Protein AF-A0A2H6KC06-F1 (afdb_monomer)

pLDDT: mean 76.35, std 14.93, range [29.2, 94.88]

Structure (mmCIF, N/CA/C/O backbone):
data_AF-A0A2H6KC06-F1
#
_entry.id   AF-A0A2H6KC06-F1
#
loop_
_atom_site.group_PDB
_atom_site.id
_atom_site.type_symbol
_atom_site.label_atom_id
_atom_site.label_alt_id
_atom_site.label_comp_id
_atom_site.label_asym_id
_atom_site.label_entity_id
_atom_site.label_seq_id
_atom_site.pdbx_PDB_ins_code
_atom_site.Cartn_x
_atom_site.Cartn_y
_atom_site.Cartn_z
_atom_site.occupancy
_atom_site.B_iso_or_equiv
_atom_site.auth_seq_id
_atom_site.auth_comp_id
_atom_site.auth_asym_id
_atom_site.auth_atom_id
_atom_site.pdbx_PDB_model_num
ATOM 1 N N . MET A 1 1 ? -14.913 -27.431 43.024 1.00 75.12 1 MET A N 1
ATOM 2 C CA . MET A 1 1 ? -16.178 -27.843 42.378 1.00 75.12 1 MET A CA 1
ATOM 3 C C . MET A 1 1 ? -17.092 -28.565 43.357 1.00 75.12 1 MET A C 1
ATOM 5 O O . MET A 1 1 ? -18.041 -27.938 43.783 1.00 75.12 1 MET A O 1
ATOM 9 N N . TYR A 1 2 ? -16.782 -29.778 43.840 1.00 74.00 2 TYR A N 1
ATOM 10 C CA . TYR A 1 2 ? -17.667 -30.489 44.788 1.00 74.00 2 TYR A CA 1
ATOM 11 C C . TYR A 1 2 ? -18.093 -29.662 46.017 1.00 74.00 2 TYR A C 1
ATOM 13 O O . TYR A 1 2 ? -19.274 -29.397 46.196 1.00 74.00 2 TYR A O 1
ATOM 21 N N . ARG A 1 3 ? -17.129 -29.152 46.803 1.00 74.44 3 ARG A N 1
ATOM 22 C CA . ARG A 1 3 ? -17.427 -28.312 47.984 1.00 74.44 3 ARG A CA 1
ATOM 23 C C . ARG A 1 3 ? -18.247 -27.057 47.660 1.00 74.44 3 ARG A C 1
ATOM 25 O O . ARG A 1 3 ? -18.895 -26.520 48.547 1.00 74.44 3 ARG A O 1
ATOM 32 N N . LEU A 1 4 ? -18.128 -26.561 46.428 1.00 79.81 4 LEU A N 1
ATOM 33 C CA . LEU A 1 4 ? -18.816 -25.365 45.949 1.00 79.81 4 LEU A CA 1
ATOM 34 C C . LEU A 1 4 ? -20.280 -25.689 45.636 1.00 79.81 4 LEU A C 1
ATOM 36 O O . LEU A 1 4 ? -21.164 -24.961 46.068 1.00 79.81 4 LEU A O 1
ATOM 40 N N . HIS A 1 5 ? -20.513 -26.821 44.968 1.00 78.81 5 HIS A N 1
ATOM 41 C CA . HIS A 1 5 ? -21.845 -27.325 44.655 1.00 78.81 5 HIS A CA 1
ATOM 42 C C . HIS A 1 5 ? -22.623 -27.716 45.922 1.00 78.81 5 HIS A C 1
ATOM 44 O O . HIS A 1 5 ? -23.791 -27.378 46.060 1.00 78.81 5 HIS A O 1
ATOM 50 N N . THR A 1 6 ? -21.966 -28.358 46.893 1.00 75.00 6 THR A N 1
ATOM 51 C CA . THR A 1 6 ? -22.595 -28.796 48.153 1.00 75.00 6 THR A CA 1
ATOM 52 C C . THR A 1 6 ? -22.464 -27.778 49.290 1.00 75.00 6 THR A C 1
ATOM 54 O O . THR A 1 6 ? -22.496 -28.158 50.465 1.00 75.00 6 THR A O 1
ATOM 57 N N . ALA A 1 7 ? -22.212 -26.503 48.987 1.00 74.25 7 ALA A N 1
ATOM 58 C CA . ALA A 1 7 ? -22.036 -25.488 50.020 1.00 74.25 7 ALA A CA 1
ATOM 59 C C . ALA A 1 7 ? -23.357 -25.289 50.799 1.00 74.25 7 ALA A C 1
ATOM 61 O O . ALA A 1 7 ? -24.390 -25.041 50.185 1.00 74.25 7 ALA A O 1
ATOM 62 N N . PRO A 1 8 ? -23.354 -25.360 52.146 1.00 70.31 8 PRO A N 1
ATOM 63 C CA . PRO A 1 8 ? -24.577 -25.305 52.947 1.00 70.31 8 PRO A CA 1
ATOM 64 C C . PRO A 1 8 ? -25.132 -23.883 53.110 1.00 70.31 8 PRO A C 1
ATOM 66 O O . PRO A 1 8 ? -26.238 -23.715 53.611 1.00 70.31 8 PRO A O 1
ATOM 69 N N . ASN A 1 9 ? -24.354 -22.855 52.757 1.00 75.00 9 ASN A N 1
ATOM 70 C CA . ASN A 1 9 ? -24.777 -21.459 52.785 1.00 75.00 9 ASN A CA 1
ATOM 71 C C . ASN A 1 9 ? -24.016 -20.619 51.747 1.00 75.00 9 ASN A C 1
ATOM 73 O O . ASN A 1 9 ? -22.922 -20.987 51.302 1.00 75.00 9 ASN A O 1
ATOM 77 N N . GLN A 1 10 ? -24.584 -19.459 51.407 1.00 74.62 10 GLN A N 1
ATOM 78 C CA . GLN A 1 10 ? -24.042 -18.559 50.384 1.00 74.62 10 GLN A CA 1
ATOM 79 C C . GLN A 1 10 ? -22.682 -17.958 50.771 1.00 74.62 10 GLN A C 1
ATOM 81 O O . GLN A 1 10 ? -21.837 -17.728 49.910 1.00 74.62 10 GLN A O 1
ATOM 86 N N . LYS A 1 11 ? -22.410 -17.787 52.071 1.00 74.00 11 LYS A N 1
ATOM 87 C CA . LYS A 1 11 ? -21.123 -17.280 52.575 1.00 74.00 11 LYS A CA 1
ATOM 88 C C . LYS A 1 11 ? -19.969 -18.238 52.281 1.00 74.00 11 LYS A C 1
ATOM 90 O O . LYS A 1 11 ? -18.919 -17.817 51.798 1.00 74.00 11 LYS A O 1
ATOM 95 N N . LEU A 1 12 ? -20.154 -19.534 52.541 1.00 76.44 12 LEU A N 1
ATOM 96 C CA . LEU A 1 12 ? -19.158 -20.548 52.203 1.00 76.44 12 LEU A CA 1
ATOM 97 C C . LEU A 1 12 ? -19.018 -20.675 50.684 1.00 76.44 12 LEU A C 1
ATOM 99 O O . LEU A 1 12 ? -17.897 -20.808 50.198 1.00 76.44 12 LEU A O 1
ATOM 103 N N . LYS A 1 13 ? -20.129 -20.584 49.942 1.00 80.56 13 LYS A N 1
ATOM 104 C CA . LYS A 1 13 ? -20.124 -20.607 48.474 1.00 80.56 13 LYS A CA 1
ATOM 105 C C . LYS A 1 13 ? -19.312 -19.441 47.893 1.00 80.56 13 LYS A C 1
ATOM 107 O O . LYS A 1 13 ? -18.469 -19.678 47.034 1.00 80.56 13 LYS A O 1
ATOM 112 N N . PHE A 1 14 ? -19.449 -18.231 48.442 1.00 79.19 14 PHE A N 1
ATOM 113 C CA . PHE A 1 14 ? -18.634 -17.062 48.088 1.00 79.19 14 PHE A CA 1
ATOM 114 C C . PHE A 1 14 ? -17.148 -17.255 48.409 1.00 79.19 14 PHE A C 1
ATOM 116 O O . PHE A 1 14 ? -16.291 -17.049 47.556 1.00 79.19 14 PHE A O 1
ATOM 123 N N . ILE A 1 15 ? -16.804 -17.708 49.619 1.00 78.81 15 ILE A N 1
ATOM 124 C CA . ILE A 1 15 ? -15.395 -17.955 49.968 1.00 78.81 15 ILE A CA 1
ATOM 125 C C . ILE A 1 15 ? -14.786 -18.973 48.996 1.00 78.81 15 ILE A C 1
ATOM 127 O O . ILE A 1 15 ? -13.709 -18.748 48.448 1.00 78.81 15 ILE A O 1
ATOM 131 N N . LEU A 1 16 ? -15.489 -20.074 48.726 1.00 82.12 16 LEU A N 1
ATOM 132 C CA . LEU A 1 16 ? -15.030 -21.109 47.802 1.00 82.12 16 LEU A CA 1
ATOM 133 C C . LEU A 1 16 ? -14.952 -20.623 46.346 1.00 82.12 16 LEU A C 1
ATOM 135 O O . LEU A 1 16 ? -14.053 -21.064 45.625 1.00 82.12 16 LEU A O 1
ATOM 139 N N . SER A 1 17 ? -15.832 -19.715 45.912 1.00 83.19 17 SER A N 1
ATOM 140 C CA . SER A 1 17 ? -15.787 -19.149 44.560 1.00 83.19 17 SER A CA 1
ATOM 141 C C . SER A 1 17 ? -14.540 -18.285 44.350 1.00 83.19 17 SER A C 1
ATOM 143 O O . SER A 1 17 ? -13.900 -18.400 43.306 1.00 83.19 17 SER A O 1
ATOM 145 N N . THR A 1 18 ? -14.085 -17.534 45.362 1.00 78.81 18 THR A N 1
ATOM 146 C CA . THR A 1 18 ? -12.834 -16.749 45.256 1.00 78.81 18 THR A CA 1
ATOM 147 C C . THR A 1 18 ? -11.589 -17.621 45.045 1.00 78.81 18 THR A C 1
ATOM 149 O O . THR A 1 18 ? -10.685 -17.243 44.300 1.00 78.81 18 THR A O 1
ATOM 152 N N . TYR A 1 19 ? -11.554 -18.836 45.610 1.00 81.62 19 TYR A N 1
ATOM 153 C CA . TYR A 1 19 ? -10.463 -19.787 45.366 1.00 81.62 19 TYR A CA 1
ATOM 154 C C . TYR A 1 19 ? -10.456 -20.335 43.937 1.00 81.62 19 TYR A C 1
ATOM 156 O O . TYR A 1 19 ? -9.407 -20.779 43.471 1.00 81.62 19 TYR A O 1
ATOM 164 N N . CYS A 1 20 ? -11.584 -20.292 43.219 1.00 81.12 20 CYS A N 1
ATOM 165 C CA . CYS A 1 20 ? -11.657 -20.781 41.842 1.00 81.12 20 CYS A CA 1
ATOM 166 C C . CYS A 1 20 ? -10.737 -19.978 40.911 1.00 81.12 20 CYS A C 1
ATOM 168 O O . CYS A 1 20 ? -10.117 -20.565 40.031 1.00 81.12 20 CYS A O 1
ATOM 170 N N . LEU A 1 21 ? -10.525 -18.683 41.163 1.00 75.69 21 LEU A N 1
ATOM 171 C CA . LEU A 1 21 ? -9.581 -17.860 40.393 1.00 75.69 21 LEU A CA 1
ATOM 172 C C . LEU A 1 21 ? -8.139 -18.405 40.441 1.00 75.69 21 LEU A C 1
ATOM 174 O O . LEU A 1 21 ? -7.399 -18.306 39.470 1.00 75.69 21 LEU A O 1
ATOM 178 N N . SER A 1 22 ? -7.742 -19.076 41.529 1.00 79.38 22 SER A N 1
ATOM 179 C CA . SER A 1 22 ? -6.403 -19.686 41.639 1.00 79.38 22 SER A CA 1
ATOM 180 C C . SER A 1 22 ? -6.204 -20.902 40.721 1.00 79.38 22 SER A C 1
ATOM 182 O O . SER A 1 22 ? -5.070 -21.334 40.511 1.00 79.38 22 SER A O 1
ATOM 184 N N . PHE A 1 23 ? -7.287 -21.457 40.167 1.00 79.31 23 PHE A N 1
ATOM 185 C CA . PHE A 1 23 ? -7.280 -22.644 39.307 1.00 79.31 23 PHE A CA 1
ATOM 186 C C . PHE A 1 23 ? -7.646 -22.338 37.848 1.00 79.31 23 PHE A C 1
ATOM 188 O O . PHE A 1 23 ? -7.881 -23.270 37.081 1.00 79.31 23 PHE A O 1
ATOM 195 N N . GLU A 1 24 ? -7.646 -21.064 37.446 1.00 81.50 24 GLU A N 1
ATOM 196 C CA . GLU A 1 24 ? -8.042 -20.600 36.106 1.00 81.50 24 GLU A CA 1
ATOM 197 C C . GLU A 1 24 ? -7.384 -21.372 34.961 1.00 81.50 24 GLU A C 1
ATOM 199 O O . GLU A 1 24 ? -8.057 -21.844 34.049 1.00 81.50 24 GLU A O 1
ATOM 204 N N . LYS A 1 25 ? -6.075 -21.622 35.050 1.00 79.81 25 LYS A N 1
ATOM 205 C CA . LYS A 1 25 ? -5.345 -22.393 34.029 1.00 79.81 25 LYS A CA 1
ATOM 206 C C . LYS A 1 25 ? -5.872 -23.822 33.850 1.00 79.81 25 LYS A C 1
ATOM 208 O O . LYS A 1 25 ? -5.750 -24.386 32.763 1.00 79.81 25 LYS A O 1
ATOM 213 N N . SER A 1 26 ? -6.425 -24.414 34.909 1.00 76.81 26 SER A N 1
ATOM 214 C CA . SER A 1 26 ? -6.907 -25.795 34.908 1.00 76.81 26 SER A CA 1
ATOM 215 C C . SER A 1 26 ? -8.234 -25.923 34.167 1.00 76.81 26 SER A C 1
ATOM 217 O O . SER A 1 26 ? -8.339 -26.757 33.277 1.00 76.81 26 SER A O 1
ATOM 219 N N . TYR A 1 27 ? -9.230 -25.089 34.484 1.00 80.81 27 TYR A N 1
ATOM 220 C CA . TYR A 1 27 ? -10.529 -25.156 33.801 1.00 80.81 27 TYR A CA 1
ATOM 221 C C . TYR A 1 27 ? -10.560 -24.357 32.495 1.00 80.81 27 TYR A C 1
ATOM 223 O O . TYR A 1 27 ? -11.302 -24.712 31.590 1.00 80.81 27 TYR A O 1
ATOM 231 N N . GLY A 1 28 ? -9.712 -23.340 32.320 1.00 74.44 28 GLY A N 1
ATOM 232 C CA . GLY A 1 28 ? -9.613 -22.604 31.055 1.00 74.44 28 GLY A CA 1
ATOM 233 C C . GLY A 1 28 ? -9.135 -23.468 29.879 1.00 74.44 28 GLY A C 1
ATOM 234 O O . GLY A 1 28 ? -9.450 -23.177 28.729 1.00 74.44 28 GLY A O 1
ATOM 235 N N . THR A 1 29 ? -8.408 -24.559 30.151 1.00 77.75 29 THR A N 1
ATOM 236 C CA . THR A 1 29 ? -7.947 -25.516 29.126 1.00 77.75 29 THR A CA 1
ATOM 237 C C . THR A 1 29 ? -8.913 -26.683 28.897 1.00 77.75 29 THR A C 1
ATOM 239 O O . THR A 1 29 ? -8.828 -27.352 27.866 1.00 77.75 29 THR A O 1
ATOM 242 N N . SER A 1 30 ? -9.855 -26.912 29.816 1.00 81.88 30 SER A N 1
ATOM 243 C CA . SER A 1 30 ? -10.763 -28.059 29.823 1.00 81.88 30 SER A CA 1
ATOM 244 C C . SER A 1 30 ? -12.215 -27.591 29.743 1.00 81.88 30 SER A C 1
ATOM 246 O O . SER A 1 30 ? -12.776 -27.073 30.706 1.00 81.88 30 SER A O 1
ATOM 248 N N . LYS A 1 31 ? -12.847 -27.796 28.579 1.00 79.31 31 LYS A N 1
ATOM 249 C CA . LYS A 1 31 ? -14.247 -27.391 28.345 1.00 79.31 31 LYS A CA 1
ATOM 250 C C . LYS A 1 31 ? -15.205 -27.990 29.377 1.00 79.31 31 LYS A C 1
ATOM 252 O O . LYS A 1 31 ? -16.055 -27.281 29.899 1.00 79.31 31 LYS A O 1
ATOM 257 N N . VAL A 1 32 ? -15.001 -29.267 29.691 1.00 80.69 32 VAL A N 1
ATOM 258 C CA . VAL A 1 32 ? -15.816 -30.037 30.637 1.00 80.69 32 VAL A CA 1
ATOM 259 C C . VAL A 1 32 ? -15.690 -29.469 32.052 1.00 80.69 32 VAL A C 1
ATOM 261 O O . VAL A 1 32 ? -16.688 -29.272 32.735 1.00 80.69 32 VAL A O 1
ATOM 264 N N . ASP A 1 33 ? -14.476 -29.126 32.485 1.00 82.62 33 ASP A N 1
ATOM 265 C CA . ASP A 1 33 ? -14.263 -28.556 33.819 1.00 82.62 33 ASP A CA 1
ATOM 266 C C . ASP A 1 33 ? -14.858 -27.150 33.949 1.00 82.62 33 ASP A C 1
ATOM 268 O O . ASP A 1 33 ? -15.370 -26.796 35.012 1.00 82.62 33 ASP A O 1
ATOM 272 N N . ALA A 1 34 ? -14.827 -26.352 32.878 1.00 83.44 34 ALA A N 1
ATOM 273 C CA . ALA A 1 34 ? -15.472 -25.042 32.858 1.00 83.44 34 ALA A CA 1
ATOM 274 C C . ALA A 1 34 ? -17.003 -25.160 32.967 1.00 83.44 34 ALA A C 1
ATOM 276 O O . ALA A 1 34 ? -17.608 -24.460 33.775 1.00 83.44 34 ALA A O 1
ATOM 277 N N . GLU A 1 35 ? -17.623 -26.080 32.221 1.00 81.81 35 GLU A N 1
ATOM 278 C CA . GLU A 1 35 ? -19.067 -26.363 32.291 1.00 81.81 35 GLU A CA 1
ATOM 279 C C . GLU A 1 35 ? -19.478 -26.848 33.690 1.00 81.81 35 GLU A C 1
ATOM 281 O O . GLU A 1 35 ? -20.378 -26.280 34.311 1.00 81.81 35 GLU A O 1
ATOM 286 N N . ARG A 1 36 ? -18.746 -27.820 34.250 1.00 84.00 36 ARG A N 1
ATOM 287 C CA . ARG A 1 36 ? -18.960 -28.320 35.619 1.00 84.00 36 ARG A CA 1
ATOM 288 C C . ARG A 1 36 ? -18.825 -27.220 36.664 1.00 84.00 36 ARG A C 1
ATOM 290 O O . ARG A 1 36 ? -19.567 -27.207 37.645 1.00 84.00 36 ARG A O 1
ATOM 297 N N . LEU A 1 37 ? -17.873 -26.304 36.486 1.00 86.19 37 LEU A N 1
ATOM 298 C CA . LEU A 1 37 ? -17.661 -25.195 37.410 1.00 86.19 37 LEU A CA 1
ATOM 299 C C . LEU A 1 37 ? -18.794 -24.167 37.345 1.00 86.19 37 LEU A C 1
ATOM 301 O O . LEU A 1 37 ? -19.230 -23.717 38.403 1.00 86.19 37 LEU A O 1
ATOM 305 N N . VAL A 1 38 ? -19.297 -23.840 36.149 1.00 85.19 38 VAL A N 1
ATOM 306 C CA . VAL A 1 38 ? -20.477 -22.973 35.977 1.00 85.19 38 VAL A CA 1
ATOM 307 C C . VAL A 1 38 ? -21.688 -23.579 36.690 1.00 85.19 38 VAL A C 1
ATOM 309 O O . VAL A 1 38 ? -22.324 -22.897 37.490 1.00 85.19 38 VAL A O 1
ATOM 312 N N . MET A 1 39 ? -21.948 -24.877 36.504 1.00 84.00 39 MET A N 1
ATOM 313 C CA . MET A 1 39 ? -23.061 -25.559 37.178 1.00 84.00 39 MET A CA 1
ATOM 314 C C . MET A 1 39 ? -22.866 -25.673 38.696 1.00 84.00 39 MET A C 1
ATOM 316 O O . MET A 1 39 ? -23.816 -25.527 39.460 1.00 84.00 39 MET A O 1
ATOM 320 N N . ALA A 1 40 ? -21.635 -25.892 39.166 1.00 82.94 40 ALA A N 1
ATOM 321 C CA . ALA A 1 40 ? -21.335 -25.913 40.597 1.00 82.94 40 ALA A CA 1
ATOM 322 C C . ALA A 1 40 ? -21.493 -24.531 41.255 1.00 82.94 40 ALA A C 1
ATOM 324 O O . ALA A 1 40 ? -21.846 -24.450 42.435 1.00 82.94 40 ALA A O 1
ATOM 325 N N . LEU A 1 41 ? -21.196 -23.457 40.516 1.00 83.12 41 LEU A N 1
ATOM 326 C CA . LEU A 1 41 ? -21.408 -22.083 40.962 1.00 83.12 41 LEU A CA 1
ATOM 327 C C . LEU A 1 41 ? -22.879 -21.721 41.001 1.00 83.12 41 LEU A C 1
ATOM 329 O O . LEU A 1 41 ? -23.242 -21.036 41.948 1.00 83.12 41 LEU A O 1
ATOM 333 N N . ASP A 1 42 ? -23.686 -22.249 40.078 1.00 80.75 42 ASP A N 1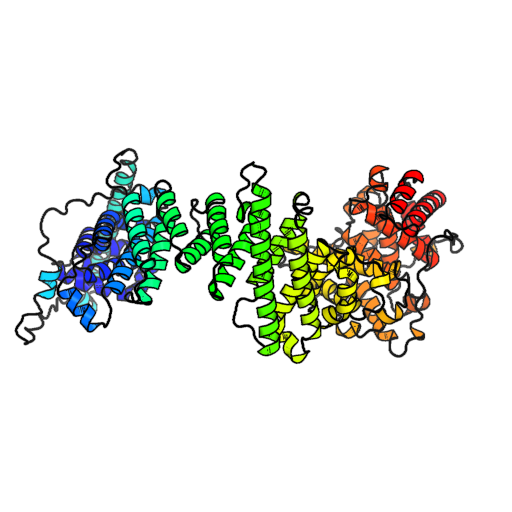
ATOM 334 C CA . ASP A 1 42 ? -25.100 -21.919 39.883 1.00 80.75 42 ASP A CA 1
ATOM 335 C C . ASP A 1 42 ? -25.300 -20.475 39.363 1.00 80.75 42 ASP A C 1
ATOM 337 O O . ASP A 1 42 ? -24.885 -19.518 40.031 1.00 80.75 42 ASP A O 1
ATOM 341 N N . PRO A 1 43 ? -25.918 -20.277 38.180 1.00 79.69 43 PRO A N 1
ATOM 342 C CA . PRO A 1 43 ? -26.233 -18.948 37.661 1.00 79.69 43 PRO A CA 1
ATOM 343 C C . PRO A 1 43 ? -27.015 -18.069 38.649 1.00 79.69 43 PRO A C 1
ATOM 345 O O . PRO A 1 43 ? -26.728 -16.877 38.746 1.00 79.69 43 PRO A O 1
ATOM 348 N N . GLU A 1 44 ? -27.923 -18.627 39.453 1.00 80.75 44 GLU A N 1
ATOM 349 C CA . GLU A 1 44 ? -28.689 -17.839 40.432 1.00 80.75 44 GLU A CA 1
ATOM 350 C C . GLU A 1 44 ? -27.781 -17.226 41.506 1.00 80.75 44 GLU A C 1
ATOM 352 O O . GLU A 1 44 ? -27.922 -16.061 41.882 1.00 80.75 44 GLU A O 1
ATOM 357 N N . PHE A 1 45 ? -26.774 -17.975 41.959 1.00 84.56 45 PHE A N 1
ATOM 358 C CA . PHE A 1 45 ? -25.783 -17.460 42.900 1.00 84.56 45 PHE A CA 1
ATOM 359 C C . PHE A 1 45 ? -24.911 -16.362 42.278 1.00 84.56 45 PHE A C 1
ATOM 361 O O . PHE A 1 45 ? -24.613 -15.362 42.935 1.00 84.56 45 PHE A O 1
ATOM 368 N N . LEU A 1 46 ? -24.522 -16.509 41.010 1.00 86.06 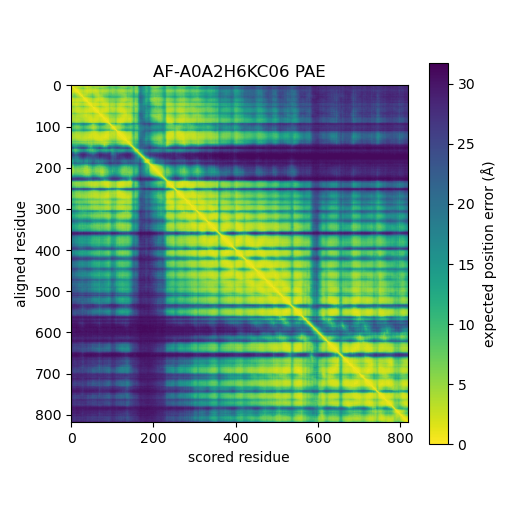46 LEU A N 1
ATOM 369 C CA . LEU A 1 46 ? -23.776 -15.468 40.297 1.00 86.06 46 LEU A CA 1
ATOM 370 C C . LEU A 1 46 ? -24.623 -14.196 40.120 1.00 86.06 46 LEU A C 1
ATOM 372 O O . LEU A 1 46 ? -24.112 -13.095 40.332 1.00 86.06 46 LEU A O 1
ATOM 376 N N . ALA A 1 47 ? -25.919 -14.335 39.827 1.00 83.31 47 ALA A N 1
ATOM 377 C CA . ALA A 1 47 ? -26.866 -13.223 39.782 1.00 83.31 47 ALA A CA 1
ATOM 378 C C . ALA A 1 47 ? -26.996 -12.515 41.144 1.00 83.31 47 ALA A C 1
ATOM 380 O O . ALA A 1 47 ? -26.971 -11.284 41.206 1.00 83.31 47 ALA A O 1
ATOM 381 N N . LEU A 1 48 ? -27.055 -13.272 42.246 1.00 82.00 48 LEU A N 1
ATOM 382 C CA . LEU A 1 48 ? -27.051 -12.724 43.608 1.00 82.00 48 LEU A CA 1
ATOM 383 C C . LEU A 1 48 ? -25.777 -11.924 43.906 1.00 82.00 48 LEU A C 1
ATOM 385 O O . LEU A 1 48 ? -25.849 -10.832 44.471 1.00 82.00 48 LEU A O 1
ATOM 389 N N . MET A 1 49 ? -24.607 -12.428 43.496 1.00 83.69 49 MET A N 1
ATOM 390 C CA . MET A 1 49 ? -23.349 -11.697 43.662 1.00 83.69 49 MET A CA 1
ATOM 391 C C . MET A 1 49 ? -23.355 -10.372 42.885 1.00 83.69 49 MET A C 1
ATOM 393 O O . MET A 1 49 ? -22.950 -9.350 43.440 1.00 83.69 49 MET A O 1
ATOM 397 N N . LEU A 1 50 ? -23.863 -10.362 41.647 1.00 84.31 50 LEU A N 1
ATOM 398 C CA . LEU A 1 50 ? -23.973 -9.154 40.817 1.00 84.31 50 LEU A CA 1
ATOM 399 C C . LEU A 1 50 ? -24.912 -8.090 41.414 1.00 84.31 50 LEU A C 1
ATOM 401 O O . LEU A 1 50 ? -24.666 -6.901 41.230 1.00 84.31 50 LEU A O 1
ATOM 405 N N . ARG A 1 51 ? -25.953 -8.499 42.155 1.00 78.31 51 ARG A N 1
ATOM 406 C CA . ARG A 1 51 ? -26.946 -7.604 42.788 1.00 78.31 51 ARG A CA 1
ATOM 407 C C . ARG A 1 51 ? -26.556 -7.087 44.179 1.00 78.31 51 ARG A C 1
ATOM 409 O O . ARG A 1 51 ? -27.307 -6.305 44.747 1.00 78.31 51 ARG A O 1
ATOM 416 N N . SER A 1 52 ? -25.438 -7.547 44.742 1.00 76.56 52 SER A N 1
ATOM 417 C CA . SER A 1 52 ? -25.070 -7.280 46.141 1.00 76.56 52 SER A CA 1
ATOM 418 C C . SER A 1 52 ? -24.367 -5.923 46.342 1.00 76.56 52 SER A C 1
ATOM 420 O O . SER A 1 52 ? -25.030 -4.898 46.444 1.00 76.56 52 SER A O 1
ATOM 422 N N . SER A 1 53 ? -23.031 -5.881 46.410 1.00 77.38 53 SER A N 1
ATOM 423 C CA . SER A 1 53 ? -22.243 -4.639 46.463 1.00 77.38 53 SER A CA 1
ATOM 424 C C . SER A 1 53 ? -21.333 -4.495 45.237 1.00 77.38 53 SER A C 1
ATOM 426 O O . SER A 1 53 ? -20.935 -5.512 44.665 1.00 77.38 53 SER A O 1
ATOM 428 N N . PRO A 1 54 ? -20.918 -3.274 44.841 1.00 79.88 54 PRO A N 1
ATOM 429 C CA . PRO A 1 54 ? -20.050 -3.060 43.679 1.00 79.88 54 PRO A CA 1
ATOM 430 C C . PRO A 1 54 ? -18.738 -3.863 43.711 1.00 79.88 54 PRO A C 1
ATOM 432 O O . PRO A 1 54 ? -18.273 -4.332 42.675 1.00 79.88 54 PRO A O 1
ATOM 435 N N . VAL A 1 55 ? -18.138 -4.082 44.887 1.00 76.69 55 VAL A N 1
ATOM 436 C CA . VAL A 1 55 ? -16.910 -4.897 45.011 1.00 76.69 55 VAL A CA 1
ATOM 437 C C . VAL A 1 55 ? -17.187 -6.389 44.826 1.00 76.69 55 VAL A C 1
ATOM 439 O O . VAL A 1 55 ? -16.397 -7.098 44.192 1.00 76.69 55 VAL A O 1
ATOM 442 N N . ILE A 1 56 ? -18.308 -6.880 45.360 1.00 80.56 56 ILE A N 1
ATOM 443 C CA . ILE A 1 56 ? -18.718 -8.275 45.169 1.00 80.56 56 ILE A CA 1
ATOM 444 C C . ILE A 1 56 ? -19.098 -8.498 43.701 1.00 80.56 56 ILE A C 1
ATOM 446 O O . ILE A 1 56 ? -18.668 -9.490 43.116 1.00 80.56 56 ILE A O 1
ATOM 450 N N . ALA A 1 57 ? -19.792 -7.544 43.080 1.00 83.19 57 ALA A N 1
ATOM 451 C CA . ALA A 1 57 ? -20.110 -7.560 41.658 1.00 83.19 57 ALA A CA 1
ATOM 452 C C . ALA A 1 57 ? -18.845 -7.564 40.782 1.00 83.19 57 ALA A C 1
ATOM 454 O O . ALA A 1 57 ? -18.760 -8.361 39.854 1.00 83.19 57 ALA A O 1
ATOM 455 N N . SER A 1 58 ? -17.815 -6.772 41.111 1.00 84.44 58 SER A N 1
ATOM 456 C CA . SER A 1 58 ? -16.514 -6.822 40.415 1.00 84.44 58 SER A CA 1
ATOM 457 C C . SER A 1 58 ? -15.864 -8.210 40.506 1.00 84.44 58 SER A C 1
ATOM 459 O O . SER A 1 58 ? -15.370 -8.749 39.511 1.00 84.44 58 SER A O 1
ATOM 461 N N . SER A 1 59 ? -15.915 -8.832 41.688 1.00 82.31 59 SER A N 1
ATOM 462 C CA . SER A 1 59 ? -15.398 -10.192 41.894 1.00 82.31 59 SER A CA 1
ATOM 463 C C . SER A 1 59 ? -16.206 -11.229 41.105 1.00 82.31 59 SER A C 1
ATOM 465 O O . SER A 1 59 ? -15.630 -12.152 40.528 1.00 82.31 59 SER A O 1
ATOM 467 N N . ALA A 1 60 ? -17.530 -11.056 41.044 1.00 87.25 60 ALA A N 1
ATOM 468 C CA . ALA A 1 60 ? -18.430 -11.890 40.257 1.00 87.25 60 ALA A CA 1
ATOM 469 C C . ALA A 1 60 ? -18.116 -11.785 38.763 1.00 87.25 60 ALA A C 1
ATOM 471 O O . ALA A 1 60 ? -17.915 -12.808 38.121 1.00 87.25 60 ALA A O 1
ATOM 472 N N . LEU A 1 61 ? -17.997 -10.567 38.225 1.00 89.75 61 LEU A N 1
ATOM 473 C CA . LEU A 1 61 ? -17.655 -10.322 36.823 1.00 89.75 61 LEU A CA 1
ATOM 474 C C . LEU A 1 61 ? -16.296 -10.924 36.467 1.00 89.75 61 LEU A C 1
ATOM 476 O O . LEU A 1 61 ? -16.185 -11.598 35.450 1.00 89.75 61 LEU A O 1
ATOM 480 N N . THR A 1 62 ? -15.289 -10.778 37.332 1.00 87.50 62 THR A N 1
ATOM 481 C CA . THR A 1 62 ? -13.968 -11.401 37.127 1.00 87.50 62 THR A CA 1
ATOM 482 C C . THR A 1 62 ? -14.083 -12.924 37.008 1.00 87.50 62 THR A C 1
ATOM 484 O O . THR A 1 62 ? -13.518 -13.531 36.097 1.00 87.50 62 THR A O 1
ATOM 487 N N . LEU A 1 63 ? -14.855 -13.550 37.902 1.00 86.62 63 LEU A N 1
ATOM 488 C CA . LEU A 1 63 ? -15.096 -14.990 37.871 1.00 86.62 63 LEU A CA 1
ATOM 489 C C . LEU A 1 63 ? -15.880 -15.405 36.618 1.00 86.62 63 LEU A C 1
ATOM 491 O O . LEU A 1 63 ? -15.471 -16.335 35.930 1.00 86.62 63 LEU A O 1
ATOM 495 N N . ILE A 1 64 ? -16.961 -14.701 36.282 1.00 89.62 64 ILE A N 1
ATOM 496 C CA . ILE A 1 64 ? -17.782 -14.965 35.093 1.00 89.62 64 ILE A CA 1
ATOM 497 C C . ILE A 1 64 ? -16.928 -14.869 33.823 1.00 89.62 64 ILE A C 1
ATOM 499 O O . ILE A 1 64 ? -16.960 -15.778 32.995 1.00 89.62 64 ILE A O 1
ATOM 503 N N . MET A 1 65 ? -16.108 -13.823 33.695 1.00 88.31 65 MET A N 1
ATOM 504 C CA . MET A 1 65 ? -15.215 -13.635 32.550 1.00 88.31 65 MET A CA 1
ATOM 505 C C . MET A 1 65 ? -14.212 -14.782 32.399 1.00 88.31 65 MET A C 1
ATOM 507 O O . MET A 1 65 ? -13.990 -15.244 31.283 1.00 88.31 65 MET A O 1
ATOM 511 N N . SER A 1 66 ? -13.668 -15.308 33.502 1.00 86.00 66 SER A N 1
ATOM 512 C CA . SER A 1 66 ? -12.763 -16.470 33.461 1.00 86.00 66 SER A CA 1
ATOM 513 C C . SER A 1 66 ? -13.444 -17.767 32.986 1.00 86.00 66 SER A C 1
ATOM 515 O O . SER A 1 66 ? -12.784 -18.673 32.474 1.00 86.00 66 SER A O 1
ATOM 517 N N . LEU A 1 67 ? -14.773 -17.865 33.121 1.00 85.81 67 LEU A N 1
ATOM 518 C CA . LEU A 1 67 ? -15.570 -19.035 32.731 1.00 85.81 67 LEU A CA 1
ATOM 519 C C . LEU A 1 67 ? -16.065 -18.971 31.276 1.00 85.81 67 LEU A C 1
ATOM 521 O O . LEU A 1 67 ? -16.419 -20.004 30.696 1.00 85.81 67 LEU A O 1
ATOM 525 N N . LEU A 1 68 ? -16.044 -17.789 30.652 1.00 85.06 68 LEU A N 1
ATOM 526 C CA . LEU A 1 68 ? -16.420 -17.558 29.251 1.00 85.06 68 LEU A CA 1
ATOM 527 C C . LEU A 1 68 ? -15.330 -18.020 28.267 1.00 85.06 68 LEU A C 1
ATOM 529 O O . LEU A 1 68 ? -14.805 -17.253 27.467 1.00 85.06 68 LEU A O 1
ATOM 533 N N . SER A 1 69 ? -14.986 -19.307 28.317 1.00 80.75 69 SER A N 1
ATOM 534 C CA . SER A 1 69 ? -13.932 -19.907 27.489 1.00 80.75 69 SER A CA 1
ATOM 535 C C . SER A 1 69 ? -14.430 -20.501 26.167 1.00 80.75 69 SER A C 1
ATOM 537 O O . SER A 1 69 ? -13.634 -20.728 25.253 1.00 80.75 69 SER A O 1
ATOM 539 N N . ASN A 1 70 ? -15.725 -20.811 26.043 1.00 81.56 70 ASN A N 1
ATOM 540 C CA . ASN A 1 70 ? -16.263 -21.513 24.883 1.00 81.56 70 ASN A CA 1
ATOM 541 C C . ASN A 1 70 ? -17.760 -21.217 24.645 1.00 81.56 70 ASN A C 1
ATOM 543 O O . ASN A 1 70 ? -18.426 -20.545 25.428 1.00 81.56 70 ASN A O 1
ATOM 547 N N . LYS A 1 71 ? -18.301 -21.730 23.531 1.00 83.88 71 LYS A N 1
ATOM 548 C CA . LYS A 1 71 ? -19.691 -21.479 23.120 1.00 83.88 71 LYS A CA 1
ATOM 549 C C . LYS A 1 71 ? -20.736 -22.096 24.063 1.00 83.88 71 LYS A C 1
ATOM 551 O O . LYS A 1 71 ? -21.819 -21.535 24.185 1.00 83.88 71 LYS A O 1
ATOM 556 N N . SER A 1 72 ? -20.453 -23.229 24.709 1.00 81.50 72 SER A N 1
ATOM 557 C CA . SER A 1 72 ? -21.384 -23.863 25.655 1.00 81.50 72 SER A CA 1
ATOM 558 C C . SER A 1 72 ? -21.448 -23.093 26.971 1.00 81.50 72 SER A C 1
ATOM 560 O O . SER A 1 72 ? -22.544 -22.756 27.412 1.00 81.50 72 SER A O 1
ATOM 562 N N . THR A 1 73 ? -20.310 -22.705 27.552 1.00 85.19 73 THR A N 1
ATOM 563 C CA . THR A 1 73 ? -20.292 -21.868 28.761 1.00 85.19 73 THR A CA 1
ATOM 564 C C . THR A 1 73 ? -20.880 -20.483 28.506 1.00 85.19 73 THR A C 1
ATOM 566 O O . THR A 1 73 ? -21.615 -19.979 29.350 1.00 85.19 73 THR A O 1
ATOM 569 N N . ALA A 1 74 ? -20.664 -19.903 27.320 1.00 86.44 74 ALA A N 1
ATOM 570 C CA . ALA A 1 74 ? -21.327 -18.663 26.916 1.00 86.44 74 ALA A CA 1
ATOM 571 C C . ALA A 1 74 ? -22.856 -18.796 26.852 1.00 86.44 74 ALA A C 1
ATOM 573 O O . ALA A 1 74 ? -23.557 -17.879 27.269 1.00 86.44 74 ALA A O 1
ATOM 574 N N . ARG A 1 75 ? -23.395 -19.937 26.395 1.00 83.69 75 ARG A N 1
ATOM 575 C CA . ARG A 1 75 ? -24.846 -20.193 26.445 1.00 83.69 75 ARG A CA 1
ATOM 576 C C . ARG A 1 75 ? -25.352 -20.279 27.879 1.00 83.69 75 ARG A C 1
ATOM 578 O O . ARG A 1 75 ? -26.338 -19.624 28.191 1.00 83.69 75 ARG A O 1
ATOM 585 N N . HIS A 1 76 ? -24.667 -21.015 28.753 1.00 82.06 76 HIS A N 1
ATOM 586 C CA . HIS A 1 76 ? -25.051 -21.092 30.166 1.00 82.06 76 HIS A CA 1
ATOM 587 C C . HIS A 1 76 ? -25.065 -19.724 30.845 1.00 82.06 76 HIS A C 1
ATOM 589 O O . HIS A 1 76 ? -26.008 -19.405 31.555 1.00 82.06 76 HIS A O 1
ATOM 595 N N . LEU A 1 77 ? -24.032 -18.914 30.613 1.00 88.06 77 LEU A N 1
ATOM 596 C CA . LEU A 1 77 ? -23.873 -17.610 31.254 1.00 88.06 77 LEU A CA 1
ATOM 597 C C . LEU A 1 77 ? -24.701 -16.503 30.587 1.00 88.06 77 LEU A C 1
ATOM 599 O O . LEU A 1 77 ? -24.852 -15.435 31.173 1.00 88.06 77 LEU A O 1
ATOM 603 N N . SER A 1 78 ? -25.275 -16.743 29.403 1.00 85.81 78 SER A N 1
ATOM 604 C CA . SER A 1 78 ? -26.153 -15.773 28.732 1.00 85.81 78 SER A CA 1
ATOM 605 C C . SER A 1 78 ? -27.409 -15.439 29.546 1.00 85.81 78 SER A C 1
ATOM 607 O O . SER A 1 78 ? -27.912 -14.323 29.439 1.00 85.81 78 SER A O 1
ATOM 609 N N . THR A 1 79 ? -27.847 -16.329 30.444 1.00 84.44 79 THR A N 1
ATOM 610 C CA . THR A 1 79 ? -28.944 -16.077 31.396 1.00 84.44 79 THR A CA 1
ATOM 611 C C . THR A 1 79 ? -28.625 -14.974 32.410 1.00 84.44 79 THR A C 1
ATOM 613 O O . THR A 1 79 ? -29.536 -14.400 32.995 1.00 84.44 79 THR A O 1
ATOM 616 N N . LEU A 1 80 ? -27.345 -14.622 32.599 1.00 87.69 80 LEU A N 1
ATOM 617 C CA . LEU A 1 80 ? -26.917 -13.523 33.472 1.00 87.69 80 LEU A CA 1
ATOM 618 C C . LEU A 1 80 ? -26.972 -12.150 32.792 1.00 87.69 80 LEU A C 1
ATOM 620 O O . LEU A 1 80 ? -26.838 -11.134 33.474 1.00 87.69 80 LEU A O 1
ATOM 624 N N . THR A 1 81 ? -27.175 -12.097 31.472 1.00 88.38 81 THR A N 1
ATOM 625 C CA . THR A 1 81 ? -27.216 -10.844 30.695 1.00 88.38 81 THR A CA 1
ATOM 626 C C . THR A 1 81 ? -28.201 -9.811 31.261 1.00 88.38 81 THR A C 1
ATOM 628 O O . THR A 1 81 ? -27.778 -8.664 31.425 1.00 88.38 81 THR A O 1
ATOM 631 N N . PRO A 1 82 ? -29.438 -10.171 31.670 1.00 86.12 82 PRO A N 1
ATOM 632 C CA . PRO A 1 82 ? -30.372 -9.233 32.302 1.00 86.12 82 PRO A CA 1
ATOM 633 C C . PRO A 1 82 ? -29.814 -8.636 33.597 1.00 86.12 82 PRO A C 1
ATOM 635 O O . PRO A 1 82 ? -29.874 -7.429 33.818 1.00 86.12 82 PRO A O 1
ATOM 638 N N . HIS A 1 83 ? -29.193 -9.464 34.443 1.00 86.50 83 HIS A N 1
ATOM 639 C CA . HIS A 1 83 ? -28.628 -9.026 35.721 1.00 86.50 83 HIS A CA 1
ATOM 640 C C . HIS A 1 83 ? -27.411 -8.112 35.541 1.00 86.50 83 HIS A C 1
ATOM 642 O O . HIS A 1 83 ? -27.282 -7.113 36.251 1.00 86.50 83 HIS A O 1
ATOM 648 N N . VAL A 1 84 ? -26.544 -8.411 34.567 1.00 89.00 84 VAL A N 1
ATOM 649 C CA . VAL A 1 84 ? -25.437 -7.519 34.187 1.00 89.00 84 VAL A CA 1
ATOM 650 C C . VAL A 1 84 ? -25.979 -6.213 33.598 1.00 89.00 84 VAL A C 1
ATOM 652 O O . VAL A 1 84 ? -25.447 -5.146 33.892 1.00 89.00 84 VAL A O 1
ATOM 655 N N . GLY A 1 85 ? -27.074 -6.270 32.837 1.00 87.06 85 GLY A N 1
ATOM 656 C CA . GLY A 1 85 ? -27.773 -5.096 32.317 1.00 87.06 85 GLY A CA 1
ATOM 657 C C . GLY A 1 85 ? -28.308 -4.172 33.408 1.00 87.06 85 GLY A C 1
ATOM 658 O O . GLY A 1 85 ? -28.064 -2.967 33.367 1.00 87.06 85 GLY A O 1
ATOM 659 N N . VAL A 1 86 ? -28.968 -4.732 34.424 1.00 85.69 86 VAL A N 1
ATOM 660 C CA . VAL A 1 86 ? -29.463 -3.979 35.589 1.00 85.69 86 VAL A CA 1
ATOM 661 C C . VAL A 1 86 ? -28.309 -3.328 36.355 1.00 85.69 86 VAL A C 1
ATOM 663 O O . VAL A 1 86 ? -28.383 -2.141 36.677 1.00 85.69 86 VAL A O 1
ATOM 666 N N . LEU A 1 87 ? -27.220 -4.066 36.603 1.00 86.62 87 LEU A N 1
ATOM 667 C CA . LEU A 1 87 ? -26.018 -3.515 37.237 1.00 86.62 87 LEU A CA 1
ATOM 668 C C . LEU A 1 87 ? -25.442 -2.354 36.415 1.00 86.62 87 LEU A C 1
ATOM 670 O O . LEU A 1 87 ? -25.119 -1.303 36.964 1.00 86.62 87 LEU A O 1
ATOM 674 N N . LEU A 1 88 ? -25.340 -2.522 35.098 1.00 88.12 88 LEU A N 1
ATOM 675 C CA . LEU A 1 88 ? -24.824 -1.498 34.199 1.00 88.12 88 LEU A CA 1
ATOM 676 C C . LEU A 1 88 ? -25.714 -0.244 34.182 1.00 88.12 88 LEU A C 1
ATOM 678 O O . LEU A 1 88 ? -25.193 0.870 34.221 1.00 88.12 88 LEU A O 1
ATOM 682 N N . SER A 1 89 ? -27.039 -0.415 34.193 1.00 86.19 89 SER A N 1
ATOM 683 C CA . SER A 1 89 ? -27.995 0.692 34.314 1.00 86.19 89 SER A CA 1
ATOM 684 C C . SER A 1 89 ? -27.800 1.457 35.625 1.00 86.19 89 SER A C 1
ATOM 686 O O . SER A 1 89 ? -27.710 2.683 35.615 1.00 86.19 89 SER A O 1
ATOM 688 N N . PHE A 1 90 ? -27.654 0.740 36.745 1.00 84.38 90 PHE A N 1
ATOM 689 C CA . PHE A 1 90 ? -27.396 1.337 38.058 1.00 84.38 90 PHE A CA 1
ATOM 690 C C . PHE A 1 90 ? -26.079 2.127 38.099 1.00 84.38 90 PHE A C 1
ATOM 692 O O . PHE A 1 90 ? -26.014 3.205 38.687 1.00 84.38 90 PHE A O 1
ATOM 699 N N . LEU A 1 91 ? -25.026 1.624 37.448 1.00 85.19 91 LEU A N 1
ATOM 700 C CA . LEU A 1 91 ? -23.735 2.313 37.380 1.00 85.19 91 LEU A CA 1
ATOM 701 C C . LEU A 1 91 ? -23.819 3.620 36.585 1.00 85.19 91 LEU A C 1
ATOM 703 O O . LEU A 1 91 ? -23.106 4.569 36.893 1.00 85.19 91 LEU A O 1
ATOM 707 N N . VAL A 1 92 ? -24.658 3.688 35.556 1.00 83.69 92 VAL A N 1
ATOM 708 C CA . VAL A 1 92 ? -24.779 4.872 34.693 1.00 83.69 92 VAL A CA 1
ATOM 709 C C . VAL A 1 92 ? -25.677 5.957 35.299 1.00 83.69 92 VAL A C 1
ATOM 711 O O . VAL A 1 92 ? -25.563 7.131 34.935 1.00 83.69 92 VAL A O 1
ATOM 714 N N . ASP A 1 93 ? -26.515 5.605 36.271 1.00 79.00 93 ASP A N 1
ATOM 715 C CA . ASP A 1 93 ? -27.431 6.542 36.905 1.00 79.00 93 ASP A CA 1
ATOM 716 C C . ASP A 1 93 ? -26.721 7.674 37.666 1.00 79.00 93 ASP A C 1
ATOM 718 O O . ASP A 1 93 ? -25.684 7.513 38.316 1.00 79.00 93 ASP A O 1
ATOM 722 N N . LYS A 1 94 ? -27.319 8.872 37.625 1.00 61.00 94 LYS A N 1
ATOM 723 C CA . LYS A 1 94 ? -26.743 10.103 38.209 1.00 61.00 94 LYS A CA 1
ATOM 724 C C . LYS A 1 94 ? -26.635 10.090 39.743 1.00 61.00 94 LYS A C 1
ATOM 726 O O . LYS A 1 94 ? -26.070 11.025 40.305 1.00 61.00 94 LYS A O 1
ATOM 731 N N . GLY A 1 95 ? -27.178 9.068 40.402 1.00 58.69 95 GLY A N 1
ATOM 732 C CA . GLY A 1 95 ? -27.222 8.903 41.856 1.00 58.69 95 GLY A CA 1
ATOM 733 C C . GLY A 1 95 ? -26.401 7.726 42.380 1.00 58.69 95 GLY A C 1
ATOM 734 O O . GLY A 1 95 ? -26.773 7.178 43.409 1.00 58.69 95 GLY A O 1
ATOM 735 N N . PHE A 1 96 ? -25.339 7.302 41.682 1.00 69.44 96 PHE A N 1
ATOM 736 C CA . PHE A 1 96 ? -24.477 6.205 42.136 1.00 69.44 96 PHE A CA 1
ATOM 737 C C . PHE A 1 96 ? -23.904 6.481 43.539 1.00 69.44 96 PHE A C 1
ATOM 739 O O . PHE A 1 96 ? -22.968 7.266 43.709 1.00 69.44 96 PHE A O 1
ATOM 746 N N . GLU A 1 97 ? -24.478 5.817 44.541 1.00 69.94 97 GLU A N 1
ATOM 747 C CA . GLU A 1 97 ? -24.010 5.814 45.922 1.00 69.94 97 GLU A CA 1
ATOM 748 C C . GLU A 1 97 ? -23.303 4.494 46.223 1.00 69.94 97 GLU A C 1
ATOM 750 O O . GLU A 1 97 ? -23.739 3.411 45.831 1.00 69.94 97 GLU A O 1
ATOM 755 N N . ILE A 1 98 ? -22.179 4.596 46.924 1.00 73.75 98 ILE A N 1
ATOM 756 C CA . ILE A 1 98 ? -21.361 3.450 47.299 1.00 73.75 98 ILE A CA 1
ATOM 757 C C . ILE A 1 98 ? -21.711 3.031 48.725 1.00 73.75 98 ILE A C 1
ATOM 759 O O . ILE A 1 98 ? -21.774 3.869 49.625 1.00 73.75 98 ILE A O 1
ATOM 763 N N . ASP A 1 99 ? -21.860 1.727 48.947 1.00 74.44 99 ASP A N 1
ATOM 764 C CA . ASP A 1 99 ? -22.070 1.159 50.275 1.00 74.44 99 ASP A CA 1
ATOM 765 C C . ASP A 1 99 ? -20.845 1.335 51.202 1.00 74.44 99 ASP A C 1
ATOM 767 O O . ASP A 1 99 ? -19.705 1.556 50.776 1.00 74.44 99 ASP A O 1
ATOM 771 N N . SER A 1 100 ? -21.062 1.222 52.513 1.00 70.25 100 SER A N 1
ATOM 772 C CA . SER A 1 100 ? -20.017 1.432 53.526 1.00 70.25 100 SER A CA 1
ATOM 773 C C . SER A 1 100 ? -18.809 0.503 53.351 1.00 70.25 100 SER A C 1
ATOM 775 O O . SER A 1 100 ? -17.670 0.931 53.569 1.00 70.25 100 SER A O 1
ATOM 777 N N . THR A 1 101 ? -19.033 -0.736 52.909 1.00 67.88 101 THR A N 1
ATOM 778 C CA . THR A 1 101 ? -17.990 -1.743 52.699 1.00 67.88 101 THR A CA 1
ATOM 779 C C . THR A 1 101 ? -17.110 -1.378 51.510 1.00 67.88 101 THR A C 1
ATOM 781 O O . THR A 1 101 ? -15.882 -1.341 51.631 1.00 67.88 101 THR A O 1
ATOM 784 N N . THR A 1 102 ? -17.711 -1.047 50.368 1.00 73.88 102 THR A N 1
ATOM 785 C CA . THR A 1 102 ? -16.961 -0.603 49.188 1.00 73.88 102 THR A CA 1
ATOM 786 C C . THR A 1 102 ? -16.193 0.692 49.482 1.00 73.88 102 THR A C 1
ATOM 788 O O . THR A 1 102 ? -15.023 0.813 49.115 1.00 73.88 102 THR A O 1
ATOM 791 N N . SER A 1 103 ? -16.780 1.626 50.241 1.00 75.88 103 SER A N 1
ATOM 792 C CA . SER A 1 103 ? -16.091 2.848 50.685 1.00 75.88 103 SER A CA 1
ATOM 793 C C . SER A 1 103 ? -14.846 2.552 51.537 1.00 75.88 103 SER A C 1
ATOM 795 O O . SER A 1 103 ? -13.796 3.177 51.351 1.00 75.88 103 SER A O 1
ATOM 797 N N . ALA A 1 104 ? -14.924 1.582 52.454 1.00 71.81 104 ALA A N 1
ATOM 798 C CA . ALA A 1 104 ? -13.797 1.181 53.296 1.00 71.81 104 ALA A CA 1
ATOM 799 C C . ALA A 1 104 ? -12.651 0.549 52.482 1.00 71.81 104 ALA A C 1
ATOM 801 O O . ALA A 1 104 ? -11.482 0.869 52.710 1.00 71.81 104 ALA A O 1
ATOM 802 N N . LEU A 1 105 ? -12.976 -0.293 51.497 1.00 71.06 105 LEU A N 1
ATOM 803 C CA . LEU A 1 105 ? -11.988 -0.963 50.642 1.00 71.06 105 LEU A CA 1
ATOM 804 C C . LEU A 1 105 ? -11.306 -0.008 49.654 1.00 71.06 105 LEU A C 1
ATOM 806 O O . LEU A 1 105 ? -10.095 -0.106 49.436 1.00 71.06 105 LEU A O 1
ATOM 810 N N . ILE A 1 106 ? -12.035 0.967 49.102 1.00 76.00 106 ILE A N 1
ATOM 811 C CA . ILE A 1 106 ? -11.450 2.023 48.258 1.00 76.00 106 ILE A CA 1
ATOM 812 C C . ILE A 1 106 ? -10.425 2.840 49.060 1.00 76.00 106 ILE A C 1
ATOM 814 O O . ILE A 1 106 ? -9.309 3.069 48.590 1.00 76.00 106 ILE A O 1
ATOM 818 N N . LYS A 1 107 ? -10.752 3.204 50.311 1.00 73.94 107 LYS A N 1
ATOM 819 C CA . LYS A 1 107 ? -9.827 3.923 51.207 1.00 73.94 107 LYS A CA 1
ATOM 820 C C . LYS A 1 107 ? -8.552 3.129 51.505 1.00 73.94 107 LYS A C 1
ATOM 822 O O . LYS A 1 107 ? -7.487 3.729 51.610 1.00 73.94 107 LYS A O 1
ATOM 827 N N . GLN A 1 108 ? -8.643 1.804 51.633 1.00 74.94 108 GLN A N 1
ATOM 828 C CA . GLN A 1 108 ? -7.479 0.942 51.876 1.00 74.94 108 GLN A CA 1
ATOM 829 C C . GLN A 1 108 ? -6.626 0.699 50.623 1.00 74.94 108 GLN A C 1
ATOM 831 O O . GLN A 1 108 ? -5.412 0.554 50.735 1.00 74.94 108 GLN A O 1
ATOM 836 N N . SER A 1 109 ? -7.240 0.666 49.440 1.00 68.44 109 SER A N 1
ATOM 837 C CA . SER A 1 109 ? -6.559 0.407 48.162 1.00 68.44 109 SER A CA 1
ATOM 838 C C . SER A 1 109 ? -5.982 1.659 47.488 1.00 68.44 109 SER A C 1
ATOM 840 O O . SER A 1 109 ? -5.350 1.539 46.442 1.00 68.44 109 SER A O 1
ATOM 842 N N . ALA A 1 110 ? -6.184 2.849 48.073 1.00 65.19 110 ALA A N 1
ATOM 843 C CA . ALA A 1 110 ? -5.816 4.147 47.494 1.00 65.19 110 ALA A CA 1
ATOM 844 C C . ALA A 1 110 ? -6.369 4.371 46.068 1.00 65.19 110 ALA A C 1
ATOM 846 O O . ALA A 1 110 ? -5.795 5.130 45.286 1.00 65.19 110 ALA A O 1
ATOM 847 N N . SER A 1 111 ? -7.481 3.710 45.730 1.00 72.38 111 SER A N 1
ATOM 848 C CA . SER A 1 111 ? -8.185 3.885 44.460 1.00 72.38 111 SER A CA 1
ATOM 849 C C . SER A 1 111 ? -9.229 5.003 44.563 1.00 72.38 111 SER A C 1
ATOM 851 O O . SER A 1 111 ? -9.493 5.529 45.645 1.00 72.38 111 SER A O 1
ATOM 853 N N . SER A 1 112 ? -9.829 5.378 43.436 1.00 81.62 112 SER A N 1
ATOM 854 C CA . SER A 1 112 ? -10.906 6.372 43.379 1.00 81.62 112 SER A CA 1
ATOM 855 C C . SER A 1 112 ? -12.231 5.716 43.004 1.00 81.62 112 SER A C 1
ATOM 857 O O . SER A 1 112 ? -12.267 4.659 42.368 1.00 81.62 112 SER A O 1
ATOM 859 N N . VAL A 1 113 ? -13.323 6.363 43.396 1.00 82.44 113 VAL A N 1
ATOM 860 C CA . VAL A 1 113 ? -14.688 5.932 43.077 1.00 82.44 113 VAL A CA 1
ATOM 861 C C . VAL A 1 113 ? -14.908 5.917 41.565 1.00 82.44 113 VAL A C 1
ATOM 863 O O . VAL A 1 113 ? -15.490 4.981 41.025 1.00 82.44 113 VAL A O 1
ATOM 866 N N . GLU A 1 114 ? -14.369 6.919 40.880 1.00 83.50 114 GLU A N 1
ATOM 867 C CA . GLU A 1 114 ? -14.450 7.099 39.437 1.00 83.50 114 GLU A CA 1
ATOM 868 C C . GLU A 1 114 ? -13.732 5.969 38.687 1.00 83.50 114 GLU A C 1
ATOM 870 O O . GLU A 1 114 ? -14.261 5.452 37.706 1.00 83.50 114 GLU A O 1
ATOM 875 N N . VAL A 1 115 ? -12.561 5.528 39.168 1.00 84.19 115 VAL A N 1
ATOM 876 C CA . VAL A 1 115 ? -11.829 4.392 38.575 1.00 84.19 115 VAL A CA 1
ATOM 877 C C . VAL A 1 115 ? -12.577 3.076 38.786 1.00 84.19 115 VAL A C 1
ATOM 879 O O . VAL A 1 115 ? -12.664 2.282 37.850 1.00 84.19 115 VAL A O 1
ATOM 882 N N . LEU A 1 116 ? -13.149 2.839 39.974 1.00 84.75 116 LEU A N 1
ATOM 883 C CA . LEU A 1 116 ? -13.951 1.635 40.224 1.00 84.75 116 LEU A CA 1
ATOM 884 C C . LEU A 1 116 ? -15.189 1.599 39.323 1.00 84.75 116 LEU A C 1
ATOM 886 O O . LEU A 1 116 ? -15.467 0.570 38.711 1.00 84.75 116 LEU A O 1
ATOM 890 N N . LYS A 1 117 ? -15.904 2.723 39.218 1.00 87.44 117 LYS A N 1
ATOM 891 C CA . LYS A 1 117 ? -17.075 2.865 38.350 1.00 87.44 117 LYS A CA 1
ATOM 892 C C . LYS A 1 117 ? -16.714 2.589 36.888 1.00 87.44 117 LYS A C 1
ATOM 894 O O . LYS A 1 117 ? -17.357 1.754 36.257 1.00 87.44 117 LYS A O 1
ATOM 899 N N . ALA A 1 118 ? -15.663 3.231 36.370 1.00 87.56 118 ALA A N 1
ATOM 900 C CA . ALA A 1 118 ? -15.195 3.020 35.001 1.00 87.56 118 ALA A CA 1
ATOM 901 C C . ALA A 1 118 ? -14.814 1.550 34.749 1.00 87.56 118 ALA A C 1
ATOM 903 O O . ALA A 1 118 ? -15.188 0.983 33.722 1.00 87.56 118 ALA A O 1
ATOM 904 N N . ARG A 1 119 ? -14.123 0.907 35.704 1.00 88.44 119 ARG A N 1
ATOM 905 C CA . ARG A 1 119 ? -13.748 -0.513 35.617 1.00 88.44 119 ARG A CA 1
ATOM 906 C C . ARG A 1 119 ? -14.970 -1.427 35.595 1.00 88.44 119 ARG A C 1
ATOM 908 O O . ARG A 1 119 ? -15.053 -2.270 34.717 1.00 88.44 119 ARG A O 1
ATOM 915 N N . LEU A 1 120 ? -15.939 -1.226 36.486 1.00 89.56 120 LEU A N 1
ATOM 916 C CA . LEU A 1 120 ? -17.168 -2.024 36.512 1.00 89.56 120 LEU A CA 1
ATOM 917 C C . LEU A 1 120 ? -17.974 -1.896 35.214 1.00 89.56 120 LEU A C 1
ATOM 919 O O . LEU A 1 120 ? -18.447 -2.905 34.695 1.00 89.56 120 LEU A O 1
ATOM 923 N N . ILE A 1 121 ? -18.090 -0.682 34.663 1.00 91.50 121 ILE A N 1
ATOM 924 C CA . ILE A 1 121 ? -18.715 -0.459 33.350 1.00 91.50 121 ILE A CA 1
ATOM 925 C C . ILE A 1 121 ? -17.955 -1.238 32.268 1.00 91.50 121 ILE A C 1
ATOM 927 O O . ILE A 1 121 ? -18.566 -1.971 31.492 1.00 91.50 121 ILE A O 1
ATOM 931 N N . SER A 1 122 ? -16.625 -1.122 32.241 1.00 92.69 122 SER A N 1
ATOM 932 C CA . SER A 1 122 ? -15.769 -1.844 31.294 1.00 92.69 122 SER A CA 1
ATOM 933 C C . SER A 1 122 ? -15.903 -3.364 31.425 1.00 92.69 122 SER A C 1
ATOM 935 O O . SER A 1 122 ? -15.962 -4.056 30.411 1.00 92.69 122 SER A O 1
ATOM 937 N N . ASP A 1 123 ? -15.978 -3.900 32.644 1.00 90.81 123 ASP A N 1
ATOM 938 C CA . ASP A 1 123 ? -16.114 -5.335 32.911 1.00 90.81 123 ASP A CA 1
ATOM 939 C C . ASP A 1 123 ? -17.487 -5.856 32.452 1.00 90.81 123 ASP A C 1
ATOM 941 O O . ASP A 1 123 ? -17.566 -6.904 31.808 1.00 90.81 123 ASP A O 1
ATOM 945 N N . CYS A 1 124 ? -18.565 -5.095 32.689 1.00 93.06 124 CYS A N 1
ATOM 946 C CA . CYS A 1 124 ? -19.905 -5.417 32.180 1.00 93.06 124 CYS A CA 1
ATOM 947 C C . CYS A 1 124 ? -19.938 -5.437 30.642 1.00 93.06 124 CYS A C 1
ATOM 949 O O . CYS A 1 124 ? -20.481 -6.357 30.032 1.00 93.06 124 CYS A O 1
ATOM 951 N N . LEU A 1 125 ? -19.319 -4.444 29.997 1.00 93.50 125 LEU A N 1
ATOM 952 C CA . LEU A 1 125 ? -19.227 -4.387 28.536 1.00 93.50 125 LEU A CA 1
ATOM 953 C C . LEU A 1 125 ? -18.333 -5.495 27.970 1.00 93.50 125 LEU A C 1
ATOM 955 O O . LEU A 1 125 ? -18.630 -6.038 26.909 1.00 93.50 125 LEU A O 1
ATOM 959 N N . SER A 1 126 ? -17.268 -5.866 28.682 1.00 92.25 126 SER A N 1
ATOM 960 C CA . SER A 1 126 ? -16.396 -6.987 28.310 1.00 92.25 126 SER A CA 1
ATOM 961 C C . SER A 1 126 ? -17.148 -8.316 28.368 1.00 92.25 126 SER A C 1
ATOM 963 O O . SER A 1 126 ? -16.979 -9.147 27.477 1.00 92.25 126 SER A O 1
ATOM 965 N N . PHE A 1 127 ? -18.029 -8.489 29.359 1.00 92.25 127 PHE A N 1
ATOM 966 C CA . PHE A 1 127 ? -18.950 -9.622 29.428 1.00 92.25 127 PHE A CA 1
ATOM 967 C C . PHE A 1 127 ? -19.871 -9.674 28.204 1.00 92.25 127 PHE A C 1
ATOM 969 O O . PHE A 1 127 ? -19.908 -10.693 27.513 1.00 92.25 127 PHE A O 1
ATOM 976 N N . PHE A 1 128 ? -20.538 -8.569 27.863 1.00 92.19 128 PHE A N 1
ATOM 977 C CA . PHE A 1 128 ? -21.375 -8.501 26.659 1.00 92.19 128 PHE A CA 1
ATOM 978 C C . PHE A 1 128 ? -20.586 -8.784 25.375 1.00 92.19 128 PHE A C 1
ATOM 980 O O . PHE A 1 128 ? -21.050 -9.533 24.515 1.00 92.19 128 PHE A O 1
ATOM 987 N N . HIS A 1 129 ? -19.364 -8.262 25.261 1.00 90.19 129 HIS A N 1
ATOM 988 C CA . HIS A 1 129 ? -18.487 -8.513 24.119 1.00 90.19 129 HIS A CA 1
ATOM 989 C C . HIS A 1 129 ? -18.084 -9.988 24.000 1.00 90.19 129 HIS A C 1
ATOM 991 O O . HIS A 1 129 ? -18.123 -10.551 22.903 1.00 90.19 129 HIS A O 1
ATOM 997 N N . ALA A 1 130 ? -17.765 -10.648 25.115 1.00 89.69 130 ALA A N 1
ATOM 998 C CA . ALA A 1 130 ? -17.439 -12.071 25.140 1.00 89.69 130 ALA A CA 1
ATOM 999 C C . ALA A 1 130 ? -18.642 -12.952 24.752 1.00 89.69 130 ALA A C 1
ATOM 1001 O O . ALA A 1 130 ? -18.491 -13.872 23.944 1.00 89.69 130 ALA A O 1
ATOM 1002 N N . ILE A 1 131 ? -19.844 -12.636 25.251 1.00 90.50 131 ILE A N 1
ATOM 1003 C CA . ILE A 1 131 ? -21.088 -13.323 24.865 1.00 90.50 131 ILE A CA 1
ATOM 1004 C C . ILE A 1 131 ? -21.373 -13.131 23.370 1.00 90.50 131 ILE A C 1
ATOM 1006 O O . ILE A 1 131 ? -21.581 -14.111 22.652 1.00 90.50 131 ILE A O 1
ATOM 1010 N N . SER A 1 132 ? -21.312 -11.890 22.882 1.00 88.75 132 SER A N 1
ATOM 1011 C CA . SER A 1 132 ? -21.526 -11.553 21.471 1.00 88.75 132 SER A CA 1
ATOM 1012 C C . SER A 1 132 ? -20.519 -12.250 20.548 1.00 88.75 132 SER A C 1
ATOM 1014 O O . SER A 1 132 ? -20.896 -12.799 19.514 1.00 88.75 132 SER A O 1
ATOM 1016 N N . THR A 1 133 ? -19.249 -12.341 20.950 1.00 88.12 133 THR A N 1
ATOM 1017 C CA . THR A 1 133 ? -18.208 -13.049 20.186 1.00 88.12 133 THR A CA 1
ATOM 1018 C C . THR A 1 133 ? -18.458 -14.560 20.129 1.00 88.12 133 THR A C 1
ATOM 1020 O O . THR A 1 133 ? -18.253 -15.189 19.091 1.00 88.12 133 THR A O 1
ATOM 1023 N N . ALA A 1 134 ? -18.913 -15.166 21.230 1.00 87.06 134 ALA A N 1
ATOM 1024 C CA . ALA A 1 134 ? -19.131 -16.610 21.317 1.00 87.06 134 ALA A CA 1
ATOM 1025 C C . ALA A 1 134 ? -20.442 -17.076 20.652 1.00 87.06 134 ALA A C 1
ATOM 1027 O O . ALA A 1 134 ? -20.493 -18.167 20.067 1.00 87.06 134 ALA A O 1
ATOM 1028 N N . LEU A 1 135 ? -21.508 -16.276 20.755 1.00 84.44 135 LEU A N 1
ATOM 1029 C CA . LEU A 1 135 ? -22.852 -16.619 20.271 1.00 84.44 135 LEU A CA 1
ATOM 1030 C C . LEU A 1 135 ? -23.195 -15.974 18.920 1.00 84.44 135 LEU A C 1
ATOM 1032 O O . LEU A 1 135 ? -23.954 -16.565 18.152 1.00 84.44 135 LEU A O 1
ATOM 1036 N N . GLY A 1 136 ? -22.580 -14.834 18.604 1.00 82.56 136 GLY A N 1
ATOM 1037 C CA . GLY A 1 136 ? -22.875 -13.976 17.458 1.00 82.56 136 GLY A CA 1
ATOM 1038 C C . GLY A 1 136 ? -23.755 -12.783 17.846 1.00 82.56 136 GLY A C 1
ATOM 1039 O O . GLY A 1 136 ? -24.678 -12.931 18.647 1.00 82.56 136 GLY A O 1
ATOM 1040 N N . LEU A 1 137 ? -23.507 -11.619 17.226 1.00 81.25 137 LEU A N 1
ATOM 1041 C CA . LEU A 1 137 ? -24.269 -10.383 17.469 1.00 81.25 137 LEU A CA 1
ATOM 1042 C C . LEU A 1 137 ? -25.795 -10.595 17.384 1.00 81.25 137 LEU A C 1
ATOM 1044 O O . LEU A 1 137 ? -26.477 -10.266 18.341 1.00 81.25 137 LEU A O 1
ATOM 1048 N N . PRO A 1 138 ? -26.372 -11.207 16.329 1.00 79.00 138 PRO A N 1
ATOM 1049 C CA . PRO A 1 138 ? -27.830 -11.343 16.236 1.00 79.00 138 PRO A CA 1
ATOM 1050 C C . PRO A 1 138 ? -28.457 -12.083 17.426 1.00 79.00 138 PRO A C 1
ATOM 1052 O O . PRO A 1 138 ? -29.496 -11.672 17.927 1.00 79.00 138 PRO A O 1
ATOM 1055 N N . ALA A 1 139 ? -27.791 -13.132 17.920 1.00 75.88 139 ALA A N 1
ATOM 1056 C CA . ALA A 1 139 ? -28.261 -13.900 19.069 1.00 75.88 139 ALA A CA 1
ATOM 1057 C C . ALA A 1 139 ? -28.140 -13.115 20.383 1.00 75.88 139 ALA A C 1
ATOM 1059 O O . ALA A 1 139 ? -28.990 -13.253 21.250 1.00 75.88 139 ALA A O 1
ATOM 1060 N N . PHE A 1 140 ? -27.107 -12.278 20.525 1.00 82.94 140 PHE A N 1
ATOM 1061 C CA . PHE A 1 140 ? -26.941 -11.404 21.687 1.00 82.94 140 PHE A CA 1
ATOM 1062 C C . PHE A 1 140 ? -28.048 -10.342 21.777 1.00 82.94 140 PHE A C 1
ATOM 1064 O O . PHE A 1 140 ? -28.565 -10.088 22.859 1.00 82.94 140 PHE A O 1
ATOM 1071 N N . HIS A 1 141 ? -28.454 -9.764 20.645 1.00 80.31 141 HIS A N 1
ATOM 1072 C CA . HIS A 1 141 ? -29.504 -8.739 20.611 1.00 80.31 141 HIS A CA 1
ATOM 1073 C C . HIS A 1 141 ? -30.909 -9.305 20.854 1.00 80.31 141 HIS A C 1
ATOM 1075 O O . HIS A 1 141 ? -31.804 -8.549 21.210 1.00 80.31 141 HIS A O 1
ATOM 1081 N N . ALA A 1 142 ? -31.095 -10.616 20.676 1.00 75.06 142 ALA A N 1
ATOM 1082 C CA . ALA A 1 142 ? -32.358 -11.308 20.921 1.00 75.06 142 ALA A CA 1
ATOM 1083 C C . ALA A 1 142 ? -32.560 -11.722 22.394 1.00 75.06 142 ALA A C 1
ATOM 1085 O O . ALA A 1 142 ? -33.593 -12.296 22.732 1.00 75.06 142 ALA A O 1
ATOM 1086 N N . ILE A 1 143 ? -31.583 -11.481 23.278 1.00 76.69 143 ILE A N 1
ATOM 1087 C CA . ILE A 1 143 ? -31.698 -11.842 24.697 1.00 76.69 143 ILE A CA 1
ATOM 1088 C C . ILE A 1 143 ? -32.694 -10.895 25.381 1.00 76.69 143 ILE A C 1
ATOM 1090 O O . ILE A 1 143 ? -32.496 -9.680 25.370 1.00 76.69 143 ILE A O 1
ATOM 1094 N N . ASN A 1 144 ? -33.732 -11.453 26.014 1.00 73.06 144 ASN A N 1
ATOM 1095 C CA . ASN A 1 144 ? -34.667 -10.673 26.826 1.00 73.06 144 ASN A CA 1
ATOM 1096 C C . ASN A 1 144 ? -33.927 -10.059 28.028 1.00 73.06 144 ASN A C 1
ATOM 1098 O O . ASN A 1 144 ? -33.215 -10.774 28.729 1.00 73.06 144 ASN A O 1
ATOM 1102 N N . MET A 1 145 ? -34.095 -8.755 28.261 1.00 76.50 145 MET A N 1
ATOM 1103 C CA . MET A 1 145 ? -33.486 -8.021 29.376 1.00 76.50 145 MET A CA 1
ATOM 1104 C C . MET A 1 145 ? -34.356 -7.986 30.637 1.00 76.50 145 MET A C 1
ATOM 1106 O O . MET A 1 145 ? -33.920 -7.426 31.646 1.00 76.50 145 MET A O 1
ATOM 1110 N N . ASP A 1 146 ? -35.544 -8.596 30.617 1.00 68.12 146 ASP A N 1
ATOM 1111 C CA . ASP A 1 146 ? -36.356 -8.787 31.815 1.00 68.12 146 ASP A CA 1
ATOM 1112 C C . ASP A 1 146 ? -35.611 -9.690 32.800 1.00 68.12 146 ASP A C 1
ATOM 1114 O O . ASP A 1 146 ? -35.444 -10.894 32.591 1.00 68.12 146 ASP A O 1
ATOM 1118 N N . ALA A 1 147 ? -35.133 -9.100 33.895 1.00 63.66 147 ALA A N 1
ATOM 1119 C CA . ALA A 1 147 ? -34.547 -9.875 34.973 1.00 63.66 147 ALA A CA 1
ATOM 1120 C C . ALA A 1 147 ? -35.672 -10.660 35.671 1.00 63.66 147 ALA A C 1
ATOM 1122 O O . ALA A 1 147 ? -36.592 -10.028 36.196 1.00 63.66 147 ALA A O 1
ATOM 1123 N N . PRO A 1 148 ? -35.619 -12.005 35.719 1.00 61.91 148 PRO A N 1
ATOM 1124 C CA . PRO A 1 148 ? -36.608 -12.770 36.462 1.00 61.91 148 PRO A CA 1
ATOM 1125 C C . PRO A 1 148 ? -36.594 -12.339 37.933 1.00 61.91 148 PRO A C 1
ATOM 1127 O O . PRO A 1 148 ? -35.528 -12.159 38.539 1.00 61.91 148 PRO A O 1
ATOM 1130 N N . ASP A 1 149 ? -37.787 -12.163 38.504 1.00 53.97 149 ASP A N 1
ATOM 1131 C CA . ASP A 1 149 ? -37.950 -11.905 39.930 1.00 53.97 149 ASP A CA 1
ATOM 1132 C C . ASP A 1 149 ? -37.416 -13.118 40.700 1.00 53.97 149 ASP A C 1
ATOM 1134 O O . ASP A 1 149 ? -38.056 -14.166 40.781 1.00 53.97 149 ASP A O 1
ATOM 1138 N N . LEU A 1 150 ? -36.220 -12.972 41.273 1.00 54.56 150 LEU A N 1
ATOM 1139 C CA . LEU A 1 150 ? -35.722 -13.856 42.323 1.00 54.56 150 LEU A CA 1
ATOM 1140 C C . LEU A 1 150 ? -36.617 -13.628 43.549 1.00 54.56 150 LEU A C 1
ATOM 1142 O O . LEU A 1 150 ? -36.334 -12.775 44.392 1.00 54.56 150 LEU A O 1
ATOM 1146 N N . SER A 1 151 ? -37.765 -14.309 43.575 1.00 41.41 151 SER A N 1
ATOM 1147 C CA . SER A 1 151 ? -38.734 -14.223 44.658 1.00 41.41 151 SER A CA 1
ATOM 1148 C C . SER A 1 151 ? -38.122 -14.799 45.929 1.00 41.41 151 SER A C 1
ATOM 1150 O O . SER A 1 151 ? -37.799 -15.984 45.982 1.00 41.41 151 SER A O 1
ATOM 1152 N N . ASP A 1 152 ? -38.047 -13.939 46.939 1.00 42.00 152 ASP A N 1
ATOM 1153 C CA . ASP A 1 152 ? -37.693 -14.214 48.326 1.00 42.00 152 ASP A CA 1
ATOM 1154 C C . ASP A 1 152 ? -36.210 -14.530 48.615 1.00 42.00 152 ASP A C 1
ATOM 1156 O O . ASP A 1 152 ? -35.592 -15.441 48.077 1.00 42.00 152 ASP A O 1
ATOM 1160 N N . VAL A 1 153 ? -35.692 -13.800 49.613 1.00 42.84 153 VAL A N 1
ATOM 1161 C CA . VAL A 1 153 ? -34.398 -13.963 50.305 1.00 42.84 153 VAL A CA 1
ATOM 1162 C C . VAL A 1 153 ? -33.193 -13.264 49.660 1.00 42.84 153 VAL A C 1
ATOM 1164 O O . VAL A 1 153 ? -32.259 -13.898 49.181 1.00 42.84 153 VAL A O 1
ATOM 1167 N N . VAL A 1 154 ? -33.141 -11.934 49.780 1.00 45.38 154 VAL A N 1
ATOM 1168 C CA . VAL A 1 154 ? -31.859 -11.209 49.839 1.00 45.38 154 VAL A CA 1
ATOM 1169 C C . VAL A 1 154 ? -31.943 -10.148 50.933 1.00 45.38 154 VAL A C 1
ATOM 1171 O O . VAL A 1 154 ? -32.110 -8.960 50.667 1.00 45.38 154 VAL A O 1
ATOM 1174 N N . ASP A 1 155 ? -31.822 -10.581 52.187 1.00 45.69 155 ASP A N 1
ATOM 1175 C CA . ASP A 1 155 ? -31.096 -9.741 53.135 1.00 45.69 155 ASP A CA 1
ATOM 1176 C C . ASP A 1 155 ? -29.672 -9.630 52.568 1.00 45.69 155 ASP A C 1
ATOM 1178 O O . ASP A 1 155 ? -29.042 -10.642 52.265 1.00 45.69 155 ASP A O 1
ATOM 1182 N N . ASP A 1 156 ? -29.241 -8.400 52.278 1.00 52.53 156 ASP A N 1
ATOM 1183 C CA . ASP A 1 156 ? -27.954 -8.037 51.678 1.00 52.53 156 ASP A CA 1
ATOM 1184 C C . ASP A 1 156 ? -26.839 -9.058 51.981 1.00 52.53 156 ASP A C 1
ATOM 1186 O O . ASP A 1 156 ? -26.324 -9.107 53.100 1.00 52.53 156 ASP A O 1
ATOM 1190 N N . LEU A 1 157 ? -26.382 -9.815 50.972 1.00 56.94 157 LEU A N 1
ATOM 1191 C CA . LEU A 1 157 ? -25.206 -10.691 51.105 1.00 56.94 157 LEU A CA 1
ATOM 1192 C C . LEU A 1 157 ? -24.002 -9.902 51.661 1.00 56.94 157 LEU A C 1
ATOM 1194 O O . LEU A 1 157 ? -23.165 -10.445 52.375 1.00 56.94 157 LEU A O 1
ATOM 1198 N N . SER A 1 158 ? -23.938 -8.596 51.377 1.00 54.66 158 SER A N 1
ATOM 1199 C CA . SER A 1 158 ? -22.966 -7.666 51.948 1.00 54.66 158 SER A CA 1
ATOM 1200 C C . SER A 1 158 ? -23.152 -7.437 53.461 1.00 54.66 158 SER A C 1
ATOM 1202 O O . SER A 1 158 ? -22.154 -7.393 54.172 1.00 54.66 158 SER A O 1
ATOM 1204 N N . LYS A 1 159 ? -24.373 -7.363 54.004 1.00 54.88 159 LYS A N 1
ATOM 1205 C CA . LYS A 1 159 ? -24.598 -7.289 55.462 1.00 54.88 159 LYS A CA 1
ATOM 1206 C C . LYS A 1 159 ? -24.202 -8.603 56.148 1.00 54.88 159 LYS A C 1
ATOM 1208 O O . LYS A 1 159 ? -23.374 -8.589 57.056 1.00 54.88 159 LYS A O 1
ATOM 1213 N N . ASP A 1 160 ? -24.639 -9.743 55.613 1.00 52.62 160 ASP A N 1
ATOM 1214 C CA . ASP A 1 160 ? -24.323 -11.080 56.153 1.00 52.62 160 ASP A CA 1
ATOM 1215 C C . ASP A 1 160 ? -22.827 -11.458 56.057 1.00 52.62 160 ASP A C 1
ATOM 1217 O O . ASP A 1 160 ? -22.271 -12.235 56.858 1.00 52.62 160 ASP A O 1
ATOM 1221 N N . MET A 1 161 ? -22.129 -10.929 55.049 1.00 54.34 161 MET A N 1
ATOM 1222 C CA . MET A 1 161 ? -20.695 -11.145 54.884 1.00 54.34 161 MET A CA 1
ATOM 1223 C C . MET A 1 161 ? -19.843 -10.250 55.788 1.00 54.34 161 MET A C 1
ATOM 1225 O O . MET A 1 161 ? -18.784 -10.716 56.225 1.00 54.34 161 MET A O 1
ATOM 1229 N N . PHE A 1 162 ? -20.292 -9.023 56.087 1.00 51.88 162 PHE A N 1
ATOM 1230 C CA . PHE A 1 162 ? -19.498 -7.992 56.771 1.00 51.88 162 PHE A CA 1
ATOM 1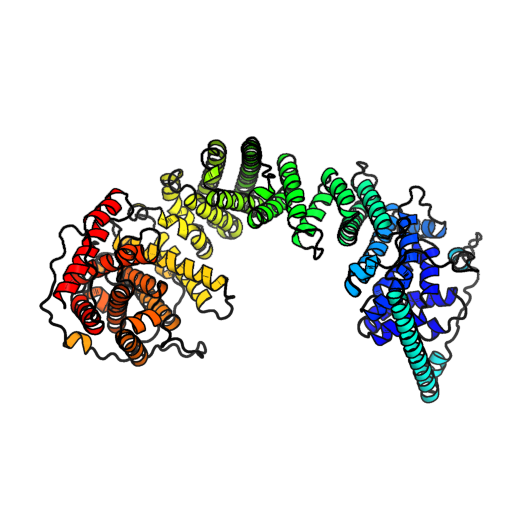231 C C . PHE A 1 162 ? -19.930 -7.652 58.210 1.00 51.88 162 PHE A C 1
ATOM 1233 O O . PHE A 1 162 ? -19.236 -6.865 58.853 1.00 51.88 162 PHE A O 1
ATOM 1240 N N . ASP A 1 163 ? -20.909 -8.354 58.794 1.00 45.81 163 ASP A N 1
ATOM 1241 C CA . ASP A 1 163 ? -21.208 -8.376 60.250 1.00 45.81 163 ASP A CA 1
ATOM 1242 C C . ASP A 1 163 ? -20.020 -8.802 61.162 1.00 45.81 163 ASP A C 1
ATOM 1244 O O . ASP A 1 163 ? -20.145 -8.944 62.378 1.00 45.81 163 ASP A O 1
ATOM 1248 N N . LEU A 1 164 ? -18.826 -8.996 60.595 1.00 39.81 164 LEU A N 1
ATOM 1249 C CA . LEU A 1 164 ? -17.559 -9.202 61.302 1.00 39.81 164 LEU A CA 1
ATOM 1250 C C . LEU A 1 164 ? -16.835 -7.897 61.675 1.00 39.81 164 LEU A C 1
ATOM 1252 O O . LEU A 1 164 ? -15.884 -7.951 62.453 1.00 39.81 164 LEU A O 1
ATOM 1256 N N . VAL A 1 165 ? -17.258 -6.736 61.164 1.00 39.22 165 VAL A N 1
ATOM 1257 C CA . VAL A 1 165 ? -16.720 -5.434 61.596 1.00 39.22 165 VAL A CA 1
ATOM 1258 C C . VAL A 1 165 ? -17.677 -4.815 62.611 1.00 39.22 165 VAL A C 1
ATOM 1260 O O . VAL A 1 165 ? -18.345 -3.821 62.348 1.00 39.22 165 VAL A O 1
ATOM 1263 N N . GLY A 1 166 ? -17.780 -5.448 63.780 1.00 34.62 166 GLY A N 1
ATOM 1264 C CA . GLY A 1 166 ? -18.416 -4.817 64.933 1.00 34.62 166 GLY A CA 1
ATOM 1265 C C . GLY A 1 166 ? -17.647 -3.556 65.339 1.00 34.62 166 GLY A C 1
ATOM 1266 O O . GLY A 1 166 ? -16.418 -3.541 65.314 1.00 34.62 166 GLY A O 1
ATOM 1267 N N . ASP A 1 167 ? -18.384 -2.521 65.741 1.00 36.78 167 ASP A N 1
ATOM 1268 C CA . ASP A 1 167 ? -17.895 -1.196 66.170 1.00 36.78 167 ASP A CA 1
ATOM 1269 C C . ASP A 1 167 ? -16.989 -1.220 67.424 1.00 36.78 167 ASP A C 1
ATOM 1271 O O . ASP A 1 167 ? -16.452 -0.196 67.844 1.00 36.78 167 ASP A O 1
ATOM 1275 N N . ASP A 1 168 ? -16.763 -2.394 68.012 1.00 37.88 168 ASP A N 1
ATOM 1276 C CA . ASP A 1 168 ? -15.812 -2.591 69.095 1.00 37.88 168 ASP A CA 1
ATOM 1277 C C . ASP A 1 168 ? -14.549 -3.241 68.529 1.00 37.88 168 ASP A C 1
ATOM 1279 O O . ASP A 1 168 ? -14.572 -4.396 68.112 1.00 37.88 168 ASP A O 1
ATOM 1283 N N . GLY A 1 169 ? -13.438 -2.493 68.529 1.00 37.81 169 GLY A N 1
ATOM 1284 C CA . GLY A 1 169 ? -12.110 -2.864 68.016 1.00 37.81 169 GLY A CA 1
ATOM 1285 C C . GLY A 1 169 ? -11.419 -4.042 68.719 1.00 37.81 169 GLY A C 1
ATOM 1286 O O . GLY A 1 169 ? -10.249 -3.955 69.091 1.00 37.81 169 GLY A O 1
ATOM 1287 N N . MET A 1 170 ? -12.125 -5.154 68.887 1.00 33.41 170 MET A N 1
ATOM 1288 C CA . MET A 1 170 ? -11.624 -6.448 69.309 1.00 33.41 170 MET A CA 1
ATOM 1289 C C . MET A 1 170 ? -11.971 -7.466 68.220 1.00 33.41 170 MET A C 1
ATOM 1291 O O . MET A 1 170 ? -13.133 -7.550 67.826 1.00 33.41 170 MET A O 1
ATOM 1295 N N . PRO A 1 171 ? -11.005 -8.270 67.740 1.00 34.53 171 PRO A N 1
ATOM 1296 C CA . PRO A 1 171 ? -11.298 -9.345 66.808 1.00 34.53 171 PRO A CA 1
ATOM 1297 C C . PRO A 1 171 ? -12.157 -10.375 67.547 1.00 34.53 171 PRO A C 1
ATOM 1299 O O . PRO A 1 171 ? -11.651 -11.171 68.342 1.00 34.53 171 PRO A O 1
ATOM 1302 N N . SER A 1 172 ? -13.472 -10.329 67.336 1.00 30.89 172 SER A N 1
ATOM 1303 C CA . SER A 1 172 ? -14.354 -11.410 67.745 1.00 30.89 172 SER A CA 1
ATOM 1304 C C . SER A 1 172 ? -13.911 -12.662 66.988 1.00 30.89 172 SER A C 1
ATOM 1306 O O . SER A 1 172 ? -13.536 -12.617 65.818 1.00 30.89 172 SER A O 1
ATOM 1308 N N . HIS A 1 173 ? -13.799 -13.748 67.748 1.00 29.20 173 HIS A N 1
ATOM 1309 C CA . HIS A 1 173 ? -13.114 -14.988 67.409 1.00 29.20 173 HIS A CA 1
ATOM 1310 C C . HIS A 1 173 ? -13.190 -15.382 65.926 1.00 29.20 173 HIS A C 1
ATOM 1312 O O . HIS A 1 173 ? -14.284 -15.367 65.362 1.00 29.20 173 HIS A O 1
ATOM 1318 N N . PRO A 1 174 ? -12.078 -15.845 65.313 1.00 32.44 174 PRO A N 1
ATOM 1319 C CA . PRO A 1 174 ? -12.181 -16.509 64.030 1.00 32.44 174 PRO A CA 1
ATOM 1320 C C . PRO A 1 174 ? -13.099 -17.705 64.260 1.00 32.44 174 PRO A C 1
ATOM 1322 O O . PRO A 1 174 ? -12.749 -18.639 64.987 1.00 32.44 174 PRO A O 1
ATOM 1325 N N . THR A 1 175 ? -14.302 -17.673 63.690 1.00 34.88 175 THR A N 1
ATOM 1326 C CA . THR A 1 175 ? -15.052 -18.897 63.450 1.00 34.88 175 THR A CA 1
ATOM 1327 C C . THR A 1 175 ? -14.129 -19.750 62.602 1.00 34.88 175 THR A C 1
ATOM 1329 O O . THR A 1 175 ? -14.004 -19.534 61.398 1.00 34.88 175 THR A O 1
ATOM 1332 N N . ASN A 1 176 ? -13.414 -20.663 63.259 1.00 32.19 176 ASN A N 1
ATOM 1333 C CA . ASN A 1 176 ? -12.714 -21.767 62.636 1.00 32.19 176 ASN A CA 1
ATOM 1334 C C . ASN A 1 176 ? -13.783 -22.572 61.899 1.00 32.19 176 ASN A C 1
ATOM 1336 O O . ASN A 1 176 ? -14.324 -23.546 62.416 1.00 32.19 176 ASN A O 1
ATOM 1340 N N . VAL A 1 177 ? -14.097 -22.156 60.674 1.00 38.81 177 VAL A N 1
ATOM 1341 C CA . VAL A 1 177 ? -14.765 -22.989 59.683 1.00 38.81 177 VAL A CA 1
ATOM 1342 C C . VAL A 1 177 ? -13.697 -23.938 59.150 1.00 38.81 177 VAL A C 1
ATOM 1344 O O . VAL A 1 177 ? -13.333 -23.939 57.980 1.00 38.81 177 VAL A O 1
ATOM 1347 N N . THR A 1 178 ? -13.162 -24.777 60.034 1.00 35.97 178 THR A N 1
ATOM 1348 C CA . THR A 1 178 ? -12.583 -26.052 59.632 1.00 35.97 178 THR A CA 1
ATOM 1349 C C . THR A 1 178 ? -13.757 -26.986 59.367 1.00 35.97 178 THR A C 1
ATOM 1351 O O . THR A 1 178 ? -13.996 -27.935 60.109 1.00 35.97 178 THR A O 1
ATOM 1354 N N . ALA A 1 179 ? -14.527 -26.702 58.312 1.00 40.44 179 ALA A N 1
ATOM 1355 C CA . ALA A 1 179 ? -15.275 -27.749 57.639 1.00 40.44 179 ALA A CA 1
ATOM 1356 C C . ALA A 1 179 ? -14.212 -28.603 56.944 1.00 40.44 179 ALA A C 1
ATOM 1358 O O . ALA A 1 179 ? -13.834 -28.355 55.795 1.00 40.44 179 ALA A O 1
ATOM 1359 N N . VAL A 1 180 ? -13.624 -29.529 57.706 1.00 41.12 180 VAL A N 1
ATOM 1360 C CA . VAL A 1 180 ? -12.708 -30.515 57.154 1.00 41.12 180 VAL A CA 1
ATOM 1361 C C . VAL A 1 180 ? -13.524 -31.279 56.131 1.00 41.12 180 VAL A C 1
ATOM 1363 O O . VAL A 1 180 ? -14.538 -31.904 56.433 1.00 41.12 180 VAL A O 1
ATOM 1366 N N . CYS A 1 181 ? -13.165 -31.105 54.868 1.00 47.66 181 CYS A N 1
ATOM 1367 C CA . CYS A 1 181 ? -13.825 -31.829 53.808 1.00 47.66 181 CYS A CA 1
ATOM 1368 C C . CYS A 1 181 ? -13.524 -33.287 54.022 1.00 47.66 181 CYS A C 1
ATOM 1370 O O . CYS A 1 181 ? -12.362 -33.680 53.939 1.00 47.66 181 CYS A O 1
ATOM 1372 N N . ARG A 1 182 ? -14.579 -34.068 54.214 1.00 49.72 182 ARG A N 1
ATOM 1373 C CA . ARG A 1 182 ? -14.481 -35.515 54.305 1.00 49.72 182 ARG A CA 1
ATOM 1374 C C . ARG A 1 182 ? -13.674 -36.081 53.138 1.00 49.72 182 ARG A C 1
ATOM 1376 O O . ARG A 1 182 ? -12.832 -36.923 53.362 1.00 49.72 182 ARG A O 1
ATOM 1383 N N . LEU A 1 183 ? -13.788 -35.518 51.928 1.00 44.38 183 LEU A N 1
ATOM 1384 C CA . LEU A 1 183 ? -12.939 -35.891 50.787 1.00 44.38 183 LEU A CA 1
ATOM 1385 C C . LEU A 1 183 ? -11.434 -35.599 50.991 1.00 44.38 183 LEU A C 1
ATOM 1387 O O . LEU A 1 183 ? -10.607 -36.375 50.543 1.00 44.38 183 LEU A O 1
ATOM 1391 N N . CYS A 1 184 ? -11.051 -34.506 51.660 1.00 50.09 184 CYS A N 1
ATOM 1392 C CA . CYS A 1 184 ? -9.643 -34.202 51.953 1.00 50.09 184 CYS A CA 1
ATOM 1393 C C . CYS A 1 184 ? -9.108 -35.054 53.107 1.00 50.09 184 CYS A C 1
ATOM 1395 O O . CYS A 1 184 ? -7.990 -35.537 53.011 1.00 50.09 184 CYS A O 1
ATOM 1397 N N . GLU A 1 185 ? -9.931 -35.320 54.123 1.00 52.09 185 GLU A N 1
ATOM 1398 C CA . GLU A 1 185 ? -9.660 -36.317 55.168 1.00 52.09 185 GLU A CA 1
ATOM 1399 C C . GLU A 1 185 ? -9.535 -37.739 54.587 1.00 52.09 185 GLU A C 1
ATOM 1401 O O . GLU A 1 185 ? -8.682 -38.516 55.008 1.00 52.09 185 GLU A O 1
ATOM 1406 N N . LEU A 1 186 ? -10.343 -38.082 53.577 1.00 49.69 186 LEU A N 1
ATOM 1407 C CA . LEU A 1 186 ? -10.332 -39.368 52.867 1.00 49.69 186 LEU A CA 1
ATOM 1408 C C . LEU A 1 186 ? -9.137 -39.504 51.906 1.00 49.69 186 LEU A C 1
ATOM 1410 O O . LEU A 1 186 ? -8.537 -40.574 51.805 1.00 49.69 186 LEU A O 1
ATOM 1414 N N . VAL A 1 187 ? -8.734 -38.410 51.250 1.00 49.91 187 VAL A N 1
ATOM 1415 C CA . VAL A 1 187 ? -7.499 -38.334 50.446 1.00 49.91 187 VAL A CA 1
ATOM 1416 C C . VAL A 1 187 ? -6.260 -38.430 51.342 1.00 49.91 187 VAL A C 1
ATOM 1418 O O . VAL A 1 187 ? -5.316 -39.145 50.999 1.00 49.91 187 VAL A O 1
ATOM 1421 N N . GLU A 1 188 ? -6.270 -37.782 52.511 1.00 51.81 188 GLU A N 1
ATOM 1422 C CA . GLU A 1 188 ? -5.217 -37.909 53.527 1.00 51.81 188 GLU A CA 1
ATOM 1423 C C . GLU A 1 188 ? -5.178 -39.316 54.159 1.00 51.81 188 GLU A C 1
ATOM 1425 O O . GLU A 1 188 ? -4.090 -39.830 54.428 1.00 51.81 188 GLU A O 1
ATOM 1430 N N . SER A 1 189 ? -6.327 -39.987 54.319 1.00 56.00 189 SER A N 1
ATOM 1431 C CA . SER A 1 189 ? -6.435 -41.355 54.867 1.00 56.00 189 SER A CA 1
ATOM 1432 C C . SER A 1 189 ? -6.315 -42.492 53.835 1.00 56.00 189 SER A C 1
ATOM 1434 O O . SER A 1 189 ? -6.300 -43.662 54.213 1.00 56.00 189 SER A O 1
ATOM 1436 N N . ARG A 1 190 ? -6.102 -42.176 52.548 1.00 51.28 190 ARG A N 1
ATOM 1437 C CA . ARG A 1 190 ? -5.890 -43.125 51.431 1.00 51.28 190 ARG A CA 1
ATOM 1438 C C . ARG A 1 190 ? -7.047 -44.102 51.141 1.00 51.28 190 ARG A C 1
ATOM 1440 O O . ARG A 1 190 ? -6.820 -45.144 50.519 1.00 51.28 190 ARG A O 1
ATOM 1447 N N . GLU A 1 191 ? -8.287 -43.775 51.493 1.00 55.25 191 GLU A N 1
ATOM 1448 C CA . GLU A 1 191 ? -9.479 -44.572 51.145 1.00 55.25 191 GLU A CA 1
ATOM 1449 C C . GLU A 1 191 ? -9.990 -44.218 49.729 1.00 55.25 191 GLU A C 1
ATOM 1451 O O . GLU A 1 191 ? -11.056 -43.649 49.524 1.00 55.25 191 GLU A O 1
ATOM 1456 N N . PHE A 1 192 ? -9.186 -44.521 48.704 1.00 53.12 192 PHE A N 1
ATOM 1457 C CA . PHE A 1 192 ? -9.360 -43.967 47.350 1.00 53.12 192 PHE A CA 1
ATOM 1458 C C . PHE A 1 192 ? -10.513 -44.545 46.505 1.00 53.12 192 PHE A C 1
ATOM 1460 O O . PHE A 1 192 ? -10.832 -43.962 45.475 1.00 53.12 192 PHE A O 1
ATOM 1467 N N . LYS A 1 193 ? -11.139 -45.674 46.868 1.00 57.66 193 LYS A N 1
ATOM 1468 C CA . LYS A 1 193 ? -12.145 -46.321 45.992 1.00 57.66 193 LYS A CA 1
ATOM 1469 C C . LYS A 1 193 ? -13.556 -45.757 46.134 1.00 57.66 193 LYS A C 1
ATOM 1471 O O . LYS A 1 193 ? -14.202 -45.514 45.120 1.00 57.66 193 LYS A O 1
ATOM 1476 N N . GLU A 1 194 ? -14.027 -45.553 47.360 1.00 58.66 194 GLU A N 1
ATOM 1477 C CA . GLU A 1 194 ? -15.373 -45.016 47.607 1.00 58.66 194 GLU A CA 1
ATOM 1478 C C . GLU A 1 194 ? -15.434 -43.531 47.234 1.00 58.66 194 GLU A C 1
ATOM 1480 O O . GLU A 1 194 ? -16.338 -43.120 46.515 1.00 58.66 194 GLU A O 1
ATOM 1485 N N . ALA A 1 195 ? -14.393 -42.765 47.577 1.00 52.59 195 ALA A N 1
ATOM 1486 C CA . ALA A 1 195 ? -14.276 -41.358 47.201 1.00 52.59 195 ALA A CA 1
ATOM 1487 C C . ALA A 1 195 ? -14.158 -41.147 45.680 1.00 52.59 195 ALA A C 1
ATOM 1489 O O . ALA A 1 195 ? -14.764 -40.222 45.149 1.00 52.59 195 ALA A O 1
ATOM 1490 N N . ALA A 1 196 ? -13.417 -42.000 44.958 1.00 58.81 196 ALA A N 1
ATOM 1491 C CA . ALA A 1 196 ? -13.362 -41.917 43.496 1.00 58.81 196 ALA A CA 1
ATOM 1492 C C . ALA A 1 196 ? -14.726 -42.221 42.859 1.00 58.81 196 ALA A C 1
ATOM 1494 O O . ALA A 1 196 ? -15.113 -41.539 41.918 1.00 58.81 196 ALA A O 1
ATOM 1495 N N . SER A 1 197 ? -15.470 -43.192 43.400 1.00 67.25 197 SER A N 1
ATOM 1496 C CA . SER A 1 197 ? -16.821 -43.515 42.929 1.00 67.25 197 SER A CA 1
ATOM 1497 C C . SER A 1 197 ? -17.829 -42.399 43.215 1.00 67.25 197 SER A C 1
ATOM 1499 O O . SER A 1 197 ? -18.692 -42.150 42.378 1.00 67.25 197 SER A O 1
ATOM 1501 N N . GLU A 1 198 ? -17.754 -41.745 44.378 1.00 65.50 198 GLU A N 1
ATOM 1502 C CA . GLU A 1 198 ? -18.601 -40.587 44.694 1.00 65.50 198 GLU A CA 1
ATOM 1503 C C . GLU A 1 198 ? -18.276 -39.405 43.779 1.00 65.50 198 GLU A C 1
ATOM 1505 O O . GLU A 1 198 ? -19.187 -38.831 43.189 1.00 65.50 198 GLU A O 1
ATOM 1510 N N . VAL A 1 199 ? -16.990 -39.080 43.595 1.00 65.00 199 VAL A N 1
ATOM 1511 C CA . VAL A 1 199 ? -16.558 -38.011 42.680 1.00 65.00 199 VAL A CA 1
ATOM 1512 C C . VAL A 1 199 ? -17.021 -38.296 41.254 1.00 65.00 199 VAL A C 1
ATOM 1514 O O . VAL A 1 199 ? -17.585 -37.411 40.624 1.00 65.00 199 VAL A O 1
ATOM 1517 N N . GLU A 1 200 ? -16.871 -39.530 40.766 1.00 70.50 200 GLU A N 1
ATOM 1518 C CA . GLU A 1 200 ? -17.330 -39.913 39.428 1.00 70.50 200 GLU A CA 1
ATOM 1519 C C . GLU A 1 200 ? -18.860 -39.822 39.293 1.00 70.50 200 GLU A C 1
ATOM 1521 O O . GLU A 1 200 ? -19.364 -39.446 38.237 1.00 70.50 200 GLU A O 1
ATOM 1526 N N . HIS A 1 201 ? -19.622 -40.131 40.349 1.00 76.31 201 HIS A N 1
ATOM 1527 C CA . HIS A 1 201 ? -21.077 -39.967 40.329 1.00 76.31 201 HIS A CA 1
ATOM 1528 C C . HIS A 1 201 ? -21.484 -38.493 40.260 1.00 76.31 201 HIS A C 1
ATOM 1530 O O . HIS A 1 201 ? -22.315 -38.139 39.431 1.00 76.31 201 HIS A O 1
ATOM 1536 N N . ILE A 1 202 ? -20.854 -37.642 41.069 1.00 69.38 202 ILE A N 1
ATOM 1537 C CA . ILE A 1 202 ? -21.115 -36.199 41.098 1.00 69.38 202 ILE A CA 1
ATOM 1538 C C . ILE A 1 202 ? -20.702 -35.536 39.783 1.00 69.38 202 ILE A C 1
ATOM 1540 O O . ILE A 1 202 ? -21.387 -34.643 39.299 1.00 69.38 202 ILE A O 1
ATOM 1544 N N . GLU A 1 203 ? -19.588 -35.963 39.192 1.00 71.00 203 GLU A N 1
ATOM 1545 C CA . GLU A 1 203 ? -19.168 -35.493 37.874 1.00 71.00 203 GLU A CA 1
ATOM 1546 C C . GLU A 1 203 ? -20.213 -35.826 36.805 1.00 71.00 203 GLU A C 1
ATOM 1548 O O . GLU A 1 203 ? -20.566 -34.950 36.022 1.00 71.00 203 GLU A O 1
ATOM 1553 N N . ARG A 1 204 ? -20.775 -37.044 36.819 1.00 79.88 204 ARG A N 1
ATOM 1554 C CA . ARG A 1 204 ? -21.879 -37.412 35.916 1.00 79.88 204 ARG A CA 1
ATOM 1555 C C . ARG A 1 204 ? -23.152 -36.610 36.184 1.00 79.88 204 ARG A C 1
ATOM 1557 O O . ARG A 1 204 ? -23.837 -36.259 35.229 1.00 79.88 204 ARG A O 1
ATOM 1564 N N . ASP A 1 205 ? -23.465 -36.320 37.444 1.00 77.81 205 ASP A N 1
ATOM 1565 C CA . ASP A 1 205 ? -24.642 -35.525 37.809 1.00 77.81 205 ASP A CA 1
ATOM 1566 C C . ASP A 1 205 ? -24.493 -34.071 37.335 1.00 77.81 205 ASP A C 1
ATOM 1568 O O . ASP A 1 205 ? -25.429 -33.505 36.774 1.00 77.81 205 ASP A O 1
ATOM 1572 N N . LEU A 1 206 ? -23.301 -33.483 37.483 1.00 74.75 206 LEU A N 1
ATOM 1573 C CA . LEU A 1 206 ? -22.987 -32.155 36.952 1.00 74.75 206 LEU A CA 1
ATOM 1574 C C . LEU A 1 206 ? -23.029 -32.129 35.421 1.00 74.75 206 LEU A C 1
ATOM 1576 O O . LEU A 1 206 ? -23.578 -31.185 34.859 1.00 74.75 206 LEU A O 1
ATOM 1580 N N . ASP A 1 207 ? -22.503 -33.158 34.752 1.00 77.31 207 ASP A N 1
ATOM 1581 C CA . ASP A 1 207 ? -22.564 -33.275 33.290 1.00 77.31 207 ASP A CA 1
ATOM 1582 C C . ASP A 1 207 ? -24.022 -33.399 32.803 1.00 77.31 207 ASP A C 1
ATOM 1584 O O . ASP A 1 207 ? -24.406 -32.774 31.814 1.00 77.31 207 ASP A O 1
ATOM 1588 N N . ALA A 1 208 ? -24.860 -34.161 33.515 1.00 80.19 208 ALA A N 1
ATOM 1589 C CA . ALA A 1 208 ? -26.283 -34.307 33.208 1.00 80.19 208 ALA A CA 1
ATOM 1590 C C . ALA A 1 208 ? -27.063 -33.001 33.428 1.00 80.19 208 ALA A C 1
ATOM 1592 O O . ALA A 1 208 ? -27.893 -32.638 32.597 1.00 80.19 208 ALA A O 1
ATOM 1593 N N . LEU A 1 209 ? -26.775 -32.275 34.513 1.00 77.12 209 LEU A N 1
ATOM 1594 C CA . LEU A 1 209 ? -27.363 -30.961 34.786 1.00 77.12 209 LEU A CA 1
ATOM 1595 C C . LEU A 1 209 ? -26.928 -29.918 33.752 1.00 77.12 209 LEU A C 1
ATOM 1597 O O . LEU A 1 209 ? -27.757 -29.130 33.303 1.00 77.12 209 LEU A O 1
ATOM 1601 N N . ALA A 1 210 ? -25.653 -29.922 33.348 1.00 73.19 210 ALA A N 1
ATOM 1602 C CA . ALA A 1 210 ? -25.157 -29.049 32.289 1.00 73.19 210 ALA A CA 1
ATOM 1603 C C . ALA A 1 210 ? -25.883 -29.328 30.964 1.00 73.19 210 ALA A C 1
ATOM 1605 O O . ALA A 1 210 ? -26.357 -28.400 30.310 1.00 73.19 210 ALA A O 1
ATOM 1606 N N . ALA A 1 211 ? -26.036 -30.603 30.592 1.00 77.44 211 ALA A N 1
ATOM 1607 C CA . ALA A 1 211 ? -26.763 -30.991 29.387 1.00 77.44 211 ALA A CA 1
ATOM 1608 C C . ALA A 1 211 ? -28.240 -30.562 29.434 1.00 77.44 211 ALA A C 1
ATOM 1610 O O . ALA A 1 211 ? -28.708 -29.931 28.489 1.00 77.44 211 ALA A O 1
ATOM 1611 N N . ALA A 1 212 ? -28.939 -30.825 30.544 1.00 78.81 212 ALA A N 1
ATOM 1612 C CA . ALA A 1 212 ? -30.340 -30.437 30.722 1.00 78.81 212 ALA A CA 1
ATOM 1613 C C . ALA A 1 212 ? -30.528 -28.913 30.642 1.00 78.81 212 ALA A C 1
ATOM 1615 O O . ALA A 1 212 ? -31.369 -28.428 29.894 1.00 78.81 212 ALA A O 1
ATOM 1616 N N . HIS A 1 213 ? -29.676 -28.143 31.323 1.00 75.12 213 HIS A N 1
ATOM 1617 C CA . HIS A 1 213 ? -29.742 -26.684 31.272 1.00 75.12 213 HIS A CA 1
ATOM 1618 C C . HIS A 1 213 ? -29.418 -26.134 29.871 1.00 75.12 213 HIS A C 1
ATOM 1620 O O . HIS A 1 213 ? -29.979 -25.119 29.464 1.00 75.12 213 HIS A O 1
ATOM 1626 N N . LEU A 1 214 ? -28.509 -26.755 29.106 1.00 73.81 214 LEU A N 1
ATOM 1627 C CA . LEU A 1 214 ? -28.283 -26.358 27.709 1.00 73.81 214 LEU A CA 1
ATOM 1628 C C . LEU A 1 214 ? -29.508 -26.631 26.841 1.00 73.81 214 LEU A C 1
ATOM 1630 O O . LEU A 1 214 ? -29.828 -25.787 26.007 1.00 73.81 214 LEU A O 1
ATOM 1634 N N . GLU A 1 215 ? -30.173 -27.773 27.030 1.00 77.00 215 GLU A N 1
ATOM 1635 C CA . GLU A 1 215 ? -31.414 -28.109 26.327 1.00 77.00 215 GLU A CA 1
ATOM 1636 C C . GLU A 1 215 ? -32.509 -27.080 26.637 1.00 77.00 215 GLU A C 1
ATOM 1638 O O . GLU A 1 215 ? -33.068 -26.505 25.699 1.00 77.00 215 GLU A O 1
ATOM 1643 N N . ASP A 1 216 ? -32.714 -26.743 27.912 1.00 72.81 216 ASP A N 1
ATOM 1644 C CA . ASP A 1 216 ? -33.694 -25.743 28.354 1.00 72.81 216 ASP A CA 1
ATOM 1645 C C . ASP A 1 216 ? -33.404 -24.351 27.772 1.00 72.81 216 ASP A C 1
ATOM 1647 O O . ASP A 1 216 ? -34.294 -23.705 27.217 1.00 72.81 216 ASP A O 1
ATOM 1651 N N . VAL A 1 217 ? -32.142 -23.904 27.805 1.00 67.31 217 VAL A N 1
ATOM 1652 C CA . VAL A 1 217 ? -31.732 -22.619 27.208 1.00 67.31 217 VAL A CA 1
ATOM 1653 C C . VAL A 1 217 ? -31.939 -22.622 25.691 1.00 67.31 217 VAL A C 1
ATOM 1655 O O . VAL A 1 217 ? -32.366 -21.619 25.119 1.00 67.31 217 VAL A O 1
ATOM 1658 N N . THR A 1 218 ? -31.655 -23.738 25.010 1.00 68.50 218 THR A N 1
ATOM 1659 C CA . THR A 1 218 ? -31.888 -23.835 23.561 1.00 68.50 218 THR A CA 1
ATOM 1660 C C . THR A 1 218 ? -33.367 -23.877 23.193 1.00 68.50 218 THR A C 1
ATOM 1662 O O . THR A 1 218 ? -33.729 -23.314 22.163 1.00 68.50 218 THR A O 1
ATOM 1665 N N . ALA A 1 219 ? -34.213 -24.494 24.022 1.00 69.25 219 ALA A N 1
ATOM 1666 C CA . ALA A 1 219 ? -35.659 -24.515 23.832 1.00 69.25 219 ALA A CA 1
ATOM 1667 C C . ALA A 1 219 ? -36.261 -23.119 24.049 1.00 69.25 219 ALA A C 1
ATOM 1669 O O . ALA A 1 219 ? -36.957 -22.616 23.171 1.00 69.25 219 ALA A O 1
ATOM 1670 N N . ALA A 1 220 ? -35.892 -22.443 25.143 1.00 63.47 220 ALA A N 1
ATOM 1671 C CA . ALA A 1 220 ? -36.334 -21.080 25.437 1.00 63.47 220 ALA A CA 1
ATOM 1672 C C . ALA A 1 220 ? -35.922 -20.081 24.339 1.00 63.47 220 ALA A C 1
ATOM 1674 O O . ALA A 1 220 ? -36.707 -19.224 23.945 1.00 63.47 220 ALA A O 1
ATOM 1675 N N . SER A 1 221 ? -34.715 -20.231 23.780 1.00 57.94 221 SER A N 1
ATOM 1676 C CA . SER A 1 221 ? -34.242 -19.391 22.673 1.00 57.94 221 SER A CA 1
ATOM 1677 C C . SER A 1 221 ? -34.991 -19.621 21.352 1.00 57.94 221 SER A C 1
ATOM 1679 O O . SER A 1 221 ? -34.974 -18.725 20.513 1.00 57.94 221 SER A O 1
ATOM 1681 N N . ALA A 1 222 ? -35.601 -20.792 21.133 1.00 58.81 222 ALA A N 1
ATOM 1682 C CA . ALA A 1 222 ? -36.352 -21.105 19.912 1.00 58.81 222 ALA A CA 1
ATOM 1683 C C . ALA A 1 222 ? -37.820 -20.646 19.976 1.00 58.81 222 ALA A C 1
ATOM 1685 O O . ALA A 1 222 ? -38.456 -20.466 18.942 1.00 58.81 222 ALA A O 1
ATOM 1686 N N . GLU A 1 223 ? -38.360 -20.451 21.180 1.00 55.00 223 GLU A N 1
ATOM 1687 C CA . GLU A 1 223 ? -39.748 -20.029 21.406 1.00 55.00 223 GLU A CA 1
ATOM 1688 C C . GLU A 1 223 ? -39.937 -18.498 21.386 1.00 55.00 223 GLU A C 1
ATOM 1690 O O . GLU A 1 223 ? -41.067 -18.028 21.465 1.00 55.00 223 GLU A O 1
ATOM 1695 N N . HIS A 1 224 ? -38.859 -17.709 21.291 1.00 51.97 224 HIS A N 1
ATOM 1696 C CA . HIS A 1 224 ? -38.867 -16.240 21.435 1.00 51.97 224 HIS A CA 1
ATOM 1697 C C . HIS A 1 224 ? -38.566 -15.457 20.135 1.00 51.97 224 HIS A C 1
ATOM 1699 O O . HIS A 1 224 ? -38.202 -14.287 20.194 1.00 51.97 224 HIS A O 1
ATOM 1705 N N . GLU A 1 225 ? -38.741 -16.050 18.946 1.00 46.72 225 GLU A N 1
ATOM 1706 C CA . GLU A 1 225 ? -38.545 -15.338 17.660 1.00 46.72 225 GLU A CA 1
ATOM 1707 C C . GLU A 1 225 ? -39.643 -14.294 17.323 1.00 46.72 225 GLU A C 1
ATOM 1709 O O . GLU A 1 225 ? -39.527 -13.600 16.314 1.00 46.72 225 GLU A O 1
ATOM 1714 N N . GLU A 1 226 ? -40.675 -14.117 18.158 1.00 39.84 226 GLU A N 1
ATOM 1715 C CA . GLU A 1 226 ? -41.760 -13.140 17.950 1.00 39.84 226 GLU A CA 1
ATOM 1716 C C . GLU A 1 226 ? -42.059 -12.343 19.239 1.00 39.84 226 GLU A C 1
ATOM 1718 O O . GLU A 1 226 ? -42.929 -12.729 20.017 1.00 39.84 226 GLU A O 1
ATOM 1723 N N . CYS A 1 227 ? -41.369 -11.223 19.492 1.00 40.72 227 CYS A N 1
ATOM 1724 C CA . CYS A 1 227 ? -41.829 -10.240 20.485 1.00 40.72 227 CYS A CA 1
ATOM 1725 C C . CYS A 1 227 ? -41.441 -8.802 20.086 1.00 40.72 227 CYS A C 1
ATOM 1727 O O . CYS A 1 227 ? -40.263 -8.447 20.087 1.00 40.72 227 CYS A O 1
ATOM 1729 N N . ASP A 1 228 ? -42.454 -8.004 19.733 1.00 41.19 228 ASP A N 1
ATOM 1730 C CA . ASP A 1 228 ? -42.406 -6.569 19.406 1.00 41.19 228 ASP A CA 1
ATOM 1731 C C . ASP A 1 228 ? -42.762 -5.734 20.660 1.00 41.19 228 ASP A C 1
ATOM 1733 O O . ASP A 1 228 ? -43.871 -5.206 20.746 1.00 41.19 228 ASP A O 1
ATOM 1737 N N . ASP A 1 229 ? -41.863 -5.605 21.644 1.00 42.50 229 ASP A N 1
ATOM 1738 C CA . ASP A 1 229 ? -42.031 -4.628 22.739 1.00 42.50 229 ASP A CA 1
ATOM 1739 C C . ASP A 1 229 ? -40.756 -3.773 22.917 1.00 42.50 229 ASP A C 1
ATOM 1741 O O . ASP A 1 229 ? -39.698 -4.245 23.334 1.00 42.50 229 ASP A O 1
ATOM 1745 N N . ASP A 1 230 ? -40.876 -2.484 22.576 1.00 45.72 230 ASP A N 1
ATOM 1746 C CA . ASP A 1 230 ? -39.783 -1.509 22.401 1.00 45.72 230 ASP A CA 1
ATOM 1747 C C . ASP A 1 230 ? -39.119 -1.014 23.711 1.00 45.72 230 ASP A C 1
ATOM 1749 O O . ASP A 1 230 ? -38.060 -0.385 23.668 1.00 45.72 230 ASP A O 1
ATOM 1753 N N . ASP A 1 231 ? -39.692 -1.270 24.893 1.00 44.03 231 ASP A N 1
ATOM 1754 C CA . ASP A 1 231 ? -39.326 -0.508 26.103 1.00 44.03 231 ASP A CA 1
ATOM 1755 C C . ASP A 1 231 ? -38.126 -1.060 26.910 1.00 44.03 231 ASP A C 1
ATOM 1757 O O . ASP A 1 231 ? -37.603 -0.347 27.768 1.00 44.03 231 ASP A O 1
ATOM 1761 N N . HIS A 1 232 ? -37.641 -2.287 26.655 1.00 56.34 232 HIS A N 1
ATOM 1762 C CA . HIS A 1 232 ? -36.569 -2.924 27.458 1.00 56.34 232 HIS A CA 1
ATOM 1763 C C . HIS A 1 232 ? -35.453 -3.569 26.612 1.00 56.34 232 HIS A C 1
ATOM 1765 O O . HIS A 1 232 ? -34.813 -4.536 27.015 1.00 56.34 232 HIS A O 1
ATOM 1771 N N . CYS A 1 233 ? -35.170 -3.031 25.425 1.00 70.38 233 CYS A N 1
ATOM 1772 C CA . CYS A 1 233 ? -34.129 -3.570 24.548 1.00 70.38 233 CYS A CA 1
ATOM 1773 C C . CYS A 1 233 ? -32.702 -3.235 25.039 1.00 70.38 233 CYS A C 1
ATOM 1775 O O . CYS A 1 233 ? -32.399 -2.106 25.438 1.00 70.38 233 CYS A O 1
ATOM 1777 N N . ILE A 1 234 ? -31.777 -4.198 24.921 1.00 82.69 234 ILE A N 1
ATOM 1778 C CA . ILE A 1 234 ? -30.340 -4.026 25.212 1.00 82.69 234 ILE A CA 1
ATOM 1779 C C . ILE A 1 234 ? -29.712 -2.848 24.442 1.00 82.69 234 ILE A C 1
ATOM 1781 O O . ILE A 1 234 ? -28.772 -2.213 24.924 1.00 82.69 234 ILE A O 1
ATOM 1785 N N . GLY A 1 235 ? -30.272 -2.504 23.277 1.00 83.38 235 GLY A N 1
ATOM 1786 C CA . GLY A 1 235 ? -29.887 -1.344 22.475 1.00 83.38 235 GLY A CA 1
ATOM 1787 C C . GLY A 1 235 ? -30.051 -0.010 23.199 1.00 83.38 235 GLY A C 1
ATOM 1788 O O . GLY A 1 235 ? -29.114 0.792 23.228 1.00 83.38 235 GLY A O 1
ATOM 1789 N N . ALA A 1 236 ? -31.191 0.205 23.861 1.00 85.06 236 ALA A N 1
ATOM 1790 C CA . ALA A 1 236 ? -31.470 1.429 24.612 1.00 85.06 236 ALA A CA 1
ATOM 1791 C C . ALA A 1 236 ? -30.531 1.590 25.822 1.00 85.06 236 ALA A C 1
ATOM 1793 O O . ALA A 1 236 ? -30.054 2.696 26.114 1.00 85.06 236 ALA A O 1
ATOM 1794 N N . LEU A 1 237 ? -30.199 0.479 26.492 1.00 87.56 237 LEU A N 1
ATOM 1795 C CA . LEU A 1 237 ? -29.213 0.462 27.572 1.00 87.56 237 LEU A CA 1
ATOM 1796 C C . LEU A 1 237 ? -27.818 0.832 27.051 1.00 87.56 237 LEU A C 1
ATOM 1798 O O . LEU A 1 237 ? -27.191 1.747 27.586 1.00 87.56 237 LEU A O 1
ATOM 1802 N N . LEU A 1 238 ? -27.342 0.175 25.987 1.00 90.62 238 LEU A N 1
ATOM 1803 C CA . LEU A 1 238 ? -26.031 0.451 25.384 1.00 90.62 238 LEU A CA 1
ATOM 1804 C C . LEU A 1 238 ? -25.914 1.899 24.896 1.00 90.62 238 LEU A C 1
ATOM 1806 O O . LEU A 1 238 ? -24.886 2.541 25.111 1.00 90.62 238 LEU A O 1
ATOM 1810 N N . LEU A 1 239 ? -26.979 2.447 24.308 1.00 90.75 239 LEU A N 1
ATOM 1811 C CA . LEU A 1 239 ? -27.056 3.853 23.922 1.00 90.75 239 LEU A CA 1
ATOM 1812 C C . LEU A 1 239 ? -26.900 4.783 25.136 1.00 90.75 239 LEU A C 1
ATOM 1814 O O . LEU A 1 239 ? -26.135 5.748 25.085 1.00 90.75 239 LEU A O 1
ATOM 1818 N N . THR A 1 240 ? -27.591 4.490 26.238 1.00 90.50 240 THR A N 1
ATOM 1819 C CA . THR A 1 240 ? -27.527 5.281 27.479 1.00 90.50 240 THR A CA 1
ATOM 1820 C C . THR A 1 240 ? -26.135 5.225 28.110 1.00 90.50 240 THR A C 1
ATOM 1822 O O . THR A 1 240 ? -25.570 6.262 28.470 1.00 90.50 240 THR A O 1
ATOM 1825 N N . VAL A 1 241 ? -25.536 4.032 28.164 1.00 91.38 241 VAL A N 1
ATOM 1826 C CA . VAL A 1 241 ? -24.162 3.813 28.638 1.00 91.38 241 VAL A CA 1
ATOM 1827 C C . VAL A 1 241 ? -23.172 4.587 27.774 1.00 91.38 241 VAL A C 1
ATOM 1829 O O . VAL A 1 241 ? -22.355 5.339 28.304 1.00 91.38 241 VAL A O 1
ATOM 1832 N N . GLY A 1 242 ? -23.281 4.473 26.448 1.00 91.38 242 GLY A N 1
ATOM 1833 C CA . GLY A 1 242 ? -22.434 5.190 25.498 1.00 91.38 242 GLY A CA 1
ATOM 1834 C C . GLY A 1 242 ? -22.506 6.704 25.682 1.00 91.38 242 GLY A C 1
ATOM 1835 O O . GLY A 1 242 ? -21.469 7.361 25.770 1.00 91.38 242 GLY A O 1
ATOM 1836 N N . LYS A 1 243 ? -23.717 7.261 25.826 1.00 92.06 243 LYS A N 1
ATOM 1837 C CA . LYS A 1 243 ? -23.931 8.693 26.100 1.00 92.06 243 LYS A CA 1
ATOM 1838 C C . LYS A 1 243 ? -23.308 9.126 27.428 1.00 92.06 243 LYS A C 1
ATOM 1840 O O . LYS A 1 243 ? -22.701 10.194 27.495 1.00 92.06 243 LYS A O 1
ATOM 1845 N N . SER A 1 244 ? -23.422 8.307 28.473 1.00 90.19 244 SER A N 1
ATOM 1846 C CA . SER A 1 244 ? -22.824 8.598 29.780 1.00 90.19 244 SER A CA 1
ATOM 1847 C C . SER A 1 244 ? -21.299 8.588 29.731 1.00 90.19 244 SER A C 1
ATOM 1849 O O . SER A 1 244 ? -20.670 9.557 30.153 1.00 90.19 244 SER A O 1
ATOM 1851 N N . VAL A 1 245 ? -20.701 7.534 29.168 1.00 90.94 245 VAL A N 1
ATOM 1852 C CA . VAL A 1 245 ? -19.243 7.412 29.009 1.00 90.94 245 VAL A CA 1
ATOM 1853 C C . VAL A 1 245 ? -18.702 8.565 28.158 1.00 90.94 245 VAL A C 1
ATOM 1855 O O . VAL A 1 245 ? -17.712 9.201 28.522 1.00 90.94 245 VAL A O 1
ATOM 1858 N N . LEU A 1 246 ? -19.387 8.905 27.061 1.00 90.19 246 LEU A N 1
ATOM 1859 C CA . LEU A 1 246 ? -19.032 10.051 26.226 1.00 90.19 246 LEU A CA 1
ATOM 1860 C C . LEU A 1 246 ? -19.141 11.380 26.990 1.00 90.19 246 LEU A C 1
ATOM 1862 O O . LEU A 1 246 ? -18.287 12.254 26.824 1.00 90.19 246 LEU A O 1
ATOM 1866 N N . GLY A 1 247 ? -20.158 11.534 27.839 1.00 87.94 247 GLY A N 1
ATOM 1867 C CA . GLY A 1 247 ? -20.319 12.686 28.724 1.00 87.94 247 GLY A CA 1
ATOM 1868 C C . GLY A 1 247 ? -19.159 12.836 29.711 1.00 87.94 247 GLY A C 1
ATOM 1869 O O . GLY A 1 247 ? -18.630 13.939 29.865 1.00 87.94 247 GLY A O 1
ATOM 1870 N N . GLU A 1 248 ? -18.705 11.734 30.315 1.00 85.19 248 GLU A N 1
ATOM 1871 C CA . GLU A 1 248 ? -17.537 11.715 31.205 1.00 85.19 248 GLU A CA 1
ATOM 1872 C C . GLU A 1 248 ? -16.250 12.104 30.454 1.00 85.19 248 GLU A C 1
ATOM 1874 O O . GLU A 1 248 ? -15.497 12.955 30.934 1.00 85.19 248 GLU A O 1
ATOM 1879 N N . LEU A 1 249 ? -16.043 11.582 29.237 1.00 85.50 249 LEU A N 1
ATOM 1880 C CA . LEU A 1 249 ? -14.899 11.916 28.370 1.00 85.50 249 LEU A CA 1
ATOM 1881 C C . LEU A 1 249 ? -14.931 13.354 27.824 1.00 85.50 249 LEU A C 1
ATOM 1883 O O . LEU A 1 249 ? -13.889 13.912 27.481 1.00 85.50 249 LEU A O 1
ATOM 1887 N N . SER A 1 250 ? -16.114 13.959 27.714 1.00 80.25 250 SER A N 1
ATOM 1888 C CA . SER A 1 250 ? -16.291 15.331 27.213 1.00 80.25 250 SER A CA 1
ATOM 1889 C C . SER A 1 250 ? -16.211 16.386 28.324 1.00 80.25 250 SER A C 1
ATOM 1891 O O . SER A 1 250 ? -16.126 17.588 28.046 1.00 80.25 250 SER A O 1
ATOM 1893 N N . SER A 1 251 ? -16.252 15.968 29.593 1.00 72.69 251 SER A N 1
ATOM 1894 C CA . SER A 1 251 ? -16.222 16.877 30.736 1.00 72.69 251 SER A CA 1
ATOM 1895 C C . SER A 1 251 ? -14.840 17.542 30.875 1.00 72.69 251 SER A C 1
ATOM 1897 O O . SER A 1 251 ? -13.815 16.904 31.082 1.00 72.69 251 SER A O 1
ATOM 1899 N N . LYS A 1 252 ? -14.789 18.874 30.737 1.00 54.88 252 LYS A N 1
ATOM 1900 C CA . LYS A 1 252 ? -13.543 19.676 30.732 1.00 54.88 252 LYS A CA 1
ATOM 1901 C C . LYS A 1 252 ? -12.885 19.863 32.113 1.00 54.88 252 LYS A C 1
ATOM 1903 O O . LYS A 1 252 ? -12.095 20.790 32.287 1.00 54.88 252 LYS A O 1
ATOM 1908 N N . GLN A 1 253 ? -13.211 19.053 33.115 1.00 51.50 253 GLN A N 1
ATOM 1909 C CA . GLN A 1 253 ? -12.673 19.215 34.468 1.00 51.50 253 GLN A CA 1
ATOM 1910 C C . GLN A 1 253 ? -11.565 18.194 34.715 1.00 51.50 253 GLN A C 1
ATOM 1912 O O . GLN A 1 253 ? -11.792 16.996 34.621 1.00 51.50 253 GLN A O 1
ATOM 1917 N N . GLY A 1 254 ? -10.367 18.665 35.074 1.00 55.66 254 GLY A N 1
ATOM 1918 C CA . GLY A 1 254 ? -9.227 17.828 35.480 1.00 55.66 254 GLY A CA 1
ATOM 1919 C C . GLY A 1 254 ? -9.427 17.088 36.812 1.00 55.66 254 GLY A C 1
ATOM 1920 O O . GLY A 1 254 ? -8.478 16.952 37.576 1.00 55.66 254 GLY A O 1
ATOM 1921 N N . SER A 1 255 ? -10.662 16.686 37.121 1.00 60.03 255 SER A N 1
ATOM 1922 C CA . SER A 1 255 ? -11.063 15.932 38.308 1.00 60.03 255 SER A CA 1
ATOM 1923 C C . SER A 1 255 ? -11.112 14.423 38.067 1.00 60.03 255 SER A C 1
ATOM 1925 O O . SER A 1 255 ? -11.036 13.671 39.032 1.00 60.03 255 SER A O 1
ATOM 1927 N N . THR A 1 256 ? -11.224 13.963 36.817 1.00 70.25 256 THR A N 1
ATOM 1928 C CA . THR A 1 256 ? -11.212 12.533 36.482 1.00 70.25 256 THR A CA 1
ATOM 1929 C C . THR A 1 256 ? -9.775 12.001 36.389 1.00 70.25 256 THR A C 1
ATOM 1931 O O . THR A 1 256 ? -8.953 12.566 35.663 1.00 70.25 256 THR A O 1
ATOM 1934 N N . PRO A 1 257 ? -9.436 10.910 37.100 1.00 79.81 257 PRO A N 1
ATOM 1935 C CA . PRO A 1 257 ? -8.119 10.287 37.009 1.00 79.81 257 PRO A CA 1
ATOM 1936 C C . PRO A 1 257 ? -7.804 9.812 35.585 1.00 79.81 257 PRO A C 1
ATOM 1938 O O . PRO A 1 257 ? -8.673 9.286 34.892 1.00 79.81 257 PRO A O 1
ATOM 1941 N N . GLN A 1 258 ? -6.540 9.917 35.164 1.00 82.94 258 GLN A N 1
ATOM 1942 C CA . GLN A 1 258 ? -6.107 9.504 33.821 1.00 82.94 258 GLN A CA 1
ATOM 1943 C C . GLN A 1 258 ? -6.362 8.010 33.541 1.00 82.94 258 GLN A C 1
ATOM 1945 O O . GLN A 1 258 ? -6.681 7.640 32.413 1.00 82.94 258 GLN A O 1
ATOM 1950 N N . GLU A 1 259 ? -6.292 7.164 34.574 1.00 85.12 259 GLU A N 1
ATOM 1951 C CA . GLU A 1 259 ? -6.666 5.747 34.487 1.00 85.12 259 GLU A CA 1
ATOM 1952 C C . GLU A 1 259 ? -8.153 5.578 34.118 1.00 85.12 259 GLU A C 1
ATOM 1954 O O . GLU A 1 259 ? -8.468 4.837 33.188 1.00 85.12 259 GLU A O 1
ATOM 1959 N N . ALA A 1 260 ? -9.060 6.334 34.749 1.00 84.25 260 ALA A N 1
ATOM 1960 C CA . ALA A 1 260 ? -10.492 6.294 34.437 1.00 84.25 260 ALA A CA 1
ATOM 1961 C C . ALA A 1 260 ? -10.783 6.755 32.999 1.00 84.25 260 ALA A C 1
ATOM 1963 O O . ALA A 1 260 ? -11.605 6.147 32.321 1.00 84.25 260 ALA A O 1
ATOM 1964 N N . ILE A 1 261 ? -10.063 7.770 32.499 1.00 85.62 261 ILE A N 1
ATOM 1965 C CA . ILE A 1 261 ? -10.168 8.214 31.098 1.00 85.62 261 ILE A CA 1
ATOM 1966 C C . ILE A 1 261 ? -9.794 7.071 30.149 1.00 85.62 261 ILE A C 1
ATOM 1968 O O . ILE A 1 261 ? -10.561 6.763 29.242 1.00 85.62 261 ILE A O 1
ATOM 1972 N N . SER A 1 262 ? -8.659 6.400 30.376 1.00 87.44 262 SER A N 1
ATOM 1973 C CA . SER A 1 262 ? -8.237 5.288 29.514 1.00 87.44 262 SER A CA 1
ATOM 1974 C C . SER A 1 262 ? -9.231 4.121 29.508 1.00 87.44 262 SER A C 1
ATOM 1976 O O . SER A 1 262 ? -9.513 3.570 28.445 1.00 87.44 262 SER A O 1
ATOM 1978 N N . ILE A 1 263 ? -9.822 3.792 30.663 1.00 88.50 263 ILE A N 1
ATOM 1979 C CA . ILE A 1 263 ? -10.853 2.752 30.774 1.00 88.50 263 ILE A CA 1
ATOM 1980 C C . ILE A 1 263 ? -12.131 3.181 30.043 1.00 88.50 263 ILE A C 1
ATOM 1982 O O . ILE A 1 263 ? -12.673 2.412 29.259 1.00 88.50 263 ILE A O 1
ATOM 1986 N N . ASN A 1 264 ? -12.581 4.424 30.217 1.00 90.31 264 ASN A N 1
ATOM 1987 C CA . ASN A 1 264 ? -13.774 4.938 29.543 1.00 90.31 264 ASN A CA 1
ATOM 1988 C C . ASN A 1 264 ? -13.627 4.980 28.013 1.00 90.31 264 ASN A C 1
ATOM 1990 O O . ASN A 1 264 ? -14.593 4.718 27.299 1.00 90.31 264 ASN A O 1
ATOM 1994 N N . VAL A 1 265 ? -12.428 5.252 27.491 1.00 90.31 265 VAL A N 1
ATOM 1995 C CA . VAL A 1 265 ? -12.139 5.163 26.048 1.00 90.31 265 VAL A CA 1
ATOM 1996 C C . VAL A 1 265 ? -12.322 3.725 25.536 1.00 90.31 265 VAL A C 1
ATOM 1998 O O . VAL A 1 265 ? -12.934 3.526 24.485 1.00 90.31 265 VAL A O 1
ATOM 2001 N N . LEU A 1 266 ? -11.859 2.720 26.289 1.00 90.88 266 LEU A N 1
ATOM 2002 C CA . LEU A 1 266 ? -12.070 1.303 25.961 1.00 90.88 266 LEU A CA 1
ATOM 2003 C C . LEU A 1 266 ? -13.548 0.909 26.063 1.00 90.88 266 LEU A C 1
ATOM 2005 O O . LEU A 1 266 ? -14.069 0.267 25.155 1.00 90.88 266 LEU A O 1
ATOM 2009 N N . SER A 1 267 ? -14.245 1.355 27.110 1.00 93.06 267 SER A N 1
ATOM 2010 C CA . SER A 1 267 ? -15.687 1.148 27.268 1.00 93.06 267 SER A CA 1
ATOM 2011 C C . SER A 1 267 ? -16.469 1.711 26.080 1.00 93.06 267 SER A C 1
ATOM 2013 O O . SER A 1 267 ? -17.341 1.033 25.541 1.00 93.06 267 SER A O 1
ATOM 2015 N N . LEU A 1 268 ? -16.133 2.919 25.612 1.00 93.50 268 LEU A N 1
ATOM 2016 C CA . LEU A 1 268 ? -16.783 3.520 24.446 1.00 93.50 268 LEU A CA 1
ATOM 2017 C C . LEU A 1 268 ? -16.561 2.691 23.174 1.00 93.50 268 LEU A C 1
ATOM 2019 O O . LEU A 1 268 ? -17.498 2.518 22.394 1.00 93.50 268 LEU A O 1
ATOM 2023 N N . LYS A 1 269 ? -15.349 2.152 22.980 1.00 92.12 269 LYS A N 1
ATOM 2024 C CA . LYS A 1 269 ? -15.051 1.236 21.872 1.00 92.12 269 LYS A CA 1
ATOM 2025 C C . LYS A 1 269 ? -15.972 0.012 21.915 1.00 92.12 269 LYS A C 1
ATOM 2027 O O . LYS A 1 269 ? -16.636 -0.270 20.922 1.00 92.12 269 LYS A O 1
ATOM 2032 N N . SER A 1 270 ? -16.068 -0.650 23.069 1.00 90.75 270 SER A N 1
ATOM 2033 C CA . SER A 1 270 ? -16.916 -1.835 23.250 1.00 90.75 270 SER A CA 1
ATOM 2034 C C . SER A 1 270 ? -18.396 -1.539 23.002 1.00 90.75 270 SER A C 1
ATOM 2036 O O . SER A 1 270 ? -19.072 -2.325 22.344 1.00 90.75 270 SER A O 1
ATOM 2038 N N . VAL A 1 271 ? -18.908 -0.392 23.472 1.00 92.81 271 VAL A N 1
ATOM 2039 C CA . VAL A 1 271 ? -20.301 0.019 23.214 1.00 92.81 271 VAL A CA 1
ATOM 2040 C C . VAL A 1 271 ? -20.558 0.185 21.717 1.00 92.81 271 VAL A C 1
ATOM 2042 O O . VAL A 1 271 ? -21.558 -0.318 21.216 1.00 92.81 271 VAL A O 1
ATOM 2045 N N . LEU A 1 272 ? -19.663 0.857 20.988 1.00 91.12 272 LEU A N 1
ATOM 2046 C CA . LEU A 1 272 ? -19.828 1.101 19.551 1.00 91.12 272 LEU A CA 1
ATOM 2047 C C . LEU A 1 272 ? -19.781 -0.179 18.700 1.00 91.12 272 LEU A C 1
ATOM 2049 O O . LEU A 1 272 ? -20.342 -0.198 17.608 1.00 91.12 272 LEU A O 1
ATOM 2053 N N . GLU A 1 273 ? -19.127 -1.239 19.178 1.00 89.31 273 GLU A N 1
ATOM 2054 C CA . GLU A 1 273 ? -19.121 -2.552 18.517 1.00 89.31 273 GLU A CA 1
ATOM 2055 C C . GLU A 1 273 ? -20.362 -3.394 18.839 1.00 89.31 273 GLU A C 1
ATOM 2057 O O . GLU A 1 273 ? -20.746 -4.238 18.029 1.00 89.31 273 GLU A O 1
ATOM 2062 N N . LEU A 1 274 ? -20.975 -3.169 20.006 1.00 88.88 274 LEU A N 1
ATOM 2063 C CA . LEU A 1 274 ? -22.115 -3.932 20.521 1.00 88.88 274 LEU A CA 1
ATOM 2064 C C . LEU A 1 274 ? -23.481 -3.306 20.226 1.00 88.88 274 LEU A C 1
ATOM 2066 O O . LEU A 1 274 ? -24.488 -4.001 20.293 1.00 88.88 274 LEU A O 1
ATOM 2070 N N . ILE A 1 275 ? -23.549 -2.000 19.973 1.00 88.75 275 ILE A N 1
ATOM 2071 C CA . ILE A 1 275 ? -24.821 -1.291 19.794 1.00 88.75 275 ILE A CA 1
ATOM 2072 C C . ILE A 1 275 ? -25.557 -1.766 18.521 1.00 88.75 275 ILE A C 1
ATOM 2074 O O . ILE A 1 275 ? -24.904 -2.032 17.506 1.00 88.75 275 ILE A O 1
ATOM 2078 N N . PRO A 1 276 ? -26.903 -1.879 18.525 1.00 84.94 276 PRO A N 1
ATOM 2079 C CA . PRO A 1 276 ? -27.641 -2.294 17.336 1.00 84.94 276 PRO A CA 1
ATOM 2080 C C . PRO A 1 276 ? -27.623 -1.202 16.264 1.00 84.94 276 PRO A C 1
ATOM 2082 O O . PRO A 1 276 ? -27.387 -0.024 16.540 1.00 84.94 276 PRO A O 1
ATOM 2085 N N . SER A 1 277 ? -27.918 -1.581 15.017 1.00 81.19 277 SER A N 1
ATOM 2086 C CA . SER A 1 277 ? -27.934 -0.641 13.887 1.00 81.19 277 SER A CA 1
ATOM 2087 C C . SER A 1 277 ? -28.933 0.507 14.057 1.00 81.19 277 SER A C 1
ATOM 2089 O O . SER A 1 277 ? -28.707 1.586 13.521 1.00 81.19 277 SER A O 1
ATOM 2091 N N . THR A 1 278 ? -30.032 0.275 14.776 1.00 83.25 278 THR A N 1
ATOM 2092 C CA . THR A 1 278 ? -31.121 1.233 15.011 1.00 83.25 278 THR A CA 1
ATOM 2093 C C . THR A 1 278 ? -30.687 2.427 15.866 1.00 83.25 278 THR A C 1
ATOM 2095 O O . THR A 1 278 ? -31.046 3.561 15.560 1.00 83.25 278 THR A O 1
ATOM 2098 N N . GLU A 1 279 ? -29.862 2.200 16.888 1.00 84.12 279 GLU A N 1
ATOM 2099 C CA . GLU A 1 279 ? -29.399 3.213 17.845 1.00 84.12 279 GLU A CA 1
ATOM 2100 C C . GLU A 1 279 ? -27.979 3.719 17.545 1.00 84.12 279 GLU A C 1
ATOM 2102 O O . GLU A 1 279 ? -27.566 4.764 18.061 1.00 84.12 279 GLU A O 1
ATOM 2107 N N . PHE A 1 280 ? -27.226 3.006 16.698 1.00 88.69 280 PHE A N 1
ATOM 2108 C CA . PHE A 1 280 ? -25.842 3.332 16.341 1.00 88.69 280 PHE A CA 1
ATOM 2109 C C . PHE A 1 280 ? -25.680 4.770 15.839 1.00 88.69 280 PHE A C 1
ATOM 2111 O O . PHE A 1 280 ? -24.783 5.483 16.292 1.00 88.69 280 PHE A O 1
ATOM 2118 N N . ASP A 1 281 ? -26.548 5.211 14.921 1.00 88.00 281 ASP A N 1
ATOM 2119 C CA . ASP A 1 281 ? -26.418 6.516 14.267 1.00 88.00 281 ASP A CA 1
ATOM 2120 C C . ASP A 1 281 ? -26.458 7.680 15.268 1.00 88.00 281 ASP A C 1
ATOM 2122 O O . ASP A 1 281 ? -25.717 8.656 15.106 1.00 88.00 281 ASP A O 1
ATOM 2126 N N . GLU A 1 282 ? -27.275 7.575 16.323 1.00 90.69 282 GLU A N 1
ATOM 2127 C CA . GLU A 1 282 ? -27.392 8.625 17.332 1.00 90.69 282 GLU A CA 1
ATOM 2128 C C . GLU A 1 282 ? -26.101 8.755 18.151 1.00 90.69 282 GLU A C 1
ATOM 2130 O O . GLU A 1 282 ? -25.531 9.849 18.237 1.00 90.69 282 GLU A O 1
ATOM 2135 N N . LEU A 1 283 ? -25.605 7.647 18.714 1.00 91.31 283 LEU A N 1
ATOM 2136 C CA . LEU A 1 283 ? -24.361 7.645 19.489 1.00 91.31 283 LEU A CA 1
ATOM 2137 C C . LEU A 1 283 ? -23.174 8.064 18.617 1.00 91.31 283 LEU A C 1
ATOM 2139 O O . LEU A 1 283 ? -22.365 8.902 19.019 1.00 91.31 283 LEU A O 1
ATOM 2143 N N . PHE A 1 284 ? -23.108 7.542 17.392 1.00 92.62 284 PHE A N 1
ATOM 2144 C CA . PHE A 1 284 ? -22.059 7.857 16.434 1.00 92.62 284 PHE A CA 1
ATOM 2145 C C . PHE A 1 284 ? -22.013 9.358 16.098 1.00 92.62 284 PHE A C 1
ATOM 2147 O O . PHE A 1 284 ? -20.928 9.946 16.083 1.00 92.62 284 PHE A O 1
ATOM 2154 N N . GLN A 1 285 ? -23.164 10.021 15.895 1.00 90.56 285 GLN A N 1
ATOM 2155 C CA . GLN A 1 285 ? -23.191 11.481 15.706 1.00 90.56 285 GLN A CA 1
ATOM 2156 C C . GLN A 1 285 ? -22.650 12.242 16.907 1.00 90.56 285 GLN A C 1
ATOM 2158 O O . GLN A 1 285 ? -21.887 13.198 16.735 1.00 90.56 285 GLN A O 1
ATOM 2163 N N . GLN A 1 286 ? -22.999 11.812 18.116 1.00 91.06 286 GLN A N 1
ATOM 2164 C CA . GLN A 1 286 ? -22.495 12.458 19.321 1.00 91.06 286 GLN A CA 1
ATOM 2165 C C . GLN A 1 286 ? -20.975 12.297 19.438 1.00 91.06 286 GLN A C 1
ATOM 2167 O O . GLN A 1 286 ? -20.287 13.289 19.688 1.00 91.06 286 GLN A O 1
ATOM 2172 N N . CYS A 1 287 ? -20.435 11.106 19.149 1.00 91.31 287 CYS A N 1
ATOM 2173 C CA . CYS A 1 287 ? -18.991 10.861 19.115 1.00 91.31 287 CYS A CA 1
ATOM 2174 C C . CYS A 1 287 ? -18.268 11.784 18.122 1.00 91.31 287 CYS A C 1
ATOM 2176 O O . CYS A 1 287 ? -17.280 12.417 18.499 1.00 91.31 287 CYS A O 1
ATOM 2178 N N . LEU A 1 288 ? -18.785 11.929 16.893 1.00 89.38 288 LEU A N 1
ATOM 2179 C CA . LEU A 1 288 ? -18.220 12.835 15.881 1.00 89.38 288 LEU A CA 1
ATOM 2180 C C . LEU A 1 288 ? -18.234 14.306 16.327 1.00 89.38 288 LEU A C 1
ATOM 2182 O O . LEU A 1 288 ? -17.316 15.061 16.012 1.00 89.38 288 LEU A O 1
ATOM 2186 N N . SER A 1 289 ? -19.267 14.716 17.064 1.00 88.12 289 SER A N 1
ATOM 2187 C CA . SER A 1 289 ? -19.427 16.093 17.550 1.00 88.12 289 SER A CA 1
ATOM 2188 C C . SER A 1 289 ? -18.691 16.400 18.862 1.00 88.12 289 SER A C 1
ATOM 2190 O O . SER A 1 289 ? -18.655 17.555 19.282 1.00 88.12 289 SER A O 1
ATOM 2192 N N . SER A 1 290 ? -18.089 15.392 19.507 1.00 85.38 290 SER A N 1
ATOM 2193 C CA . SER A 1 290 ? -17.496 15.518 20.849 1.00 85.38 290 SER A CA 1
ATOM 2194 C C . SER A 1 290 ? -16.313 16.488 20.919 1.00 85.38 290 SER A C 1
ATOM 2196 O O . SER A 1 290 ? -16.022 17.048 21.976 1.00 85.38 290 SER A O 1
ATOM 2198 N N . GLY A 1 291 ? -15.600 16.678 19.804 1.00 76.88 291 GLY A N 1
ATOM 2199 C CA . GLY A 1 291 ? -14.365 17.461 19.754 1.00 76.88 291 GLY A CA 1
ATOM 2200 C C . GLY A 1 291 ? -13.209 16.864 20.571 1.00 76.88 291 GLY A C 1
ATOM 2201 O O . GLY A 1 291 ? -12.169 17.510 20.694 1.00 76.88 291 GLY A O 1
ATOM 2202 N N . ASN A 1 292 ? -13.366 15.655 21.127 1.00 84.69 292 ASN A N 1
ATOM 2203 C CA . ASN A 1 292 ? -12.323 14.953 21.866 1.00 84.69 292 ASN A CA 1
ATOM 2204 C C . ASN A 1 292 ? -11.506 14.073 20.902 1.00 84.69 292 ASN A C 1
ATOM 2206 O O . ASN A 1 292 ? -12.049 13.218 20.199 1.00 84.69 292 ASN A O 1
ATOM 2210 N N . PHE A 1 293 ? -10.187 14.280 20.871 1.00 83.56 293 PHE A N 1
ATOM 2211 C CA . PHE A 1 293 ? -9.296 13.533 19.987 1.00 83.56 293 PHE A CA 1
ATOM 2212 C C . PHE A 1 293 ? -9.220 12.038 20.338 1.00 83.56 293 PHE A C 1
ATOM 2214 O O . PHE A 1 293 ? -9.150 11.218 19.428 1.00 83.56 293 PHE A O 1
ATOM 2221 N N . ASP A 1 294 ? -9.295 11.666 21.618 1.00 85.56 294 ASP A N 1
ATOM 2222 C CA . ASP A 1 294 ? -9.239 10.262 22.045 1.00 85.56 294 ASP A CA 1
ATOM 2223 C C . ASP A 1 294 ? -10.464 9.483 21.542 1.00 85.56 294 ASP A C 1
ATOM 2225 O O . ASP A 1 294 ? -10.343 8.353 21.071 1.00 85.56 294 ASP A O 1
ATOM 2229 N N . VAL A 1 295 ? -11.637 10.127 21.533 1.00 89.81 295 VAL A N 1
ATOM 2230 C CA . VAL A 1 295 ? -12.864 9.572 20.934 1.00 89.81 295 VAL A CA 1
ATOM 2231 C C . VAL A 1 295 ? -12.686 9.371 19.428 1.00 89.81 295 VAL A C 1
ATOM 2233 O O . VAL A 1 295 ? -13.052 8.331 18.885 1.00 89.81 295 VAL A O 1
ATOM 2236 N N . MET A 1 296 ? -12.073 10.334 18.741 1.00 89.44 296 MET A N 1
ATOM 2237 C CA . MET A 1 296 ? -11.789 10.211 17.310 1.00 89.44 296 MET A CA 1
ATOM 2238 C C . MET A 1 296 ? -10.758 9.122 17.009 1.00 89.44 296 MET A C 1
ATOM 2240 O O . MET A 1 296 ? -10.912 8.407 16.022 1.00 89.44 296 MET A O 1
ATOM 2244 N N . ALA A 1 297 ? -9.751 8.940 17.865 1.00 88.81 297 ALA A N 1
ATOM 2245 C CA . ALA A 1 297 ? -8.786 7.856 17.739 1.00 88.81 297 ALA A CA 1
ATOM 2246 C C . ALA A 1 297 ? -9.459 6.476 17.854 1.00 88.81 297 ALA A C 1
ATOM 2248 O O . ALA A 1 297 ? -9.127 5.582 17.076 1.00 88.81 297 ALA A O 1
ATOM 2249 N N . VAL A 1 298 ? -10.455 6.322 18.739 1.00 90.81 298 VAL A N 1
ATOM 2250 C CA . VAL A 1 298 ? -11.294 5.109 18.803 1.00 90.81 298 VAL A CA 1
ATOM 2251 C C . VAL A 1 298 ? -12.045 4.889 17.493 1.00 90.81 298 VAL A C 1
ATOM 2253 O O . VAL A 1 298 ? -12.027 3.782 16.962 1.00 90.81 298 VAL A O 1
ATOM 2256 N N . LEU A 1 299 ? -12.658 5.933 16.926 1.00 92.62 299 LEU A N 1
ATOM 2257 C CA . LEU A 1 299 ? -13.351 5.819 15.638 1.00 92.62 299 LEU A CA 1
ATOM 2258 C C . LEU A 1 299 ? -12.397 5.459 14.488 1.00 92.62 299 LEU A C 1
ATOM 2260 O O . LEU A 1 299 ? -12.777 4.687 13.607 1.00 92.62 299 LEU A O 1
ATOM 2264 N N . PHE A 1 300 ? -11.163 5.979 14.495 1.00 91.56 300 PHE A N 1
ATOM 2265 C CA . PHE A 1 300 ? -10.138 5.606 13.515 1.00 91.56 300 PHE A CA 1
ATOM 2266 C C . PHE A 1 300 ? -9.764 4.133 13.630 1.00 91.56 300 PHE A C 1
ATOM 2268 O O . PHE A 1 300 ? -9.640 3.469 12.602 1.00 91.56 300 PHE A O 1
ATOM 2275 N N . ASP A 1 301 ? -9.587 3.626 14.852 1.00 90.06 301 ASP A N 1
ATOM 2276 C CA . ASP A 1 301 ? -9.300 2.212 15.087 1.00 90.06 301 ASP A CA 1
ATOM 2277 C C . ASP A 1 301 ? -10.472 1.338 14.625 1.00 90.06 301 ASP A C 1
ATOM 2279 O O . ASP A 1 301 ? -10.279 0.470 13.780 1.00 90.06 301 ASP A O 1
ATOM 2283 N N . LEU A 1 302 ? -11.703 1.643 15.046 1.00 89.88 302 LEU A N 1
ATOM 2284 C CA . LEU A 1 302 ? -12.900 0.888 14.654 1.00 89.88 302 LEU A CA 1
ATOM 2285 C C . LEU A 1 302 ? -13.102 0.840 13.133 1.00 89.88 302 LEU A C 1
ATOM 2287 O O . LEU A 1 302 ? -13.388 -0.219 12.581 1.00 89.88 302 LEU A O 1
ATOM 2291 N N . CYS A 1 303 ? -12.865 1.943 12.421 1.00 89.56 303 CYS A N 1
ATOM 2292 C CA . CYS A 1 303 ? -12.923 1.962 10.955 1.00 89.56 303 CYS A CA 1
ATOM 2293 C C . CYS A 1 303 ? -11.838 1.101 10.279 1.00 89.56 303 CYS A C 1
ATOM 2295 O O . CYS A 1 303 ? -11.997 0.717 9.118 1.00 89.56 303 CYS A O 1
ATOM 2297 N N . LYS A 1 304 ? -10.716 0.832 10.959 1.00 83.25 304 LYS A N 1
ATOM 2298 C CA . LYS A 1 304 ? -9.607 0.019 10.434 1.00 83.25 304 LYS A CA 1
ATOM 2299 C C . LYS A 1 304 ? -9.716 -1.454 10.818 1.00 83.25 304 LYS A C 1
ATOM 2301 O O . LYS A 1 304 ? -9.340 -2.293 10.002 1.00 83.25 304 LYS A O 1
ATOM 2306 N N . SER A 1 305 ? -10.159 -1.747 12.039 1.00 79.56 305 SER A N 1
ATOM 2307 C CA . SER A 1 305 ? -10.030 -3.061 12.677 1.00 79.56 305 SER A CA 1
ATOM 2308 C C . SER A 1 305 ? -11.356 -3.748 13.005 1.00 79.56 305 SER A C 1
ATOM 2310 O O . SER A 1 305 ? -11.344 -4.954 13.242 1.00 79.56 305 SER A O 1
ATOM 2312 N N . SER A 1 306 ? -12.493 -3.040 13.003 1.00 71.31 306 SER A N 1
ATOM 2313 C CA . SER A 1 306 ? -13.757 -3.633 13.447 1.00 71.31 306 SER A CA 1
ATOM 2314 C C . SER A 1 306 ? -14.265 -4.711 12.487 1.00 71.31 306 SER A C 1
ATOM 2316 O O . SER A 1 306 ? -14.284 -4.542 11.267 1.00 71.31 306 SER A O 1
ATOM 2318 N N . HIS A 1 307 ? -14.743 -5.813 13.065 1.00 65.81 307 HIS A N 1
ATOM 2319 C CA . HIS A 1 307 ? -15.472 -6.867 12.358 1.00 65.81 307 HIS A CA 1
ATOM 2320 C C . HIS A 1 307 ? -16.969 -6.553 12.199 1.00 65.81 307 HIS A C 1
ATOM 2322 O O . HIS A 1 307 ? -17.695 -7.320 11.566 1.00 65.81 307 HIS A O 1
ATOM 2328 N N . SER A 1 308 ? -17.443 -5.443 12.775 1.00 67.56 308 SER A N 1
ATOM 2329 C CA . SER A 1 308 ? -18.841 -5.032 12.691 1.00 67.56 308 SER A CA 1
ATOM 2330 C C . SER A 1 308 ? -19.180 -4.490 11.302 1.00 67.56 308 SER A C 1
ATOM 2332 O O . SER A 1 308 ? -18.486 -3.629 10.759 1.00 67.56 308 SER A O 1
ATOM 2334 N N . ALA A 1 309 ? -20.314 -4.937 10.752 1.00 72.50 309 ALA A N 1
ATOM 2335 C CA . ALA A 1 309 ? -20.859 -4.418 9.498 1.00 72.50 309 ALA A CA 1
ATOM 2336 C C . ALA A 1 309 ? -21.255 -2.928 9.583 1.00 72.50 309 ALA A C 1
ATOM 2338 O O . ALA A 1 309 ? -21.406 -2.277 8.549 1.00 72.50 309 ALA A O 1
ATOM 2339 N N . LEU A 1 310 ? -21.394 -2.379 10.798 1.00 80.38 310 LEU A N 1
ATOM 2340 C CA . LEU A 1 310 ? -21.755 -0.979 11.029 1.00 80.38 310 LEU A CA 1
ATOM 2341 C C . LEU A 1 310 ? -20.659 -0.013 10.558 1.00 80.38 310 LEU A C 1
ATOM 2343 O O . LEU A 1 310 ? -20.968 1.050 10.028 1.00 80.38 310 LEU A O 1
ATOM 2347 N N . PHE A 1 311 ? -19.380 -0.395 10.647 1.00 84.00 311 PHE A N 1
ATOM 2348 C CA . PHE A 1 311 ? -18.238 0.430 10.216 1.00 84.00 311 PHE A CA 1
ATOM 2349 C C . PHE A 1 311 ? -17.922 0.282 8.717 1.00 84.00 311 PHE A C 1
ATOM 2351 O O . PHE A 1 311 ? -16.762 0.245 8.297 1.00 84.00 311 PHE A O 1
ATOM 2358 N N . GLY A 1 312 ? -18.973 0.205 7.897 1.00 84.62 312 GLY A N 1
ATOM 2359 C CA . GLY A 1 312 ? -18.883 0.144 6.441 1.00 84.62 312 GLY A CA 1
ATOM 2360 C C . GLY A 1 312 ? -18.433 1.462 5.780 1.00 84.62 312 GLY A C 1
ATOM 2361 O O . GLY A 1 312 ? -18.152 2.456 6.459 1.00 84.62 312 GLY A O 1
ATOM 2362 N N . PRO A 1 313 ? -18.392 1.513 4.433 1.00 86.19 313 PRO A N 1
ATOM 2363 C CA . PRO A 1 313 ? -17.863 2.655 3.678 1.00 86.19 313 PRO A CA 1
ATOM 2364 C C . PRO A 1 313 ? -18.493 4.011 4.030 1.00 86.19 313 PRO A C 1
ATOM 2366 O O . PRO A 1 313 ? -17.788 5.011 4.133 1.00 86.19 313 PRO A O 1
ATOM 2369 N N . SER A 1 314 ? -19.808 4.063 4.267 1.00 86.88 314 SER A N 1
ATOM 2370 C CA . SER A 1 314 ? -20.518 5.306 4.609 1.00 86.88 314 SER A CA 1
ATOM 2371 C C . SER A 1 314 ? -20.036 5.914 5.931 1.00 86.88 314 SER A C 1
ATOM 2373 O O . SER A 1 314 ? -19.812 7.123 6.013 1.00 86.88 314 SER A O 1
ATOM 2375 N N . VAL A 1 315 ? -19.831 5.082 6.953 1.00 89.06 315 VAL A N 1
ATOM 2376 C CA . VAL A 1 315 ? -19.306 5.492 8.261 1.00 89.06 315 VAL A CA 1
ATOM 2377 C C . VAL A 1 315 ? -17.851 5.924 8.132 1.00 89.06 315 VAL A C 1
ATOM 2379 O O . VAL A 1 315 ? -17.504 7.013 8.585 1.00 89.06 315 VAL A O 1
ATOM 2382 N N . GLN A 1 316 ? -17.027 5.142 7.430 1.00 91.25 316 GLN A N 1
ATOM 2383 C CA . GLN A 1 316 ? -15.621 5.472 7.174 1.00 91.25 316 GLN A CA 1
ATOM 2384 C C . GLN A 1 316 ? -15.466 6.843 6.499 1.00 91.25 316 GLN A C 1
ATOM 2386 O O . GLN A 1 316 ? -14.640 7.656 6.923 1.00 91.25 316 GLN A O 1
ATOM 2391 N N . ILE A 1 317 ? -16.304 7.148 5.503 1.00 89.62 317 ILE A N 1
ATOM 2392 C CA . ILE A 1 317 ? -16.323 8.451 4.826 1.00 89.62 317 ILE A CA 1
ATOM 2393 C C . ILE A 1 317 ? -16.705 9.577 5.801 1.00 89.62 317 ILE A C 1
ATOM 2395 O O . ILE A 1 317 ? -16.036 10.609 5.834 1.00 89.62 317 ILE A O 1
ATOM 2399 N N . ARG A 1 318 ? -17.735 9.394 6.639 1.00 89.88 318 ARG A N 1
ATOM 2400 C CA . ARG A 1 318 ? -18.142 10.412 7.632 1.00 89.88 318 ARG A CA 1
ATOM 2401 C C . ARG A 1 318 ? -17.038 10.689 8.653 1.00 89.88 318 ARG A C 1
ATOM 2403 O O . ARG A 1 318 ? -16.751 11.852 8.928 1.00 89.88 318 ARG A O 1
ATOM 2410 N N . VAL A 1 319 ? -16.386 9.643 9.171 1.00 91.62 319 VAL A N 1
ATOM 2411 C CA . VAL A 1 319 ? -15.237 9.787 10.083 1.00 91.62 319 VAL A CA 1
ATOM 2412 C C . VAL A 1 319 ? -14.088 10.521 9.386 1.00 91.62 319 VAL A C 1
ATOM 2414 O O . VAL A 1 319 ? -13.490 11.415 9.980 1.00 91.62 319 VAL A O 1
ATOM 2417 N N . SER A 1 320 ? -13.821 10.214 8.114 1.00 91.12 320 SER A N 1
ATOM 2418 C CA . SER A 1 320 ? -12.774 10.867 7.311 1.00 91.12 320 SER A CA 1
ATOM 2419 C C . SER A 1 320 ? -13.017 12.365 7.125 1.00 91.12 320 SER A C 1
ATOM 2421 O O . SER A 1 320 ? -12.109 13.169 7.315 1.00 91.12 320 SER A O 1
ATOM 2423 N N . GLN A 1 321 ? -14.256 12.777 6.860 1.00 88.69 321 GLN A N 1
ATOM 2424 C CA . GLN A 1 321 ? -14.608 14.195 6.719 1.00 88.69 321 GLN A CA 1
ATOM 2425 C C . GLN A 1 321 ? -14.436 14.987 8.028 1.00 88.69 321 GLN A C 1
ATOM 2427 O O . GLN A 1 321 ? -14.085 16.172 8.017 1.00 88.69 321 GLN A O 1
ATOM 2432 N N . VAL A 1 322 ? -14.676 14.348 9.175 1.00 87.69 322 VAL A N 1
ATOM 2433 C CA . VAL A 1 322 ? -14.410 14.961 10.483 1.00 87.69 322 VAL A CA 1
ATOM 2434 C C . VAL A 1 322 ? -12.908 14.976 10.769 1.00 87.69 322 VAL A C 1
ATOM 2436 O O . VAL A 1 322 ? -12.383 16.006 11.190 1.00 87.69 322 VAL A O 1
ATOM 2439 N N . ALA A 1 323 ? -12.190 13.895 10.449 1.00 88.81 323 ALA A N 1
ATOM 2440 C CA . ALA A 1 323 ? -10.737 13.814 10.581 1.00 88.81 323 ALA A CA 1
ATOM 2441 C C . ALA A 1 323 ? -10.020 14.921 9.795 1.00 88.81 323 ALA A C 1
ATOM 2443 O O . ALA A 1 323 ? -9.103 15.544 10.331 1.00 88.81 323 ALA A O 1
ATOM 2444 N N . SER A 1 324 ? -10.465 15.224 8.568 1.00 87.19 324 SER A N 1
ATOM 2445 C CA . SER A 1 324 ? -9.893 16.317 7.771 1.00 87.19 324 SER A CA 1
ATOM 2446 C C . SER A 1 324 ? -10.083 17.671 8.453 1.00 87.19 324 SER A C 1
ATOM 2448 O O . SER A 1 324 ? -9.157 18.471 8.504 1.00 87.19 324 SER A O 1
ATOM 2450 N N . THR A 1 325 ? -11.255 17.901 9.052 1.00 83.25 325 THR A N 1
ATOM 2451 C CA . THR A 1 325 ? -11.564 19.147 9.773 1.00 83.25 325 THR A CA 1
ATOM 2452 C C . THR A 1 325 ? -10.728 19.285 11.052 1.00 83.25 325 THR A C 1
ATOM 2454 O O . THR A 1 325 ? -10.258 20.372 11.379 1.00 83.25 325 THR A O 1
ATOM 2457 N N . ILE A 1 326 ? -10.495 18.181 11.768 1.00 80.94 326 ILE A N 1
ATOM 2458 C CA . ILE A 1 326 ? -9.640 18.160 12.964 1.00 80.94 326 ILE A CA 1
ATOM 2459 C C . ILE A 1 326 ? -8.180 18.426 12.597 1.00 80.94 326 ILE A C 1
ATOM 2461 O O . ILE A 1 326 ? -7.495 19.150 13.319 1.00 80.94 326 ILE A O 1
ATOM 2465 N N . LEU A 1 327 ? -7.698 17.869 11.483 1.00 82.00 327 LEU A N 1
ATOM 2466 C CA . LEU A 1 327 ? -6.317 18.053 11.037 1.00 82.00 327 LEU A CA 1
ATOM 2467 C C . LEU A 1 327 ? -5.988 19.531 10.768 1.00 82.00 327 LEU A C 1
ATOM 2469 O O . LEU A 1 327 ? -4.884 19.981 11.079 1.00 82.00 327 LEU A O 1
ATOM 2473 N N . GLU A 1 328 ? -6.959 20.288 10.252 1.00 76.31 328 GLU A N 1
ATOM 2474 C CA . GLU A 1 328 ? -6.845 21.735 10.032 1.00 76.31 328 GLU A CA 1
ATOM 2475 C C . GLU A 1 328 ? -6.720 22.532 11.344 1.00 76.31 328 GLU A C 1
ATOM 2477 O O . GLU A 1 328 ? -6.080 23.581 11.369 1.00 76.31 328 GLU A O 1
ATOM 2482 N N . GLN A 1 329 ? -7.322 22.050 12.436 1.00 78.00 329 GLN A N 1
ATOM 2483 C CA . GLN A 1 329 ? -7.443 22.789 13.702 1.00 78.00 329 GLN A CA 1
ATOM 2484 C C . GLN A 1 329 ? -6.469 22.317 14.793 1.00 78.00 329 GLN A C 1
ATOM 2486 O O . GLN A 1 329 ? -6.221 23.040 15.759 1.00 78.00 329 GLN A O 1
ATOM 2491 N N . SER A 1 330 ? -5.927 21.104 14.670 1.00 76.75 330 SER A N 1
ATOM 2492 C CA . SER A 1 330 ? -5.108 20.476 15.707 1.00 76.75 330 SER A CA 1
ATOM 2493 C C . SER A 1 330 ? -3.662 20.975 15.713 1.00 76.75 330 SER A C 1
ATOM 2495 O O . SER A 1 330 ? -2.965 20.972 14.694 1.00 76.75 330 SER A O 1
ATOM 2497 N N . SER A 1 331 ? -3.176 21.315 16.908 1.00 73.12 331 SER A N 1
ATOM 2498 C CA . SER A 1 331 ? -1.769 21.623 17.194 1.00 73.12 331 SER A CA 1
ATOM 2499 C C . SER A 1 331 ? -0.998 20.444 17.812 1.00 73.12 331 SER A C 1
ATOM 2501 O O . SER A 1 331 ? 0.217 20.525 17.994 1.00 73.12 331 SER A O 1
ATOM 2503 N N . HIS A 1 332 ? -1.674 19.336 18.138 1.00 78.50 332 HIS A N 1
ATOM 2504 C CA . HIS A 1 332 ? -1.069 18.187 18.817 1.00 78.50 332 HIS A CA 1
ATOM 2505 C C . HIS A 1 332 ? -0.404 17.222 17.824 1.00 78.50 332 HIS A C 1
ATOM 2507 O O . HIS A 1 332 ? -1.099 16.515 17.093 1.00 78.50 332 HIS A O 1
ATOM 2513 N N . LYS A 1 333 ? 0.940 17.145 17.840 1.00 77.12 333 LYS A N 1
ATOM 2514 C CA . LYS A 1 333 ? 1.759 16.326 16.911 1.00 77.12 333 LYS A CA 1
ATOM 2515 C C . LYS A 1 333 ? 1.291 14.868 16.775 1.00 77.12 333 LYS A C 1
ATOM 2517 O O . LYS A 1 333 ? 1.158 14.376 15.660 1.00 77.12 333 LYS A O 1
ATOM 2522 N N . SER A 1 334 ? 1.003 14.182 17.885 1.00 78.56 334 SER A N 1
ATOM 2523 C CA . SER A 1 334 ? 0.529 12.786 17.863 1.00 78.56 334 SER A CA 1
ATOM 2524 C C . SER A 1 334 ? -0.822 12.639 17.164 1.00 78.56 334 SER A C 1
ATOM 2526 O O . SER A 1 334 ? -1.022 11.705 16.388 1.00 78.56 334 SER A O 1
ATOM 2528 N N . GLY A 1 335 ? -1.735 13.584 17.396 1.00 79.88 335 GLY A N 1
ATOM 2529 C CA . GLY A 1 335 ? -3.054 13.543 16.786 1.00 79.88 335 GLY A CA 1
ATOM 2530 C C . GLY A 1 335 ? -3.033 13.844 15.291 1.00 79.88 335 GLY A C 1
ATOM 2531 O O . GLY A 1 335 ? -3.761 13.219 14.523 1.00 79.88 335 GLY A O 1
ATOM 2532 N N . ILE A 1 336 ? -2.134 14.734 14.865 1.00 84.75 336 ILE A N 1
ATOM 2533 C CA . ILE A 1 336 ? -1.889 15.036 13.450 1.00 84.75 336 ILE A CA 1
ATOM 2534 C C . ILE A 1 336 ? -1.383 13.796 12.712 1.00 84.75 336 ILE A C 1
ATOM 2536 O O . ILE A 1 336 ? -1.896 13.482 11.640 1.00 84.75 336 ILE A O 1
ATOM 2540 N N . ALA A 1 337 ? -0.427 13.062 13.288 1.00 86.12 337 ALA A N 1
ATOM 2541 C CA . ALA A 1 337 ? 0.100 11.843 12.679 1.00 86.12 337 ALA A CA 1
ATOM 2542 C C . ALA A 1 337 ? -0.985 10.760 12.532 1.00 86.12 337 ALA A C 1
ATOM 2544 O O . ALA A 1 337 ? -1.161 10.197 11.451 1.00 86.12 337 ALA A O 1
ATOM 2545 N N . LEU A 1 338 ? -1.770 10.513 13.586 1.00 86.44 338 LEU A N 1
ATOM 2546 C CA . LEU A 1 338 ? -2.861 9.532 13.556 1.00 86.44 338 LEU A CA 1
ATOM 2547 C C . LEU A 1 338 ? -3.942 9.893 12.530 1.00 86.44 338 LEU A C 1
ATOM 2549 O O . LEU A 1 338 ? -4.333 9.040 11.730 1.00 86.44 338 LEU A O 1
ATOM 2553 N N . ALA A 1 339 ? -4.386 11.153 12.513 1.00 89.19 339 ALA A N 1
ATOM 2554 C CA . ALA A 1 339 ? -5.376 11.631 11.553 1.00 89.19 339 ALA A CA 1
ATOM 2555 C C . ALA A 1 339 ? -4.840 11.600 10.112 1.00 89.19 339 ALA A C 1
ATOM 2557 O O . ALA A 1 339 ? -5.561 11.170 9.216 1.00 89.19 339 ALA A O 1
ATOM 2558 N N . SER A 1 340 ? -3.574 11.968 9.882 1.00 90.75 340 SER A N 1
ATOM 2559 C CA . SER A 1 340 ? -2.957 11.916 8.546 1.00 90.75 340 SER A CA 1
ATOM 2560 C C . SER A 1 340 ? -2.842 10.483 8.028 1.00 90.75 340 SER A C 1
ATOM 2562 O O . SER A 1 340 ? -3.198 10.204 6.887 1.00 90.75 340 SER A O 1
ATOM 2564 N N . CYS A 1 341 ? -2.422 9.551 8.889 1.00 90.06 341 CYS A N 1
ATOM 2565 C CA . CYS A 1 341 ? -2.349 8.130 8.557 1.00 90.06 341 CYS A CA 1
ATOM 2566 C C . CYS A 1 341 ? -3.736 7.540 8.254 1.00 90.06 341 CYS A C 1
ATOM 2568 O O . CYS A 1 341 ? -3.892 6.782 7.298 1.00 90.06 341 CYS A O 1
ATOM 2570 N N . PHE A 1 342 ? -4.758 7.888 9.047 1.00 91.62 342 PHE A N 1
ATOM 2571 C CA . PHE A 1 342 ? -6.138 7.481 8.778 1.00 91.62 342 PHE A CA 1
ATOM 2572 C C . PHE A 1 342 ? -6.651 8.051 7.448 1.00 91.62 342 PHE A C 1
ATOM 2574 O O . PHE A 1 342 ? -7.125 7.289 6.611 1.00 91.62 342 PHE A O 1
ATOM 2581 N N . LEU A 1 343 ? -6.498 9.357 7.216 1.00 92.44 343 LEU A N 1
ATOM 2582 C CA . LEU A 1 343 ? -6.944 10.013 5.986 1.00 92.44 343 LEU A CA 1
ATOM 2583 C C . LEU A 1 343 ? -6.256 9.458 4.739 1.00 92.44 343 LEU A C 1
ATOM 2585 O O . LEU A 1 343 ? -6.947 9.207 3.758 1.00 92.44 343 LEU A O 1
ATOM 2589 N N . GLY A 1 344 ? -4.942 9.214 4.779 1.00 91.25 344 GLY A N 1
ATOM 2590 C CA . GLY A 1 344 ? -4.215 8.616 3.655 1.00 91.25 344 GLY A CA 1
ATOM 2591 C C . GLY A 1 344 ? -4.821 7.271 3.246 1.00 91.25 344 GLY A C 1
ATOM 2592 O O . GLY A 1 344 ? -5.204 7.093 2.095 1.00 91.25 344 GLY A O 1
ATOM 2593 N N . GLN A 1 345 ? -5.053 6.382 4.219 1.00 91.50 345 GLN A N 1
ATOM 2594 C CA . GLN A 1 345 ? -5.696 5.083 3.977 1.00 91.50 345 GLN A CA 1
ATOM 2595 C C . GLN A 1 345 ? -7.131 5.209 3.449 1.00 91.50 345 GLN A C 1
ATOM 2597 O O . GLN A 1 345 ? -7.586 4.373 2.672 1.00 91.50 345 GLN A O 1
ATOM 2602 N N . MET A 1 346 ? -7.877 6.219 3.897 1.00 92.94 346 MET A N 1
ATOM 2603 C CA . MET A 1 346 ? -9.256 6.426 3.452 1.00 92.94 346 MET A CA 1
ATOM 2604 C C . MET A 1 346 ? -9.326 7.014 2.042 1.00 92.94 346 MET A C 1
ATOM 2606 O O . MET A 1 346 ? -10.217 6.633 1.289 1.00 92.94 346 MET A O 1
ATOM 2610 N N . ILE A 1 347 ? -8.380 7.876 1.659 1.00 91.62 347 ILE A N 1
ATOM 2611 C CA . ILE A 1 347 ? -8.250 8.393 0.288 1.00 91.62 347 ILE A CA 1
ATOM 2612 C C . ILE A 1 347 ? -7.832 7.273 -0.664 1.00 91.62 347 ILE A C 1
ATOM 2614 O O . ILE A 1 347 ? -8.441 7.130 -1.715 1.00 91.62 347 ILE A O 1
ATOM 2618 N N . GLU A 1 348 ? -6.874 6.428 -0.279 1.00 89.56 348 GLU A N 1
ATOM 2619 C CA . GLU A 1 348 ? -6.486 5.252 -1.074 1.00 89.56 348 GLU A CA 1
ATOM 2620 C C . GLU A 1 348 ? -7.673 4.301 -1.323 1.00 89.56 348 GLU A C 1
ATOM 2622 O O . GLU A 1 348 ? -7.784 3.709 -2.391 1.00 89.56 348 GLU A O 1
ATOM 2627 N N . ARG A 1 349 ? -8.580 4.151 -0.345 1.00 89.31 349 ARG A N 1
ATOM 2628 C CA . ARG A 1 349 ? -9.739 3.244 -0.448 1.00 89.31 349 ARG A CA 1
ATOM 2629 C C . ARG A 1 349 ? -10.954 3.848 -1.151 1.00 89.31 349 ARG A C 1
ATOM 2631 O O . ARG A 1 349 ? -11.637 3.138 -1.881 1.00 89.31 349 ARG A O 1
ATOM 2638 N N . HIS A 1 350 ? -11.268 5.116 -0.880 1.00 88.38 350 HIS A N 1
ATOM 2639 C CA . HIS A 1 350 ? -12.536 5.758 -1.272 1.00 88.38 350 HIS A CA 1
ATOM 2640 C C . HIS A 1 350 ? -12.349 6.991 -2.173 1.00 88.38 350 HIS A C 1
ATOM 2642 O O . HIS A 1 350 ? -13.326 7.669 -2.506 1.00 88.38 350 HIS A O 1
ATOM 2648 N N . GLY A 1 351 ? -11.112 7.323 -2.547 1.00 88.81 351 GLY A N 1
ATOM 2649 C CA . GLY A 1 351 ? -10.768 8.518 -3.315 1.00 88.81 351 GLY A CA 1
ATOM 2650 C C . GLY A 1 351 ? -11.149 9.820 -2.600 1.00 88.81 351 GLY A C 1
ATOM 2651 O O . GLY A 1 351 ? -11.282 9.891 -1.375 1.00 88.81 351 GLY A O 1
ATOM 2652 N N . PHE A 1 352 ? -11.399 10.880 -3.373 1.00 88.31 352 PHE A N 1
ATOM 2653 C CA . PHE A 1 352 ? -11.762 12.195 -2.824 1.00 88.31 352 PHE A CA 1
ATOM 2654 C C . PHE A 1 352 ? -13.109 12.248 -2.092 1.00 88.31 352 PHE A C 1
ATOM 2656 O O . PHE A 1 352 ? -13.359 13.207 -1.354 1.00 88.31 352 PHE A O 1
ATOM 2663 N N . VAL A 1 353 ? -13.949 11.215 -2.220 1.00 85.75 353 VAL A N 1
ATOM 2664 C CA . VAL A 1 353 ? -15.207 11.110 -1.463 1.00 85.75 353 VAL A CA 1
ATOM 2665 C C . VAL A 1 353 ? -14.941 11.043 0.046 1.00 85.75 353 VAL A C 1
ATOM 2667 O O . VAL A 1 353 ? -15.737 11.557 0.836 1.00 85.75 353 VAL A O 1
ATOM 2670 N N . ALA A 1 354 ? -13.781 10.508 0.453 1.00 86.00 354 ALA A N 1
ATOM 2671 C CA . ALA A 1 354 ? -13.339 10.481 1.847 1.00 86.00 354 ALA A CA 1
ATOM 2672 C C . ALA A 1 354 ? -13.221 11.884 2.470 1.00 86.00 354 ALA A C 1
ATOM 2674 O O . ALA A 1 354 ? -13.429 12.049 3.669 1.00 86.00 354 ALA A O 1
ATOM 2675 N N . ILE A 1 355 ? -12.905 12.907 1.669 1.00 84.88 355 ILE A N 1
ATOM 2676 C CA . ILE A 1 355 ? -12.657 14.270 2.157 1.00 84.88 355 ILE A CA 1
ATOM 2677 C C . ILE A 1 355 ? -13.842 15.191 1.869 1.00 84.88 355 ILE A C 1
ATOM 2679 O O . ILE A 1 355 ? -14.073 16.142 2.612 1.00 84.88 355 ILE A O 1
ATOM 2683 N N . SER A 1 356 ? -14.614 14.946 0.810 1.00 77.19 356 SER A N 1
ATOM 2684 C CA . SER A 1 356 ? -15.772 15.768 0.455 1.00 77.19 356 SER A CA 1
ATOM 2685 C C . SER A 1 356 ? -16.891 14.912 -0.124 1.00 77.19 356 SER A C 1
ATOM 2687 O O . SER A 1 356 ? -16.674 14.137 -1.051 1.00 77.19 356 SER A O 1
ATOM 2689 N N . SER A 1 357 ? -18.112 15.072 0.385 1.00 62.91 357 SER A N 1
ATOM 2690 C CA . SER A 1 357 ? -19.290 14.465 -0.226 1.00 62.91 357 SER A CA 1
ATOM 2691 C C . SER A 1 357 ? -19.568 15.133 -1.574 1.00 62.91 357 SER A C 1
ATOM 2693 O O . SER A 1 357 ? -19.954 16.302 -1.617 1.00 62.91 357 SER A O 1
ATOM 2695 N N . TYR A 1 358 ? -19.413 14.386 -2.668 1.00 52.00 358 TYR A N 1
ATOM 2696 C CA . TYR A 1 358 ? -19.881 14.766 -4.004 1.00 52.00 358 TYR A CA 1
ATOM 2697 C C . TYR A 1 358 ? -21.424 14.787 -4.039 1.00 52.00 358 TYR A C 1
ATOM 2699 O O . TYR A 1 358 ? -22.065 13.916 -4.619 1.00 52.00 358 TYR A O 1
ATOM 2707 N N . GLN A 1 359 ? -22.063 15.760 -3.391 1.00 45.12 359 GLN A N 1
ATOM 2708 C CA . GLN A 1 359 ? -23.469 16.056 -3.658 1.00 45.12 359 GLN A CA 1
ATOM 2709 C C . GLN A 1 359 ? -23.528 17.047 -4.818 1.00 45.12 359 GLN A C 1
ATOM 2711 O O . GLN A 1 359 ? -23.376 18.235 -4.584 1.00 45.12 359 GLN A O 1
ATOM 2716 N N . GLY A 1 360 ? -23.659 16.507 -6.038 1.00 41.03 360 GLY A N 1
ATOM 2717 C CA . GLY A 1 360 ? -24.285 17.016 -7.279 1.00 41.03 360 GLY A CA 1
ATOM 2718 C C . GLY A 1 360 ? -24.251 18.489 -7.727 1.00 41.03 360 GLY A C 1
ATOM 2719 O O . GLY A 1 360 ? -24.516 18.736 -8.900 1.00 41.03 360 GLY A O 1
ATOM 2720 N N . ASP A 1 361 ? -23.932 19.458 -6.881 1.00 41.34 361 ASP A N 1
ATOM 2721 C CA . ASP A 1 361 ? -24.006 20.882 -7.174 1.00 41.34 361 ASP A CA 1
ATOM 2722 C C . ASP A 1 361 ? -22.630 21.450 -7.524 1.00 41.34 361 ASP A C 1
ATOM 2724 O O . ASP A 1 361 ? -21.597 21.064 -6.970 1.00 41.34 361 ASP A O 1
ATOM 2728 N N . HIS A 1 362 ? -22.617 22.452 -8.405 1.00 48.81 362 HIS A N 1
ATOM 2729 C CA . HIS A 1 362 ? -21.422 23.178 -8.850 1.00 48.81 362 HIS A CA 1
ATOM 2730 C C . HIS A 1 362 ? -20.555 23.775 -7.711 1.00 48.81 362 HIS A C 1
ATOM 2732 O O . HIS A 1 362 ? -19.436 24.206 -7.975 1.00 48.81 362 HIS A O 1
ATOM 2738 N N . GLY A 1 363 ? -21.017 23.772 -6.451 1.00 57.03 363 GLY A N 1
ATOM 2739 C CA . GLY A 1 363 ? -20.239 24.161 -5.265 1.00 57.03 363 GLY A CA 1
ATOM 2740 C C . GLY A 1 363 ? -19.369 23.054 -4.640 1.00 57.03 363 GLY A C 1
ATOM 2741 O O . GLY A 1 363 ? -18.448 23.367 -3.883 1.00 57.03 363 GLY A O 1
ATOM 2742 N N . GLY A 1 364 ? -19.605 21.776 -4.963 1.00 65.50 364 GLY A N 1
ATOM 2743 C CA . GLY A 1 364 ? -18.881 20.645 -4.361 1.00 65.50 364 GLY A CA 1
ATOM 2744 C C . GLY A 1 364 ? -17.391 20.601 -4.724 1.00 65.50 364 GLY A C 1
ATOM 2745 O O . GLY A 1 364 ? -16.550 20.280 -3.882 1.00 65.50 364 GLY A O 1
ATOM 2746 N N . ILE A 1 365 ? -17.049 21.011 -5.950 1.00 71.06 365 ILE A N 1
ATOM 2747 C CA . ILE A 1 365 ? -15.663 21.060 -6.443 1.00 71.06 365 ILE A CA 1
ATOM 2748 C C . ILE A 1 365 ? -14.861 22.148 -5.713 1.00 71.06 365 ILE A C 1
ATOM 2750 O O . ILE A 1 365 ? -13.739 21.900 -5.279 1.00 71.06 365 ILE A O 1
ATOM 2754 N N . THR A 1 366 ? -15.445 23.330 -5.496 1.00 75.38 366 THR A N 1
ATOM 2755 C CA . THR A 1 366 ? -14.781 24.430 -4.775 1.00 75.38 366 THR A CA 1
ATOM 2756 C C . THR A 1 366 ? -14.519 24.073 -3.310 1.00 75.38 366 THR A C 1
ATOM 2758 O O . THR A 1 366 ? -13.466 24.400 -2.761 1.00 75.38 366 THR A O 1
ATOM 2761 N N . GLN A 1 367 ? -15.450 23.366 -2.661 1.00 79.38 367 GLN A N 1
ATOM 2762 C CA . GLN A 1 367 ? -15.262 22.902 -1.285 1.00 79.38 367 GLN A CA 1
ATOM 2763 C C . GLN A 1 367 ? -14.188 21.811 -1.188 1.00 79.38 367 GLN A C 1
ATOM 2765 O O . GLN A 1 367 ? -13.365 21.853 -0.271 1.00 79.38 367 GLN A O 1
ATOM 2770 N N . LEU A 1 368 ? -14.162 20.876 -2.145 1.00 83.81 368 LEU A N 1
ATOM 2771 C CA . LEU A 1 368 ? -13.111 19.866 -2.244 1.00 83.81 368 LEU A CA 1
ATOM 2772 C C . LEU A 1 368 ? -11.736 20.520 -2.426 1.00 83.81 368 LEU A C 1
ATOM 2774 O O . LEU A 1 368 ? -10.819 20.198 -1.681 1.00 83.81 368 LEU A O 1
ATOM 2778 N N . GLN A 1 369 ? -11.601 21.488 -3.335 1.00 82.62 369 GLN A N 1
ATOM 2779 C CA . GLN A 1 369 ? -10.347 22.220 -3.556 1.00 82.62 369 GLN A CA 1
ATOM 2780 C C . GLN A 1 369 ? -9.858 22.932 -2.302 1.00 82.62 369 GLN A C 1
ATOM 2782 O O . GLN A 1 369 ? -8.689 22.814 -1.945 1.00 82.62 369 GLN A O 1
ATOM 2787 N N . LYS A 1 370 ? -10.757 23.630 -1.598 1.00 84.50 370 LYS A N 1
ATOM 2788 C CA . LYS A 1 370 ? -10.411 24.313 -0.350 1.00 84.50 370 LYS A CA 1
ATOM 2789 C C . LYS A 1 370 ? -9.891 23.329 0.704 1.00 84.50 370 LYS A C 1
ATOM 2791 O O . LYS A 1 370 ? -8.903 23.630 1.369 1.00 84.50 370 LYS A O 1
ATOM 2796 N N . ARG A 1 371 ? -10.528 22.158 0.834 1.00 86.44 371 ARG A N 1
ATOM 2797 C CA . ARG A 1 371 ? -10.087 21.094 1.753 1.00 86.44 371 ARG A CA 1
ATOM 2798 C C . ARG A 1 371 ? -8.756 20.484 1.323 1.00 86.44 371 ARG A C 1
ATOM 2800 O O . ARG A 1 371 ? -7.865 20.345 2.151 1.00 86.44 371 ARG A O 1
ATOM 2807 N N . LEU A 1 372 ? -8.584 20.173 0.038 1.00 89.00 372 LEU A N 1
ATOM 2808 C CA . LEU A 1 372 ? -7.321 19.657 -0.497 1.00 89.00 372 LEU A CA 1
ATOM 2809 C C . LEU A 1 372 ? -6.173 20.637 -0.255 1.00 89.00 372 LEU A C 1
ATOM 2811 O O . LEU A 1 372 ? -5.123 20.231 0.231 1.00 89.00 372 LEU A O 1
ATOM 2815 N N . TYR A 1 373 ? -6.391 21.928 -0.511 1.00 88.75 373 TYR A N 1
ATOM 2816 C CA . TYR A 1 373 ? -5.400 22.966 -0.248 1.00 88.75 373 TYR A CA 1
ATOM 2817 C C . TYR A 1 373 ? -5.010 23.027 1.232 1.00 88.75 373 TYR A C 1
ATOM 2819 O O . TYR A 1 373 ? -3.823 23.091 1.551 1.00 88.75 373 TYR A O 1
ATOM 2827 N N . ALA A 1 374 ? -5.986 22.966 2.141 1.00 88.38 374 ALA A N 1
ATOM 2828 C CA . ALA A 1 374 ? -5.725 22.975 3.577 1.00 88.38 374 ALA A CA 1
ATOM 2829 C C . ALA A 1 374 ? -4.934 21.734 4.030 1.00 88.38 374 ALA A C 1
ATOM 2831 O O . ALA A 1 374 ? -3.957 21.869 4.768 1.00 88.38 374 ALA A O 1
ATOM 2832 N N . LEU A 1 375 ? -5.297 20.544 3.536 1.00 90.38 375 LEU A N 1
ATOM 2833 C CA . LEU A 1 375 ? -4.593 19.294 3.837 1.00 90.38 375 LEU A CA 1
ATOM 2834 C C . LEU A 1 375 ? -3.161 19.297 3.295 1.00 90.38 375 LEU A C 1
ATOM 2836 O O . LEU A 1 375 ? -2.233 18.994 4.038 1.00 90.38 375 LEU A O 1
ATOM 2840 N N . VAL A 1 376 ? -2.957 19.693 2.037 1.00 92.38 376 VAL A N 1
ATOM 2841 C CA . VAL A 1 376 ? -1.620 19.751 1.428 1.00 92.38 376 VAL A CA 1
ATOM 2842 C C . VAL A 1 376 ? -0.751 20.815 2.097 1.00 92.38 376 VAL A C 1
ATOM 2844 O O . VAL A 1 376 ? 0.410 20.544 2.385 1.00 92.38 376 VAL A O 1
ATOM 2847 N N . SER A 1 377 ? -1.313 21.976 2.451 1.00 91.25 377 SER A N 1
ATOM 2848 C CA . SER A 1 377 ? -0.604 22.989 3.251 1.00 91.25 377 SER A CA 1
ATOM 2849 C C . SER A 1 377 ? -0.212 22.451 4.629 1.00 91.25 377 SER A C 1
ATOM 2851 O O . SER A 1 377 ? 0.845 22.785 5.164 1.00 91.25 377 SER A O 1
ATOM 2853 N N . ARG A 1 378 ? -1.043 21.587 5.224 1.00 89.94 378 ARG A N 1
ATOM 2854 C CA . ARG A 1 378 ? -0.715 20.937 6.494 1.00 89.94 378 ARG A CA 1
ATOM 2855 C C . ARG A 1 378 ? 0.401 19.909 6.331 1.00 89.94 378 ARG A C 1
ATOM 2857 O O . ARG A 1 378 ? 1.322 19.905 7.146 1.00 89.94 378 ARG A O 1
ATOM 2864 N N . CYS A 1 379 ? 0.344 19.090 5.280 1.00 92.06 379 CYS A N 1
ATOM 2865 C CA . CYS A 1 379 ? 1.412 18.160 4.923 1.00 92.06 379 CYS A CA 1
ATOM 2866 C C . CYS A 1 379 ? 2.734 18.893 4.681 1.00 92.06 379 CYS A C 1
ATOM 2868 O O . CYS A 1 379 ? 3.741 18.460 5.227 1.00 92.06 379 CYS A O 1
ATOM 2870 N N . GLU A 1 380 ? 2.728 20.011 3.944 1.00 93.12 380 GLU A N 1
ATOM 2871 C CA . GLU A 1 380 ? 3.906 20.866 3.725 1.00 93.12 380 GLU A CA 1
ATOM 2872 C C . GLU A 1 380 ? 4.546 21.239 5.069 1.00 93.12 380 GLU A C 1
ATOM 2874 O O . GLU A 1 380 ? 5.704 20.912 5.314 1.00 93.12 380 GLU A O 1
ATOM 2879 N N . ILE A 1 381 ? 3.784 21.840 5.989 1.00 90.88 381 ILE A N 1
ATOM 2880 C CA . ILE A 1 381 ? 4.306 22.262 7.298 1.00 90.88 381 ILE A CA 1
ATOM 2881 C C . ILE A 1 381 ? 4.933 21.085 8.056 1.00 90.88 381 ILE A C 1
ATOM 2883 O O . ILE A 1 381 ? 6.051 21.199 8.557 1.00 90.88 381 ILE A O 1
ATOM 2887 N N . GLU A 1 382 ? 4.236 19.953 8.150 1.00 90.38 382 GLU A N 1
ATOM 2888 C CA . GLU A 1 382 ? 4.713 18.806 8.930 1.00 90.38 382 GLU A CA 1
ATOM 2889 C C . GLU A 1 382 ? 5.907 18.102 8.271 1.00 90.38 382 GLU A C 1
ATOM 2891 O O . GLU A 1 382 ? 6.824 17.682 8.976 1.00 90.38 382 GLU A O 1
ATOM 2896 N N . ILE A 1 383 ? 5.955 18.019 6.937 1.00 92.56 383 ILE A N 1
ATOM 2897 C CA . ILE A 1 383 ? 7.106 17.485 6.194 1.00 92.56 383 ILE A CA 1
ATOM 2898 C C . ILE A 1 383 ? 8.322 18.391 6.402 1.00 92.56 383 ILE A C 1
ATOM 2900 O O . ILE A 1 383 ? 9.389 17.901 6.770 1.00 92.56 383 ILE A O 1
ATOM 2904 N N . HIS A 1 384 ? 8.162 19.710 6.259 1.00 91.56 384 HIS A N 1
ATOM 2905 C CA . HIS A 1 384 ? 9.242 20.672 6.487 1.00 91.56 384 HIS A CA 1
ATOM 2906 C C . HIS A 1 384 ? 9.779 20.590 7.919 1.00 91.56 384 HIS A C 1
ATOM 2908 O O . HIS A 1 384 ? 10.991 20.510 8.119 1.00 91.56 384 HIS A O 1
ATOM 2914 N N . LEU A 1 385 ? 8.888 20.566 8.918 1.00 89.31 385 LEU A N 1
ATOM 2915 C CA . LEU A 1 385 ? 9.275 20.414 10.322 1.00 89.31 385 LEU A CA 1
ATOM 2916 C C . LEU A 1 385 ? 9.998 19.090 10.562 1.00 89.31 385 LEU A C 1
ATOM 2918 O O . LEU A 1 385 ? 11.005 19.075 11.258 1.00 89.31 385 LEU A O 1
ATOM 2922 N N . THR A 1 386 ? 9.524 17.997 9.964 1.00 89.81 386 THR A N 1
ATOM 2923 C CA . THR A 1 386 ? 10.124 16.668 10.124 1.00 89.81 386 THR A CA 1
ATOM 2924 C C . THR A 1 386 ? 11.534 16.603 9.538 1.00 89.81 386 THR A C 1
ATOM 2926 O O . THR A 1 386 ? 12.459 16.145 10.213 1.00 89.81 386 THR A O 1
ATOM 2929 N N . LEU A 1 387 ? 11.722 17.093 8.309 1.00 91.00 387 LEU A N 1
ATOM 2930 C CA . LEU A 1 387 ? 13.028 17.123 7.647 1.00 91.00 387 LEU A CA 1
ATOM 2931 C C . LEU A 1 387 ? 14.005 18.043 8.394 1.00 91.00 387 LEU A C 1
ATOM 2933 O O . LEU A 1 387 ? 15.143 17.655 8.661 1.00 91.00 387 LEU A O 1
ATOM 2937 N N . HIS A 1 388 ? 13.548 19.224 8.814 1.00 88.94 388 HIS A N 1
ATOM 2938 C CA . HIS A 1 388 ? 14.362 20.172 9.571 1.00 88.94 388 HIS A CA 1
ATOM 2939 C C . HIS A 1 388 ? 14.726 19.655 10.978 1.00 88.94 388 HIS A C 1
ATOM 2941 O O . HIS A 1 388 ? 15.876 19.777 11.407 1.00 88.94 388 HIS A O 1
ATOM 2947 N N . ASP A 1 389 ? 13.778 19.049 11.704 1.00 87.62 389 ASP A N 1
ATOM 2948 C CA . ASP A 1 389 ? 14.028 18.441 13.018 1.00 87.62 389 ASP A CA 1
ATOM 2949 C C . ASP A 1 389 ? 15.066 17.315 12.901 1.00 87.62 389 ASP A C 1
ATOM 2951 O O . ASP A 1 389 ? 15.979 17.241 13.728 1.00 87.62 389 ASP A O 1
ATOM 2955 N N . PHE A 1 390 ? 15.000 16.497 11.842 1.00 89.81 390 PHE A N 1
ATOM 2956 C CA . PHE A 1 390 ? 16.010 15.471 11.582 1.00 89.81 390 PHE A CA 1
ATOM 2957 C C . PHE A 1 390 ? 17.398 16.070 11.340 1.00 89.81 390 PHE A C 1
ATOM 2959 O O . PHE A 1 390 ? 18.366 15.635 11.966 1.00 89.81 390 PHE A O 1
ATOM 2966 N N . LEU A 1 391 ? 17.509 17.083 10.476 1.00 87.38 391 LEU A N 1
ATOM 2967 C CA . LEU A 1 391 ? 18.789 17.732 10.172 1.00 87.38 391 LEU A CA 1
ATOM 2968 C C . LEU A 1 391 ? 19.423 18.368 11.417 1.00 87.38 391 LEU A C 1
ATOM 2970 O O . LEU A 1 391 ? 20.642 18.328 11.587 1.00 87.38 391 LEU A O 1
ATOM 2974 N N . ARG A 1 392 ? 18.602 18.896 12.332 1.00 85.19 392 ARG A N 1
ATOM 2975 C CA . ARG A 1 392 ? 19.066 19.523 13.576 1.00 85.19 392 ARG A CA 1
ATOM 2976 C C . ARG A 1 392 ? 19.401 18.524 14.687 1.00 85.19 392 ARG A C 1
ATOM 2978 O O . ARG A 1 392 ? 20.363 18.742 15.423 1.00 85.19 392 ARG A O 1
ATOM 2985 N N . LEU A 1 393 ? 18.580 17.492 14.883 1.00 82.25 393 LEU A N 1
ATOM 2986 C CA . LEU A 1 393 ? 18.637 16.604 16.056 1.00 82.25 393 LEU A CA 1
ATOM 2987 C C . LEU A 1 393 ? 19.212 15.214 15.743 1.00 82.25 393 LEU A C 1
ATOM 2989 O O . LEU A 1 393 ? 19.502 14.451 16.665 1.00 82.25 393 LEU A O 1
ATOM 2993 N N . GLY A 1 394 ? 19.363 14.858 14.465 1.00 76.19 394 GLY A N 1
ATOM 2994 C CA . GLY A 1 394 ? 19.827 13.542 14.014 1.00 76.19 394 GLY A CA 1
ATOM 2995 C C . GLY A 1 394 ? 18.864 12.389 14.325 1.00 76.19 394 GLY A C 1
ATOM 2996 O O . GLY A 1 394 ? 19.274 11.228 14.282 1.00 76.19 394 GLY A O 1
ATOM 2997 N N . SER A 1 395 ? 17.619 12.700 14.698 1.00 75.00 395 SER A N 1
ATOM 2998 C CA . SER A 1 395 ? 16.535 11.750 14.973 1.00 75.00 395 SER A CA 1
ATOM 2999 C C . SER A 1 395 ? 15.177 12.441 14.830 1.00 75.00 395 SER A C 1
ATOM 3001 O O . SER A 1 395 ? 15.085 13.657 15.000 1.00 75.00 395 SER A O 1
ATOM 3003 N N . VAL A 1 396 ? 14.128 11.665 14.541 1.00 69.06 396 VAL A N 1
ATOM 3004 C CA . VAL A 1 396 ? 12.738 12.143 14.535 1.00 69.06 396 VAL A CA 1
ATOM 3005 C C . VAL A 1 396 ? 11.978 11.482 15.681 1.00 69.06 396 VAL A C 1
ATOM 3007 O O . VAL A 1 396 ? 12.116 10.285 15.913 1.00 69.06 396 VAL A O 1
ATOM 3010 N N . SER A 1 397 ? 11.181 12.259 16.413 1.00 58.22 397 SER A N 1
ATOM 3011 C CA . SER A 1 397 ? 10.438 11.804 17.597 1.00 58.22 397 SER A CA 1
ATOM 3012 C C . SER A 1 397 ? 9.068 11.178 17.300 1.00 58.22 397 SER A C 1
ATOM 3014 O O . SER A 1 397 ? 8.384 10.760 18.231 1.00 58.22 397 SER A O 1
ATOM 3016 N N . THR A 1 398 ? 8.632 11.142 16.039 1.00 59.56 398 THR A N 1
ATOM 3017 C CA . THR A 1 398 ? 7.256 10.792 15.636 1.00 59.56 398 THR A CA 1
ATOM 3018 C C . THR A 1 398 ? 7.234 9.894 14.403 1.00 59.56 398 THR A C 1
ATOM 3020 O O . THR A 1 398 ? 8.266 9.692 13.766 1.00 59.56 398 THR A O 1
ATOM 3023 N N . ASP A 1 399 ? 6.056 9.343 14.096 1.00 66.25 399 ASP A N 1
ATOM 3024 C CA . ASP A 1 399 ? 5.797 8.487 12.937 1.00 66.25 399 ASP A CA 1
ATOM 3025 C C . ASP A 1 399 ? 5.945 9.294 11.633 1.00 66.25 399 ASP A C 1
ATOM 3027 O O . ASP A 1 399 ? 4.989 9.851 11.090 1.00 66.25 399 ASP A O 1
ATOM 3031 N N . VAL A 1 400 ? 7.199 9.396 11.183 1.00 67.38 400 VAL A N 1
ATOM 3032 C CA . VAL A 1 400 ? 7.700 10.147 10.018 1.00 67.38 400 VAL A CA 1
ATOM 3033 C C . VAL A 1 400 ? 6.813 9.998 8.780 1.00 67.38 400 VAL A C 1
ATOM 3035 O O . VAL A 1 400 ? 6.685 10.920 7.979 1.00 67.38 400 VAL A O 1
ATOM 3038 N N . ASN A 1 401 ? 6.189 8.835 8.623 1.00 81.31 401 ASN A N 1
ATOM 3039 C CA . ASN A 1 401 ? 5.547 8.421 7.387 1.00 81.31 401 ASN A CA 1
ATOM 3040 C C . ASN A 1 401 ? 4.157 9.041 7.183 1.00 81.31 401 ASN A C 1
ATOM 3042 O O . ASN A 1 401 ? 3.655 9.037 6.062 1.00 81.31 401 ASN A O 1
ATOM 3046 N N . ALA A 1 402 ? 3.502 9.543 8.235 1.00 88.69 402 ALA A N 1
ATOM 3047 C CA . ALA A 1 402 ? 2.074 9.857 8.178 1.00 88.69 402 ALA A CA 1
ATOM 3048 C C . ALA A 1 402 ? 1.734 10.992 7.193 1.00 88.69 402 ALA A C 1
ATOM 3050 O O . ALA A 1 402 ? 0.860 10.827 6.341 1.00 88.69 402 ALA A O 1
ATOM 3051 N N . SER A 1 403 ? 2.442 12.124 7.274 1.00 91.44 403 SER A N 1
ATOM 3052 C CA . SER A 1 403 ? 2.196 13.287 6.405 1.00 91.44 403 SER A CA 1
ATOM 3053 C C . SER A 1 403 ? 2.661 13.055 4.967 1.00 91.44 403 SER A C 1
ATOM 3055 O O . SER A 1 403 ? 2.009 13.527 4.036 1.00 91.44 403 SER A O 1
ATOM 3057 N N . PHE A 1 404 ? 3.746 12.292 4.783 1.00 93.12 404 PHE A N 1
ATOM 3058 C CA . PHE A 1 404 ? 4.218 11.870 3.461 1.00 93.12 404 PHE A CA 1
ATOM 3059 C C . PHE A 1 404 ? 3.193 10.969 2.772 1.00 93.12 404 PHE A C 1
ATOM 3061 O O . PHE A 1 404 ? 2.822 11.250 1.639 1.00 93.12 404 PHE A O 1
ATOM 3068 N N . ARG A 1 405 ? 2.673 9.948 3.470 1.00 91.50 405 ARG A N 1
ATOM 3069 C CA . ARG A 1 405 ? 1.644 9.046 2.926 1.00 91.50 405 ARG A CA 1
ATOM 3070 C C . ARG A 1 405 ? 0.350 9.768 2.583 1.00 91.50 405 ARG A C 1
ATOM 3072 O O . ARG A 1 405 ? -0.246 9.477 1.555 1.00 91.50 405 ARG A O 1
ATOM 3079 N N . LEU A 1 406 ? -0.084 10.717 3.415 1.00 93.69 406 LEU A N 1
ATOM 3080 C CA . LEU A 1 406 ? -1.263 11.520 3.096 1.00 93.69 406 LEU A CA 1
ATOM 3081 C C . LEU A 1 406 ? -1.050 12.330 1.808 1.00 93.69 406 LEU A C 1
ATOM 3083 O O . LEU A 1 406 ? -1.923 12.335 0.943 1.00 93.69 406 LEU A O 1
ATOM 3087 N N . LEU A 1 407 ? 0.104 12.989 1.664 1.00 94.69 407 LEU A N 1
ATOM 3088 C CA . LEU A 1 407 ? 0.414 13.765 0.462 1.00 94.69 407 LEU A CA 1
ATOM 3089 C C . LEU A 1 407 ? 0.541 12.871 -0.779 1.00 94.69 407 LEU A C 1
ATOM 3091 O O . LEU A 1 407 ? 0.024 13.221 -1.836 1.00 94.69 407 LEU A O 1
ATOM 3095 N N . GLU A 1 408 ? 1.175 11.708 -0.640 1.00 93.31 408 GLU A N 1
ATOM 3096 C CA . GLU A 1 408 ? 1.274 10.686 -1.682 1.00 93.31 408 GLU A CA 1
ATOM 3097 C C . GLU A 1 408 ? -0.114 10.236 -2.159 1.00 93.31 408 GLU A C 1
ATOM 3099 O O . GLU A 1 408 ? -0.407 10.332 -3.349 1.00 93.31 408 GLU A O 1
ATOM 3104 N N . ALA A 1 409 ? -0.997 9.842 -1.235 1.00 93.12 409 ALA A N 1
ATOM 3105 C CA . ALA A 1 409 ? -2.364 9.426 -1.549 1.00 93.12 409 ALA A CA 1
ATOM 3106 C C . ALA A 1 409 ? -3.157 10.533 -2.263 1.00 93.12 409 ALA A C 1
ATOM 3108 O O . ALA A 1 409 ? -3.913 10.258 -3.195 1.00 93.12 409 ALA A O 1
ATOM 3109 N N . ILE A 1 410 ? -2.961 11.797 -1.867 1.00 92.00 410 ILE A N 1
ATOM 3110 C CA . ILE A 1 410 ? -3.566 12.945 -2.552 1.00 92.00 410 ILE A CA 1
ATOM 3111 C C . ILE A 1 410 ? -3.028 13.060 -3.984 1.00 92.00 410 ILE A C 1
ATOM 3113 O O . ILE A 1 410 ? -3.831 13.155 -4.905 1.00 92.00 410 ILE A O 1
ATOM 3117 N N . ILE A 1 411 ? -1.707 13.030 -4.191 1.00 90.94 411 ILE A N 1
ATOM 3118 C CA . ILE A 1 411 ? -1.078 13.158 -5.519 1.00 90.94 411 ILE A CA 1
ATOM 3119 C C . ILE A 1 411 ? -1.541 12.043 -6.461 1.00 90.94 411 ILE A C 1
ATOM 3121 O O . ILE A 1 411 ? -1.934 12.329 -7.592 1.00 90.94 411 ILE A O 1
ATOM 3125 N N . VAL A 1 412 ? -1.554 10.794 -5.990 1.00 89.56 412 VAL A N 1
ATOM 3126 C CA . VAL A 1 412 ? -2.026 9.644 -6.776 1.00 89.56 412 VAL A CA 1
ATOM 3127 C C . VAL A 1 412 ? -3.497 9.823 -7.156 1.00 89.56 412 VAL A C 1
ATOM 3129 O O . VAL A 1 412 ? -3.843 9.741 -8.332 1.00 89.56 412 VAL A O 1
ATOM 3132 N N . CYS A 1 413 ? -4.353 10.180 -6.193 1.00 88.75 413 CYS A N 1
ATOM 3133 C CA . CYS A 1 413 ? -5.776 10.399 -6.449 1.00 88.75 413 CYS A CA 1
ATOM 3134 C C . CYS A 1 413 ? -6.032 11.601 -7.385 1.00 88.75 413 CYS A C 1
ATOM 3136 O O . CYS A 1 413 ? -7.027 11.602 -8.109 1.00 88.75 413 CYS A O 1
ATOM 3138 N N . ILE A 1 414 ? -5.164 12.626 -7.403 1.00 87.69 414 ILE A N 1
ATOM 3139 C CA . ILE A 1 414 ? -5.223 13.715 -8.398 1.00 87.69 414 ILE A CA 1
ATOM 3140 C C . ILE A 1 414 ? -4.917 13.157 -9.793 1.00 87.69 414 ILE A C 1
ATOM 3142 O O . ILE A 1 414 ? -5.665 13.443 -10.725 1.00 87.69 414 ILE A O 1
ATOM 3146 N N . GLY A 1 415 ? -3.859 12.350 -9.928 1.00 82.56 415 GLY A N 1
ATOM 3147 C CA . GLY A 1 415 ? -3.468 11.734 -11.200 1.00 82.56 415 GLY A CA 1
ATOM 3148 C C . GLY A 1 415 ? -4.553 10.837 -11.797 1.00 82.56 415 GLY A C 1
ATOM 3149 O O . GLY A 1 415 ? -4.774 10.859 -13.001 1.00 82.56 415 GLY A O 1
ATOM 3150 N N . GLU A 1 416 ? -5.296 10.116 -10.958 1.00 83.44 416 GLU A N 1
ATOM 3151 C CA . GLU A 1 416 ? -6.438 9.298 -11.391 1.00 83.44 416 GLU A CA 1
ATOM 3152 C C . GLU A 1 416 ? -7.676 10.128 -11.789 1.00 83.44 416 GLU A C 1
ATOM 3154 O O . GLU A 1 416 ? -8.563 9.628 -12.480 1.00 83.44 416 GLU A O 1
ATOM 3159 N N . ASN A 1 417 ? -7.758 11.399 -11.373 1.00 79.25 417 ASN A N 1
ATOM 3160 C CA . ASN A 1 417 ? -8.912 12.277 -11.586 1.00 79.25 417 ASN A CA 1
ATOM 3161 C C . ASN A 1 417 ? -8.539 13.529 -12.400 1.00 79.25 417 ASN A C 1
ATOM 3163 O O . ASN A 1 417 ? -8.632 14.661 -11.914 1.00 79.25 417 ASN A O 1
ATOM 3167 N N . GLU A 1 418 ? -8.199 13.336 -13.678 1.00 67.44 418 GLU A N 1
ATOM 3168 C CA . GLU A 1 418 ? -7.742 14.393 -14.603 1.00 67.44 418 GLU A CA 1
ATOM 3169 C C . GLU A 1 418 ? -8.667 15.626 -14.676 1.00 67.44 418 GLU A C 1
ATOM 3171 O O . GLU A 1 418 ? -8.210 16.747 -14.904 1.00 67.44 418 GLU A O 1
ATOM 3176 N N . SER A 1 419 ? -9.971 15.455 -14.425 1.00 69.12 419 SER A N 1
ATOM 3177 C CA . SER A 1 419 ? -10.963 16.543 -14.463 1.00 69.12 419 SER A CA 1
ATOM 3178 C C . SER A 1 419 ? -10.735 17.650 -13.420 1.00 69.12 419 SER A C 1
ATOM 3180 O O . SER A 1 419 ? -11.245 18.759 -13.585 1.00 69.12 419 SER A O 1
ATOM 3182 N N . ILE A 1 420 ? -9.958 17.380 -12.365 1.00 67.94 420 ILE A N 1
ATOM 3183 C CA . ILE A 1 420 ? -9.708 18.306 -11.249 1.00 67.94 420 ILE A CA 1
ATOM 3184 C C . ILE A 1 420 ? -8.472 19.197 -11.507 1.00 67.94 420 ILE A C 1
ATOM 3186 O O . ILE A 1 420 ? -8.381 20.302 -10.965 1.00 67.94 420 ILE A O 1
ATOM 3190 N N . MET A 1 421 ? -7.565 18.774 -12.396 1.00 66.38 421 MET A N 1
ATOM 3191 C CA . MET A 1 421 ? -6.269 19.419 -12.665 1.00 66.38 421 MET A CA 1
ATOM 3192 C C . MET A 1 421 ? -6.331 20.925 -13.002 1.00 66.38 421 MET A C 1
ATOM 3194 O O . MET A 1 421 ? -5.556 21.685 -12.413 1.00 66.38 421 MET A O 1
ATOM 3198 N N . PRO A 1 422 ? -7.244 21.421 -13.869 1.00 59.97 422 PRO A N 1
ATOM 3199 C CA . PRO A 1 422 ? -7.249 22.830 -14.289 1.00 59.97 422 PRO A CA 1
ATOM 3200 C C . PRO A 1 422 ? -7.540 23.836 -13.166 1.00 59.97 422 PRO A C 1
ATOM 3202 O O . PRO A 1 422 ? -7.351 25.035 -13.346 1.00 59.97 422 PRO A O 1
ATOM 3205 N N . ALA A 1 423 ? -8.031 23.374 -12.016 1.00 63.56 423 ALA A N 1
ATOM 3206 C CA . ALA A 1 423 ? -8.455 24.231 -10.917 1.00 63.56 423 ALA A CA 1
ATOM 3207 C C . ALA A 1 423 ? -7.595 24.065 -9.646 1.00 63.56 423 ALA A C 1
ATOM 3209 O O . ALA A 1 423 ? -7.932 24.595 -8.589 1.00 63.56 423 ALA A O 1
ATOM 3210 N N . CYS A 1 424 ? -6.453 23.378 -9.761 1.00 69.81 424 CYS A N 1
ATOM 3211 C CA . CYS A 1 424 ? -5.532 23.081 -8.661 1.00 69.81 424 CYS A CA 1
ATOM 3212 C C . CYS A 1 424 ? -4.225 23.896 -8.687 1.00 69.81 424 CYS A C 1
ATOM 3214 O O . CYS A 1 424 ? -3.278 23.530 -8.002 1.00 69.81 424 CYS A O 1
ATOM 3216 N N . HIS A 1 425 ? -4.132 25.009 -9.424 1.00 79.25 425 HIS A N 1
ATOM 3217 C CA . HIS A 1 425 ? -2.877 25.777 -9.532 1.00 79.25 425 HIS A CA 1
ATOM 3218 C C . HIS A 1 425 ? -2.269 26.190 -8.178 1.00 79.25 425 HIS A C 1
ATOM 3220 O O . HIS A 1 425 ? -1.062 26.062 -7.981 1.00 79.25 425 HIS A O 1
ATOM 3226 N N . GLU A 1 426 ? -3.090 26.640 -7.224 1.00 81.50 426 GLU A N 1
ATOM 3227 C CA . GLU A 1 426 ? -2.618 26.988 -5.874 1.00 81.50 426 GLU A CA 1
ATOM 3228 C C . GLU A 1 426 ? -2.150 25.756 -5.089 1.00 81.50 426 GLU A C 1
ATOM 3230 O O . GLU A 1 426 ? -1.179 25.834 -4.342 1.00 81.50 426 GLU A O 1
ATOM 3235 N N . LEU A 1 427 ? -2.799 24.606 -5.294 1.00 87.00 427 LEU A N 1
ATOM 3236 C CA . LEU A 1 427 ? -2.413 23.331 -4.690 1.00 87.00 427 LEU A CA 1
ATOM 3237 C C . LEU A 1 427 ? -1.032 22.890 -5.184 1.00 87.00 427 LEU A C 1
ATOM 3239 O O . LEU A 1 427 ? -0.165 22.559 -4.379 1.00 87.00 427 LEU A O 1
ATOM 3243 N N . PHE A 1 428 ? -0.812 22.941 -6.499 1.00 88.31 428 PHE A N 1
ATOM 3244 C CA . PHE A 1 428 ? 0.465 22.585 -7.112 1.00 88.31 428 PHE A CA 1
ATOM 3245 C C . PHE A 1 428 ? 1.600 23.490 -6.648 1.00 88.31 428 PHE A C 1
ATOM 3247 O O . PHE A 1 428 ? 2.672 22.983 -6.344 1.00 88.31 428 PHE A O 1
ATOM 3254 N N . ALA A 1 429 ? 1.353 24.790 -6.462 1.00 89.62 429 ALA A N 1
ATOM 3255 C CA . ALA A 1 429 ? 2.355 25.689 -5.895 1.00 89.62 429 ALA A CA 1
ATOM 3256 C C . ALA A 1 429 ? 2.836 25.228 -4.502 1.00 89.62 429 ALA A C 1
ATOM 3258 O O . ALA A 1 429 ? 4.032 25.273 -4.217 1.00 89.62 429 ALA A O 1
ATOM 3259 N N . VAL A 1 430 ? 1.929 24.741 -3.645 1.00 91.62 430 VAL A N 1
ATOM 3260 C CA . VAL A 1 430 ? 2.278 24.185 -2.323 1.00 91.62 430 VAL A CA 1
ATOM 3261 C C . VAL A 1 430 ? 3.057 22.872 -2.456 1.00 91.62 430 VAL A C 1
ATOM 3263 O O . VAL A 1 430 ? 4.065 22.671 -1.772 1.00 91.62 430 VAL A O 1
ATOM 3266 N N . ILE A 1 431 ? 2.638 21.993 -3.372 1.00 92.69 431 ILE A N 1
ATOM 3267 C CA . ILE A 1 431 ? 3.350 20.741 -3.665 1.00 92.69 431 ILE A CA 1
ATOM 3268 C C . ILE A 1 431 ? 4.770 21.048 -4.155 1.00 92.69 431 ILE A C 1
ATOM 3270 O O . ILE A 1 431 ? 5.722 20.471 -3.642 1.00 92.69 431 ILE A O 1
ATOM 3274 N N . HIS A 1 432 ? 4.955 22.004 -5.069 1.00 92.62 432 HIS A N 1
ATOM 3275 C CA . HIS A 1 432 ? 6.272 22.387 -5.594 1.00 92.62 432 HIS A CA 1
ATOM 3276 C C . HIS A 1 432 ? 7.208 22.930 -4.518 1.00 92.62 432 HIS A C 1
ATOM 3278 O O . HIS A 1 432 ? 8.397 22.606 -4.531 1.00 92.62 432 HIS A O 1
ATOM 3284 N N . ARG A 1 433 ? 6.697 23.720 -3.565 1.00 92.75 433 ARG A N 1
ATOM 3285 C CA . ARG A 1 433 ? 7.489 24.160 -2.403 1.00 92.75 433 ARG A CA 1
ATOM 3286 C C . ARG A 1 433 ? 7.920 22.974 -1.547 1.00 92.75 433 ARG A C 1
ATOM 3288 O O . ARG A 1 433 ? 9.104 22.860 -1.240 1.00 92.75 433 ARG A O 1
ATOM 3295 N N . THR A 1 434 ? 6.996 22.052 -1.273 1.00 94.88 434 THR A N 1
ATOM 3296 C CA . THR A 1 434 ? 7.296 20.809 -0.543 1.00 94.88 434 THR A CA 1
ATOM 3297 C C . THR A 1 434 ? 8.374 19.994 -1.267 1.00 94.88 434 THR A C 1
ATOM 3299 O O . THR A 1 434 ? 9.354 19.579 -0.652 1.00 94.88 434 THR A O 1
ATOM 3302 N N . MET A 1 435 ? 8.254 19.824 -2.590 1.00 94.75 435 MET A N 1
ATOM 3303 C CA . MET A 1 435 ? 9.244 19.121 -3.415 1.00 94.75 435 MET A CA 1
ATOM 3304 C C . MET A 1 435 ? 10.604 19.817 -3.419 1.00 94.75 435 MET A C 1
ATOM 3306 O O . MET A 1 435 ? 11.631 19.148 -3.352 1.00 94.75 435 MET A O 1
ATOM 3310 N N . THR A 1 436 ? 10.629 21.151 -3.449 1.00 93.81 436 THR A N 1
ATOM 3311 C CA . THR A 1 436 ? 11.872 21.931 -3.357 1.00 93.81 436 THR A CA 1
ATOM 3312 C C . THR A 1 436 ? 12.594 21.634 -2.046 1.00 93.81 436 THR A C 1
ATOM 3314 O O . THR A 1 436 ? 13.780 21.321 -2.067 1.00 93.81 436 THR A O 1
ATOM 3317 N N . THR A 1 437 ? 11.877 21.612 -0.922 1.00 93.69 437 THR A N 1
ATOM 3318 C CA . THR A 1 437 ? 12.456 21.258 0.381 1.00 93.69 437 THR A CA 1
ATOM 3319 C C . THR A 1 437 ? 12.886 19.796 0.466 1.00 93.69 437 THR A C 1
ATOM 3321 O O . THR A 1 437 ? 13.934 19.500 1.037 1.00 93.69 437 THR A O 1
ATOM 3324 N N . VAL A 1 438 ? 12.143 18.871 -0.149 1.00 94.81 438 VAL A N 1
ATOM 3325 C CA . VAL A 1 438 ? 12.577 17.469 -0.279 1.00 94.81 438 VAL A CA 1
ATOM 3326 C C . VAL A 1 438 ? 13.888 17.375 -1.064 1.00 94.81 438 VAL A C 1
ATOM 3328 O O . VAL A 1 438 ? 14.788 16.640 -0.666 1.00 94.81 438 VAL A O 1
ATOM 3331 N N . PHE A 1 439 ? 14.041 18.137 -2.148 1.00 94.12 439 PHE A N 1
ATOM 3332 C CA . PHE A 1 439 ? 15.283 18.177 -2.918 1.00 94.12 439 PHE A CA 1
ATOM 3333 C C . PHE A 1 439 ? 16.447 18.821 -2.152 1.00 94.12 439 PHE A C 1
ATOM 3335 O O . PHE A 1 439 ? 17.570 18.327 -2.239 1.00 94.12 439 PHE A O 1
ATOM 3342 N N . GLU A 1 440 ? 16.197 19.885 -1.387 1.00 91.94 440 GLU A N 1
ATOM 3343 C CA . GLU A 1 440 ? 17.194 20.523 -0.515 1.00 91.94 440 GLU A CA 1
ATOM 3344 C C . GLU A 1 440 ? 17.652 19.585 0.611 1.00 91.94 440 GLU A C 1
ATOM 3346 O O . GLU A 1 440 ? 18.840 19.523 0.919 1.00 91.94 440 GLU A O 1
ATOM 3351 N N . PHE A 1 441 ? 16.757 18.760 1.160 1.00 93.12 441 PHE A N 1
ATOM 3352 C CA . PHE A 1 441 ? 17.111 17.770 2.179 1.00 93.12 441 PHE A CA 1
ATOM 3353 C C . PHE A 1 441 ? 18.203 16.790 1.713 1.00 93.12 441 PHE A C 1
ATOM 3355 O O . PHE A 1 441 ? 19.111 16.465 2.482 1.00 93.12 441 PHE A O 1
ATOM 3362 N N . PHE A 1 442 ? 18.173 16.362 0.446 1.00 91.62 442 PHE A N 1
ATOM 3363 C CA . PHE A 1 442 ? 19.225 15.511 -0.129 1.00 91.62 442 PHE A CA 1
ATOM 3364 C C . PHE A 1 442 ? 20.579 16.222 -0.280 1.00 91.62 442 PHE A C 1
ATOM 3366 O O . PHE A 1 442 ? 21.605 15.549 -0.358 1.00 91.62 442 PHE A O 1
ATOM 3373 N N . ASP A 1 443 ? 20.614 17.556 -0.321 1.00 88.56 443 ASP A N 1
ATOM 3374 C CA . ASP A 1 443 ? 21.871 18.311 -0.312 1.00 88.56 443 ASP A CA 1
ATOM 3375 C C . ASP A 1 443 ? 22.474 18.434 1.088 1.00 88.56 443 ASP A C 1
ATOM 3377 O O . ASP A 1 443 ? 23.696 18.522 1.219 1.00 88.56 443 ASP A O 1
ATOM 3381 N N . GLU A 1 444 ? 21.622 18.486 2.111 1.00 88.88 444 GLU A N 1
ATOM 3382 C CA . GLU A 1 444 ? 22.012 18.762 3.495 1.00 88.88 444 GLU A CA 1
ATOM 3383 C C . GLU A 1 444 ? 22.303 17.494 4.307 1.00 88.88 444 GLU A C 1
ATOM 3385 O O . GLU A 1 444 ? 22.974 17.552 5.344 1.00 88.88 444 GLU A O 1
ATOM 3390 N N . ILE A 1 445 ? 21.832 16.331 3.848 1.00 87.94 445 ILE A N 1
ATOM 3391 C CA . ILE A 1 445 ? 22.082 15.067 4.531 1.00 87.94 445 ILE A CA 1
ATOM 3392 C C . ILE A 1 445 ? 23.564 14.667 4.446 1.00 87.94 445 ILE A C 1
ATOM 3394 O O . ILE A 1 445 ? 24.153 14.544 3.376 1.00 87.94 445 ILE A O 1
ATOM 3398 N N . SER A 1 446 ? 24.179 14.429 5.608 1.00 82.06 446 SER A N 1
ATOM 3399 C CA . SER A 1 446 ? 25.551 13.914 5.684 1.00 82.06 446 SER A CA 1
ATOM 3400 C C . SER A 1 446 ? 25.594 12.385 5.610 1.00 82.06 446 SER A C 1
ATOM 3402 O O . SER A 1 446 ? 24.712 11.709 6.147 1.00 82.06 446 SER A O 1
ATOM 3404 N N . ASP A 1 447 ? 26.674 11.831 5.052 1.00 77.75 447 ASP A N 1
ATOM 3405 C CA . ASP A 1 447 ? 26.887 10.376 4.938 1.00 77.75 447 ASP A CA 1
ATOM 3406 C C . ASP A 1 447 ? 26.763 9.640 6.285 1.00 77.75 447 ASP A C 1
ATOM 3408 O O . ASP A 1 447 ? 26.238 8.528 6.361 1.00 77.75 447 ASP A O 1
ATOM 3412 N N . ASN A 1 448 ? 27.179 10.289 7.377 1.00 78.31 448 ASN A N 1
ATOM 3413 C CA . ASN A 1 448 ? 27.119 9.740 8.735 1.00 78.31 448 ASN A CA 1
ATOM 3414 C C . ASN A 1 448 ? 25.684 9.563 9.261 1.00 78.31 448 ASN A C 1
ATOM 3416 O O . ASN A 1 448 ? 25.448 8.732 10.140 1.00 78.31 448 ASN A O 1
ATOM 3420 N N . ASN A 1 449 ? 24.733 10.343 8.743 1.00 81.56 449 ASN A N 1
ATOM 3421 C CA . ASN A 1 449 ? 23.333 10.317 9.162 1.00 81.56 449 ASN A CA 1
ATOM 3422 C C . ASN A 1 449 ? 22.437 9.521 8.208 1.00 81.56 449 ASN A C 1
ATOM 3424 O O . ASN A 1 449 ? 21.284 9.279 8.555 1.00 81.56 449 ASN A O 1
ATOM 3428 N N . ARG A 1 450 ? 22.961 9.061 7.064 1.00 80.44 450 ARG A N 1
ATOM 3429 C CA . ARG A 1 450 ? 22.205 8.334 6.033 1.00 80.44 450 ARG A CA 1
ATOM 3430 C C . ARG A 1 450 ? 21.412 7.159 6.603 1.00 80.44 450 ARG A C 1
ATOM 3432 O O . ARG A 1 450 ? 20.196 7.180 6.536 1.00 80.44 450 ARG A O 1
ATOM 3439 N N . LYS A 1 451 ? 22.082 6.243 7.315 1.00 81.81 451 LYS A N 1
ATOM 3440 C CA . LYS A 1 451 ? 21.439 5.068 7.943 1.00 81.81 451 LYS A CA 1
ATOM 3441 C C . LYS A 1 451 ? 20.342 5.416 8.954 1.00 81.81 451 LYS A C 1
ATOM 3443 O O . LYS A 1 451 ? 19.472 4.607 9.239 1.00 81.81 451 LYS A O 1
ATOM 3448 N N . LYS A 1 452 ? 20.411 6.599 9.573 1.00 84.38 452 LYS A N 1
ATOM 3449 C CA . LYS A 1 452 ? 19.373 7.066 10.506 1.00 84.38 452 LYS A CA 1
ATOM 3450 C C . LYS A 1 452 ? 18.191 7.699 9.772 1.00 84.38 452 LYS A C 1
ATOM 3452 O O . LYS A 1 452 ? 17.122 7.816 10.359 1.00 84.38 452 LYS A O 1
ATOM 3457 N N . ALA A 1 453 ? 18.405 8.130 8.532 1.00 85.69 453 ALA A N 1
ATOM 3458 C CA . ALA A 1 453 ? 17.415 8.755 7.673 1.00 85.69 453 ALA A CA 1
ATOM 3459 C C . ALA A 1 453 ? 16.704 7.761 6.751 1.00 85.69 453 ALA A C 1
ATOM 3461 O O . ALA A 1 453 ? 15.838 8.204 6.012 1.00 85.69 453 ALA A O 1
ATOM 3462 N N . ASP A 1 454 ? 17.049 6.468 6.755 1.00 86.62 454 ASP A N 1
ATOM 3463 C CA . ASP A 1 454 ? 16.549 5.494 5.769 1.00 86.62 454 ASP A CA 1
ATOM 3464 C C . ASP A 1 454 ? 15.020 5.576 5.582 1.00 86.62 454 ASP A C 1
ATOM 3466 O O . ASP A 1 454 ? 14.546 5.725 4.460 1.00 86.62 454 ASP A O 1
ATOM 3470 N N . SER A 1 455 ? 14.238 5.646 6.668 1.00 87.81 455 SER A N 1
ATOM 3471 C CA . SER A 1 455 ? 12.774 5.800 6.581 1.00 87.81 455 SER A CA 1
ATOM 3472 C C . SER A 1 455 ? 12.310 7.118 5.940 1.00 87.81 455 SER A C 1
ATOM 3474 O O . SER A 1 455 ? 11.326 7.129 5.196 1.00 87.81 455 SER A O 1
ATOM 3476 N N . LEU A 1 456 ? 13.013 8.227 6.197 1.00 90.06 456 LEU A N 1
ATOM 3477 C CA . LEU A 1 456 ? 12.761 9.527 5.562 1.00 90.06 456 LEU A CA 1
ATOM 3478 C C . LEU A 1 456 ? 13.113 9.486 4.076 1.00 90.06 456 LEU A C 1
ATOM 3480 O O . LEU A 1 456 ? 12.353 9.988 3.254 1.00 90.06 456 LEU A O 1
ATOM 3484 N N . LEU A 1 457 ? 14.250 8.878 3.732 1.00 91.31 457 LEU A N 1
ATOM 3485 C CA . LEU A 1 457 ? 14.728 8.764 2.357 1.00 91.31 457 LEU A CA 1
ATOM 3486 C C . LEU A 1 457 ? 13.741 7.964 1.506 1.00 91.31 457 LEU A C 1
ATOM 3488 O O . LEU A 1 457 ? 13.393 8.420 0.416 1.00 91.31 457 LEU A O 1
ATOM 3492 N N . THR A 1 458 ? 13.207 6.857 2.030 1.00 91.62 458 THR A N 1
ATOM 3493 C CA . THR A 1 458 ? 12.135 6.096 1.376 1.00 91.62 458 THR A CA 1
ATOM 3494 C C . THR A 1 458 ? 10.896 6.958 1.131 1.00 91.62 458 THR A C 1
ATOM 3496 O O . THR A 1 458 ? 10.368 6.980 0.018 1.00 91.62 458 THR A O 1
ATOM 3499 N N . CYS A 1 459 ? 10.438 7.714 2.135 1.00 92.38 459 CYS A N 1
ATOM 3500 C CA . CYS A 1 459 ? 9.277 8.599 1.990 1.00 92.38 459 CYS A CA 1
ATOM 3501 C C . CYS A 1 459 ? 9.504 9.698 0.941 1.00 92.38 459 CYS A C 1
ATOM 3503 O O . CYS A 1 459 ? 8.627 9.958 0.117 1.00 92.38 459 CYS A O 1
ATOM 3505 N N . CYS A 1 460 ? 10.690 10.308 0.931 1.00 94.38 460 CYS A N 1
ATOM 3506 C CA . CYS A 1 460 ? 11.075 11.298 -0.068 1.00 94.38 460 CYS A CA 1
ATOM 3507 C C . CYS A 1 460 ? 11.101 10.701 -1.484 1.00 94.38 460 CYS A C 1
ATOM 3509 O O . CYS A 1 460 ? 10.582 11.322 -2.407 1.00 94.38 460 CYS A O 1
ATOM 3511 N N . CYS A 1 461 ? 11.653 9.496 -1.670 1.00 93.06 461 CYS A N 1
ATOM 3512 C CA . CYS A 1 461 ? 11.712 8.843 -2.984 1.00 93.06 461 CYS A CA 1
ATOM 3513 C C . CYS A 1 461 ? 10.325 8.489 -3.520 1.00 93.06 461 CYS A C 1
ATOM 3515 O O . CYS A 1 461 ? 10.043 8.763 -4.685 1.00 93.06 461 CYS A O 1
ATOM 3517 N N . ARG A 1 462 ? 9.444 7.950 -2.666 1.00 92.31 462 ARG A N 1
ATOM 3518 C CA . ARG A 1 462 ? 8.034 7.694 -3.006 1.00 92.31 462 ARG A CA 1
ATOM 3519 C C . ARG A 1 462 ? 7.335 8.961 -3.479 1.00 92.31 462 ARG A C 1
ATOM 3521 O O . ARG A 1 462 ? 6.704 8.966 -4.535 1.00 92.31 462 ARG A O 1
ATOM 3528 N N . LEU A 1 463 ? 7.502 10.047 -2.725 1.00 93.12 463 LEU A N 1
ATOM 3529 C CA . LEU A 1 463 ? 6.892 11.330 -3.045 1.00 93.12 463 LEU A CA 1
ATOM 3530 C C . LEU A 1 463 ? 7.432 11.912 -4.363 1.00 93.12 463 LEU A C 1
ATOM 3532 O O . LEU A 1 463 ? 6.642 12.371 -5.185 1.00 93.12 463 LEU A O 1
ATOM 3536 N N . ILE A 1 464 ? 8.749 11.837 -4.600 1.00 92.94 464 ILE A N 1
ATOM 3537 C CA . ILE A 1 464 ? 9.372 12.241 -5.873 1.00 92.94 464 ILE A CA 1
ATOM 3538 C C . ILE A 1 464 ? 8.816 11.419 -7.037 1.00 92.94 464 ILE A C 1
ATOM 3540 O O . ILE A 1 464 ? 8.447 12.004 -8.053 1.00 92.94 464 ILE A O 1
ATOM 3544 N N . GLY A 1 465 ? 8.731 10.094 -6.898 1.00 89.81 465 GLY A N 1
ATOM 3545 C CA . GLY A 1 465 ? 8.194 9.210 -7.935 1.00 89.81 465 GLY A CA 1
ATOM 3546 C C . GLY A 1 465 ? 6.751 9.554 -8.311 1.00 89.81 465 GLY A C 1
ATOM 3547 O O . GLY A 1 465 ? 6.432 9.706 -9.493 1.00 89.81 465 GLY A O 1
ATOM 3548 N N . CYS A 1 466 ? 5.894 9.763 -7.307 1.00 89.44 466 CYS A N 1
ATOM 3549 C CA . CYS A 1 466 ? 4.500 10.157 -7.517 1.00 89.44 466 CYS A CA 1
ATOM 3550 C C . CYS A 1 466 ? 4.392 11.537 -8.178 1.00 89.44 466 CYS A C 1
ATOM 3552 O O . CYS A 1 466 ? 3.658 11.703 -9.149 1.00 89.44 466 CYS A O 1
ATOM 3554 N N . TRP A 1 467 ? 5.158 12.520 -7.694 1.00 90.62 467 TRP A N 1
ATOM 3555 C CA . TRP A 1 467 ? 5.142 13.872 -8.248 1.00 90.62 467 TRP A CA 1
ATOM 3556 C C . TRP A 1 467 ? 5.662 13.921 -9.693 1.00 90.62 467 TRP A C 1
ATOM 3558 O O . TRP A 1 467 ? 5.021 14.535 -10.540 1.00 90.62 467 TRP A O 1
ATOM 3568 N N . MET A 1 468 ? 6.765 13.232 -10.005 1.00 87.06 468 MET A N 1
ATOM 3569 C CA . MET A 1 468 ? 7.321 13.170 -11.365 1.00 87.06 468 MET A CA 1
ATOM 3570 C C . MET A 1 468 ? 6.376 12.495 -12.361 1.00 87.06 468 MET A C 1
ATOM 3572 O O . MET A 1 468 ? 6.404 12.827 -13.540 1.00 87.06 468 MET A O 1
ATOM 3576 N N . THR A 1 469 ? 5.540 11.565 -11.897 1.00 84.12 469 THR A N 1
ATOM 3577 C CA . THR A 1 469 ? 4.514 10.933 -12.739 1.00 84.12 469 THR A CA 1
ATOM 3578 C C . THR A 1 469 ? 3.355 11.894 -13.021 1.00 84.12 469 THR A C 1
ATOM 3580 O O . THR A 1 469 ? 2.774 11.851 -14.100 1.00 84.12 469 THR A O 1
ATOM 3583 N N . LEU A 1 470 ? 3.035 12.783 -12.074 1.00 84.69 470 LEU A N 1
ATOM 3584 C CA . LEU A 1 470 ? 1.949 13.755 -12.205 1.00 84.69 470 LEU A CA 1
ATOM 3585 C C . LEU A 1 470 ? 2.356 15.017 -12.991 1.00 84.69 470 LEU A C 1
ATOM 3587 O O . LEU A 1 470 ? 1.603 15.479 -13.843 1.00 84.69 470 LEU A O 1
ATOM 3591 N N . GLU A 1 471 ? 3.534 15.588 -12.718 1.00 84.56 471 GLU A N 1
ATOM 3592 C CA . GLU A 1 471 ? 4.033 16.820 -13.349 1.00 84.56 471 GLU A CA 1
ATOM 3593 C C . GLU A 1 471 ? 5.522 16.730 -13.743 1.00 84.56 471 GLU A C 1
ATOM 3595 O O . GLU A 1 471 ? 6.372 17.444 -13.196 1.00 84.56 471 GLU A O 1
ATOM 3600 N N . PRO A 1 472 ? 5.865 15.916 -14.757 1.00 80.12 472 PRO A N 1
ATOM 3601 C CA . PRO A 1 472 ? 7.257 15.640 -15.125 1.00 80.12 472 PRO A CA 1
ATOM 3602 C C . PRO A 1 472 ? 8.063 16.866 -15.590 1.00 80.12 472 PRO A C 1
ATOM 3604 O O . PRO A 1 472 ? 9.292 16.829 -15.587 1.00 80.12 472 PRO A O 1
ATOM 3607 N N . MET A 1 473 ? 7.407 17.959 -16.004 1.00 81.50 473 MET A N 1
ATOM 3608 C CA . MET A 1 473 ? 8.074 19.109 -16.633 1.00 81.50 473 MET A CA 1
ATOM 3609 C C . MET A 1 473 ? 8.433 20.259 -15.677 1.00 81.50 473 MET A C 1
ATOM 3611 O O . MET A 1 473 ? 9.432 20.938 -15.914 1.00 81.50 473 MET A O 1
ATOM 3615 N N . HIS A 1 474 ? 7.658 20.516 -14.614 1.00 81.62 474 HIS A N 1
ATOM 3616 C CA . HIS A 1 474 ? 7.735 21.797 -13.885 1.00 81.62 474 HIS A CA 1
ATOM 3617 C C . HIS A 1 474 ? 9.067 22.006 -13.144 1.00 81.62 474 HIS A C 1
ATOM 3619 O O . HIS A 1 474 ? 9.680 23.066 -13.256 1.00 81.62 474 HIS A O 1
ATOM 3625 N N . LEU A 1 475 ? 9.550 20.983 -12.428 1.00 83.50 475 LEU A N 1
ATOM 3626 C CA . LEU A 1 475 ? 10.847 21.010 -11.729 1.00 83.50 475 LEU A CA 1
ATOM 3627 C C . LEU A 1 475 ? 11.872 20.058 -12.361 1.00 83.50 475 LEU A C 1
ATOM 3629 O O . LEU A 1 475 ? 12.814 19.653 -11.683 1.00 83.50 475 LEU A O 1
ATOM 3633 N N . ARG A 1 476 ? 11.730 19.713 -13.652 1.00 87.44 476 ARG A N 1
ATOM 3634 C CA . ARG A 1 476 ? 12.644 18.789 -14.356 1.00 87.44 476 ARG A CA 1
ATOM 3635 C C . ARG A 1 476 ? 14.109 19.192 -14.191 1.00 87.44 476 ARG A C 1
ATOM 3637 O O . ARG A 1 476 ? 14.940 18.368 -13.827 1.00 87.44 476 ARG A O 1
ATOM 3644 N N . SER A 1 477 ? 14.431 20.469 -14.403 1.00 88.19 477 SER A N 1
ATOM 3645 C CA . SER A 1 477 ? 15.805 20.979 -14.287 1.00 88.19 477 SER A CA 1
ATOM 3646 C C . SER A 1 477 ? 16.363 20.867 -12.864 1.00 88.19 477 SER A C 1
ATOM 3648 O O . SER A 1 477 ? 17.521 20.485 -12.684 1.00 88.19 477 SER A O 1
ATOM 3650 N N . LEU A 1 478 ? 15.539 21.155 -11.850 1.00 89.31 478 LEU A N 1
ATOM 3651 C CA . LEU A 1 478 ? 15.916 21.006 -10.448 1.00 89.31 478 LEU A CA 1
ATOM 3652 C C . LEU A 1 478 ? 16.128 19.528 -10.111 1.00 89.31 478 LEU A C 1
ATOM 3654 O O . LEU A 1 478 ? 17.194 19.191 -9.603 1.00 89.31 478 LEU A O 1
ATOM 3658 N N . TYR A 1 479 ? 15.183 18.653 -10.464 1.00 90.88 479 TYR A N 1
ATOM 3659 C CA . TYR A 1 479 ? 15.295 17.208 -10.267 1.00 90.88 479 TYR A CA 1
ATOM 3660 C C . TYR A 1 479 ? 16.589 16.658 -10.877 1.00 90.88 479 TYR A C 1
ATOM 3662 O O . TYR A 1 479 ? 17.391 16.063 -10.160 1.00 90.88 479 TYR A O 1
ATOM 3670 N N . LEU A 1 480 ? 16.863 16.953 -12.152 1.00 89.06 480 LEU A N 1
ATOM 3671 C CA . LEU A 1 480 ? 18.086 16.524 -12.839 1.00 89.06 480 LEU A CA 1
ATOM 3672 C C . LEU A 1 480 ? 19.358 17.035 -12.150 1.00 89.06 480 LEU A C 1
ATOM 3674 O O . LEU A 1 480 ? 20.304 16.272 -11.956 1.00 89.06 480 LEU A O 1
ATOM 3678 N N . SER A 1 481 ? 19.370 18.293 -11.695 1.00 90.00 481 SER A N 1
ATOM 3679 C CA . SER A 1 481 ? 20.522 18.858 -10.975 1.00 90.00 481 SER A CA 1
ATOM 3680 C C . SER A 1 481 ? 20.806 18.171 -9.630 1.00 90.00 481 SER A C 1
ATOM 3682 O O . SER A 1 481 ? 21.946 18.184 -9.159 1.00 90.00 481 SER A O 1
ATOM 3684 N N . LYS A 1 482 ? 19.785 17.565 -9.006 1.00 91.00 482 LYS A N 1
ATOM 3685 C CA . LYS A 1 482 ? 19.871 16.896 -7.697 1.00 91.00 482 LYS A CA 1
ATOM 3686 C C . LYS A 1 482 ? 19.958 15.378 -7.808 1.00 91.00 482 LYS A C 1
ATOM 3688 O O . LYS A 1 482 ? 20.416 14.733 -6.867 1.00 91.00 482 LYS A O 1
ATOM 3693 N N . LEU A 1 483 ? 19.584 14.804 -8.950 1.00 90.31 483 LEU A N 1
ATOM 3694 C CA . LEU A 1 483 ? 19.463 13.364 -9.161 1.00 90.31 483 LEU A CA 1
ATOM 3695 C C . LEU A 1 483 ? 20.747 12.607 -8.804 1.00 90.31 483 LEU A C 1
ATOM 3697 O O . LEU A 1 483 ? 20.687 11.606 -8.098 1.00 90.31 483 LEU A O 1
ATOM 3701 N N . SER A 1 484 ? 21.925 13.121 -9.172 1.00 86.75 484 SER A N 1
ATOM 3702 C CA . SER A 1 484 ? 23.192 12.480 -8.787 1.00 86.75 484 SER A CA 1
ATOM 3703 C C . SER A 1 484 ? 23.378 12.367 -7.268 1.00 86.75 484 SER A C 1
ATOM 3705 O O . SER A 1 484 ? 23.965 11.387 -6.811 1.00 86.75 484 SER A O 1
ATOM 3707 N N . LYS A 1 485 ? 22.916 13.351 -6.488 1.00 88.06 485 LYS A N 1
ATOM 3708 C CA . LYS A 1 485 ? 23.001 13.320 -5.022 1.00 88.06 485 LYS A CA 1
ATOM 3709 C C . LYS A 1 485 ? 21.927 12.424 -4.420 1.00 88.06 485 LYS A C 1
ATOM 3711 O O . LYS A 1 485 ? 22.247 11.625 -3.546 1.00 88.06 485 LYS A O 1
ATOM 3716 N N . ILE A 1 486 ? 20.701 12.483 -4.945 1.00 91.94 486 ILE A N 1
ATOM 3717 C CA . ILE A 1 486 ? 19.605 11.583 -4.559 1.00 91.94 486 ILE A CA 1
ATOM 3718 C C . ILE A 1 486 ? 20.067 10.128 -4.693 1.00 91.94 486 ILE A C 1
ATOM 3720 O O . ILE A 1 486 ? 20.089 9.393 -3.712 1.00 91.94 486 ILE A O 1
ATOM 3724 N N . LEU A 1 487 ? 20.557 9.739 -5.873 1.00 88.94 487 LEU A N 1
ATOM 3725 C CA . LEU A 1 487 ? 21.039 8.380 -6.136 1.00 88.94 487 LEU A CA 1
ATOM 3726 C C . LEU A 1 487 ? 22.220 7.976 -5.247 1.00 88.94 487 LEU A C 1
ATOM 3728 O O . LEU A 1 487 ? 22.349 6.811 -4.881 1.00 88.94 487 LEU A O 1
ATOM 3732 N N . SER A 1 488 ? 23.067 8.933 -4.859 1.00 84.75 488 SER A N 1
ATOM 3733 C CA . SER A 1 488 ? 24.163 8.664 -3.928 1.00 84.75 488 SER A CA 1
ATOM 3734 C C . SER A 1 488 ? 23.691 8.393 -2.499 1.00 84.75 488 SER A C 1
ATOM 3736 O O . SER A 1 488 ? 24.422 7.733 -1.768 1.00 84.75 488 SER A O 1
ATOM 3738 N N . ALA A 1 489 ? 22.495 8.855 -2.111 1.00 87.31 489 ALA A N 1
ATOM 3739 C CA . ALA A 1 489 ? 21.961 8.806 -0.749 1.00 87.31 489 ALA A CA 1
ATOM 3740 C C . ALA A 1 489 ? 20.923 7.694 -0.513 1.00 87.31 489 ALA A C 1
ATOM 374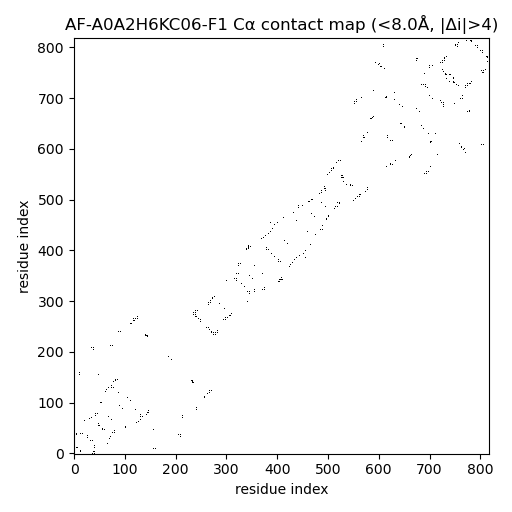2 O O . ALA A 1 489 ? 20.700 7.309 0.631 1.00 87.31 489 ALA A O 1
ATOM 3743 N N . ILE A 1 490 ? 20.320 7.127 -1.555 1.00 89.12 490 ILE A N 1
ATOM 3744 C CA . ILE A 1 490 ? 19.196 6.183 -1.418 1.00 89.12 490 ILE A CA 1
ATOM 3745 C C . ILE A 1 490 ? 19.636 4.720 -1.523 1.00 89.12 490 ILE A C 1
ATOM 3747 O O . ILE A 1 490 ? 20.744 4.433 -1.983 1.00 89.12 490 ILE A O 1
ATOM 3751 N N . SER A 1 491 ? 18.801 3.789 -1.066 1.00 87.06 491 SER A N 1
ATOM 3752 C CA . SER A 1 491 ? 19.030 2.356 -1.274 1.00 87.06 491 SER A CA 1
ATOM 3753 C C . SER A 1 491 ? 18.595 1.909 -2.680 1.00 87.06 491 SER A C 1
ATOM 3755 O O . SER A 1 491 ? 17.951 2.651 -3.424 1.00 87.06 491 SER A O 1
ATOM 3757 N N . ALA A 1 492 ? 18.942 0.677 -3.062 1.00 83.19 492 ALA A N 1
ATOM 3758 C CA . ALA A 1 492 ? 18.469 0.090 -4.316 1.00 83.19 492 ALA A CA 1
ATOM 3759 C C . ALA A 1 492 ? 16.959 -0.228 -4.290 1.00 83.19 492 ALA A C 1
ATOM 3761 O O . ALA A 1 492 ? 16.322 -0.196 -5.339 1.00 83.19 492 ALA A O 1
ATOM 3762 N N . GLU A 1 493 ? 16.380 -0.473 -3.110 1.00 85.62 493 GLU A N 1
ATOM 3763 C CA . GLU A 1 493 ? 14.926 -0.609 -2.937 1.00 85.62 493 GLU A CA 1
ATOM 3764 C C . GLU A 1 493 ? 14.231 0.741 -3.158 1.00 85.62 493 GLU A C 1
ATOM 3766 O O . GLU A 1 493 ? 13.249 0.829 -3.890 1.00 85.62 493 GLU A O 1
ATOM 3771 N N . ASP A 1 494 ? 14.797 1.821 -2.613 1.00 89.75 494 ASP A N 1
ATOM 3772 C CA . ASP A 1 494 ? 14.252 3.171 -2.785 1.00 89.75 494 ASP A CA 1
ATOM 3773 C C . ASP A 1 494 ? 14.324 3.656 -4.239 1.00 89.75 494 ASP A C 1
ATOM 3775 O O . ASP A 1 494 ? 13.453 4.397 -4.696 1.00 89.75 494 ASP A O 1
ATOM 3779 N N . PHE A 1 495 ? 15.346 3.221 -4.985 1.00 90.88 495 PHE A N 1
ATOM 3780 C CA . PHE A 1 495 ? 15.491 3.537 -6.406 1.00 90.88 495 PHE A CA 1
ATOM 3781 C C . PHE A 1 495 ? 14.303 3.043 -7.242 1.00 90.88 495 PHE A C 1
ATOM 3783 O O . PHE A 1 495 ? 13.938 3.706 -8.214 1.00 90.88 495 PHE A O 1
ATOM 3790 N N . ALA A 1 496 ? 13.658 1.935 -6.855 1.00 88.88 496 ALA A N 1
ATOM 3791 C CA . ALA A 1 496 ? 12.496 1.411 -7.570 1.00 88.88 496 ALA A CA 1
ATOM 3792 C C . ALA A 1 496 ? 11.340 2.427 -7.629 1.00 88.88 496 ALA A C 1
ATOM 3794 O O . ALA A 1 496 ? 10.652 2.512 -8.644 1.00 88.88 496 ALA A O 1
ATOM 3795 N N . TRP A 1 497 ? 11.186 3.273 -6.603 1.00 89.88 497 TRP A N 1
ATOM 3796 C CA . TRP A 1 497 ? 10.187 4.348 -6.591 1.00 89.88 497 TRP A CA 1
ATOM 3797 C C . TRP A 1 497 ? 10.481 5.468 -7.592 1.00 89.88 497 TRP A C 1
ATOM 3799 O O . TRP A 1 497 ? 9.564 6.169 -8.013 1.00 89.88 497 TRP A O 1
ATOM 3809 N N . LEU A 1 498 ? 11.742 5.639 -7.997 1.00 92.19 498 LEU A N 1
ATOM 3810 C CA . LEU A 1 498 ? 12.143 6.637 -8.988 1.00 92.19 498 LEU A CA 1
ATOM 3811 C C . LEU A 1 498 ? 12.043 6.113 -10.424 1.00 92.19 498 LEU A C 1
ATOM 3813 O O . LEU A 1 498 ? 12.021 6.926 -11.345 1.00 92.19 498 LEU A O 1
ATOM 3817 N N . LEU A 1 499 ? 11.952 4.795 -10.634 1.00 90.50 499 LEU A N 1
ATOM 3818 C CA . LEU A 1 499 ? 11.916 4.194 -11.971 1.00 90.50 499 LEU A CA 1
ATOM 3819 C C . LEU A 1 499 ? 10.870 4.813 -12.920 1.00 90.50 499 LEU A C 1
ATOM 3821 O O . LEU A 1 499 ? 11.250 5.146 -14.044 1.00 90.50 499 LEU A O 1
ATOM 3825 N N . PRO A 1 500 ? 9.613 5.058 -12.492 1.00 87.00 500 PRO A N 1
ATOM 3826 C CA . PRO A 1 500 ? 8.601 5.672 -13.355 1.00 87.00 500 PRO A CA 1
ATOM 3827 C C . PRO A 1 500 ? 8.982 7.071 -13.855 1.00 87.00 500 PRO A C 1
ATOM 3829 O O . PRO A 1 500 ? 8.557 7.481 -14.929 1.00 87.00 500 PRO A O 1
ATOM 3832 N N . SER A 1 501 ? 9.804 7.814 -13.104 1.00 87.56 501 SER A N 1
ATOM 3833 C CA . SER A 1 501 ? 10.197 9.175 -13.490 1.00 87.56 501 SER A CA 1
ATOM 3834 C C . SER A 1 501 ? 11.091 9.210 -14.733 1.00 87.56 501 SER A C 1
ATOM 3836 O O . SER A 1 501 ? 11.065 10.190 -15.476 1.00 87.56 501 SER A O 1
ATOM 3838 N N . PHE A 1 502 ? 11.855 8.143 -14.995 1.00 86.94 502 PHE A N 1
ATOM 3839 C CA . PHE A 1 502 ? 12.785 8.105 -16.122 1.00 86.94 502 PHE A CA 1
ATOM 3840 C C . PHE A 1 502 ? 12.084 7.951 -17.472 1.00 86.94 502 PHE A C 1
ATOM 3842 O O . PHE A 1 502 ? 12.665 8.326 -18.490 1.00 86.94 502 PHE A O 1
ATOM 3849 N N . ASP A 1 503 ? 10.835 7.477 -17.501 1.00 80.56 503 ASP A N 1
ATOM 3850 C CA . ASP A 1 503 ? 10.037 7.405 -18.730 1.00 80.56 503 ASP A CA 1
ATOM 3851 C C . ASP A 1 503 ? 9.766 8.803 -19.326 1.00 80.56 503 ASP A C 1
ATOM 3853 O O . ASP A 1 503 ? 9.579 8.925 -20.533 1.00 80.56 503 ASP A O 1
ATOM 3857 N N . TYR A 1 504 ? 9.847 9.864 -18.512 1.00 79.19 504 TYR A N 1
ATOM 3858 C CA . TYR A 1 504 ? 9.606 11.256 -18.919 1.00 79.19 504 TYR A CA 1
ATOM 3859 C C . TYR A 1 504 ? 10.876 12.090 -19.150 1.00 79.19 504 TYR A C 1
ATOM 3861 O O . TYR A 1 504 ? 10.790 13.278 -19.468 1.00 79.19 504 TYR A O 1
ATOM 3869 N N . LEU A 1 505 ? 12.054 11.499 -18.948 1.00 81.06 505 LEU A N 1
ATOM 3870 C CA . LEU A 1 505 ? 13.344 12.155 -19.159 1.00 81.06 505 LEU A CA 1
ATOM 3871 C C . LEU A 1 505 ? 13.949 11.727 -20.488 1.00 81.06 505 LEU A C 1
ATOM 3873 O O . LEU A 1 505 ? 13.771 10.583 -20.901 1.00 81.06 505 LEU A O 1
ATOM 3877 N N . ASP A 1 506 ? 14.687 12.620 -21.139 1.00 77.06 506 ASP A N 1
ATOM 3878 C CA . ASP A 1 506 ? 15.361 12.308 -22.398 1.00 77.06 506 ASP A CA 1
ATOM 3879 C C . ASP A 1 506 ? 16.676 11.570 -22.127 1.00 77.06 506 ASP A C 1
ATOM 3881 O O . ASP A 1 506 ? 17.330 11.793 -21.110 1.00 77.06 506 ASP A O 1
ATOM 3885 N N . ALA A 1 507 ? 17.129 10.734 -23.066 1.00 73.00 507 ALA A N 1
ATOM 3886 C CA . ALA A 1 507 ? 18.377 9.984 -22.894 1.00 73.00 507 ALA A CA 1
ATOM 3887 C C . ALA A 1 507 ? 19.610 10.883 -22.672 1.00 73.00 507 ALA A C 1
ATOM 3889 O O . ALA A 1 507 ? 20.555 10.477 -22.002 1.00 73.00 507 ALA A O 1
ATOM 3890 N N . VAL A 1 508 ? 19.575 12.112 -23.200 1.00 74.12 508 VAL A N 1
ATOM 3891 C CA . VAL A 1 508 ? 20.612 13.142 -23.015 1.00 74.12 508 VAL A CA 1
ATOM 3892 C C . VAL A 1 508 ? 20.644 13.673 -21.576 1.00 74.12 508 VAL A C 1
ATOM 3894 O O . VAL A 1 508 ? 21.693 14.089 -21.096 1.00 74.12 508 VAL A O 1
ATOM 3897 N N . ASP A 1 509 ? 19.527 13.635 -20.845 1.00 78.38 509 ASP A N 1
ATOM 3898 C CA . ASP A 1 509 ? 19.482 14.105 -19.454 1.00 78.38 509 ASP A CA 1
ATOM 3899 C C . ASP A 1 509 ? 20.212 13.168 -18.490 1.00 78.38 509 ASP A C 1
ATOM 3901 O O . ASP A 1 509 ? 20.610 13.571 -17.396 1.00 78.38 509 ASP A O 1
ATOM 3905 N N . PHE A 1 510 ? 20.372 11.901 -18.876 1.00 77.62 510 PHE A N 1
ATOM 3906 C CA . PHE A 1 510 ? 21.102 10.919 -18.080 1.00 77.62 510 PHE A CA 1
ATOM 3907 C C . PHE A 1 510 ? 22.609 11.185 -18.100 1.00 77.62 510 PHE A C 1
ATOM 3909 O O . PHE A 1 510 ? 23.343 10.682 -17.243 1.00 77.62 510 PHE A O 1
ATOM 3916 N N . ASP A 1 511 ? 23.074 11.997 -19.047 1.00 70.94 511 ASP A N 1
ATOM 3917 C CA . ASP A 1 511 ? 24.481 12.275 -19.253 1.00 70.94 511 ASP A CA 1
ATOM 3918 C C . ASP A 1 511 ? 25.103 12.951 -18.021 1.00 70.94 511 ASP A C 1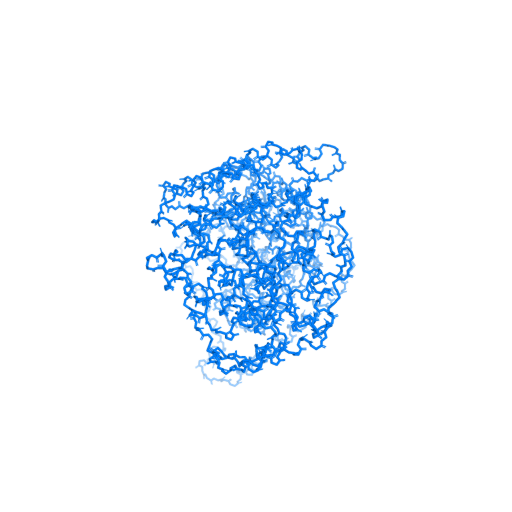
ATOM 3920 O O . ASP A 1 511 ? 24.660 13.988 -17.531 1.00 70.94 511 ASP A O 1
ATOM 3924 N N . GLY A 1 512 ? 26.169 12.343 -17.496 1.00 69.25 512 GLY A N 1
ATOM 3925 C CA . GLY A 1 512 ? 26.873 12.829 -16.305 1.00 69.25 512 GLY A CA 1
ATOM 3926 C C . GLY A 1 512 ? 26.342 12.293 -14.970 1.00 69.25 512 GLY A C 1
ATOM 3927 O O . GLY A 1 512 ? 26.993 12.504 -13.942 1.00 69.25 512 GLY A O 1
ATOM 3928 N N . ILE A 1 513 ? 25.240 11.532 -14.956 1.00 80.00 513 ILE A N 1
ATOM 3929 C CA . ILE A 1 513 ? 24.681 10.935 -13.732 1.00 80.00 513 ILE A CA 1
ATOM 3930 C C . ILE A 1 513 ? 25.345 9.589 -13.437 1.00 80.00 513 ILE A C 1
ATOM 3932 O O . ILE A 1 513 ? 24.842 8.508 -13.740 1.00 80.00 513 ILE A O 1
ATOM 3936 N N . LYS A 1 514 ? 26.503 9.664 -12.783 1.00 76.62 514 LYS A N 1
ATOM 3937 C CA . LYS A 1 514 ? 27.351 8.507 -12.472 1.00 76.62 514 LYS A CA 1
ATOM 3938 C C . LYS A 1 514 ? 26.640 7.393 -11.687 1.00 76.62 514 LYS A C 1
ATOM 3940 O O . LYS A 1 514 ? 26.830 6.222 -11.975 1.00 76.62 514 LYS A O 1
ATOM 3945 N N . ALA A 1 515 ? 25.803 7.720 -10.708 1.00 79.62 515 ALA A N 1
ATOM 3946 C CA . ALA A 1 515 ? 25.170 6.701 -9.864 1.00 79.62 515 ALA A CA 1
ATOM 3947 C C . ALA A 1 515 ? 24.020 5.928 -10.550 1.00 79.62 515 ALA A C 1
ATOM 3949 O O . ALA A 1 515 ? 23.600 4.899 -10.032 1.00 79.62 515 ALA A O 1
ATOM 3950 N N . LEU A 1 516 ? 23.544 6.365 -11.725 1.00 85.25 516 LEU A N 1
ATOM 3951 C CA . LEU A 1 516 ? 22.349 5.811 -12.374 1.00 85.25 516 LEU A CA 1
ATOM 3952 C C . LEU A 1 516 ? 22.494 4.333 -12.762 1.00 85.25 516 LEU A C 1
ATOM 3954 O O . LEU A 1 516 ? 21.644 3.517 -12.413 1.00 85.25 516 LEU A O 1
ATOM 3958 N N . MET A 1 517 ? 23.587 3.979 -13.446 1.00 82.12 517 MET A N 1
ATOM 3959 C CA . MET A 1 517 ? 23.845 2.598 -13.868 1.00 82.12 517 MET A CA 1
ATOM 3960 C C . MET A 1 517 ? 24.013 1.648 -12.662 1.00 82.12 517 MET A C 1
ATOM 3962 O O . MET A 1 517 ? 23.296 0.649 -12.614 1.00 82.12 517 MET A O 1
ATOM 3966 N N . PRO A 1 518 ? 24.864 1.945 -11.652 1.00 80.56 518 PRO A N 1
ATOM 3967 C CA . PRO A 1 518 ? 24.938 1.142 -10.428 1.00 80.56 518 PRO A CA 1
ATOM 3968 C C . PRO A 1 518 ? 23.586 0.940 -9.731 1.00 80.56 518 PRO A C 1
ATOM 3970 O O . PRO A 1 518 ? 23.248 -0.193 -9.391 1.00 80.56 518 PRO A O 1
ATOM 3973 N N . SER A 1 519 ? 22.800 2.008 -9.545 1.00 85.81 519 SER A N 1
ATOM 3974 C CA . SER A 1 519 ? 21.487 1.927 -8.890 1.00 85.81 519 SER A CA 1
ATOM 3975 C C . SE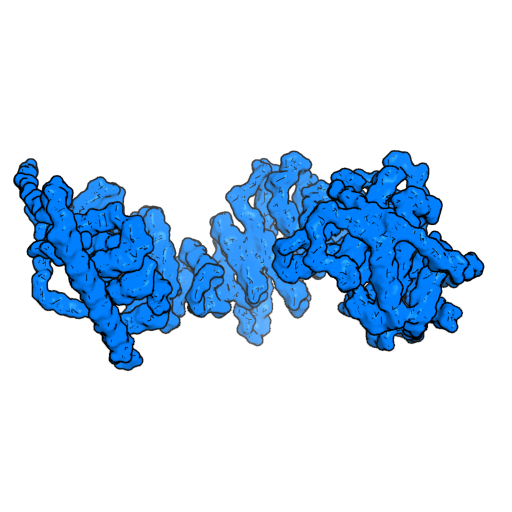R A 1 519 ? 20.507 1.058 -9.680 1.00 85.81 519 SER A C 1
ATOM 3977 O O . SER A 1 519 ? 19.812 0.234 -9.089 1.00 85.81 519 SER A O 1
ATOM 3979 N N . CYS A 1 520 ? 20.507 1.173 -11.013 1.00 88.31 520 CYS A N 1
ATOM 3980 C CA . CYS A 1 520 ? 19.666 0.360 -11.888 1.00 88.31 520 CYS A CA 1
ATOM 3981 C C . CYS A 1 520 ? 20.028 -1.132 -11.823 1.00 88.31 520 CYS A C 1
ATOM 3983 O O . CYS A 1 520 ? 19.146 -1.970 -11.637 1.00 88.31 520 CYS A O 1
ATOM 3985 N N . LEU A 1 521 ? 21.319 -1.480 -11.906 1.00 86.00 521 LEU A N 1
ATOM 3986 C CA . LEU A 1 521 ? 21.762 -2.878 -11.812 1.00 86.00 521 LEU A CA 1
ATOM 3987 C C . LEU A 1 521 ? 21.473 -3.483 -10.429 1.00 86.00 521 LEU A C 1
ATOM 3989 O O . LEU A 1 521 ? 21.074 -4.645 -10.343 1.00 86.00 521 LEU A O 1
ATOM 3993 N N . ALA A 1 522 ? 21.643 -2.707 -9.354 1.00 82.88 522 ALA A N 1
ATOM 3994 C CA . ALA A 1 522 ? 21.345 -3.153 -7.996 1.00 82.88 522 ALA A CA 1
ATOM 3995 C C . ALA A 1 522 ? 19.842 -3.409 -7.794 1.00 82.88 522 ALA A C 1
ATOM 3997 O O . ALA A 1 522 ? 19.470 -4.466 -7.285 1.00 82.88 522 ALA A O 1
ATOM 3998 N N . ALA A 1 523 ? 18.978 -2.495 -8.251 1.00 87.38 523 ALA A N 1
ATOM 3999 C CA . ALA A 1 523 ? 17.526 -2.671 -8.200 1.00 87.38 523 ALA A CA 1
ATOM 4000 C C . ALA A 1 523 ? 17.065 -3.872 -9.039 1.00 87.38 523 ALA A C 1
ATOM 4002 O O . ALA A 1 523 ? 16.261 -4.680 -8.578 1.00 87.38 523 ALA A O 1
ATOM 4003 N N . MET A 1 524 ? 17.641 -4.049 -10.233 1.00 88.38 524 MET A N 1
ATOM 4004 C CA . MET A 1 524 ? 17.374 -5.209 -11.082 1.00 88.38 524 MET A CA 1
ATOM 4005 C C . MET A 1 524 ? 17.772 -6.524 -10.396 1.00 88.38 524 MET A C 1
ATOM 4007 O O . MET A 1 524 ? 17.028 -7.499 -10.461 1.00 88.38 524 MET A O 1
ATOM 4011 N N . SER A 1 525 ? 18.915 -6.551 -9.704 1.00 83.62 525 SER A N 1
ATOM 4012 C CA . SER A 1 525 ? 19.375 -7.725 -8.955 1.00 83.62 525 SER A CA 1
ATOM 4013 C C . SER A 1 525 ? 18.454 -8.070 -7.777 1.00 83.62 525 SER A C 1
ATOM 4015 O O . SER A 1 525 ? 18.102 -9.235 -7.595 1.00 83.62 525 SER A O 1
ATOM 4017 N N . LEU A 1 526 ? 18.006 -7.068 -7.009 1.00 82.69 526 LEU A N 1
ATOM 4018 C CA . LEU A 1 526 ? 17.061 -7.265 -5.902 1.00 82.69 526 LEU A CA 1
ATOM 4019 C C . LEU A 1 526 ? 15.700 -7.773 -6.390 1.00 82.69 526 LEU A C 1
ATOM 4021 O O . LEU A 1 526 ? 15.198 -8.769 -5.870 1.00 82.69 526 LEU A O 1
ATOM 4025 N N . ALA A 1 527 ? 15.140 -7.143 -7.427 1.00 84.94 527 ALA A N 1
ATOM 4026 C CA . ALA A 1 527 ? 13.882 -7.580 -8.026 1.00 84.94 527 ALA A CA 1
ATOM 4027 C C . ALA A 1 527 ? 13.994 -9.012 -8.575 1.00 84.94 527 ALA A C 1
ATOM 4029 O O . ALA A 1 527 ? 13.089 -9.826 -8.404 1.00 84.94 527 ALA A O 1
ATOM 4030 N N . TRP A 1 528 ? 15.135 -9.362 -9.176 1.00 84.69 528 TRP A N 1
ATOM 4031 C CA . TRP A 1 528 ? 15.384 -10.720 -9.652 1.00 84.69 528 TRP A CA 1
ATOM 4032 C C . TRP A 1 528 ? 15.478 -11.751 -8.524 1.00 84.69 528 TRP A C 1
ATOM 4034 O O . TRP A 1 528 ? 14.905 -12.837 -8.629 1.00 84.69 528 TRP A O 1
ATOM 4044 N N . ALA A 1 529 ? 16.162 -11.416 -7.427 1.00 79.44 529 ALA A N 1
ATOM 4045 C CA . ALA A 1 529 ? 16.249 -12.280 -6.255 1.00 79.44 529 ALA A CA 1
ATOM 4046 C C . ALA A 1 529 ? 14.863 -12.564 -5.649 1.00 79.44 529 ALA A C 1
ATOM 4048 O O . ALA A 1 529 ? 14.596 -13.701 -5.260 1.00 79.44 529 ALA A O 1
ATOM 4049 N N . ALA A 1 530 ? 13.970 -11.568 -5.631 1.00 77.19 530 ALA A N 1
ATOM 4050 C CA . ALA A 1 530 ? 12.585 -11.729 -5.190 1.00 77.19 530 ALA A CA 1
ATOM 4051 C C . ALA A 1 530 ? 11.775 -12.649 -6.123 1.00 77.19 530 ALA A C 1
ATOM 4053 O O . ALA A 1 530 ? 11.137 -13.584 -5.645 1.00 77.19 530 ALA A O 1
ATOM 4054 N N . VAL A 1 531 ? 11.883 -12.473 -7.448 1.00 77.62 531 VAL A N 1
ATOM 4055 C CA . VAL A 1 531 ? 11.214 -13.332 -8.453 1.00 77.62 531 VAL A CA 1
ATOM 4056 C C . VAL A 1 531 ? 11.683 -14.794 -8.379 1.00 77.62 531 VAL A C 1
ATOM 4058 O O . VAL A 1 531 ? 10.910 -15.721 -8.644 1.00 77.62 531 VAL A O 1
ATOM 4061 N N . MET A 1 532 ? 12.949 -15.021 -8.022 1.00 74.25 532 MET A N 1
ATOM 4062 C CA . MET A 1 532 ? 13.514 -16.361 -7.827 1.00 74.25 532 MET A CA 1
ATOM 4063 C C . MET A 1 532 ? 13.205 -16.959 -6.444 1.00 74.25 532 MET A C 1
ATOM 4065 O O . MET A 1 532 ? 13.251 -18.181 -6.282 1.00 74.25 532 MET A O 1
ATOM 4069 N N . GLY A 1 533 ? 12.891 -16.131 -5.444 1.00 65.50 533 GLY A N 1
ATOM 4070 C CA . GLY A 1 533 ? 12.534 -16.560 -4.096 1.00 65.50 533 GLY A CA 1
ATOM 4071 C C . GLY A 1 533 ? 11.113 -17.125 -4.041 1.00 65.50 533 GLY A C 1
ATOM 4072 O O . GLY A 1 533 ? 10.141 -16.403 -4.216 1.00 65.50 533 GLY A O 1
ATOM 4073 N N . GLY A 1 534 ? 10.965 -18.417 -3.729 1.00 51.06 534 GLY A N 1
ATOM 4074 C CA . GLY A 1 534 ? 9.671 -19.127 -3.701 1.00 51.06 534 GLY A CA 1
ATOM 4075 C C . GLY A 1 534 ? 8.647 -18.681 -2.639 1.00 51.06 534 GLY A C 1
ATOM 4076 O O . GLY A 1 534 ? 7.674 -19.394 -2.418 1.00 51.06 534 GLY A O 1
ATOM 4077 N N . ASN A 1 535 ? 8.857 -17.537 -1.981 1.00 46.09 535 ASN A N 1
ATOM 4078 C CA . ASN A 1 535 ? 7.947 -16.957 -0.989 1.00 46.09 535 ASN A CA 1
ATOM 4079 C C . ASN A 1 535 ? 7.095 -15.803 -1.557 1.00 46.09 535 ASN A C 1
ATOM 4081 O O . ASN A 1 535 ? 6.380 -15.155 -0.792 1.00 46.09 535 ASN A O 1
ATOM 4085 N N . SER A 1 536 ? 7.164 -15.516 -2.862 1.00 47.88 536 SER A N 1
ATOM 4086 C CA . SER A 1 536 ? 6.370 -14.452 -3.477 1.00 47.88 536 SER A CA 1
ATOM 4087 C C . SER A 1 536 ? 4.884 -14.829 -3.526 1.00 47.88 536 SER A C 1
ATOM 4089 O O . SER A 1 536 ? 4.462 -15.831 -4.105 1.00 47.88 536 SER A O 1
ATOM 4091 N N . THR A 1 537 ? 4.054 -14.015 -2.877 1.00 46.81 537 THR A N 1
ATOM 4092 C CA . THR A 1 537 ? 2.604 -14.032 -3.101 1.00 46.81 537 THR A CA 1
ATOM 4093 C C . THR A 1 537 ? 2.326 -13.467 -4.497 1.00 46.81 537 THR A C 1
ATOM 4095 O O . THR A 1 537 ? 3.015 -12.548 -4.921 1.00 46.81 537 THR A O 1
ATOM 4098 N N . GLY A 1 538 ? 1.324 -13.960 -5.233 1.00 50.53 538 GLY A N 1
ATOM 4099 C CA . GLY A 1 538 ? 1.124 -13.583 -6.648 1.00 50.53 538 GLY A CA 1
ATOM 4100 C C . GLY A 1 538 ? 0.992 -12.076 -6.954 1.00 50.53 538 GLY A C 1
ATOM 4101 O O . GLY A 1 538 ? 1.157 -11.688 -8.106 1.00 50.53 538 GLY A O 1
ATOM 4102 N N . ALA A 1 539 ? 0.719 -11.227 -5.953 1.00 50.53 539 ALA A N 1
ATOM 4103 C CA . ALA A 1 539 ? 0.708 -9.768 -6.090 1.00 50.53 539 ALA A CA 1
ATOM 4104 C C . ALA A 1 539 ? 2.118 -9.145 -6.095 1.00 50.53 539 ALA A C 1
ATOM 4106 O O . ALA A 1 539 ? 2.368 -8.241 -6.889 1.00 50.53 539 ALA A O 1
ATOM 4107 N N . THR A 1 540 ? 3.042 -9.652 -5.270 1.00 57.62 540 THR A N 1
ATOM 4108 C CA . THR A 1 540 ? 4.418 -9.133 -5.182 1.00 57.62 540 THR A CA 1
ATOM 4109 C C . THR A 1 540 ? 5.171 -9.421 -6.484 1.00 57.62 540 THR A C 1
ATOM 4111 O O . THR A 1 540 ? 5.731 -8.505 -7.083 1.00 57.62 540 THR A O 1
ATOM 4114 N N . ASP A 1 541 ? 4.999 -10.632 -7.041 1.00 64.38 541 ASP A N 1
ATOM 4115 C CA . ASP A 1 541 ? 5.602 -11.043 -8.325 1.00 64.38 541 ASP A CA 1
ATOM 4116 C C . ASP A 1 541 ? 5.211 -10.096 -9.485 1.00 64.38 541 ASP A C 1
ATOM 4118 O O . ASP A 1 541 ? 5.981 -9.874 -10.419 1.00 64.38 541 ASP A O 1
ATOM 4122 N N . GLY A 1 542 ? 4.032 -9.463 -9.423 1.00 75.56 542 GLY A N 1
ATOM 4123 C CA . GLY A 1 542 ? 3.616 -8.440 -10.388 1.00 75.56 542 GLY A CA 1
ATOM 4124 C C . GLY A 1 542 ? 4.420 -7.135 -10.300 1.00 75.56 542 GLY A C 1
ATOM 4125 O O . GLY A 1 542 ? 4.824 -6.589 -11.332 1.00 75.56 542 GLY A O 1
ATOM 4126 N N . GLU A 1 543 ? 4.675 -6.640 -9.088 1.00 79.31 543 GLU A N 1
ATOM 4127 C CA . GLU A 1 543 ? 5.440 -5.409 -8.838 1.00 79.31 543 GLU A CA 1
ATOM 4128 C C . GLU A 1 543 ? 6.929 -5.592 -9.155 1.00 79.31 543 GLU A C 1
ATOM 4130 O O . GLU A 1 543 ? 7.549 -4.739 -9.801 1.00 79.31 543 GLU A O 1
ATOM 4135 N N . GLU A 1 544 ? 7.497 -6.742 -8.791 1.00 83.88 544 GLU A N 1
ATOM 4136 C CA . GLU A 1 544 ? 8.901 -7.053 -9.069 1.00 83.88 544 GLU A CA 1
ATOM 4137 C C . GLU A 1 544 ? 9.157 -7.220 -10.574 1.00 83.88 544 GLU A C 1
ATOM 4139 O O . GLU A 1 544 ? 10.140 -6.696 -11.106 1.00 83.88 544 GLU A O 1
ATOM 4144 N N . ARG A 1 545 ? 8.231 -7.847 -11.315 1.00 85.31 545 ARG A N 1
ATOM 4145 C CA . ARG A 1 545 ? 8.297 -7.901 -12.788 1.00 85.31 545 ARG A CA 1
ATOM 4146 C C . ARG A 1 545 ? 8.191 -6.521 -13.430 1.00 85.31 545 ARG A C 1
ATOM 4148 O O . ARG A 1 545 ? 8.885 -6.262 -14.414 1.00 85.31 545 ARG A O 1
ATOM 4155 N N . ARG A 1 546 ? 7.349 -5.629 -12.894 1.00 87.00 546 ARG A N 1
ATOM 4156 C CA . ARG A 1 546 ? 7.252 -4.239 -13.371 1.00 87.00 546 ARG A CA 1
ATOM 4157 C C . ARG A 1 546 ? 8.566 -3.489 -13.138 1.00 87.00 546 ARG A C 1
ATOM 4159 O O . ARG A 1 546 ? 9.028 -2.803 -14.046 1.00 87.00 546 ARG A O 1
ATOM 4166 N N . THR A 1 547 ? 9.190 -3.684 -11.979 1.00 89.31 547 THR A N 1
ATOM 4167 C CA . THR A 1 547 ? 10.505 -3.114 -11.647 1.00 89.31 547 THR A CA 1
ATOM 4168 C C . THR A 1 547 ? 11.572 -3.582 -12.640 1.00 89.31 547 THR A C 1
ATOM 4170 O O . THR A 1 547 ? 12.264 -2.756 -13.232 1.00 89.31 547 THR A O 1
ATOM 4173 N N . LEU A 1 548 ? 11.648 -4.893 -12.913 1.00 90.38 548 LEU A N 1
ATOM 4174 C CA . LEU A 1 548 ? 12.560 -5.457 -13.917 1.00 90.38 548 LEU A CA 1
ATOM 4175 C C . LEU A 1 548 ? 12.332 -4.854 -15.308 1.00 90.38 548 LEU A C 1
ATOM 4177 O O . LEU A 1 548 ? 13.289 -4.442 -15.960 1.00 90.38 548 LEU A O 1
ATOM 4181 N N . SER A 1 549 ? 11.071 -4.770 -15.740 1.00 90.50 549 SER A N 1
ATOM 4182 C CA . SER A 1 549 ? 10.688 -4.157 -17.014 1.00 90.50 549 SER A CA 1
ATOM 4183 C C . SER A 1 549 ? 11.211 -2.722 -17.116 1.00 90.50 549 SER A C 1
ATOM 4185 O O . SER A 1 549 ? 11.934 -2.403 -18.058 1.00 90.50 549 SER A O 1
ATOM 4187 N N . MET A 1 550 ? 10.944 -1.876 -16.116 1.00 90.25 550 MET A N 1
ATOM 4188 C CA . MET A 1 550 ? 11.407 -0.483 -16.093 1.00 90.25 550 MET A CA 1
ATOM 4189 C C . MET A 1 550 ? 12.940 -0.371 -16.098 1.00 90.25 550 MET A C 1
ATOM 4191 O O . MET A 1 550 ? 13.487 0.439 -16.848 1.00 90.25 550 MET A O 1
ATOM 4195 N N . CYS A 1 551 ? 13.649 -1.225 -15.350 1.00 92.00 551 CYS A N 1
ATOM 4196 C CA . CYS A 1 551 ? 15.112 -1.303 -15.402 1.00 92.00 551 CYS A CA 1
ATOM 4197 C C . CYS A 1 551 ? 15.621 -1.634 -16.814 1.00 92.00 551 CYS A C 1
ATOM 4199 O O . CYS A 1 551 ? 16.533 -0.968 -17.305 1.00 92.00 551 CYS A O 1
ATOM 4201 N N . TYR A 1 552 ? 15.027 -2.618 -17.500 1.00 91.94 552 TYR A N 1
ATOM 4202 C CA . TYR A 1 552 ? 15.419 -2.963 -18.870 1.00 91.94 552 TYR A CA 1
ATOM 4203 C C . TYR A 1 552 ? 15.223 -1.799 -19.837 1.00 91.94 552 TYR A C 1
ATOM 4205 O O . TYR A 1 552 ? 16.112 -1.530 -20.642 1.00 91.94 552 TYR A O 1
ATOM 4213 N N . ARG A 1 553 ? 14.097 -1.083 -19.740 1.00 88.06 553 ARG A N 1
ATOM 4214 C CA . ARG A 1 553 ? 13.830 0.086 -20.593 1.00 88.06 553 ARG A CA 1
ATOM 4215 C C . ARG A 1 553 ? 14.828 1.205 -20.344 1.00 88.06 553 ARG A C 1
ATOM 4217 O O . ARG A 1 553 ? 15.344 1.776 -21.298 1.00 88.06 553 ARG A O 1
ATOM 4224 N N . LEU A 1 554 ? 15.141 1.487 -19.081 1.00 88.75 554 LEU A N 1
ATOM 4225 C CA . LEU A 1 554 ? 16.138 2.493 -18.731 1.00 88.75 554 LEU A CA 1
ATOM 4226 C C . LEU A 1 554 ? 17.513 2.135 -19.316 1.00 88.75 554 LEU A C 1
ATOM 4228 O O . LEU A 1 554 ? 18.136 2.969 -19.968 1.00 88.75 554 LEU A O 1
ATOM 4232 N N . LEU A 1 555 ? 17.959 0.885 -19.148 1.00 88.38 555 LEU A N 1
ATOM 4233 C CA . LEU A 1 555 ? 19.228 0.401 -19.705 1.00 88.38 555 LEU A CA 1
ATOM 4234 C C . LEU A 1 555 ? 19.252 0.461 -21.234 1.00 88.38 555 LEU A C 1
ATOM 4236 O O . LEU A 1 555 ? 20.233 0.910 -21.821 1.00 88.38 555 LEU A O 1
ATOM 4240 N N . GLU A 1 556 ? 18.176 0.027 -21.884 1.00 87.38 556 GLU A N 1
ATOM 4241 C CA . GLU A 1 556 ? 18.027 0.118 -23.332 1.00 87.38 556 GLU A CA 1
ATOM 4242 C C . GLU A 1 556 ? 18.206 1.567 -23.802 1.00 87.38 556 GLU A C 1
ATOM 4244 O O . GLU A 1 556 ? 19.085 1.841 -24.618 1.00 87.38 556 GLU A O 1
ATOM 4249 N N . ARG A 1 557 ? 17.443 2.508 -23.236 1.00 82.38 557 ARG A N 1
ATOM 4250 C CA . ARG A 1 557 ? 17.484 3.928 -23.616 1.00 82.38 557 ARG A CA 1
ATOM 4251 C C . ARG A 1 557 ? 18.854 4.551 -23.365 1.00 82.38 557 ARG A C 1
ATOM 4253 O O . ARG A 1 557 ? 19.400 5.211 -24.247 1.00 82.38 557 ARG A O 1
ATOM 4260 N N . MET A 1 558 ? 19.475 4.256 -22.223 1.00 81.31 558 MET A N 1
ATOM 4261 C CA . MET A 1 558 ? 20.830 4.719 -21.901 1.00 81.31 558 MET A CA 1
ATOM 4262 C C . MET A 1 558 ? 21.888 4.267 -22.919 1.00 81.31 558 MET A C 1
ATOM 4264 O O . MET A 1 558 ? 22.877 4.971 -23.105 1.00 81.31 558 MET A O 1
ATOM 4268 N N . PHE A 1 559 ? 21.728 3.116 -23.577 1.00 81.50 559 PHE A N 1
ATOM 4269 C CA . PHE A 1 559 ? 22.730 2.573 -24.507 1.00 81.50 559 PHE A CA 1
ATOM 4270 C C . PHE A 1 559 ? 22.344 2.719 -25.985 1.00 81.50 559 PHE A C 1
ATOM 4272 O O . PHE A 1 559 ? 23.225 2.750 -26.847 1.00 81.50 559 PHE A O 1
ATOM 4279 N N . VAL A 1 560 ? 21.060 2.841 -26.307 1.00 79.38 560 VAL A N 1
ATOM 4280 C CA . VAL A 1 560 ? 20.576 3.039 -27.679 1.00 79.38 560 VAL A CA 1
ATOM 4281 C C . VAL A 1 560 ? 20.511 4.527 -28.017 1.00 79.38 560 VAL A C 1
ATOM 4283 O O . VAL A 1 560 ? 21.069 4.929 -29.033 1.00 79.38 560 VAL A O 1
ATOM 4286 N N . GLU A 1 561 ? 19.916 5.346 -27.146 1.00 71.69 561 GLU A N 1
ATOM 4287 C CA . GLU A 1 561 ? 19.538 6.739 -27.436 1.00 71.69 561 GLU A CA 1
ATOM 4288 C C . GLU A 1 561 ? 20.564 7.784 -26.946 1.00 71.69 561 GLU A C 1
ATOM 4290 O O . GLU A 1 561 ? 20.524 8.932 -27.382 1.00 71.69 561 GLU A O 1
ATOM 4295 N N . SER A 1 562 ? 21.498 7.429 -26.051 1.00 65.69 562 SER A N 1
ATOM 4296 C CA . SER A 1 562 ? 22.433 8.409 -25.461 1.00 65.69 562 SER A CA 1
ATOM 4297 C C . SER A 1 562 ? 23.472 8.951 -26.451 1.00 65.69 562 SER A C 1
ATOM 4299 O O . SER A 1 562 ? 24.058 8.218 -27.252 1.00 65.69 562 SER A O 1
ATOM 4301 N N . VAL A 1 563 ? 23.766 10.248 -26.364 1.00 57.88 563 VAL A N 1
ATOM 4302 C CA . VAL A 1 563 ? 24.716 10.929 -27.266 1.00 57.88 563 VAL A CA 1
ATOM 4303 C C . VAL A 1 563 ? 26.158 10.871 -26.731 1.00 57.88 563 VAL A C 1
ATOM 4305 O O . VAL A 1 563 ? 27.109 10.997 -27.503 1.00 57.88 563 VAL A O 1
ATOM 4308 N N . ASN A 1 564 ? 26.338 10.631 -25.428 1.00 56.06 564 ASN A N 1
ATOM 4309 C CA . ASN A 1 564 ? 27.617 10.774 -24.731 1.00 56.06 564 ASN A CA 1
ATOM 4310 C C . ASN A 1 564 ? 28.368 9.461 -24.438 1.00 56.06 564 ASN A C 1
ATOM 4312 O O . ASN A 1 564 ? 27.951 8.350 -24.774 1.00 56.06 564 ASN A O 1
ATOM 4316 N N . ASP A 1 565 ? 29.551 9.637 -23.844 1.00 59.28 565 ASP A N 1
ATOM 4317 C CA . ASP A 1 565 ? 30.580 8.631 -23.619 1.00 59.28 565 ASP A CA 1
ATOM 4318 C C . ASP A 1 565 ? 30.157 7.552 -22.602 1.00 59.28 565 ASP A C 1
ATOM 4320 O O . ASP A 1 565 ? 30.403 7.642 -21.396 1.00 59.28 565 ASP A O 1
ATOM 4324 N N . CYS A 1 566 ? 29.526 6.486 -23.105 1.00 60.62 566 CYS A N 1
ATOM 4325 C CA . CYS A 1 566 ? 29.171 5.290 -22.337 1.00 60.62 566 CYS A CA 1
ATOM 4326 C C . CYS A 1 566 ? 30.373 4.615 -21.649 1.00 60.62 566 CYS A C 1
ATOM 4328 O O . CYS A 1 566 ? 30.170 3.770 -20.773 1.00 60.62 566 CYS A O 1
ATOM 4330 N N . SER A 1 567 ? 31.609 5.007 -21.990 1.00 58.66 567 SER A N 1
ATOM 4331 C CA . SER A 1 567 ? 32.813 4.638 -21.247 1.00 58.66 567 SER A CA 1
ATOM 4332 C C . SER A 1 567 ? 32.688 4.988 -19.760 1.00 58.66 567 SER A C 1
ATOM 4334 O O . SER A 1 567 ? 33.012 4.164 -18.908 1.00 58.66 567 SER A O 1
ATOM 4336 N N . ALA A 1 568 ? 32.118 6.156 -19.437 1.00 59.44 568 ALA A N 1
ATOM 4337 C CA . ALA A 1 568 ? 31.947 6.620 -18.069 1.00 59.44 568 ALA A CA 1
ATOM 4338 C C . ALA A 1 568 ? 30.937 5.754 -17.309 1.00 59.44 568 ALA A C 1
ATOM 4340 O O . ALA A 1 568 ? 31.183 5.425 -16.155 1.00 59.44 568 ALA A O 1
ATOM 4341 N N . PHE A 1 569 ? 29.848 5.327 -17.960 1.00 63.66 569 PHE A N 1
ATOM 4342 C CA . PHE A 1 569 ? 28.839 4.446 -17.359 1.00 63.66 569 PHE A CA 1
ATOM 4343 C C . PHE A 1 569 ? 29.381 3.047 -17.044 1.00 63.66 569 PHE A C 1
ATOM 4345 O O . PHE A 1 569 ? 29.010 2.461 -16.027 1.00 63.66 569 PHE A O 1
ATOM 4352 N N . LEU A 1 570 ? 30.282 2.529 -17.884 1.00 63.44 570 LEU A N 1
ATOM 4353 C CA . LEU A 1 570 ? 30.900 1.213 -17.701 1.00 63.44 570 LEU A CA 1
ATOM 4354 C C . LEU A 1 570 ? 32.153 1.235 -16.800 1.00 63.44 570 LEU A C 1
ATOM 4356 O O . LEU A 1 570 ? 32.517 0.198 -16.249 1.00 63.44 570 LEU A O 1
ATOM 4360 N N . ALA A 1 571 ? 32.814 2.388 -16.638 1.00 55.66 571 ALA A N 1
ATOM 4361 C CA . ALA A 1 571 ? 34.048 2.540 -15.853 1.00 55.66 571 ALA A CA 1
ATOM 4362 C C . ALA A 1 571 ? 33.830 2.799 -14.346 1.00 55.66 571 ALA A C 1
ATOM 4364 O O . ALA A 1 571 ? 34.778 2.726 -13.554 1.00 55.66 571 ALA A O 1
ATOM 4365 N N . LEU A 1 572 ? 32.601 3.124 -13.940 1.00 56.25 572 LEU A N 1
ATOM 4366 C CA . LEU A 1 572 ? 32.246 3.447 -12.555 1.00 56.25 572 LEU A CA 1
ATOM 4367 C C . LEU A 1 572 ? 32.481 2.286 -11.582 1.00 56.25 572 LEU A C 1
ATOM 4369 O O . LEU A 1 572 ? 32.498 1.122 -11.977 1.00 56.25 572 LEU A O 1
ATOM 4373 N N . ASP A 1 573 ? 32.566 2.599 -10.283 1.00 54.66 573 ASP A N 1
ATOM 4374 C CA . ASP A 1 573 ? 32.610 1.642 -9.157 1.00 54.66 573 ASP A CA 1
ATOM 4375 C C . ASP A 1 573 ? 31.316 0.788 -9.024 1.00 54.66 573 ASP A C 1
ATOM 4377 O O . ASP A 1 573 ? 31.016 0.232 -7.972 1.00 54.66 573 ASP A O 1
ATOM 4381 N N . ALA A 1 574 ? 30.548 0.635 -10.112 1.00 50.19 574 ALA A N 1
ATOM 4382 C CA . ALA A 1 574 ? 29.404 -0.263 -10.249 1.00 50.19 574 ALA A CA 1
ATOM 4383 C C . ALA A 1 574 ? 29.754 -1.712 -9.875 1.00 50.19 574 ALA A C 1
ATOM 4385 O O . ALA A 1 574 ? 28.898 -2.451 -9.407 1.00 50.19 574 ALA A O 1
ATOM 4386 N N . ALA A 1 575 ? 31.020 -2.107 -10.043 1.00 47.91 575 ALA A N 1
ATOM 4387 C CA . ALA A 1 575 ? 31.520 -3.437 -9.716 1.00 47.91 575 ALA A CA 1
ATOM 4388 C C . ALA A 1 575 ? 31.387 -3.820 -8.229 1.00 47.91 575 ALA A C 1
ATOM 4390 O O . ALA A 1 575 ? 31.270 -5.011 -7.952 1.00 47.91 575 ALA A O 1
ATOM 4391 N N . ASP A 1 576 ? 31.396 -2.845 -7.311 1.00 51.50 576 ASP A N 1
ATOM 4392 C CA . ASP A 1 576 ? 31.209 -3.079 -5.869 1.00 51.50 576 ASP A CA 1
ATOM 4393 C C . ASP A 1 576 ? 29.723 -3.038 -5.461 1.00 51.50 576 ASP A C 1
ATOM 4395 O O . ASP A 1 576 ? 29.350 -3.551 -4.407 1.00 51.50 576 ASP A O 1
ATOM 4399 N N . ALA A 1 577 ? 28.866 -2.454 -6.310 1.00 51.50 577 ALA A N 1
ATOM 4400 C CA . ALA A 1 577 ? 27.412 -2.398 -6.135 1.00 51.50 577 ALA A CA 1
ATOM 4401 C C . ALA A 1 577 ? 26.676 -3.601 -6.757 1.00 51.50 577 ALA A C 1
ATOM 4403 O O . ALA A 1 577 ? 25.515 -3.843 -6.427 1.00 51.50 577 ALA A O 1
ATOM 4404 N N . ILE A 1 578 ? 27.332 -4.358 -7.647 1.00 57.84 578 ILE A N 1
ATOM 4405 C CA . ILE A 1 578 ? 26.814 -5.616 -8.198 1.00 57.84 578 ILE A CA 1
ATOM 4406 C C . ILE A 1 578 ? 26.977 -6.705 -7.122 1.00 57.84 578 ILE A C 1
ATOM 4408 O O . ILE A 1 578 ? 28.111 -7.019 -6.752 1.00 57.84 578 ILE A O 1
ATOM 4412 N N . PRO A 1 579 ? 25.885 -7.306 -6.611 1.00 54.88 579 PRO A N 1
ATOM 4413 C CA . PRO A 1 579 ? 25.979 -8.389 -5.638 1.00 54.88 579 PRO A CA 1
ATOM 4414 C C . PRO A 1 579 ? 26.812 -9.554 -6.191 1.00 54.88 579 PRO A C 1
ATOM 4416 O O . PRO A 1 579 ? 26.778 -9.803 -7.401 1.00 54.88 579 PRO A O 1
ATOM 4419 N N . PRO A 1 580 ? 27.540 -10.299 -5.340 1.00 51.09 580 PRO A N 1
ATOM 4420 C CA . PRO A 1 580 ? 28.290 -11.465 -5.784 1.00 51.09 580 PRO A CA 1
ATOM 4421 C C . PRO A 1 580 ? 27.337 -12.465 -6.449 1.00 51.09 580 PRO A C 1
ATOM 4423 O O . PRO A 1 580 ? 26.445 -13.011 -5.805 1.00 51.09 580 PRO A O 1
ATOM 4426 N N . PHE A 1 581 ? 27.523 -12.690 -7.748 1.00 50.16 581 PHE A N 1
ATOM 4427 C CA . PHE A 1 581 ? 26.757 -13.654 -8.528 1.00 50.16 581 PHE A CA 1
ATOM 4428 C C . PHE A 1 581 ? 27.627 -14.881 -8.817 1.00 50.16 581 PHE A C 1
ATOM 4430 O O . PHE A 1 581 ? 28.806 -14.762 -9.163 1.00 50.16 581 PHE A O 1
ATOM 4437 N N . THR A 1 582 ? 27.053 -16.076 -8.692 1.00 41.81 582 THR A N 1
ATOM 4438 C CA . THR A 1 582 ? 27.728 -17.317 -9.084 1.00 41.81 582 THR A CA 1
ATOM 4439 C C . THR A 1 582 ? 27.547 -17.496 -10.597 1.00 41.81 582 THR A C 1
ATOM 4441 O O . THR A 1 582 ? 26.412 -17.583 -11.065 1.00 41.81 582 THR A O 1
ATOM 4444 N N . PRO A 1 583 ? 28.620 -17.502 -11.407 1.00 46.25 583 PRO A N 1
ATOM 4445 C CA . PRO A 1 583 ? 28.502 -17.591 -12.859 1.00 46.25 583 PRO A CA 1
ATOM 4446 C C . PRO A 1 583 ? 27.948 -18.957 -13.293 1.00 46.25 583 PRO A C 1
ATOM 4448 O O . PRO A 1 583 ? 28.529 -19.998 -12.975 1.00 46.25 583 PRO A O 1
ATOM 4451 N N . LEU A 1 584 ? 26.877 -18.952 -14.092 1.00 49.62 584 LEU A N 1
ATOM 4452 C CA . LEU A 1 584 ? 26.368 -20.142 -14.785 1.00 49.62 584 LEU A CA 1
ATOM 4453 C C . LEU A 1 584 ? 27.422 -20.645 -15.782 1.00 49.62 584 LEU A C 1
ATOM 4455 O O . LEU A 1 584 ? 27.740 -19.983 -16.773 1.00 49.62 584 LEU A O 1
ATOM 4459 N N . LYS A 1 585 ? 27.982 -21.833 -15.542 1.00 47.53 585 LYS A N 1
ATOM 4460 C CA . LYS A 1 585 ? 28.970 -22.436 -16.448 1.00 47.53 585 LYS A CA 1
ATOM 4461 C C . LYS A 1 585 ? 28.267 -23.077 -17.646 1.00 47.53 585 LYS A C 1
ATOM 4463 O O . LYS A 1 585 ? 27.690 -24.151 -17.524 1.00 47.53 585 LYS A O 1
ATOM 4468 N N . LEU A 1 586 ? 28.374 -22.446 -18.812 1.00 49.50 586 LEU A N 1
ATOM 4469 C CA . LEU A 1 586 ? 27.918 -23.001 -20.091 1.00 49.50 586 LEU A CA 1
ATOM 4470 C C . LEU A 1 586 ? 28.944 -24.022 -20.628 1.00 49.50 586 LEU A C 1
ATOM 4472 O O . LEU A 1 586 ? 30.133 -23.707 -20.719 1.00 49.50 586 LEU A O 1
ATOM 4476 N N . ARG A 1 587 ? 28.515 -25.241 -20.991 1.00 41.25 587 ARG A N 1
ATOM 4477 C CA . ARG A 1 587 ? 29.365 -26.285 -21.606 1.00 41.25 587 ARG A CA 1
ATOM 4478 C C . ARG A 1 587 ? 28.794 -26.749 -22.944 1.00 41.25 587 ARG A C 1
ATOM 4480 O O . ARG A 1 587 ? 27.647 -27.163 -22.984 1.00 41.25 587 ARG A O 1
ATOM 4487 N N . GLY A 1 588 ? 29.647 -26.773 -23.972 1.00 45.19 588 GLY A N 1
ATOM 4488 C CA . GLY A 1 588 ? 29.390 -27.436 -25.254 1.00 45.19 588 GLY A CA 1
ATOM 4489 C C . GLY A 1 588 ? 28.433 -26.671 -26.166 1.00 45.19 588 GLY A C 1
ATOM 4490 O O . GLY A 1 588 ? 27.227 -26.722 -25.981 1.00 45.19 588 GLY A O 1
ATOM 4491 N N . PHE A 1 589 ? 28.973 -26.006 -27.186 1.00 42.47 589 PHE A N 1
ATOM 4492 C CA . PHE A 1 589 ? 28.191 -25.429 -28.279 1.00 42.47 589 PHE A CA 1
ATOM 4493 C C . PHE A 1 589 ? 28.690 -25.997 -29.605 1.00 42.47 589 PHE A C 1
ATOM 4495 O O . PHE A 1 589 ? 29.897 -26.156 -29.793 1.00 42.47 589 PHE A O 1
ATOM 4502 N N . GLN A 1 590 ? 27.769 -26.311 -30.515 1.00 43.28 590 GLN A N 1
ATOM 4503 C CA . GLN A 1 590 ? 28.091 -26.612 -31.907 1.00 43.28 590 GLN A CA 1
ATOM 4504 C C . GLN A 1 590 ? 27.823 -25.363 -32.753 1.00 43.28 590 GLN A C 1
ATOM 4506 O O . GLN A 1 590 ? 26.674 -25.016 -33.001 1.00 43.28 590 GLN A O 1
ATOM 4511 N N . GLU A 1 591 ? 28.884 -24.724 -33.256 1.00 45.38 591 GLU A N 1
ATOM 4512 C CA . GLU A 1 591 ? 28.872 -23.480 -34.058 1.00 45.38 591 GLU A CA 1
ATOM 4513 C C . GLU A 1 591 ? 28.185 -23.585 -35.443 1.00 45.38 591 GLU A C 1
ATOM 4515 O O . GLU A 1 591 ? 28.296 -22.691 -36.278 1.00 45.38 591 GLU A O 1
ATOM 4520 N N . THR A 1 592 ? 27.413 -24.642 -35.698 1.00 43.00 592 THR A N 1
ATOM 4521 C CA . THR A 1 592 ? 26.878 -24.993 -37.027 1.00 43.00 592 THR A CA 1
ATOM 4522 C C . THR A 1 592 ? 25.958 -23.940 -37.664 1.00 43.00 592 THR A C 1
ATOM 4524 O O . THR A 1 592 ? 25.861 -23.898 -38.891 1.00 43.00 592 THR A O 1
ATOM 4527 N N . ILE A 1 593 ? 25.323 -23.054 -36.880 1.00 47.62 593 ILE A N 1
ATOM 4528 C CA . ILE A 1 593 ? 24.494 -21.942 -37.394 1.00 47.62 593 ILE A CA 1
ATOM 4529 C C . ILE A 1 593 ? 25.360 -20.862 -38.074 1.00 47.62 593 ILE A C 1
ATOM 4531 O O . ILE A 1 593 ? 24.928 -20.253 -39.054 1.00 47.62 593 ILE A O 1
ATOM 4535 N N . LEU A 1 594 ? 26.594 -20.646 -37.599 1.00 43.88 594 LEU A N 1
ATOM 4536 C CA . LEU A 1 594 ? 27.526 -19.667 -38.173 1.00 43.88 594 LEU A CA 1
ATOM 4537 C C . LEU A 1 594 ? 28.128 -20.152 -39.498 1.00 43.88 594 LEU A C 1
ATOM 4539 O O . LEU A 1 594 ? 28.319 -19.348 -40.410 1.00 43.88 594 LEU A O 1
ATOM 4543 N N . ASP A 1 595 ? 28.354 -21.461 -39.632 1.00 41.69 595 ASP A N 1
ATOM 4544 C CA . ASP A 1 595 ? 29.000 -22.065 -40.806 1.00 41.69 595 ASP A CA 1
ATOM 4545 C C . ASP A 1 595 ? 28.098 -22.130 -42.052 1.00 41.69 595 ASP A C 1
ATOM 4547 O O . ASP A 1 595 ? 28.584 -22.299 -43.171 1.00 41.69 595 ASP A O 1
ATOM 4551 N N . GLN A 1 596 ? 26.780 -21.980 -41.891 1.00 42.47 596 GLN A N 1
ATOM 4552 C CA . GLN A 1 596 ? 25.806 -22.035 -42.994 1.00 42.47 596 GLN A CA 1
ATOM 4553 C C . GLN A 1 596 ? 25.420 -20.647 -43.547 1.00 42.47 596 GLN A C 1
ATOM 4555 O O . GLN A 1 596 ? 24.571 -20.542 -44.438 1.00 42.47 596 GLN A O 1
ATOM 4560 N N . GLY A 1 597 ? 26.025 -19.571 -43.030 1.00 41.97 597 GLY A N 1
ATOM 4561 C CA . GLY A 1 597 ? 25.688 -18.183 -43.349 1.00 41.97 597 GLY A CA 1
ATOM 4562 C C . GLY A 1 597 ? 26.553 -17.557 -44.447 1.00 41.97 597 GLY A C 1
ATOM 4563 O O . GLY A 1 597 ? 27.772 -17.697 -44.479 1.00 41.97 597 GLY A O 1
ATOM 4564 N N . ASN A 1 598 ? 25.925 -16.803 -45.348 1.00 38.62 598 ASN A N 1
ATOM 4565 C CA . ASN A 1 598 ? 26.600 -16.132 -46.457 1.00 38.62 598 ASN A CA 1
ATOM 4566 C C . ASN A 1 598 ? 27.260 -14.830 -45.944 1.00 38.62 598 ASN A C 1
ATOM 4568 O O . ASN A 1 598 ? 26.599 -13.800 -45.833 1.00 38.62 598 ASN A O 1
ATOM 4572 N N . VAL A 1 599 ? 28.565 -14.859 -45.643 1.00 44.75 599 VAL A N 1
ATOM 4573 C CA . VAL A 1 599 ? 29.355 -13.766 -45.009 1.00 44.75 599 VAL A CA 1
ATOM 4574 C C . VAL A 1 599 ? 29.437 -12.469 -45.852 1.00 44.75 599 VAL A C 1
ATOM 4576 O O . VAL A 1 599 ? 30.029 -11.476 -45.440 1.00 44.75 599 VAL A O 1
ATOM 4579 N N . HIS A 1 600 ? 28.831 -12.435 -47.041 1.00 44.84 600 HIS A N 1
ATOM 4580 C CA . HIS A 1 600 ? 28.900 -11.309 -47.979 1.00 44.84 600 HIS A CA 1
ATOM 4581 C C . HIS A 1 600 ? 27.703 -10.344 -47.930 1.00 44.84 600 HIS A C 1
ATOM 4583 O O . HIS A 1 600 ? 27.701 -9.356 -48.666 1.00 44.84 600 HIS A O 1
ATOM 4589 N N . PHE A 1 601 ? 26.689 -10.592 -47.094 1.00 46.03 601 PHE A N 1
ATOM 4590 C CA . PHE A 1 601 ? 25.530 -9.703 -46.986 1.00 46.03 601 PHE A CA 1
ATOM 4591 C C . PHE A 1 601 ? 25.703 -8.709 -45.828 1.00 46.03 601 PHE A C 1
ATOM 4593 O O . PHE A 1 601 ? 25.516 -9.054 -44.669 1.00 46.03 601 PHE A O 1
ATOM 4600 N N . SER A 1 602 ? 26.041 -7.459 -46.150 1.00 54.16 602 SER A N 1
ATOM 4601 C CA . SER A 1 602 ? 25.996 -6.327 -45.215 1.00 54.16 602 SER A CA 1
ATOM 4602 C C . SER A 1 602 ? 24.983 -5.320 -45.759 1.00 54.16 602 SER A C 1
ATOM 4604 O O . SER A 1 602 ? 25.305 -4.617 -46.725 1.00 54.16 602 SER A O 1
ATOM 4606 N N . PRO A 1 603 ? 23.752 -5.252 -45.223 1.00 56.75 603 PRO A N 1
ATOM 4607 C CA . PRO A 1 603 ? 22.769 -4.306 -45.726 1.00 56.75 603 PRO A CA 1
ATOM 4608 C C . PRO A 1 603 ? 23.254 -2.869 -45.474 1.00 56.75 603 PRO A C 1
ATOM 4610 O O . PRO A 1 603 ? 23.786 -2.552 -44.410 1.00 56.75 603 PRO A O 1
ATOM 4613 N N . ARG A 1 604 ? 23.103 -1.989 -46.472 1.00 57.19 604 ARG A N 1
ATOM 4614 C CA . ARG A 1 604 ? 23.343 -0.550 -46.292 1.00 57.19 604 ARG A CA 1
ATOM 4615 C C . ARG A 1 604 ? 22.149 0.030 -45.533 1.00 57.19 604 ARG A C 1
ATOM 4617 O O . ARG A 1 604 ? 21.038 -0.003 -46.052 1.00 57.19 604 ARG A O 1
ATOM 4624 N N . ILE A 1 605 ? 22.384 0.508 -44.316 1.00 58.62 605 ILE A N 1
ATOM 4625 C CA . ILE A 1 605 ? 21.363 1.140 -43.462 1.00 58.62 605 ILE A CA 1
ATOM 4626 C C . ILE A 1 605 ? 21.007 2.525 -44.024 1.00 58.62 605 ILE A C 1
ATOM 4628 O O . ILE A 1 605 ? 21.862 3.138 -44.676 1.00 58.62 605 ILE A O 1
ATOM 4632 N N . PRO A 1 606 ? 19.777 3.025 -43.802 1.00 57.50 606 PRO A N 1
ATOM 4633 C CA . PRO A 1 606 ? 19.439 4.414 -44.080 1.00 57.50 606 PRO A CA 1
ATOM 4634 C C . PRO A 1 606 ? 20.428 5.367 -43.396 1.00 57.50 606 PRO A C 1
ATOM 4636 O O . PRO A 1 606 ? 20.800 5.158 -42.245 1.00 57.50 606 PRO A O 1
ATOM 4639 N N . LEU A 1 607 ? 20.846 6.424 -44.097 1.00 52.34 607 LEU A N 1
ATOM 4640 C CA . LEU A 1 607 ? 21.731 7.463 -43.542 1.00 52.34 607 LEU A CA 1
ATOM 4641 C C . LEU A 1 607 ? 21.090 8.226 -42.369 1.00 52.34 607 LEU A C 1
ATOM 4643 O O . LEU A 1 607 ? 21.798 8.928 -41.653 1.00 52.34 607 LEU A O 1
ATOM 4647 N N . ASP A 1 608 ? 19.779 8.064 -42.187 1.00 57.41 608 ASP A N 1
ATOM 4648 C CA . ASP A 1 608 ? 18.966 8.803 -41.228 1.00 57.41 608 ASP A CA 1
ATOM 4649 C C . ASP A 1 608 ? 18.895 8.149 -39.841 1.00 57.41 608 ASP A C 1
ATOM 4651 O O . ASP A 1 608 ? 18.272 8.736 -38.972 1.00 57.41 608 ASP A O 1
ATOM 4655 N N . VAL A 1 609 ? 19.491 6.963 -39.624 1.00 63.00 609 VAL A N 1
ATOM 4656 C CA . VAL A 1 609 ? 19.536 6.327 -38.292 1.00 63.00 609 VAL A CA 1
ATOM 4657 C C . VAL A 1 609 ? 20.808 6.744 -37.556 1.00 63.00 609 VAL A C 1
ATOM 4659 O O . VAL A 1 609 ? 21.920 6.392 -37.967 1.00 63.00 609 VAL A O 1
ATOM 4662 N N . SER A 1 610 ? 20.648 7.458 -36.444 1.00 65.31 610 SER A N 1
ATOM 4663 C CA . SER A 1 610 ? 21.756 7.855 -35.570 1.00 65.31 610 SER A CA 1
ATOM 4664 C C . SER A 1 610 ? 22.448 6.628 -34.969 1.00 65.31 610 SER A C 1
ATOM 4666 O O . SER A 1 610 ? 21.840 5.836 -34.251 1.00 65.31 610 SER A O 1
ATOM 4668 N N . MET A 1 611 ? 23.742 6.451 -35.255 1.00 69.75 611 MET A N 1
ATOM 4669 C CA . MET A 1 611 ? 24.491 5.289 -34.770 1.00 69.75 611 MET A CA 1
ATOM 4670 C C . MET A 1 611 ? 25.174 5.557 -33.428 1.00 69.75 611 MET A C 1
ATOM 4672 O O . MET A 1 611 ? 25.944 6.515 -33.327 1.00 69.75 611 MET A O 1
ATOM 4676 N N . PRO A 1 612 ? 25.005 4.672 -32.426 1.00 70.56 612 PRO A N 1
ATOM 4677 C CA . PRO A 1 612 ? 25.684 4.824 -31.147 1.00 70.56 612 PRO A CA 1
ATOM 4678 C C . PRO A 1 612 ? 27.204 4.726 -31.325 1.00 70.56 612 PRO A C 1
ATOM 4680 O O . PRO A 1 612 ? 27.695 3.858 -32.055 1.00 70.56 612 PRO A O 1
ATOM 4683 N N . ILE A 1 613 ? 27.957 5.611 -30.667 1.00 70.69 613 ILE A N 1
ATOM 4684 C CA . ILE A 1 613 ? 29.426 5.662 -30.745 1.00 70.69 613 ILE A CA 1
ATOM 4685 C C . ILE A 1 613 ? 30.013 4.439 -30.013 1.00 70.69 613 ILE A C 1
ATOM 4687 O O . ILE A 1 613 ? 29.614 4.166 -28.879 1.00 70.69 613 ILE A O 1
ATOM 4691 N N . PRO A 1 614 ? 30.935 3.675 -30.633 1.00 69.50 614 PRO A N 1
ATOM 4692 C CA . PRO A 1 614 ? 31.533 2.516 -29.989 1.00 69.50 614 PRO A CA 1
ATOM 4693 C C . PRO A 1 614 ? 32.524 2.952 -28.905 1.00 69.50 614 PRO A C 1
ATOM 4695 O O . PRO A 1 614 ? 33.297 3.890 -29.084 1.00 69.50 614 PRO A O 1
ATOM 4698 N N . ILE A 1 615 ? 32.513 2.225 -27.797 1.00 70.75 615 ILE A N 1
ATOM 4699 C CA . ILE A 1 615 ? 33.394 2.402 -26.652 1.00 70.75 615 ILE A CA 1
ATOM 4700 C C . ILE A 1 615 ? 34.680 1.630 -26.935 1.00 70.75 615 ILE A C 1
ATOM 4702 O O . ILE A 1 615 ? 34.635 0.439 -27.267 1.00 70.75 615 ILE A O 1
ATOM 4706 N N . ASP A 1 616 ? 35.820 2.299 -26.778 1.00 67.94 616 ASP A N 1
ATOM 4707 C CA . ASP A 1 616 ? 37.121 1.643 -26.709 1.00 67.94 616 ASP A CA 1
ATOM 4708 C C . ASP A 1 616 ? 37.529 1.483 -25.240 1.00 67.94 616 ASP A C 1
ATOM 4710 O O . ASP A 1 616 ? 38.008 2.435 -24.623 1.00 67.94 616 ASP A O 1
ATOM 4714 N N . PRO A 1 617 ? 37.341 0.302 -24.638 1.00 63.91 617 PRO A N 1
ATOM 4715 C CA . PRO A 1 617 ? 37.572 0.137 -23.214 1.00 63.91 617 PRO A CA 1
ATOM 4716 C C . PRO A 1 617 ? 39.068 0.008 -22.888 1.00 63.91 617 PRO A C 1
ATOM 4718 O O . PRO A 1 617 ? 39.452 0.113 -21.727 1.00 63.91 617 PRO A O 1
ATOM 4721 N N . SER A 1 618 ? 39.924 -0.153 -23.908 1.00 63.03 618 SER A N 1
ATOM 4722 C CA . SER A 1 618 ? 41.382 -0.088 -23.770 1.00 63.03 618 SER A CA 1
ATOM 4723 C C . SER A 1 618 ? 41.906 1.344 -23.598 1.00 63.03 618 SER A C 1
ATOM 4725 O O . SER A 1 618 ? 43.000 1.539 -23.073 1.00 63.03 618 SER A O 1
ATOM 4727 N N . ALA A 1 619 ? 41.107 2.350 -23.972 1.00 60.94 619 ALA A N 1
ATOM 4728 C CA . ALA A 1 619 ? 41.433 3.768 -23.828 1.00 60.94 619 ALA A CA 1
ATOM 4729 C C . ALA A 1 619 ? 41.137 4.331 -22.420 1.00 60.94 619 ALA A C 1
ATOM 4731 O O . ALA A 1 619 ? 41.304 5.528 -22.187 1.00 60.94 619 ALA A O 1
ATOM 4732 N N . ILE A 1 620 ? 40.686 3.489 -21.484 1.00 63.81 620 ILE A N 1
ATOM 4733 C CA . ILE A 1 620 ? 40.215 3.897 -20.159 1.00 63.81 620 ILE A CA 1
ATOM 4734 C C . ILE A 1 620 ? 41.024 3.148 -19.079 1.00 63.81 620 ILE A C 1
ATOM 4736 O O . ILE A 1 620 ? 40.812 1.952 -18.837 1.00 63.81 620 ILE A O 1
ATOM 4740 N N . ASP A 1 621 ? 41.925 3.852 -18.393 1.00 52.97 621 ASP A N 1
ATOM 4741 C CA . ASP A 1 621 ? 42.808 3.283 -17.362 1.00 52.97 621 ASP A CA 1
ATOM 4742 C C . ASP A 1 621 ? 42.031 2.558 -16.239 1.00 52.97 621 ASP A C 1
ATOM 4744 O O . ASP A 1 621 ? 41.119 3.113 -15.627 1.00 52.97 621 ASP A O 1
ATOM 4748 N N . GLY A 1 622 ? 42.391 1.297 -15.954 1.00 56.88 622 GLY A N 1
ATOM 4749 C CA . GLY A 1 622 ? 41.828 0.493 -14.851 1.00 56.88 622 GLY A CA 1
ATOM 4750 C C . GLY A 1 622 ? 40.382 -0.008 -15.030 1.00 56.88 622 GLY A C 1
ATOM 4751 O O . GLY A 1 622 ? 39.851 -0.663 -14.134 1.00 56.88 622 GLY A O 1
ATOM 4752 N N . SER A 1 623 ? 39.738 0.267 -16.168 1.00 61.66 623 SER A N 1
ATOM 4753 C CA . SER A 1 623 ? 38.298 0.028 -16.377 1.00 61.66 623 SER A CA 1
ATOM 4754 C C . SER A 1 623 ? 37.926 -1.320 -17.010 1.00 61.66 623 SER A C 1
ATOM 4756 O O . SER A 1 623 ? 36.788 -1.759 -16.855 1.00 61.66 623 SER A O 1
ATOM 4758 N N . ALA A 1 624 ? 38.853 -1.995 -17.701 1.00 66.19 624 ALA A N 1
ATOM 4759 C CA . ALA A 1 624 ? 38.540 -3.193 -18.488 1.00 66.19 624 ALA A CA 1
ATOM 4760 C C . ALA A 1 624 ? 37.945 -4.330 -17.633 1.00 66.19 624 ALA A C 1
ATOM 4762 O O . ALA A 1 624 ? 36.998 -4.994 -18.053 1.00 66.19 624 ALA A O 1
ATOM 4763 N N . GLU A 1 625 ? 38.427 -4.508 -16.396 1.00 70.06 625 GLU A N 1
ATOM 4764 C CA . GLU A 1 625 ? 37.861 -5.483 -15.451 1.00 70.06 625 GLU A CA 1
ATOM 4765 C C . GLU A 1 625 ? 36.429 -5.109 -15.026 1.00 70.06 625 GLU A C 1
ATOM 4767 O O . GLU A 1 625 ? 35.560 -5.974 -14.922 1.00 70.06 625 GLU A O 1
ATOM 4772 N N . ARG A 1 626 ? 36.153 -3.815 -14.822 1.00 70.25 626 ARG A N 1
ATOM 4773 C CA . ARG A 1 626 ? 34.839 -3.310 -14.388 1.00 70.25 626 ARG A CA 1
ATOM 4774 C C . ARG A 1 626 ? 33.799 -3.435 -15.496 1.00 70.25 626 ARG A C 1
ATOM 4776 O O . ARG A 1 626 ? 32.712 -3.957 -15.260 1.00 70.25 626 ARG A O 1
ATOM 4783 N N . VAL A 1 627 ? 34.177 -3.049 -16.714 1.00 74.00 627 VAL A N 1
ATOM 4784 C CA . VAL A 1 627 ? 33.371 -3.222 -17.929 1.00 74.00 627 VAL A CA 1
ATOM 4785 C C . VAL A 1 627 ? 33.034 -4.705 -18.114 1.00 74.00 627 VAL A C 1
ATOM 4787 O O . VAL A 1 627 ? 31.871 -5.059 -18.298 1.00 74.00 627 VAL A O 1
ATOM 4790 N N . CYS A 1 628 ? 34.031 -5.586 -17.982 1.00 76.12 628 CYS A N 1
ATOM 4791 C CA . CYS A 1 628 ? 33.854 -7.033 -18.077 1.00 76.12 628 CYS A CA 1
ATOM 4792 C C . CYS A 1 628 ? 32.832 -7.568 -17.056 1.00 76.12 628 CYS A C 1
ATOM 4794 O O . CYS A 1 628 ? 31.943 -8.331 -17.433 1.00 76.12 628 CYS A O 1
ATOM 4796 N N . ARG A 1 629 ? 32.873 -7.117 -15.792 1.00 75.88 629 ARG A N 1
ATOM 4797 C CA . ARG A 1 629 ? 31.893 -7.522 -14.764 1.00 75.88 629 ARG A CA 1
ATOM 4798 C C . ARG A 1 629 ? 30.458 -7.114 -15.104 1.00 75.88 629 ARG A C 1
ATOM 4800 O O . ARG A 1 629 ? 29.555 -7.920 -14.902 1.00 75.88 629 ARG A O 1
ATOM 4807 N N . VAL A 1 630 ? 30.235 -5.909 -15.637 1.00 79.56 630 VAL A N 1
ATOM 4808 C CA . VAL A 1 630 ? 28.893 -5.452 -16.056 1.00 79.56 630 VAL A CA 1
ATOM 4809 C C . VAL A 1 630 ? 28.359 -6.313 -17.202 1.00 79.56 630 VAL A C 1
ATOM 4811 O O . VAL A 1 630 ? 27.219 -6.775 -17.151 1.00 79.56 630 VAL A O 1
ATOM 4814 N N . LEU A 1 631 ? 29.190 -6.580 -18.215 1.00 81.94 631 LEU A N 1
ATOM 4815 C CA . LEU A 1 631 ? 28.821 -7.433 -19.349 1.00 81.94 631 LEU A CA 1
ATOM 4816 C C . LEU A 1 631 ? 28.491 -8.859 -18.904 1.00 81.94 631 LEU A C 1
ATOM 4818 O O . LEU A 1 631 ? 27.489 -9.430 -19.330 1.00 81.94 631 LEU A O 1
ATOM 4822 N N . GLN A 1 632 ? 29.314 -9.416 -18.017 1.00 79.25 632 GLN A N 1
ATOM 4823 C CA . GLN A 1 632 ? 29.089 -10.727 -17.423 1.00 79.25 632 GLN A CA 1
ATOM 4824 C C . GLN A 1 632 ? 27.783 -10.762 -16.630 1.00 79.25 632 GLN A C 1
ATOM 4826 O O . GLN A 1 632 ? 26.976 -11.660 -16.847 1.00 79.25 632 GLN A O 1
ATOM 4831 N N . PHE A 1 633 ? 27.535 -9.775 -15.768 1.00 82.50 633 PHE A N 1
ATOM 4832 C CA . PHE A 1 633 ? 26.291 -9.675 -15.011 1.00 82.50 633 PHE A CA 1
ATOM 4833 C C . PHE A 1 633 ? 25.062 -9.659 -15.930 1.00 82.50 633 PHE A C 1
ATOM 4835 O O . PHE A 1 633 ? 24.176 -10.492 -15.755 1.00 82.50 633 PHE A O 1
ATOM 4842 N N . MET A 1 634 ? 25.041 -8.800 -16.957 1.00 86.94 634 MET A N 1
ATOM 4843 C CA . MET A 1 634 ? 23.938 -8.748 -17.928 1.00 86.94 634 MET A CA 1
ATOM 4844 C C . MET A 1 634 ? 23.744 -10.084 -18.651 1.00 86.94 634 MET A C 1
ATOM 4846 O O . MET A 1 634 ? 22.617 -10.553 -18.798 1.00 86.94 634 MET A O 1
ATOM 4850 N N . GLN A 1 635 ? 24.840 -10.732 -19.053 1.00 85.06 635 GLN A N 1
ATOM 4851 C CA . GLN A 1 635 ? 24.802 -12.048 -19.686 1.00 85.06 635 GLN A CA 1
ATOM 4852 C C . GLN A 1 635 ? 24.171 -13.104 -18.765 1.00 85.06 635 GLN A C 1
ATOM 4854 O O . GLN A 1 635 ? 23.296 -13.855 -19.194 1.00 85.06 635 GLN A O 1
ATOM 4859 N N . TYR A 1 636 ? 24.613 -13.188 -17.508 1.00 80.00 636 TYR A N 1
ATOM 4860 C CA . TYR A 1 636 ? 24.113 -14.183 -16.556 1.00 80.00 636 TYR A CA 1
ATOM 4861 C C . TYR A 1 636 ? 22.667 -13.921 -16.160 1.00 80.00 636 TYR A C 1
ATOM 4863 O O . TYR A 1 636 ? 21.866 -14.855 -16.121 1.00 80.00 636 TYR A O 1
ATOM 4871 N N . HIS A 1 637 ? 22.335 -12.656 -15.921 1.00 85.50 637 HIS A N 1
ATOM 4872 C CA . HIS A 1 637 ? 20.980 -12.216 -15.638 1.00 85.50 637 HIS A CA 1
ATOM 4873 C C . HIS A 1 637 ? 20.031 -12.631 -16.763 1.00 85.50 637 HIS A C 1
ATOM 4875 O O . HIS A 1 637 ? 19.054 -13.334 -16.517 1.00 85.50 637 HIS A O 1
ATOM 4881 N N . PHE A 1 638 ? 20.382 -12.326 -18.015 1.00 89.25 638 PHE A N 1
ATOM 4882 C CA . PHE A 1 638 ? 19.586 -12.713 -19.177 1.00 89.25 638 PHE A CA 1
ATOM 4883 C C . PHE A 1 638 ? 19.361 -14.225 -19.281 1.00 89.25 638 PHE A C 1
ATOM 4885 O O . PHE A 1 638 ? 18.237 -14.667 -19.507 1.00 89.25 638 PHE A O 1
ATOM 4892 N N . LEU A 1 639 ? 20.404 -15.036 -19.085 1.00 85.75 639 LEU A N 1
ATOM 4893 C CA . LEU A 1 639 ? 20.278 -16.497 -19.132 1.00 85.75 639 LEU A CA 1
ATOM 4894 C C . LEU A 1 639 ? 19.374 -17.039 -18.016 1.00 85.75 639 LEU A C 1
ATOM 4896 O O . LEU A 1 639 ? 18.635 -17.999 -18.233 1.00 85.75 639 LEU A O 1
ATOM 4900 N N . SER A 1 640 ? 19.409 -16.415 -16.838 1.00 81.94 640 SER A N 1
ATOM 4901 C CA . SER A 1 640 ? 18.541 -16.760 -15.711 1.00 81.94 640 SER A CA 1
ATOM 4902 C C . SER A 1 640 ? 17.075 -16.415 -16.001 1.00 81.94 640 SER A C 1
ATOM 4904 O O . SER A 1 640 ? 16.188 -17.252 -15.823 1.00 81.94 640 SER A O 1
ATOM 4906 N N . VAL A 1 641 ? 16.827 -15.227 -16.562 1.00 86.38 641 VAL A N 1
ATOM 4907 C CA . VAL A 1 641 ? 15.505 -14.775 -17.029 1.00 86.38 641 VAL A CA 1
ATOM 4908 C C . VAL A 1 641 ? 14.969 -15.708 -18.117 1.00 86.38 641 VAL A C 1
ATOM 4910 O O . VAL A 1 641 ? 13.826 -16.157 -18.036 1.00 86.38 641 VAL A O 1
ATOM 4913 N N . LEU A 1 642 ? 15.803 -16.071 -19.094 1.00 87.31 642 LEU A N 1
ATOM 4914 C CA . LEU A 1 642 ? 15.449 -17.004 -20.163 1.00 87.31 642 LEU A CA 1
ATOM 4915 C C . LEU A 1 642 ? 15.065 -18.379 -19.609 1.00 87.31 642 LEU A C 1
ATOM 4917 O O . LEU A 1 642 ? 14.035 -18.927 -19.993 1.00 87.31 642 LEU A O 1
ATOM 4921 N N . ARG A 1 643 ? 15.839 -18.913 -18.657 1.00 83.00 643 ARG A N 1
ATOM 4922 C CA . ARG A 1 643 ? 15.523 -20.181 -17.984 1.00 83.00 643 ARG A CA 1
ATOM 4923 C C . ARG A 1 643 ? 14.187 -20.123 -17.238 1.00 83.00 643 ARG A C 1
ATOM 4925 O O . ARG A 1 643 ? 13.443 -21.096 -17.263 1.00 83.00 643 ARG A O 1
ATOM 4932 N N . ARG A 1 644 ? 13.899 -19.011 -16.556 1.00 82.56 644 ARG A N 1
ATOM 4933 C CA . ARG A 1 644 ? 12.706 -18.856 -15.710 1.00 82.56 644 ARG A CA 1
ATOM 4934 C C . ARG A 1 644 ? 11.422 -18.668 -16.507 1.00 82.56 644 ARG A C 1
ATOM 4936 O O . ARG A 1 644 ? 10.409 -19.244 -16.130 1.00 82.56 644 ARG A O 1
ATOM 4943 N N . PHE A 1 645 ? 11.452 -17.825 -17.539 1.00 84.94 645 PHE A N 1
ATOM 4944 C CA . PHE A 1 645 ? 10.245 -17.398 -18.255 1.00 84.94 645 PHE A CA 1
ATOM 4945 C C . PHE A 1 645 ? 9.973 -18.179 -19.540 1.00 84.94 645 PHE A C 1
ATOM 4947 O O . PHE A 1 645 ? 8.909 -18.004 -20.129 1.00 84.94 645 PHE A O 1
ATOM 4954 N N . HIS A 1 646 ? 10.898 -19.032 -19.986 1.00 86.81 646 HIS A N 1
ATOM 4955 C CA . HIS A 1 646 ? 10.648 -19.918 -21.115 1.00 86.81 646 HIS A CA 1
ATOM 4956 C C . HIS A 1 646 ? 10.046 -21.251 -20.629 1.00 86.81 646 HIS A C 1
ATOM 4958 O O . HIS A 1 646 ? 10.702 -21.981 -19.880 1.00 86.81 646 HIS A O 1
ATOM 4964 N N . PRO A 1 647 ? 8.854 -21.657 -21.103 1.00 83.44 647 PRO A N 1
ATOM 4965 C CA . PRO A 1 647 ? 8.094 -22.771 -20.520 1.00 83.44 647 PRO A CA 1
ATOM 4966 C C . PRO A 1 647 ? 8.786 -24.134 -20.647 1.00 83.44 647 PRO A C 1
ATOM 4968 O O . PRO A 1 647 ? 8.570 -25.027 -19.838 1.00 83.44 647 PRO A O 1
ATOM 4971 N N . LYS A 1 648 ? 9.646 -24.312 -21.657 1.00 80.81 648 LYS A N 1
ATOM 4972 C CA . LYS A 1 648 ? 10.438 -25.547 -21.834 1.00 80.81 648 LYS A CA 1
ATOM 4973 C C . LYS A 1 648 ? 11.720 -25.605 -20.994 1.00 80.81 648 LYS A C 1
ATOM 4975 O O . LYS A 1 648 ? 12.359 -26.651 -20.959 1.00 80.81 648 LYS A O 1
ATOM 4980 N N . LEU A 1 649 ? 12.115 -24.491 -20.379 1.00 77.62 649 LEU A N 1
ATOM 4981 C CA . LEU A 1 649 ? 13.318 -24.379 -19.542 1.00 77.62 649 LEU A CA 1
ATOM 4982 C C . LEU A 1 649 ? 12.983 -24.265 -18.053 1.00 77.62 649 LEU A C 1
ATOM 4984 O O . LEU A 1 649 ? 13.858 -24.469 -17.206 1.00 77.62 649 LEU A O 1
ATOM 4988 N N . GLU A 1 650 ? 11.719 -23.980 -17.744 1.00 68.62 650 GLU A N 1
ATOM 4989 C CA . GLU A 1 650 ? 11.183 -23.983 -16.395 1.00 68.62 650 GLU A CA 1
ATOM 4990 C C . GLU A 1 650 ? 11.214 -25.417 -15.838 1.00 68.62 650 GLU A C 1
ATOM 4992 O O . GLU A 1 650 ? 10.398 -26.271 -16.181 1.00 68.62 650 GLU A O 1
ATOM 4997 N N . SER A 1 651 ? 12.203 -25.715 -14.990 1.00 57.94 651 SER A N 1
ATOM 4998 C CA . SER A 1 651 ? 12.233 -26.984 -14.261 1.00 57.94 651 SER A CA 1
ATOM 4999 C C . SER A 1 651 ? 11.362 -26.868 -13.005 1.00 57.94 651 SER A C 1
ATOM 5001 O O . SER A 1 651 ? 11.632 -25.997 -12.175 1.00 57.94 651 SER A O 1
ATOM 5003 N N . PRO A 1 652 ? 10.379 -27.763 -12.795 1.00 46.75 652 PRO A N 1
ATOM 5004 C CA . PRO A 1 652 ? 9.530 -27.751 -11.603 1.00 46.75 652 PRO A CA 1
ATOM 5005 C C . PRO A 1 652 ? 10.269 -28.170 -10.317 1.00 46.75 652 PRO A C 1
ATOM 5007 O O . PRO A 1 652 ? 9.704 -28.099 -9.229 1.00 46.75 652 PRO A O 1
ATOM 5010 N N . THR A 1 653 ? 11.528 -28.615 -10.410 1.00 44.72 653 THR A N 1
ATOM 5011 C CA . THR A 1 653 ? 12.309 -29.117 -9.272 1.00 44.72 653 THR A CA 1
ATOM 5012 C C . THR A 1 653 ? 13.789 -28.781 -9.435 1.00 44.72 653 THR A C 1
ATOM 5014 O O . THR A 1 653 ? 14.541 -29.562 -10.019 1.00 44.72 653 THR A O 1
ATOM 5017 N N . VAL A 1 654 ? 14.246 -27.646 -8.906 1.00 44.66 654 VAL A N 1
ATOM 5018 C CA . VAL A 1 654 ? 15.688 -27.389 -8.754 1.00 44.66 654 VAL A CA 1
ATOM 5019 C C . VAL A 1 654 ? 15.958 -26.935 -7.329 1.00 44.66 654 VAL A C 1
ATOM 5021 O O . VAL A 1 654 ? 15.540 -25.862 -6.905 1.00 44.66 654 VAL A O 1
ATOM 5024 N N . ARG A 1 655 ? 16.649 -27.802 -6.581 1.00 41.78 655 ARG A N 1
ATOM 5025 C CA . ARG A 1 655 ? 17.372 -27.430 -5.363 1.00 41.78 655 ARG A CA 1
ATOM 5026 C C . ARG A 1 655 ? 18.522 -26.513 -5.777 1.00 41.78 655 ARG A C 1
ATOM 5028 O O . ARG A 1 655 ? 19.145 -26.772 -6.800 1.00 41.78 655 ARG A O 1
ATOM 5035 N N . ALA A 1 656 ? 18.812 -25.498 -4.971 1.00 43.75 656 ALA A N 1
ATOM 5036 C CA . ALA A 1 656 ? 19.801 -24.440 -5.211 1.00 43.75 656 ALA A CA 1
ATOM 5037 C C . ALA A 1 656 ? 21.273 -24.899 -5.402 1.00 43.75 656 ALA A C 1
ATOM 5039 O O . ALA A 1 656 ? 22.175 -24.075 -5.333 1.00 43.75 656 ALA A O 1
ATOM 5040 N N . GLU A 1 657 ? 21.538 -26.192 -5.612 1.00 40.50 657 GLU A N 1
ATOM 5041 C CA . GLU A 1 657 ? 22.885 -26.777 -5.628 1.00 40.50 657 GLU A CA 1
ATOM 5042 C C . GLU A 1 657 ? 23.355 -27.271 -7.016 1.00 40.50 657 GLU A C 1
ATOM 5044 O O . GLU A 1 657 ? 24.540 -27.557 -7.161 1.00 40.50 657 GLU A O 1
ATOM 5049 N N . ASP A 1 658 ? 22.506 -27.286 -8.057 1.00 43.41 658 ASP A N 1
ATOM 5050 C CA . ASP A 1 658 ? 22.907 -27.638 -9.437 1.00 43.41 658 ASP A CA 1
ATOM 5051 C C . ASP A 1 658 ? 22.788 -26.433 -10.405 1.00 43.41 658 ASP A C 1
ATOM 5053 O O . ASP A 1 658 ? 21.867 -26.323 -11.223 1.00 43.41 658 ASP A O 1
ATOM 5057 N N . ASP A 1 659 ? 23.750 -25.507 -10.318 1.00 52.06 659 ASP A N 1
ATOM 5058 C CA . ASP A 1 659 ? 23.893 -24.295 -11.153 1.00 52.06 659 ASP A CA 1
ATOM 5059 C C . ASP A 1 659 ? 24.472 -24.592 -12.557 1.00 52.06 659 ASP A C 1
ATOM 5061 O O . ASP A 1 659 ? 25.510 -24.064 -12.974 1.00 52.06 659 ASP A O 1
ATOM 5065 N N . PHE A 1 660 ? 23.801 -25.450 -13.330 1.00 59.66 660 PHE A N 1
ATOM 5066 C CA . PHE A 1 660 ? 24.153 -25.694 -14.733 1.00 59.66 660 PHE A CA 1
ATOM 5067 C C . PHE A 1 660 ? 22.951 -25.461 -15.652 1.00 59.66 660 PHE A C 1
ATOM 5069 O O . PHE A 1 660 ? 21.887 -26.050 -15.469 1.00 59.66 660 PHE A O 1
ATOM 5076 N N . LEU A 1 661 ? 23.135 -24.611 -16.669 1.00 63.59 661 LEU A N 1
ATOM 5077 C CA . LEU A 1 661 ? 22.234 -24.530 -17.817 1.00 63.59 661 LEU A CA 1
ATOM 5078 C C . LEU A 1 661 ? 22.853 -25.362 -18.943 1.00 63.59 661 LEU A C 1
ATOM 5080 O O . LEU A 1 661 ? 23.897 -24.994 -19.486 1.00 63.59 661 LEU A O 1
ATOM 5084 N N . ASP A 1 662 ? 22.236 -26.501 -19.251 1.00 69.44 662 ASP A N 1
ATOM 5085 C CA . ASP A 1 662 ? 22.647 -27.334 -20.379 1.00 69.44 662 ASP A CA 1
ATOM 5086 C C . ASP A 1 662 ? 22.343 -26.591 -21.688 1.00 69.44 662 ASP A C 1
ATOM 5088 O O . ASP A 1 662 ? 21.185 -26.301 -22.003 1.00 69.44 662 ASP A O 1
ATOM 5092 N N . LEU A 1 663 ? 23.398 -26.255 -22.436 1.00 68.81 663 LEU A N 1
ATOM 5093 C CA . LEU A 1 663 ? 23.296 -25.555 -23.715 1.00 68.81 663 LEU A CA 1
ATOM 5094 C C . LEU A 1 663 ? 22.506 -26.362 -24.752 1.00 68.81 663 LEU A C 1
ATOM 5096 O O . LEU A 1 663 ? 21.827 -25.752 -25.572 1.00 68.81 663 LEU A O 1
ATOM 5100 N N . GLY A 1 664 ? 22.551 -27.698 -24.699 1.00 68.94 664 GLY A N 1
ATOM 5101 C CA . GLY A 1 664 ? 21.755 -28.550 -25.583 1.00 68.94 664 GLY A CA 1
ATOM 5102 C C . GLY A 1 664 ? 20.260 -28.398 -25.310 1.00 68.94 664 GLY A C 1
ATOM 5103 O O . GLY A 1 664 ? 19.483 -28.189 -26.234 1.00 68.94 664 GLY A O 1
ATOM 5104 N N . VAL A 1 665 ? 19.865 -28.385 -24.033 1.00 77.25 665 VAL A N 1
ATOM 5105 C CA . VAL A 1 665 ? 18.465 -28.168 -23.623 1.00 77.25 665 VAL A CA 1
ATOM 5106 C C . VAL A 1 665 ? 17.995 -26.757 -23.982 1.00 77.25 665 VAL A C 1
ATOM 5108 O O . VAL A 1 665 ? 16.869 -26.573 -24.444 1.00 77.25 665 VAL A O 1
ATOM 5111 N N . LEU A 1 666 ? 18.863 -25.760 -23.795 1.00 79.88 666 LEU A N 1
ATOM 5112 C CA . LEU A 1 666 ? 18.594 -24.378 -24.183 1.00 79.88 666 LEU A CA 1
ATOM 5113 C C . LEU A 1 666 ? 18.365 -24.250 -25.691 1.00 79.88 666 LEU A C 1
ATOM 5115 O O . LEU A 1 666 ? 17.373 -23.663 -26.115 1.00 79.88 666 LEU A O 1
ATOM 5119 N N . GLN A 1 667 ? 19.262 -24.822 -26.492 1.00 77.06 667 GLN A N 1
ATOM 5120 C CA . GLN A 1 667 ? 19.170 -24.793 -27.946 1.00 77.06 667 GLN A CA 1
ATOM 5121 C C . GLN A 1 667 ? 17.930 -25.542 -28.437 1.00 77.06 667 GLN A C 1
ATOM 5123 O O . GLN A 1 667 ? 17.171 -24.993 -29.230 1.00 77.06 667 GLN A O 1
ATOM 5128 N N . ASP A 1 668 ? 17.658 -26.737 -27.908 1.00 80.62 668 ASP A N 1
ATOM 5129 C CA . ASP A 1 668 ? 16.443 -27.487 -28.225 1.00 80.62 668 ASP A CA 1
ATOM 5130 C C . ASP A 1 668 ? 15.188 -26.661 -27.913 1.00 80.62 668 ASP A C 1
ATOM 5132 O O . ASP A 1 668 ? 14.219 -26.669 -28.676 1.00 80.62 668 ASP A O 1
ATOM 5136 N N . ALA A 1 669 ? 15.174 -25.926 -26.799 1.00 85.12 669 ALA A N 1
ATOM 5137 C CA . ALA A 1 669 ? 14.058 -25.060 -26.442 1.00 85.12 669 ALA A CA 1
ATOM 5138 C C . ALA A 1 669 ? 13.863 -23.922 -27.458 1.00 85.12 669 ALA A C 1
ATOM 5140 O O . ALA A 1 669 ? 12.741 -23.745 -27.935 1.00 85.12 669 ALA A O 1
ATOM 5141 N N . LEU A 1 670 ? 14.935 -23.219 -27.842 1.00 85.88 670 LEU A N 1
ATOM 5142 C CA . LEU A 1 670 ? 14.892 -22.136 -28.834 1.00 85.88 670 LEU A CA 1
ATOM 5143 C C . LEU A 1 670 ? 14.510 -22.646 -30.233 1.00 85.88 670 LEU A C 1
ATOM 5145 O O . LEU A 1 670 ? 13.608 -22.101 -30.873 1.00 85.88 670 LEU A O 1
ATOM 5149 N N . GLU A 1 671 ? 15.102 -23.753 -30.684 1.00 84.69 671 GLU A N 1
ATOM 5150 C CA . GLU A 1 671 ? 14.764 -24.388 -31.961 1.00 84.69 671 GLU A CA 1
ATOM 5151 C C . GLU A 1 671 ? 13.303 -24.855 -31.996 1.00 84.69 671 GLU A 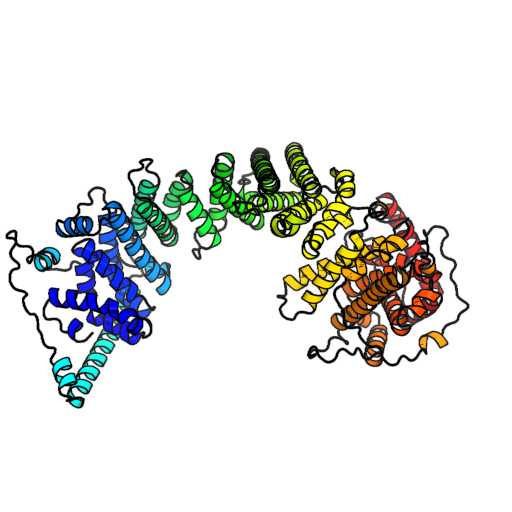C 1
ATOM 5153 O O . GLU A 1 671 ? 12.621 -24.733 -33.021 1.00 84.69 671 GLU A O 1
ATOM 5158 N N . ASN A 1 672 ? 12.783 -25.354 -30.870 1.00 84.62 672 ASN A N 1
ATOM 5159 C CA . ASN A 1 672 ? 11.371 -25.692 -30.748 1.00 84.62 672 ASN A CA 1
ATOM 5160 C C . ASN A 1 672 ? 10.473 -24.456 -30.891 1.00 84.62 672 ASN A C 1
ATOM 5162 O O . ASN A 1 672 ? 9.440 -24.551 -31.558 1.00 84.62 672 ASN A O 1
ATOM 5166 N N . SER A 1 673 ? 10.860 -23.322 -30.308 1.00 87.25 673 SER A N 1
ATOM 5167 C CA . SER A 1 673 ? 10.135 -22.048 -30.421 1.00 87.25 673 SER A CA 1
ATOM 5168 C C . SER A 1 673 ? 10.090 -21.539 -31.867 1.00 87.25 673 SER A C 1
ATOM 5170 O O . SER A 1 673 ? 9.092 -20.964 -32.304 1.00 87.25 673 SER A O 1
ATOM 5172 N N . LEU A 1 674 ? 11.111 -21.854 -32.670 1.00 86.62 674 LEU A N 1
ATOM 5173 C CA . LEU A 1 674 ? 11.189 -21.518 -34.096 1.00 86.62 674 LEU A CA 1
ATOM 5174 C C . LEU A 1 674 ? 10.381 -22.441 -35.031 1.00 86.62 674 LEU A C 1
ATOM 5176 O O . LEU A 1 674 ? 10.369 -22.214 -36.244 1.00 86.62 674 LEU A O 1
ATOM 5180 N N . LYS A 1 675 ? 9.674 -23.463 -34.520 1.00 86.69 675 LYS A N 1
ATOM 5181 C CA . LYS A 1 675 ? 8.867 -24.382 -35.354 1.00 86.69 675 LYS A CA 1
ATOM 5182 C C . LYS A 1 675 ? 7.711 -23.691 -36.077 1.00 86.69 675 LYS A C 1
ATOM 5184 O O . LYS A 1 675 ? 7.350 -24.092 -37.181 1.00 86.69 675 LYS A O 1
ATOM 5189 N N . SER A 1 676 ? 7.082 -22.703 -35.441 1.00 86.50 676 SER A N 1
ATOM 5190 C CA . SER A 1 676 ? 5.994 -21.918 -36.033 1.00 86.50 676 SER A CA 1
ATOM 5191 C C . SER A 1 676 ? 5.752 -20.632 -35.249 1.00 86.50 676 SER A C 1
ATOM 5193 O O . SER A 1 676 ? 6.040 -20.568 -34.055 1.00 86.50 676 SER A O 1
ATOM 5195 N N . ALA A 1 677 ? 5.135 -19.637 -35.890 1.00 84.19 677 ALA A N 1
ATOM 5196 C CA . ALA A 1 677 ? 4.777 -18.383 -35.229 1.00 84.19 677 ALA A CA 1
ATOM 5197 C C . ALA A 1 677 ? 3.844 -18.590 -34.022 1.00 84.19 677 ALA A C 1
ATOM 5199 O O . ALA A 1 677 ? 3.970 -17.879 -33.034 1.00 84.19 677 ALA A O 1
ATOM 5200 N N . SER A 1 678 ? 2.935 -19.571 -34.062 1.00 86.62 678 SER A N 1
ATOM 5201 C CA . SER A 1 678 ? 2.059 -19.882 -32.923 1.00 86.62 678 SER A CA 1
ATOM 5202 C C . SER A 1 678 ? 2.816 -20.464 -31.732 1.00 86.62 678 SER A C 1
ATOM 5204 O O . SER A 1 678 ? 2.456 -20.174 -30.599 1.00 86.62 678 SER A O 1
ATOM 5206 N N . VAL A 1 679 ? 3.856 -21.267 -31.981 1.00 87.38 679 VAL A N 1
ATOM 5207 C CA . VAL A 1 679 ? 4.684 -21.836 -30.907 1.00 87.38 679 VAL A CA 1
ATOM 5208 C C . VAL A 1 679 ? 5.544 -20.743 -30.280 1.00 87.38 679 VAL A C 1
ATOM 5210 O O . VAL A 1 679 ? 5.538 -20.615 -29.064 1.00 87.38 679 VAL A O 1
ATOM 5213 N N . LEU A 1 680 ? 6.170 -19.882 -31.090 1.00 88.12 680 LEU A N 1
ATOM 5214 C CA . LEU A 1 680 ? 6.899 -18.720 -30.579 1.00 88.12 680 LEU A CA 1
ATOM 5215 C C . LEU A 1 680 ? 6.015 -17.847 -29.679 1.00 88.12 680 LEU A C 1
ATOM 5217 O O . LEU A 1 680 ? 6.443 -17.415 -28.624 1.00 88.12 680 LEU A O 1
ATOM 5221 N N . GLN A 1 681 ? 4.766 -17.607 -30.0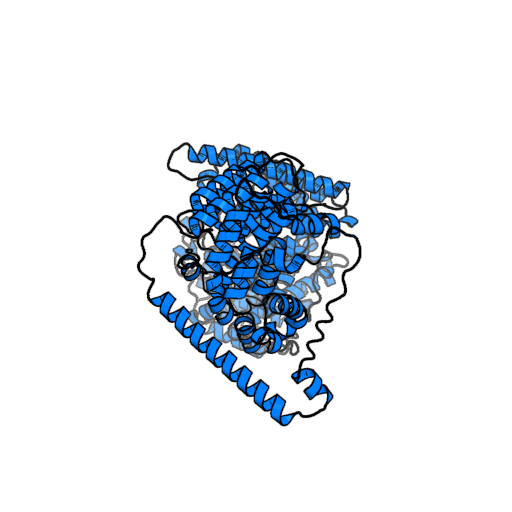66 1.00 87.06 681 GLN A N 1
ATOM 5222 C CA . GLN A 1 681 ? 3.848 -16.761 -29.294 1.00 87.06 681 GLN A CA 1
ATOM 5223 C C . GLN A 1 681 ? 3.395 -17.392 -27.976 1.00 87.06 681 GLN A C 1
ATOM 5225 O O . GLN A 1 681 ? 3.005 -16.667 -27.071 1.00 87.06 681 GLN A O 1
ATOM 5230 N N . ALA A 1 682 ? 3.437 -18.722 -27.874 1.00 86.56 682 ALA A N 1
ATOM 5231 C CA . ALA A 1 682 ? 3.172 -19.437 -26.631 1.00 86.56 682 ALA A CA 1
ATOM 5232 C C . ALA A 1 682 ? 4.418 -19.521 -25.732 1.00 86.56 682 ALA A C 1
ATOM 5234 O O . ALA A 1 682 ? 4.287 -19.529 -24.512 1.00 86.56 682 ALA A O 1
ATOM 5235 N N . ASP A 1 683 ? 5.610 -19.582 -26.335 1.00 87.56 683 ASP A N 1
ATOM 5236 C CA . ASP A 1 683 ? 6.878 -19.779 -25.629 1.00 87.56 683 ASP A CA 1
ATOM 5237 C C . ASP A 1 683 ? 7.568 -18.458 -25.214 1.00 87.56 683 ASP A C 1
ATOM 5239 O O . ASP A 1 683 ? 8.473 -18.479 -24.379 1.00 87.56 683 ASP A O 1
ATOM 5243 N N . TRP A 1 684 ? 7.169 -17.311 -25.780 1.00 89.88 684 TRP A N 1
ATOM 5244 C CA . TRP A 1 684 ? 7.772 -15.993 -25.525 1.00 89.88 684 TRP A CA 1
ATOM 5245 C C . TRP A 1 684 ? 6.880 -15.063 -24.698 1.00 89.88 684 TRP A C 1
ATOM 5247 O O . TRP A 1 684 ? 5.664 -15.226 -24.628 1.00 89.88 684 TRP A O 1
ATOM 5257 N N . SER A 1 685 ? 7.488 -14.039 -24.098 1.00 88.25 685 SER A N 1
ATOM 5258 C CA . SER A 1 685 ? 6.789 -13.045 -23.278 1.00 88.25 685 SER A CA 1
ATOM 5259 C C . SER A 1 685 ? 7.401 -11.642 -23.426 1.00 88.25 685 SER A C 1
ATOM 5261 O O . SER A 1 685 ? 8.564 -11.520 -23.818 1.00 88.25 685 SER A O 1
ATOM 5263 N N . PRO A 1 686 ? 6.664 -10.562 -23.088 1.00 87.19 686 PRO A N 1
ATOM 5264 C CA . PRO A 1 686 ? 7.189 -9.195 -23.164 1.00 87.19 686 PRO A CA 1
ATOM 5265 C C . PRO A 1 686 ? 8.454 -8.974 -22.324 1.00 87.19 686 PRO A C 1
ATOM 5267 O O . PRO A 1 686 ? 9.382 -8.317 -22.786 1.00 87.19 686 PRO A O 1
ATOM 5270 N N . ILE A 1 687 ? 8.528 -9.579 -21.132 1.00 88.50 687 ILE A N 1
ATOM 5271 C CA . ILE A 1 687 ? 9.694 -9.453 -20.245 1.00 88.50 687 ILE A CA 1
ATOM 5272 C C . ILE A 1 687 ? 10.949 -10.098 -20.856 1.00 88.50 687 ILE A C 1
ATOM 5274 O O . ILE A 1 687 ? 12.046 -9.571 -20.692 1.00 88.50 687 ILE A O 1
ATOM 5278 N N . LEU A 1 688 ? 10.798 -11.194 -21.617 1.00 90.69 688 LEU A N 1
ATOM 5279 C CA . LEU A 1 688 ? 11.903 -11.815 -22.359 1.00 90.69 688 LEU A CA 1
ATOM 5280 C C . LEU A 1 688 ? 12.401 -10.909 -23.487 1.00 90.69 688 LEU A C 1
ATOM 5282 O O . LEU A 1 688 ? 13.611 -10.798 -23.681 1.00 90.69 688 LEU A O 1
ATOM 5286 N N . CYS A 1 689 ? 11.488 -10.238 -24.197 1.00 91.38 689 CYS A N 1
ATOM 5287 C CA . CYS A 1 689 ? 11.853 -9.256 -25.215 1.00 91.38 689 CYS A CA 1
ATOM 5288 C C . CYS A 1 689 ? 12.641 -8.093 -24.607 1.00 91.38 689 CYS A C 1
ATOM 5290 O O . CYS A 1 689 ? 13.720 -7.766 -25.090 1.00 91.38 689 CYS A O 1
ATOM 5292 N N . GLU A 1 690 ? 12.132 -7.490 -23.532 1.00 91.38 690 GLU A N 1
ATOM 5293 C CA . GLU A 1 690 ? 12.786 -6.357 -22.867 1.00 91.38 690 GLU A CA 1
ATOM 5294 C C . GLU A 1 690 ? 14.156 -6.742 -22.297 1.00 91.38 690 GLU A C 1
ATOM 5296 O O . GLU A 1 690 ? 15.128 -6.014 -22.498 1.00 91.38 690 GLU A O 1
ATOM 5301 N N . ALA A 1 691 ? 14.272 -7.923 -21.680 1.00 92.75 691 ALA A N 1
ATOM 5302 C CA . ALA A 1 691 ? 15.550 -8.434 -21.197 1.00 92.75 691 ALA A CA 1
ATOM 5303 C C . ALA A 1 691 ? 16.550 -8.664 -22.345 1.00 92.75 691 ALA A C 1
ATOM 5305 O O . ALA A 1 691 ? 17.718 -8.284 -22.227 1.00 92.75 691 ALA A O 1
ATOM 5306 N N . ALA A 1 692 ? 16.112 -9.256 -23.464 1.00 93.88 692 ALA A N 1
ATOM 5307 C CA . ALA A 1 692 ? 16.955 -9.472 -24.643 1.00 93.88 692 ALA A CA 1
ATOM 5308 C C . ALA A 1 692 ? 17.459 -8.149 -25.241 1.00 93.88 692 ALA A C 1
ATOM 5310 O O . ALA A 1 692 ? 18.643 -8.034 -25.561 1.00 93.88 692 ALA A O 1
ATOM 5311 N N . LEU A 1 693 ? 16.588 -7.140 -25.345 1.00 92.38 693 LEU A N 1
ATOM 5312 C CA . LEU A 1 693 ? 16.934 -5.810 -25.852 1.00 92.38 693 LEU A CA 1
ATOM 5313 C C . LEU A 1 693 ? 17.907 -5.075 -24.941 1.00 92.38 693 LEU A C 1
ATOM 5315 O O . LEU A 1 693 ? 18.937 -4.616 -25.424 1.00 92.38 693 LEU A O 1
ATOM 5319 N N . ALA A 1 694 ? 17.629 -5.005 -23.638 1.00 92.00 694 ALA A N 1
ATOM 5320 C CA . ALA A 1 694 ? 18.516 -4.353 -22.678 1.00 92.00 694 ALA A CA 1
ATOM 5321 C C . ALA A 1 694 ? 19.900 -5.017 -22.662 1.00 92.00 694 ALA A C 1
ATOM 5323 O O . ALA A 1 694 ? 20.928 -4.341 -22.670 1.00 92.00 694 ALA A O 1
ATOM 5324 N N . THR A 1 695 ? 19.938 -6.351 -22.722 1.00 92.12 695 THR A N 1
ATOM 5325 C CA . THR A 1 695 ? 21.192 -7.113 -22.757 1.00 92.12 695 THR A CA 1
ATOM 5326 C C . THR A 1 695 ? 21.952 -6.855 -24.055 1.00 92.12 695 THR A C 1
ATOM 5328 O O . THR A 1 695 ? 23.151 -6.591 -24.021 1.00 92.12 695 THR A O 1
ATOM 5331 N N . ALA A 1 696 ? 21.279 -6.859 -25.208 1.00 91.31 696 ALA A N 1
ATOM 5332 C CA . ALA A 1 696 ? 21.910 -6.528 -26.482 1.00 91.31 696 ALA A CA 1
ATOM 5333 C C . ALA A 1 696 ? 22.400 -5.072 -26.529 1.00 91.31 696 ALA A C 1
ATOM 5335 O O . ALA A 1 696 ? 23.498 -4.823 -27.029 1.00 91.31 696 ALA A O 1
ATOM 5336 N N . ALA A 1 697 ? 21.638 -4.134 -25.963 1.00 88.50 697 ALA A N 1
ATOM 5337 C CA . ALA A 1 697 ? 21.997 -2.724 -25.868 1.00 88.50 697 ALA A CA 1
ATOM 5338 C C . ALA A 1 697 ? 23.307 -2.522 -25.097 1.00 88.50 697 ALA A C 1
ATOM 5340 O O . ALA A 1 697 ? 24.242 -1.912 -25.622 1.00 88.50 697 ALA A O 1
ATOM 5341 N N . VAL A 1 698 ? 23.406 -3.114 -23.904 1.00 85.62 698 VAL A N 1
ATOM 5342 C CA . VAL A 1 698 ? 24.598 -3.023 -23.051 1.00 85.62 698 VAL A CA 1
ATOM 5343 C C . VAL A 1 698 ? 25.779 -3.791 -23.653 1.00 85.62 698 VAL A C 1
ATOM 5345 O O . VAL A 1 698 ? 26.901 -3.285 -23.681 1.00 85.62 698 VAL A O 1
ATOM 5348 N N . CYS A 1 699 ? 25.544 -5.007 -24.155 1.00 84.56 699 CYS A N 1
ATOM 5349 C CA . CYS A 1 699 ? 26.623 -5.925 -24.513 1.00 84.56 699 CYS A CA 1
ATOM 5350 C C . CYS A 1 699 ? 27.109 -5.837 -25.962 1.00 84.56 699 CYS A C 1
ATOM 5352 O O . CYS A 1 699 ? 28.279 -6.110 -26.220 1.00 84.56 699 CYS A O 1
ATOM 5354 N N . LEU A 1 700 ? 26.237 -5.517 -26.922 1.00 84.44 700 LEU A N 1
ATOM 5355 C CA . LEU A 1 700 ? 26.501 -5.755 -28.348 1.00 84.44 700 LEU A CA 1
ATOM 5356 C C . LEU A 1 700 ? 26.493 -4.492 -29.214 1.00 84.44 700 LEU A C 1
ATOM 5358 O O . LEU A 1 700 ? 27.119 -4.505 -30.278 1.00 84.44 700 LEU A O 1
ATOM 5362 N N . LEU A 1 701 ? 25.800 -3.425 -28.795 1.00 83.19 701 LEU A N 1
ATOM 5363 C CA . LEU A 1 701 ? 25.643 -2.215 -29.615 1.00 83.19 701 LEU A CA 1
ATOM 5364 C C . LEU A 1 701 ? 26.838 -1.261 -29.529 1.00 83.19 701 LEU A C 1
ATOM 5366 O O . LEU A 1 701 ? 27.242 -0.699 -30.548 1.00 83.19 701 LEU A O 1
ATOM 5370 N N . ARG A 1 702 ? 27.400 -1.070 -28.326 1.00 75.25 702 ARG A N 1
ATOM 5371 C CA . ARG A 1 702 ? 28.476 -0.091 -28.079 1.00 75.25 702 ARG A CA 1
ATOM 5372 C C . ARG A 1 702 ? 29.850 -0.695 -27.828 1.00 75.25 702 ARG A C 1
ATOM 5374 O O . ARG A 1 702 ? 30.823 0.045 -27.792 1.00 75.25 702 ARG A O 1
ATOM 5381 N N . VAL A 1 703 ? 29.972 -2.011 -27.692 1.00 74.38 703 VAL A N 1
ATOM 5382 C CA . VAL A 1 703 ? 31.265 -2.670 -27.463 1.00 74.38 703 VAL A CA 1
ATOM 5383 C C . VAL A 1 703 ? 31.813 -3.203 -28.786 1.00 74.38 703 VAL A C 1
ATOM 5385 O O . VAL A 1 703 ? 31.114 -3.897 -29.526 1.00 74.38 703 VAL A O 1
ATOM 5388 N N . ASN A 1 704 ? 33.075 -2.890 -29.097 1.00 73.69 704 ASN A N 1
ATOM 5389 C CA . ASN A 1 704 ? 33.733 -3.427 -30.291 1.00 73.69 704 ASN A CA 1
ATOM 5390 C C . ASN A 1 704 ? 33.733 -4.964 -30.280 1.00 73.69 704 ASN A C 1
ATOM 5392 O O . ASN A 1 704 ? 33.962 -5.595 -29.248 1.00 73.69 704 ASN A O 1
ATOM 5396 N N . GLN A 1 705 ? 33.548 -5.572 -31.454 1.00 70.31 705 GLN A N 1
ATOM 5397 C CA . GLN A 1 705 ? 33.413 -7.024 -31.604 1.00 70.31 705 GLN A CA 1
ATOM 5398 C C . GLN A 1 705 ? 34.588 -7.819 -31.002 1.00 70.31 705 GLN A C 1
ATOM 5400 O O . GLN A 1 705 ? 34.378 -8.910 -30.475 1.00 70.31 705 GLN A O 1
ATOM 5405 N N . SER A 1 706 ? 35.813 -7.289 -31.070 1.00 71.81 706 SER A N 1
ATOM 5406 C CA . SER A 1 706 ? 36.998 -7.907 -30.460 1.00 71.81 706 SER A CA 1
ATOM 5407 C C . SER A 1 706 ? 36.855 -8.049 -28.943 1.00 71.81 706 SER A C 1
ATOM 5409 O O . SER A 1 706 ? 37.087 -9.132 -28.419 1.00 71.81 706 SER A O 1
ATOM 5411 N N . HIS A 1 707 ? 36.392 -6.997 -28.266 1.00 73.25 707 HIS A N 1
ATOM 5412 C CA . HIS A 1 707 ? 36.203 -6.971 -26.815 1.00 73.25 707 HIS A CA 1
ATOM 5413 C C . HIS A 1 707 ? 35.019 -7.838 -26.372 1.00 73.25 707 HIS A C 1
ATOM 5415 O O . HIS A 1 707 ? 35.113 -8.541 -25.371 1.00 73.25 707 HIS A O 1
ATOM 5421 N N . VAL A 1 708 ? 33.929 -7.874 -27.152 1.00 70.88 708 VAL A N 1
ATOM 5422 C CA . VAL A 1 708 ? 32.801 -8.790 -26.886 1.00 70.88 708 VAL A CA 1
ATOM 5423 C C . VAL A 1 708 ? 33.269 -10.247 -26.905 1.00 70.88 708 VAL A C 1
ATOM 5425 O O . VAL A 1 708 ? 32.928 -11.010 -26.007 1.00 70.88 708 VAL A O 1
ATOM 5428 N N . ARG A 1 709 ? 34.087 -10.635 -27.895 1.00 70.94 709 ARG A N 1
ATOM 5429 C CA . ARG A 1 709 ? 34.638 -12.000 -27.983 1.00 70.94 709 ARG A CA 1
ATOM 5430 C C . ARG A 1 709 ? 35.602 -12.335 -26.847 1.00 70.94 709 ARG A C 1
ATOM 5432 O O . ARG A 1 709 ? 35.736 -13.505 -26.510 1.00 70.94 709 ARG A O 1
ATOM 5439 N N . GLU A 1 710 ? 36.297 -11.338 -26.313 1.00 72.94 710 GLU A N 1
ATOM 5440 C CA . GLU A 1 710 ? 37.260 -11.522 -25.230 1.00 72.94 710 GLU A CA 1
ATOM 5441 C C . GLU A 1 710 ? 36.575 -11.657 -23.862 1.00 72.94 710 GLU A C 1
ATOM 5443 O O . GLU A 1 710 ? 37.003 -12.465 -23.039 1.00 72.94 710 GLU A O 1
ATOM 5448 N N . TRP A 1 711 ? 35.513 -10.885 -23.609 1.00 73.31 711 TRP A N 1
ATOM 5449 C CA . TRP A 1 711 ? 34.933 -10.744 -22.265 1.00 73.31 711 TRP A CA 1
ATOM 5450 C C . TRP A 1 711 ? 33.622 -11.497 -22.044 1.00 73.31 711 TRP A C 1
ATOM 5452 O O . TRP A 1 711 ? 33.248 -11.734 -20.894 1.00 73.31 711 TRP A O 1
ATOM 5462 N N . MET A 1 712 ? 32.935 -11.900 -23.115 1.00 72.88 712 MET A N 1
ATOM 5463 C CA . MET A 1 712 ? 31.701 -12.683 -23.044 1.00 72.88 712 MET A CA 1
ATOM 5464 C C . MET A 1 712 ? 31.901 -14.108 -23.552 1.00 72.88 712 MET A C 1
ATOM 5466 O O . MET A 1 712 ? 32.784 -14.402 -24.358 1.00 72.88 712 MET A O 1
ATOM 5470 N N . ASN A 1 713 ? 31.027 -15.014 -23.114 1.00 71.31 713 ASN A N 1
ATOM 5471 C CA . ASN A 1 713 ? 30.984 -16.352 -23.691 1.00 71.31 713 ASN A CA 1
ATOM 5472 C C . ASN A 1 713 ? 30.398 -16.271 -25.111 1.00 71.31 713 ASN A C 1
ATOM 5474 O O . ASN A 1 713 ? 29.245 -15.873 -25.272 1.00 71.31 713 ASN A O 1
ATOM 5478 N N . GLY A 1 714 ? 31.156 -16.699 -26.128 1.00 70.56 714 GLY A N 1
ATOM 5479 C CA . GLY A 1 714 ? 30.717 -16.649 -27.529 1.00 70.56 714 GLY A CA 1
ATOM 5480 C C . GLY A 1 714 ? 29.371 -17.339 -27.791 1.00 70.56 714 GLY A C 1
ATOM 5481 O O . GLY A 1 714 ? 28.578 -16.850 -28.593 1.00 70.56 714 GLY A O 1
ATOM 5482 N N . CYS A 1 715 ? 29.053 -18.406 -27.051 1.00 73.06 715 CYS A N 1
ATOM 5483 C CA . CYS A 1 715 ? 27.763 -19.096 -27.145 1.00 73.06 715 CYS A CA 1
ATOM 5484 C C . CYS A 1 715 ? 26.629 -18.217 -26.603 1.00 73.06 715 CYS A C 1
ATOM 5486 O O . CYS A 1 715 ? 25.571 -18.114 -27.214 1.00 73.06 715 CYS A O 1
ATOM 5488 N N . ALA A 1 716 ? 26.861 -17.535 -25.477 1.00 75.00 716 ALA A N 1
ATOM 5489 C CA . ALA A 1 716 ? 25.884 -16.621 -24.889 1.00 75.00 716 ALA A CA 1
ATOM 5490 C C . ALA A 1 716 ? 25.627 -15.409 -25.792 1.00 75.00 716 ALA A C 1
ATOM 5492 O O . ALA A 1 716 ? 24.483 -14.994 -25.943 1.00 75.00 716 ALA A O 1
ATOM 5493 N N . THR A 1 717 ? 26.666 -14.882 -26.446 1.00 80.56 717 THR A N 1
ATOM 5494 C CA . THR A 1 717 ? 26.525 -13.824 -27.456 1.00 80.56 717 THR A CA 1
ATOM 5495 C C . THR A 1 717 ? 25.596 -14.247 -28.597 1.00 80.56 717 THR A C 1
ATOM 5497 O O . THR A 1 717 ? 24.737 -13.464 -28.999 1.00 80.56 717 THR A O 1
ATOM 5500 N N . LEU A 1 718 ? 25.724 -15.483 -29.093 1.00 80.94 718 LEU A N 1
ATOM 5501 C CA . LEU A 1 718 ? 24.838 -16.017 -30.134 1.00 80.94 718 LEU A CA 1
ATOM 5502 C C . LEU A 1 718 ? 23.403 -16.196 -29.639 1.00 80.94 718 LEU A C 1
ATOM 5504 O O . LEU A 1 718 ? 22.480 -15.787 -30.335 1.00 80.94 718 LEU A O 1
ATOM 5508 N N . ILE A 1 719 ? 23.219 -16.725 -28.428 1.00 85.38 719 ILE A N 1
ATOM 5509 C CA . ILE A 1 719 ? 21.895 -16.871 -27.808 1.00 85.38 719 ILE A CA 1
ATOM 5510 C C . ILE A 1 719 ? 21.210 -15.507 -27.668 1.00 85.38 719 ILE A C 1
ATOM 5512 O O . ILE A 1 719 ? 20.038 -15.375 -28.001 1.00 85.38 719 ILE A O 1
ATOM 5516 N N . ILE A 1 720 ? 21.930 -14.468 -27.231 1.00 89.12 720 ILE A N 1
ATOM 5517 C CA . ILE A 1 720 ? 21.385 -13.103 -27.143 1.00 89.12 720 ILE A CA 1
ATOM 5518 C C . ILE A 1 720 ? 20.947 -12.617 -28.532 1.00 89.12 720 ILE A C 1
ATOM 5520 O O . ILE A 1 720 ? 19.831 -12.125 -28.681 1.00 89.12 720 ILE A O 1
ATOM 5524 N N . MET A 1 721 ? 21.785 -12.788 -29.561 1.00 88.25 721 MET A N 1
ATOM 5525 C CA . MET A 1 721 ? 21.443 -12.422 -30.944 1.00 88.25 721 MET A CA 1
ATOM 5526 C C . MET A 1 721 ? 20.201 -13.165 -31.457 1.00 88.25 721 MET A C 1
ATOM 5528 O O . MET A 1 721 ? 19.328 -12.554 -32.074 1.00 88.25 721 MET A O 1
ATOM 5532 N N . GLU A 1 722 ? 20.101 -14.467 -31.192 1.00 88.19 722 GLU A N 1
ATOM 5533 C CA . GLU A 1 722 ? 18.954 -15.287 -31.583 1.00 88.19 722 GLU A CA 1
ATOM 5534 C C . GLU A 1 722 ? 17.682 -14.840 -30.864 1.00 88.19 722 GLU A C 1
ATOM 5536 O O . GLU A 1 722 ? 16.668 -14.586 -31.512 1.00 88.19 722 GLU A O 1
ATOM 5541 N N . CYS A 1 723 ? 17.753 -14.615 -29.553 1.00 91.62 723 CYS A N 1
ATOM 5542 C CA . CYS A 1 723 ? 16.635 -14.122 -28.759 1.00 91.62 723 CYS A CA 1
ATOM 5543 C C . CYS A 1 723 ? 16.173 -12.719 -29.182 1.00 91.62 723 CYS A C 1
ATOM 5545 O O . CYS A 1 723 ? 14.971 -12.455 -29.157 1.00 91.62 723 CYS A O 1
ATOM 5547 N N . VAL A 1 724 ? 17.066 -11.823 -29.620 1.00 93.38 724 VAL A N 1
ATOM 5548 C CA . VAL A 1 724 ? 16.671 -10.521 -30.195 1.00 93.38 724 VAL A CA 1
ATOM 5549 C C . VAL A 1 724 ? 15.928 -10.711 -31.521 1.00 93.38 724 VAL A C 1
ATOM 5551 O O . VAL A 1 724 ? 14.865 -10.123 -31.720 1.00 93.38 724 VAL A O 1
ATOM 5554 N N . ALA A 1 725 ? 16.423 -11.578 -32.410 1.00 90.81 725 ALA A N 1
ATOM 5555 C CA . ALA A 1 725 ? 15.744 -11.892 -33.669 1.00 90.81 725 ALA A CA 1
ATOM 5556 C C . ALA A 1 725 ? 14.378 -12.577 -33.444 1.00 90.81 725 ALA A C 1
ATOM 5558 O O . ALA A 1 725 ? 13.406 -12.285 -34.143 1.00 90.81 725 ALA A O 1
ATOM 5559 N N . MET A 1 726 ? 14.270 -13.445 -32.436 1.00 91.31 726 MET A N 1
ATOM 5560 C CA . MET A 1 726 ? 13.007 -14.047 -32.001 1.00 91.31 726 MET A CA 1
ATOM 5561 C C . MET A 1 726 ? 12.060 -13.017 -31.385 1.00 91.31 726 MET A C 1
ATOM 5563 O O . MET A 1 726 ? 10.867 -13.053 -31.668 1.00 91.31 726 MET A O 1
ATOM 5567 N N . SER A 1 727 ? 12.577 -12.056 -30.616 1.00 92.81 727 SER A N 1
ATOM 5568 C CA . SER A 1 727 ? 11.788 -10.952 -30.056 1.00 92.81 727 SER A CA 1
ATOM 5569 C C . SER A 1 727 ? 11.203 -10.077 -31.166 1.00 92.81 727 SER A C 1
ATOM 5571 O O . SER A 1 727 ? 10.027 -9.722 -31.108 1.00 92.81 727 SER A O 1
ATOM 5573 N N . PHE A 1 728 ? 11.970 -9.817 -32.232 1.00 91.00 728 PHE A N 1
ATOM 5574 C CA . PHE A 1 728 ? 11.465 -9.164 -33.443 1.00 91.00 728 PHE A CA 1
ATOM 5575 C C . PHE A 1 728 ? 10.336 -9.984 -34.075 1.00 91.00 728 PHE A C 1
ATOM 5577 O O . PHE A 1 728 ? 9.258 -9.466 -34.344 1.00 91.00 728 PHE A O 1
ATOM 5584 N N . ALA A 1 729 ? 10.532 -11.289 -34.260 1.00 89.06 729 ALA A N 1
ATOM 5585 C CA . ALA A 1 729 ? 9.501 -12.162 -34.812 1.00 89.06 729 ALA A CA 1
ATOM 5586 C C . ALA A 1 729 ? 8.225 -12.226 -33.945 1.00 89.06 729 ALA A C 1
ATOM 5588 O O . ALA A 1 729 ? 7.118 -12.311 -34.481 1.00 89.06 729 ALA A O 1
ATOM 5589 N N . TYR A 1 730 ? 8.377 -12.179 -32.620 1.00 89.44 730 TYR A N 1
ATOM 5590 C CA . TYR A 1 730 ? 7.290 -12.183 -31.645 1.00 89.44 730 TYR A CA 1
ATOM 5591 C C . TYR A 1 730 ? 6.490 -10.874 -31.668 1.00 89.44 730 TYR A C 1
ATOM 5593 O O . TYR A 1 730 ? 5.263 -10.914 -31.738 1.00 89.44 730 TYR A O 1
ATOM 5601 N N . ALA A 1 731 ? 7.174 -9.728 -31.652 1.00 87.25 731 ALA A N 1
ATOM 5602 C CA . ALA A 1 731 ? 6.548 -8.407 -31.621 1.00 87.25 731 ALA A CA 1
ATOM 5603 C C . ALA A 1 731 ? 6.112 -7.895 -33.006 1.00 87.25 731 ALA A C 1
ATOM 5605 O O . ALA A 1 731 ? 5.532 -6.817 -33.095 1.00 87.25 731 ALA A O 1
ATOM 5606 N N . ASN A 1 732 ? 6.388 -8.641 -34.084 1.00 85.81 732 ASN A N 1
ATOM 5607 C CA . ASN A 1 732 ? 6.042 -8.229 -35.441 1.00 85.81 732 ASN A CA 1
ATOM 5608 C C . ASN A 1 732 ? 4.518 -8.016 -35.582 1.00 85.81 732 ASN A C 1
ATOM 5610 O O . ASN A 1 732 ? 3.754 -8.983 -35.458 1.00 85.81 732 ASN A O 1
ATOM 5614 N N . PRO A 1 733 ? 4.070 -6.785 -35.887 1.00 80.69 733 PRO A N 1
ATOM 5615 C CA . PRO A 1 733 ? 2.657 -6.434 -35.925 1.00 80.69 733 PRO A CA 1
ATOM 5616 C C . PRO A 1 733 ? 1.936 -7.170 -37.054 1.00 80.69 733 PRO A C 1
ATOM 5618 O O . PRO A 1 733 ? 2.430 -7.290 -38.180 1.00 80.69 733 PRO A O 1
ATOM 5621 N N . ARG A 1 734 ? 0.734 -7.665 -36.758 1.00 79.19 734 ARG A N 1
ATOM 5622 C CA . ARG A 1 734 ? -0.115 -8.418 -37.694 1.00 79.19 734 ARG A CA 1
ATOM 5623 C C . ARG A 1 734 ? -1.183 -7.546 -38.328 1.00 79.19 734 ARG A C 1
ATOM 5625 O O . ARG A 1 734 ? -1.648 -7.851 -39.427 1.00 79.19 734 ARG A O 1
ATOM 5632 N N . THR A 1 735 ? -1.567 -6.472 -37.648 1.00 77.62 735 THR A N 1
ATOM 5633 C CA . THR A 1 735 ? -2.587 -5.528 -38.102 1.00 77.62 735 THR A CA 1
ATOM 5634 C C . THR A 1 735 ? -2.028 -4.113 -38.206 1.00 77.62 735 THR A C 1
ATOM 5636 O O . THR A 1 735 ? -1.070 -3.737 -37.535 1.00 77.62 735 THR A O 1
ATOM 5639 N N . THR A 1 736 ? -2.653 -3.283 -39.044 1.00 74.06 736 THR A N 1
ATOM 5640 C CA . THR A 1 736 ? -2.315 -1.852 -39.132 1.00 74.06 736 THR A CA 1
ATOM 5641 C C . THR A 1 736 ? -2.617 -1.091 -37.845 1.00 74.06 736 THR A C 1
ATOM 5643 O O . THR A 1 736 ? -2.080 -0.006 -37.675 1.00 74.06 736 THR A O 1
ATOM 5646 N N . ALA A 1 737 ? -3.492 -1.624 -36.982 1.00 72.12 737 ALA A N 1
ATOM 5647 C CA . ALA A 1 737 ? -3.795 -1.048 -35.676 1.00 72.12 737 ALA A CA 1
ATOM 5648 C C . ALA A 1 737 ? -2.642 -1.296 -34.695 1.00 72.12 737 ALA A C 1
ATOM 5650 O O . ALA A 1 737 ? -2.126 -0.330 -34.149 1.00 72.12 737 ALA A O 1
ATOM 5651 N N . GLU A 1 738 ? -2.165 -2.544 -34.584 1.00 72.62 738 GLU A N 1
ATOM 5652 C CA . GLU A 1 738 ? -0.976 -2.908 -33.789 1.00 72.62 738 GLU A CA 1
ATOM 5653 C C . GLU A 1 738 ? 0.272 -2.130 -34.226 1.00 72.62 738 GLU A C 1
ATOM 5655 O O . GLU A 1 738 ? 1.074 -1.712 -33.400 1.00 72.62 738 GLU A O 1
ATOM 5660 N N . TYR A 1 739 ? 0.420 -1.894 -35.534 1.00 71.69 739 TYR A N 1
ATOM 5661 C CA . TYR A 1 739 ? 1.537 -1.122 -36.083 1.00 71.69 739 TYR A CA 1
ATOM 5662 C C . TYR A 1 739 ? 1.532 0.351 -35.645 1.00 71.69 739 TYR A C 1
ATOM 5664 O O . TYR A 1 739 ? 2.592 0.950 -35.509 1.00 71.69 739 TYR A O 1
ATOM 5672 N N . SER A 1 740 ? 0.350 0.950 -35.459 1.00 67.00 740 SER A N 1
ATOM 5673 C CA . SER A 1 740 ? 0.191 2.367 -35.102 1.00 67.00 740 SER A CA 1
ATOM 5674 C C . SER A 1 740 ? -0.220 2.597 -33.645 1.00 67.00 740 SER A C 1
ATOM 5676 O O . SER A 1 740 ? -0.580 3.720 -33.302 1.00 67.00 740 SER A O 1
ATOM 5678 N N . ALA A 1 741 ? -0.241 1.553 -32.815 1.00 66.62 741 ALA A N 1
ATOM 5679 C CA . ALA A 1 741 ? -0.623 1.655 -31.415 1.00 66.62 741 ALA A CA 1
ATOM 5680 C C . ALA A 1 741 ? 0.509 2.315 -30.617 1.00 66.62 741 ALA A C 1
ATOM 5682 O O . ALA A 1 741 ? 1.616 1.784 -30.540 1.00 66.62 741 ALA A O 1
ATOM 5683 N N . VAL A 1 742 ? 0.222 3.485 -30.050 1.00 55.38 742 VAL A N 1
ATOM 5684 C CA . VAL A 1 742 ? 1.150 4.236 -29.190 1.00 55.38 742 VAL A CA 1
ATOM 5685 C C . VAL A 1 742 ? 0.912 3.907 -27.716 1.00 55.38 742 VAL A C 1
ATOM 5687 O O . VAL A 1 742 ? 1.858 3.844 -26.941 1.00 55.38 742 VAL A O 1
ATOM 5690 N N . ASP A 1 743 ? -0.338 3.608 -27.358 1.00 51.66 743 ASP A N 1
ATOM 5691 C CA . ASP A 1 743 ? -0.763 3.429 -25.964 1.00 51.66 743 ASP A CA 1
ATOM 5692 C C . ASP A 1 743 ? -0.629 1.973 -25.479 1.00 51.66 743 ASP A C 1
ATOM 5694 O O . ASP A 1 743 ? -0.732 1.685 -24.287 1.00 51.66 743 ASP A O 1
ATOM 5698 N N . GLU A 1 744 ? -0.389 1.028 -26.397 1.00 52.97 744 GLU A N 1
ATOM 5699 C CA . GLU A 1 744 ? -0.204 -0.385 -26.068 1.00 52.97 744 GLU A CA 1
ATOM 5700 C C . GLU A 1 744 ? 1.286 -0.725 -25.962 1.00 52.97 744 GLU A C 1
ATOM 5702 O O . GLU A 1 744 ? 2.082 -0.468 -26.869 1.00 52.97 744 GLU A O 1
ATOM 5707 N N . SER A 1 745 ? 1.663 -1.383 -24.862 1.00 58.91 745 SER A N 1
ATOM 5708 C CA . SER A 1 745 ? 3.033 -1.837 -24.574 1.00 58.91 745 SER A CA 1
ATOM 5709 C C . SER A 1 745 ? 3.681 -2.645 -25.711 1.00 58.91 745 SER A C 1
ATOM 5711 O O . SER A 1 745 ? 4.906 -2.662 -25.829 1.00 58.91 745 SER A O 1
ATOM 5713 N N . SER A 1 746 ? 2.877 -3.281 -26.567 1.00 57.75 746 SER A N 1
ATOM 5714 C CA . SER A 1 746 ? 3.284 -4.056 -27.743 1.00 57.75 746 SER A CA 1
ATOM 5715 C C . SER A 1 746 ? 3.788 -3.191 -28.908 1.00 57.75 746 SER A C 1
ATOM 5717 O O . SER A 1 746 ? 4.789 -3.545 -29.536 1.00 57.75 746 SER A O 1
ATOM 5719 N N . GLY A 1 747 ? 3.146 -2.049 -29.180 1.00 62.19 747 GLY A N 1
ATOM 5720 C CA . GLY A 1 747 ? 3.480 -1.165 -30.300 1.00 62.19 747 GLY A CA 1
ATOM 5721 C C . GLY A 1 747 ? 4.814 -0.454 -30.085 1.00 62.19 747 GLY A C 1
ATOM 5722 O O . GLY A 1 747 ? 5.717 -0.550 -30.918 1.00 62.19 747 GLY A O 1
ATOM 5723 N N . LEU A 1 748 ? 5.006 0.170 -28.922 1.00 73.94 748 LEU A N 1
ATOM 5724 C CA . LEU A 1 748 ? 6.287 0.777 -28.530 1.00 73.94 748 LEU A CA 1
ATOM 5725 C C . LEU A 1 748 ? 7.426 -0.252 -28.446 1.00 73.94 748 LEU A C 1
ATOM 5727 O O . LEU A 1 748 ? 8.569 0.049 -28.789 1.00 73.94 748 LEU A O 1
ATOM 5731 N N . LEU A 1 749 ? 7.137 -1.481 -28.009 1.00 82.19 749 LEU A N 1
ATOM 5732 C CA . LEU A 1 749 ? 8.125 -2.561 -27.967 1.00 82.19 749 LEU A CA 1
ATOM 5733 C C . LEU A 1 749 ? 8.615 -2.946 -29.371 1.00 82.19 749 LEU A C 1
ATOM 5735 O O . LEU A 1 749 ? 9.817 -3.104 -29.564 1.00 82.19 749 LEU A O 1
ATOM 5739 N N . TRP A 1 750 ? 7.726 -3.043 -30.363 1.00 84.69 750 TRP A N 1
ATOM 5740 C CA . TRP A 1 750 ? 8.116 -3.344 -31.745 1.00 84.69 750 TRP A CA 1
ATOM 5741 C C . TRP A 1 750 ? 9.105 -2.323 -32.322 1.00 84.69 750 TRP A C 1
ATOM 5743 O O . TRP A 1 750 ? 10.143 -2.709 -32.865 1.00 84.69 750 TRP A O 1
ATOM 5753 N N . HIS A 1 751 ? 8.810 -1.029 -32.175 1.00 83.00 751 HIS A N 1
ATOM 5754 C CA . HIS A 1 751 ? 9.646 0.041 -32.725 1.00 83.00 751 HIS A CA 1
ATOM 5755 C C . HIS A 1 751 ? 11.058 0.031 -32.125 1.00 83.00 751 HIS A C 1
ATOM 5757 O O . HIS A 1 751 ? 12.052 0.136 -32.846 1.00 83.00 751 HIS A O 1
ATOM 5763 N N . ARG A 1 752 ? 11.143 -0.201 -30.814 1.00 85.19 752 ARG A N 1
ATOM 5764 C CA . ARG A 1 752 ? 12.397 -0.371 -30.075 1.00 85.19 752 ARG A CA 1
ATOM 5765 C C . ARG A 1 752 ? 13.202 -1.585 -30.539 1.00 85.19 752 ARG A C 1
ATOM 5767 O O . ARG A 1 752 ? 14.397 -1.474 -30.820 1.00 85.19 752 ARG A O 1
ATOM 5774 N N . ILE A 1 753 ? 12.545 -2.735 -30.731 1.00 88.75 753 ILE A N 1
ATOM 5775 C CA . ILE A 1 753 ? 13.202 -3.939 -31.263 1.00 88.75 753 ILE A CA 1
ATOM 5776 C C . ILE A 1 753 ? 13.737 -3.698 -32.678 1.00 88.75 753 ILE A C 1
ATOM 5778 O O . ILE A 1 753 ? 14.855 -4.117 -32.989 1.00 88.75 753 ILE A O 1
ATOM 5782 N N . ALA A 1 754 ? 12.970 -3.023 -33.538 1.00 87.06 754 ALA A N 1
ATOM 5783 C CA . ALA A 1 754 ? 13.394 -2.711 -34.898 1.00 87.06 754 ALA A CA 1
ATOM 5784 C C . ALA A 1 754 ? 14.637 -1.806 -34.921 1.00 87.06 754 ALA A C 1
ATOM 5786 O O . ALA A 1 754 ? 15.565 -2.071 -35.694 1.00 87.06 754 ALA A O 1
ATOM 5787 N N . LEU A 1 755 ? 14.696 -0.795 -34.047 1.00 86.31 755 LEU A N 1
ATOM 5788 C CA . LEU A 1 755 ? 15.875 0.057 -33.883 1.00 86.31 755 LEU A CA 1
ATOM 5789 C C . LEU A 1 755 ? 17.089 -0.752 -33.402 1.00 86.31 755 LEU A C 1
ATOM 5791 O O . LEU A 1 755 ? 18.142 -0.716 -34.041 1.00 86.31 755 LEU A O 1
ATOM 5795 N N . CYS A 1 756 ? 16.928 -1.565 -32.354 1.00 88.75 756 CYS A N 1
ATOM 5796 C CA . CYS A 1 756 ? 17.990 -2.437 -31.845 1.00 88.75 756 CYS A CA 1
ATOM 5797 C C . CYS A 1 756 ? 18.530 -3.392 -32.929 1.00 88.75 756 CYS A C 1
ATOM 5799 O O . CYS A 1 756 ? 19.742 -3.484 -33.137 1.00 88.75 756 CYS A O 1
ATOM 5801 N N . CYS A 1 757 ? 17.643 -4.051 -33.687 1.00 88.56 757 CYS A N 1
ATOM 5802 C CA . CYS A 1 757 ? 18.025 -4.939 -34.789 1.00 88.56 757 CYS A CA 1
ATOM 5803 C C . CYS A 1 757 ? 18.787 -4.196 -35.892 1.00 88.56 757 CYS A C 1
ATOM 5805 O O . CYS A 1 757 ? 19.783 -4.708 -36.401 1.00 88.56 757 CYS A O 1
ATOM 5807 N N . THR A 1 758 ? 18.343 -2.989 -36.246 1.00 85.81 758 THR A N 1
ATOM 5808 C CA . THR A 1 758 ? 18.993 -2.151 -37.263 1.00 85.81 758 THR A CA 1
ATOM 5809 C C . THR A 1 758 ? 20.437 -1.848 -36.861 1.00 85.81 758 THR A C 1
ATOM 5811 O O . THR A 1 758 ? 21.356 -2.086 -37.643 1.00 85.81 758 THR A O 1
ATOM 5814 N N . ILE A 1 759 ? 20.667 -1.442 -35.611 1.00 83.88 759 ILE A N 1
ATOM 5815 C CA . ILE A 1 759 ? 22.014 -1.160 -35.096 1.00 83.88 759 ILE A CA 1
ATOM 5816 C C . ILE A 1 759 ? 22.867 -2.445 -35.043 1.00 83.88 759 ILE A C 1
ATOM 5818 O O . ILE A 1 759 ? 24.037 -2.429 -35.446 1.00 83.88 759 ILE A O 1
ATOM 5822 N N . LEU A 1 760 ? 22.299 -3.581 -34.611 1.00 86.25 760 LEU A N 1
ATOM 5823 C CA . LEU A 1 760 ? 23.003 -4.874 -34.573 1.00 86.25 760 LEU A CA 1
ATOM 5824 C C . LEU A 1 760 ? 23.462 -5.343 -35.955 1.00 86.25 760 LEU A C 1
ATOM 5826 O O . LEU A 1 760 ? 24.587 -5.823 -36.077 1.00 86.25 760 LEU A O 1
ATOM 5830 N N . LEU A 1 761 ? 22.641 -5.176 -36.998 1.00 82.88 761 LEU A N 1
ATOM 5831 C CA . LEU A 1 761 ? 22.999 -5.552 -38.374 1.00 82.88 761 LEU A CA 1
ATOM 5832 C C . LEU A 1 761 ? 24.257 -4.830 -38.873 1.00 82.88 761 LEU A C 1
ATOM 5834 O O . LEU A 1 761 ? 24.963 -5.351 -39.735 1.00 82.88 761 LEU A O 1
ATOM 5838 N N . GLN A 1 762 ? 24.549 -3.650 -38.325 1.00 76.75 762 GLN A N 1
ATOM 5839 C CA . GLN A 1 762 ? 25.746 -2.879 -38.640 1.00 76.75 762 GLN A CA 1
ATOM 5840 C C . GLN A 1 762 ? 26.944 -3.221 -37.757 1.00 76.75 762 GLN A C 1
ATOM 5842 O O . GLN A 1 762 ? 28.075 -3.279 -38.238 1.00 76.75 762 GLN A O 1
ATOM 5847 N N . ARG A 1 763 ? 26.714 -3.408 -36.454 1.00 75.75 763 ARG A N 1
ATOM 5848 C CA . ARG A 1 763 ? 27.784 -3.612 -35.464 1.00 75.75 763 ARG A CA 1
ATOM 5849 C C . ARG A 1 763 ? 28.256 -5.058 -35.383 1.00 75.75 763 ARG A C 1
ATOM 5851 O O . ARG A 1 763 ? 29.407 -5.306 -35.034 1.00 75.75 763 ARG A O 1
ATOM 5858 N N . GLN A 1 764 ? 27.383 -6.006 -35.709 1.00 78.25 764 GLN A N 1
ATOM 5859 C CA . GLN A 1 764 ? 27.614 -7.435 -35.549 1.00 78.25 764 GLN A CA 1
ATOM 5860 C C . GLN A 1 764 ? 27.308 -8.159 -36.868 1.00 78.25 764 GLN A C 1
ATOM 5862 O O . GLN A 1 764 ? 26.174 -8.577 -37.092 1.00 78.25 764 GLN A O 1
ATOM 5867 N N . PRO A 1 765 ? 28.312 -8.380 -37.740 1.00 73.00 765 PRO A N 1
ATOM 5868 C CA . PRO A 1 765 ? 28.106 -9.019 -39.046 1.00 73.00 765 PRO A CA 1
ATOM 5869 C C . PRO A 1 765 ? 27.416 -10.390 -38.968 1.00 73.00 765 PRO A C 1
ATOM 5871 O O . PRO A 1 765 ? 26.648 -10.765 -39.850 1.00 73.00 765 PRO A O 1
ATOM 5874 N N . HIS A 1 766 ? 27.648 -11.127 -37.878 1.00 75.69 766 HIS A N 1
ATOM 5875 C CA . HIS A 1 766 ? 27.031 -12.433 -37.630 1.00 75.69 766 HIS A CA 1
ATOM 5876 C C . HIS A 1 766 ? 25.526 -12.353 -37.351 1.00 75.69 766 HIS A C 1
ATOM 5878 O O . HIS A 1 766 ? 24.807 -13.311 -37.633 1.00 75.69 766 HIS A O 1
ATOM 5884 N N . PHE A 1 767 ? 25.027 -11.209 -36.868 1.00 84.19 767 PHE A N 1
ATOM 5885 C CA . PHE A 1 767 ? 23.606 -11.013 -36.582 1.00 84.19 767 PHE A CA 1
ATOM 5886 C C . PHE A 1 767 ? 22.750 -11.111 -37.847 1.00 84.19 767 PHE A C 1
ATOM 5888 O O . PHE A 1 767 ? 21.651 -11.650 -37.790 1.00 84.19 767 PHE A O 1
ATOM 5895 N N . VAL A 1 768 ? 23.264 -10.683 -39.006 1.00 81.62 768 VAL A N 1
ATOM 5896 C CA . VAL A 1 768 ? 22.573 -10.819 -40.301 1.00 81.62 768 VAL A CA 1
ATOM 5897 C C . VAL A 1 768 ? 22.169 -12.271 -40.565 1.00 81.62 768 VAL A C 1
ATOM 5899 O O . VAL A 1 768 ? 21.045 -12.538 -40.990 1.00 81.62 768 VAL A O 1
ATOM 5902 N N . ASN A 1 769 ? 23.076 -13.214 -40.297 1.00 79.44 769 ASN A N 1
ATOM 5903 C CA . ASN A 1 769 ? 22.837 -14.635 -40.536 1.00 79.44 769 ASN A CA 1
ATOM 5904 C C . ASN A 1 769 ? 21.796 -15.193 -39.565 1.00 79.44 769 ASN A C 1
ATOM 5906 O O . ASN A 1 769 ? 20.871 -15.880 -39.996 1.00 79.44 769 ASN A O 1
ATOM 5910 N N . VAL A 1 770 ? 21.910 -14.845 -38.281 1.00 83.31 770 VAL A N 1
ATOM 5911 C CA . VAL A 1 770 ? 20.946 -15.231 -37.241 1.00 83.31 770 VAL A CA 1
ATOM 5912 C C . VAL A 1 770 ? 19.555 -14.677 -37.564 1.00 83.31 770 VAL A C 1
ATOM 5914 O O . VAL A 1 770 ? 18.567 -15.410 -37.578 1.00 83.31 770 VAL A O 1
ATOM 5917 N N . PHE A 1 771 ? 19.476 -13.399 -37.930 1.00 87.00 771 PHE A N 1
ATOM 5918 C CA . PHE A 1 771 ? 18.231 -12.734 -38.289 1.00 87.00 771 PHE A CA 1
ATOM 5919 C C . PHE A 1 771 ? 17.584 -13.356 -39.536 1.00 87.00 771 PHE A C 1
ATOM 5921 O O . PHE A 1 771 ? 16.388 -13.657 -39.541 1.00 87.00 771 PHE A O 1
ATOM 5928 N N . ALA A 1 772 ? 18.374 -13.623 -40.582 1.00 82.44 772 ALA A N 1
ATOM 5929 C CA . ALA A 1 772 ? 17.898 -14.294 -41.790 1.00 82.44 772 ALA A CA 1
ATOM 5930 C C . ALA A 1 772 ? 17.419 -15.726 -41.514 1.00 82.44 772 ALA A C 1
ATOM 5932 O O . ALA A 1 772 ? 16.413 -16.156 -42.084 1.00 82.44 772 ALA A O 1
ATOM 5933 N N . PHE A 1 773 ? 18.109 -16.458 -40.637 1.00 84.31 773 PHE A N 1
ATOM 5934 C CA . PHE A 1 773 ? 17.709 -17.794 -40.208 1.00 84.31 773 PHE A CA 1
ATOM 5935 C C . PHE A 1 773 ? 16.330 -17.776 -39.538 1.00 84.31 773 PHE A C 1
ATOM 5937 O O . PHE A 1 773 ? 15.434 -18.493 -39.992 1.00 84.31 773 PHE A O 1
ATOM 5944 N N . VAL A 1 774 ? 16.120 -16.905 -38.544 1.00 86.69 774 VAL A N 1
ATOM 5945 C CA . VAL A 1 774 ? 14.829 -16.764 -37.846 1.00 86.69 774 VAL A CA 1
ATOM 5946 C C . VAL A 1 774 ? 13.713 -16.361 -38.815 1.00 86.69 774 VAL A C 1
ATOM 5948 O O . VAL A 1 774 ? 12.651 -16.990 -38.834 1.00 86.69 774 VAL A O 1
ATOM 5951 N N . CYS A 1 775 ? 13.963 -15.377 -39.689 1.00 84.94 775 CYS A N 1
ATOM 5952 C CA . CYS A 1 775 ? 12.981 -14.924 -40.680 1.00 84.94 775 CYS A CA 1
ATOM 5953 C C . CYS A 1 775 ? 12.530 -16.047 -41.624 1.00 84.94 775 CYS A C 1
ATOM 5955 O O . CYS A 1 775 ? 11.331 -16.196 -41.880 1.00 84.94 775 CYS A O 1
ATOM 5957 N N . ARG A 1 776 ? 13.479 -16.852 -42.123 1.00 83.69 776 ARG A N 1
ATOM 5958 C CA . ARG A 1 776 ? 13.193 -17.985 -43.017 1.00 83.69 776 ARG A CA 1
ATOM 5959 C C . ARG A 1 776 ? 12.476 -19.117 -42.292 1.00 83.69 776 ARG A C 1
ATOM 5961 O O . ARG A 1 776 ? 11.517 -19.659 -42.834 1.00 83.69 776 ARG A O 1
ATOM 5968 N N . LYS A 1 777 ? 12.904 -19.462 -41.074 1.00 84.62 777 LYS A N 1
ATOM 5969 C CA . LYS A 1 777 ? 12.290 -20.533 -40.271 1.00 84.62 777 LYS A CA 1
ATOM 5970 C C . LYS A 1 777 ? 10.820 -20.255 -39.972 1.00 84.62 777 LYS A C 1
ATOM 5972 O O . LYS A 1 777 ? 9.986 -21.143 -40.127 1.00 84.62 777 LYS A O 1
ATOM 5977 N N . LEU A 1 778 ? 10.497 -19.015 -39.619 1.00 85.31 778 LEU A N 1
ATOM 5978 C CA . LEU A 1 778 ? 9.138 -18.612 -39.259 1.00 85.31 778 LEU A CA 1
ATOM 5979 C C . LEU A 1 778 ? 8.286 -18.157 -40.452 1.00 85.31 778 LEU A C 1
ATOM 5981 O O . LEU A 1 778 ? 7.102 -17.872 -40.271 1.00 85.31 778 LEU A O 1
ATOM 5985 N N . ASN A 1 779 ? 8.853 -18.100 -41.664 1.00 83.31 779 ASN A N 1
ATOM 5986 C CA . ASN A 1 779 ? 8.204 -17.539 -42.853 1.00 83.31 779 ASN A CA 1
ATOM 5987 C C . ASN A 1 779 ? 7.585 -16.153 -42.580 1.00 83.31 779 ASN A C 1
ATOM 5989 O O . ASN A 1 779 ? 6.429 -15.898 -42.942 1.00 83.31 779 ASN A O 1
ATOM 5993 N N . LEU A 1 780 ? 8.340 -15.276 -41.905 1.00 81.62 780 LEU A N 1
ATOM 5994 C CA . LEU A 1 780 ? 7.844 -13.966 -41.480 1.00 81.62 780 LEU A CA 1
ATOM 5995 C C . LEU A 1 780 ? 7.353 -13.146 -42.677 1.00 81.62 780 LEU A C 1
ATOM 5997 O O . LEU A 1 780 ? 8.007 -13.045 -43.717 1.00 81.62 780 LEU A O 1
ATOM 6001 N N . LYS A 1 781 ? 6.178 -12.540 -42.512 1.00 75.94 781 LYS A N 1
ATOM 6002 C CA . LYS A 1 781 ? 5.607 -11.589 -43.465 1.00 75.94 781 LYS A CA 1
ATOM 6003 C C . LYS A 1 781 ? 5.597 -10.220 -42.789 1.00 75.94 781 LYS A C 1
ATOM 6005 O O . LYS A 1 781 ? 4.836 -10.056 -41.835 1.00 75.94 781 LYS A O 1
ATOM 6010 N N . PRO A 1 782 ? 6.421 -9.262 -43.240 1.00 67.88 782 PRO A N 1
ATOM 6011 C CA . PRO A 1 782 ? 6.405 -7.933 -42.661 1.00 67.88 782 PRO A CA 1
ATOM 6012 C C . PRO A 1 782 ? 5.105 -7.235 -43.064 1.00 67.88 782 PRO A C 1
ATOM 6014 O O . PRO A 1 782 ? 4.646 -7.355 -44.208 1.00 67.88 782 PRO A O 1
ATOM 6017 N N . LEU A 1 783 ? 4.506 -6.510 -42.124 1.00 68.62 783 LEU A N 1
ATOM 6018 C CA . LEU A 1 783 ? 3.406 -5.609 -42.433 1.00 68.62 783 LEU A CA 1
ATOM 6019 C C . LEU A 1 783 ? 3.979 -4.403 -43.190 1.00 68.62 783 LEU A C 1
ATOM 6021 O O . LEU A 1 783 ? 4.926 -3.772 -42.727 1.00 68.62 783 LEU A O 1
ATOM 6025 N N . LYS A 1 784 ? 3.442 -4.078 -44.373 1.00 66.00 784 LYS A N 1
ATOM 6026 C CA . LYS A 1 784 ? 3.878 -2.876 -45.099 1.00 66.00 784 LYS A CA 1
ATOM 6027 C C . LYS A 1 784 ? 3.445 -1.633 -44.325 1.00 66.00 784 LYS A C 1
ATOM 6029 O O . LYS A 1 784 ? 2.248 -1.403 -44.163 1.00 66.00 784 LYS A O 1
ATOM 6034 N N . ALA A 1 785 ? 4.422 -0.838 -43.903 1.00 57.53 785 ALA A N 1
ATOM 6035 C CA . ALA A 1 785 ? 4.203 0.472 -43.315 1.00 57.53 785 ALA A CA 1
ATOM 6036 C C . ALA A 1 785 ? 3.452 1.391 -44.295 1.00 57.53 785 ALA A C 1
ATOM 6038 O O . ALA A 1 785 ? 3.719 1.391 -45.498 1.00 57.53 785 ALA A O 1
ATOM 6039 N N . THR A 1 786 ? 2.514 2.186 -43.783 1.00 61.41 786 THR A N 1
ATOM 6040 C CA . THR A 1 786 ? 1.945 3.325 -44.515 1.00 61.41 786 THR A CA 1
ATOM 6041 C C . THR A 1 786 ? 2.547 4.611 -43.956 1.00 61.41 786 THR A C 1
ATOM 6043 O O . THR A 1 786 ? 2.150 5.039 -42.870 1.00 61.41 786 THR A O 1
ATOM 6046 N N . ASN A 1 787 ? 3.467 5.233 -44.703 1.00 58.69 787 ASN A N 1
ATOM 6047 C CA . ASN A 1 787 ? 4.296 6.375 -44.272 1.00 58.69 787 ASN A CA 1
ATOM 6048 C C . ASN A 1 787 ? 3.497 7.550 -43.675 1.00 58.69 787 ASN A C 1
ATOM 6050 O O . ASN A 1 787 ? 3.985 8.242 -42.791 1.00 58.69 787 ASN A O 1
ATOM 6054 N N . GLY A 1 788 ? 2.244 7.756 -44.099 1.00 63.31 788 GLY A N 1
ATOM 6055 C CA . GLY A 1 788 ? 1.408 8.851 -43.593 1.00 63.31 788 GLY A CA 1
ATOM 6056 C C . GLY A 1 788 ? 1.100 8.784 -42.090 1.00 63.31 788 GLY A C 1
ATOM 6057 O O . GLY A 1 788 ? 0.991 9.828 -41.461 1.00 63.31 788 GLY A O 1
ATOM 6058 N N . LYS A 1 789 ? 0.990 7.582 -41.500 1.00 66.00 789 LYS A N 1
ATOM 6059 C CA . LYS A 1 789 ? 0.699 7.431 -40.061 1.00 66.00 789 LYS A CA 1
ATOM 6060 C C . LYS A 1 789 ? 1.953 7.532 -39.190 1.00 66.00 789 LYS A C 1
ATOM 6062 O O . LYS A 1 789 ? 1.901 8.163 -38.144 1.00 66.00 789 LYS A O 1
ATOM 6067 N N . LEU A 1 790 ? 3.081 6.968 -39.623 1.00 68.38 790 LEU A N 1
ATOM 6068 C CA . LEU A 1 790 ? 4.346 7.080 -38.883 1.00 68.38 790 LEU A CA 1
ATOM 6069 C C . LEU A 1 790 ? 4.821 8.528 -38.800 1.00 68.38 790 LEU A C 1
ATOM 6071 O O . LEU A 1 790 ? 5.168 8.988 -37.720 1.00 68.38 790 LEU A O 1
ATOM 6075 N N . ASN A 1 791 ? 4.748 9.265 -39.911 1.00 71.69 791 ASN A N 1
ATOM 6076 C CA . ASN A 1 791 ? 5.116 10.678 -39.924 1.00 71.69 791 ASN A CA 1
ATOM 6077 C C . ASN A 1 791 ? 4.250 11.490 -38.955 1.00 71.69 791 ASN A C 1
ATOM 6079 O O . ASN A 1 791 ? 4.786 12.316 -38.230 1.00 71.69 791 ASN A O 1
ATOM 6083 N N . SER A 1 792 ? 2.948 11.192 -38.851 1.00 70.12 792 SER A N 1
ATOM 6084 C CA . SER A 1 792 ? 2.088 11.847 -37.855 1.00 70.12 792 SER A CA 1
ATOM 6085 C C . SER A 1 792 ? 2.454 11.505 -36.404 1.00 70.12 792 SER A C 1
ATOM 6087 O O . SER A 1 792 ? 2.287 12.347 -35.531 1.00 70.12 792 SER A O 1
ATOM 6089 N N . LEU A 1 793 ? 2.983 10.303 -36.136 1.00 69.56 793 LEU A N 1
ATOM 6090 C CA . LEU A 1 793 ? 3.457 9.911 -34.802 1.00 69.56 793 LEU A CA 1
ATOM 6091 C C . LEU A 1 793 ? 4.783 10.589 -34.440 1.00 69.56 793 LEU A C 1
ATOM 6093 O O . LEU A 1 793 ? 4.965 10.995 -33.294 1.00 69.56 793 LEU A O 1
ATOM 6097 N N . VAL A 1 794 ? 5.676 10.752 -35.420 1.00 72.81 794 VAL A N 1
ATOM 6098 C CA . VAL A 1 794 ? 6.931 11.502 -35.263 1.00 72.81 794 VAL A CA 1
ATOM 6099 C C . VAL A 1 794 ? 6.651 12.991 -35.056 1.00 72.81 794 VAL A C 1
ATOM 6101 O O . VAL A 1 794 ? 7.184 13.593 -34.130 1.00 72.81 794 VAL A O 1
ATOM 6104 N N . GLU A 1 795 ? 5.767 13.585 -35.863 1.00 74.12 795 GLU A N 1
ATOM 6105 C CA . GLU A 1 795 ? 5.354 14.991 -35.730 1.00 74.12 795 GLU A CA 1
ATOM 6106 C C . GLU A 1 795 ? 4.674 15.278 -34.383 1.00 74.12 795 GLU A C 1
ATOM 6108 O O . GLU A 1 795 ? 4.837 16.363 -33.829 1.00 74.12 795 GLU A O 1
ATOM 6113 N N . ALA A 1 796 ? 3.945 14.302 -33.837 1.00 63.34 796 ALA A N 1
ATOM 6114 C CA . ALA A 1 796 ? 3.309 14.394 -32.527 1.00 63.34 796 ALA A CA 1
ATOM 6115 C C . ALA A 1 796 ? 4.244 14.042 -31.348 1.00 63.34 796 ALA A C 1
ATOM 6117 O O . ALA A 1 796 ? 3.804 14.085 -30.203 1.00 63.34 796 ALA A O 1
ATOM 6118 N N . GLY A 1 797 ? 5.519 13.719 -31.602 1.00 59.47 797 GLY A N 1
ATOM 6119 C CA . GLY A 1 797 ? 6.525 13.465 -30.564 1.00 59.47 797 GLY A CA 1
ATOM 6120 C C . GLY A 1 797 ? 6.424 12.103 -29.871 1.00 59.47 797 GLY A C 1
ATOM 6121 O O . GLY A 1 797 ? 7.149 11.856 -28.914 1.00 59.47 797 GLY A O 1
ATOM 6122 N N . TRP A 1 798 ? 5.561 11.205 -30.353 1.00 61.69 798 TRP A N 1
ATOM 6123 C CA . TRP A 1 798 ? 5.371 9.867 -29.778 1.00 61.69 798 TRP A CA 1
ATOM 6124 C C . TRP A 1 798 ? 6.449 8.867 -30.195 1.00 61.69 798 TRP A C 1
ATOM 6126 O O . TRP A 1 798 ? 6.630 7.835 -29.552 1.00 61.69 798 TRP A O 1
ATOM 6136 N N . LEU A 1 799 ? 7.138 9.138 -31.304 1.00 69.06 799 LEU A N 1
ATOM 6137 C CA . LEU A 1 799 ? 8.140 8.250 -31.877 1.00 69.06 799 LEU A CA 1
ATOM 6138 C C . LEU A 1 799 ? 9.318 9.068 -32.403 1.00 69.06 799 LEU A C 1
ATOM 6140 O O . LEU A 1 799 ? 9.120 10.098 -33.045 1.00 69.06 799 LEU A O 1
ATOM 6144 N N . SER A 1 800 ? 10.549 8.605 -32.181 1.00 71.06 800 SER A N 1
ATOM 6145 C CA . SER A 1 800 ? 11.714 9.235 -32.805 1.00 71.06 800 SER A CA 1
ATOM 6146 C C . SER A 1 800 ? 11.742 8.952 -34.312 1.00 71.06 800 SER A C 1
ATOM 6148 O O . SER A 1 800 ? 11.275 7.908 -34.783 1.00 71.06 800 SER A O 1
ATOM 6150 N N . ALA A 1 801 ? 12.331 9.867 -35.085 1.00 73.75 801 ALA A N 1
ATOM 6151 C CA . ALA A 1 801 ? 12.547 9.656 -36.517 1.00 73.75 801 ALA A CA 1
ATOM 6152 C C . ALA A 1 801 ? 13.408 8.401 -36.788 1.00 73.75 801 ALA A C 1
ATOM 6154 O O . ALA A 1 801 ? 13.134 7.659 -37.734 1.00 73.75 801 ALA A O 1
ATOM 6155 N N . ASP A 1 802 ? 14.377 8.120 -35.907 1.00 72.56 802 ASP A N 1
ATOM 6156 C CA . ASP A 1 802 ? 15.220 6.919 -35.944 1.00 72.56 802 ASP A CA 1
ATOM 6157 C C . ASP A 1 802 ? 14.386 5.632 -35.813 1.00 72.56 802 ASP A C 1
ATOM 6159 O O . ASP A 1 802 ? 14.543 4.704 -36.609 1.00 72.56 802 ASP A O 1
ATOM 6163 N N . CYS A 1 803 ? 13.450 5.581 -34.856 1.00 74.69 803 CYS A N 1
ATOM 6164 C CA . CYS A 1 803 ? 12.564 4.432 -34.653 1.00 74.69 803 CYS A CA 1
ATOM 6165 C C . CYS A 1 803 ? 11.642 4.187 -35.860 1.00 74.69 803 CYS A C 1
ATOM 6167 O O . CYS A 1 803 ? 11.432 3.036 -36.255 1.00 74.69 803 CYS A O 1
ATOM 6169 N N . ALA A 1 804 ? 11.115 5.251 -36.475 1.00 74.62 804 ALA A N 1
ATOM 6170 C CA . ALA A 1 804 ? 10.272 5.141 -37.666 1.00 74.62 804 ALA A CA 1
ATOM 6171 C C . ALA A 1 804 ? 11.072 4.621 -38.877 1.00 74.62 804 ALA A C 1
ATOM 6173 O O . ALA A 1 804 ? 10.658 3.657 -39.528 1.00 74.62 804 ALA A O 1
ATOM 6174 N N . SER A 1 805 ? 12.255 5.194 -39.125 1.00 78.81 805 SER A N 1
ATOM 6175 C CA . SER A 1 805 ? 13.164 4.794 -40.211 1.00 78.81 805 SER A CA 1
ATOM 6176 C C . SER A 1 805 ? 13.647 3.345 -40.064 1.00 78.81 805 SER A C 1
ATOM 6178 O O . SER A 1 805 ? 13.627 2.565 -41.024 1.00 78.81 805 SER A O 1
ATOM 6180 N N . ALA A 1 806 ? 13.998 2.932 -38.841 1.00 81.19 806 ALA A N 1
ATOM 6181 C CA . ALA A 1 806 ? 14.398 1.560 -38.540 1.00 81.19 806 ALA A CA 1
ATOM 6182 C C . ALA A 1 806 ? 13.284 0.547 -38.851 1.00 81.19 806 ALA A C 1
ATOM 6184 O O . ALA A 1 806 ? 13.543 -0.502 -39.445 1.00 81.19 806 ALA A O 1
ATOM 6185 N N . CYS A 1 807 ? 12.028 0.858 -38.518 1.00 79.75 807 CYS A N 1
ATOM 6186 C CA . CYS A 1 807 ? 10.895 -0.017 -38.822 1.00 79.75 807 CYS A CA 1
ATOM 6187 C C . CYS A 1 807 ? 10.702 -0.226 -40.329 1.00 79.75 807 CYS A C 1
ATOM 6189 O O . CYS A 1 807 ? 10.494 -1.360 -40.775 1.00 79.75 807 CYS A O 1
ATOM 6191 N N . GLU A 1 808 ? 10.790 0.843 -41.123 1.00 77.50 808 GLU A N 1
ATOM 6192 C CA . GLU A 1 808 ? 10.683 0.769 -42.585 1.00 77.50 808 GLU A CA 1
ATOM 6193 C C . GLU A 1 808 ? 11.818 -0.062 -43.197 1.00 77.50 808 GLU A C 1
ATOM 6195 O O . GLU A 1 808 ? 11.583 -0.942 -44.041 1.00 77.50 808 GLU A O 1
ATOM 6200 N N . PHE A 1 809 ? 13.047 0.171 -42.732 1.00 81.19 809 PHE A N 1
ATOM 6201 C CA . PHE A 1 809 ? 14.219 -0.585 -43.154 1.00 81.19 809 PHE A CA 1
ATOM 6202 C C . PHE A 1 809 ? 14.067 -2.076 -42.847 1.00 81.19 809 PHE A C 1
ATOM 6204 O O . PHE A 1 809 ? 14.231 -2.907 -43.743 1.00 81.19 809 PHE A O 1
ATOM 6211 N N . MET A 1 810 ? 13.687 -2.428 -41.618 1.00 83.81 810 MET A N 1
ATOM 6212 C CA . MET A 1 810 ? 13.529 -3.821 -41.208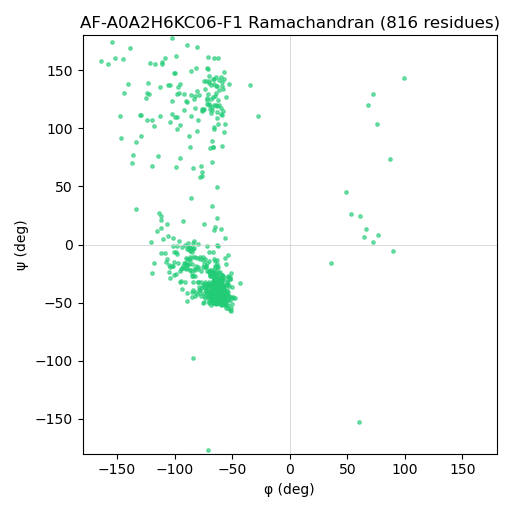 1.00 83.81 810 MET A CA 1
ATOM 6213 C C . MET A 1 810 ? 12.420 -4.529 -41.998 1.00 83.81 810 MET A C 1
ATOM 6215 O O . MET A 1 810 ? 12.615 -5.659 -42.447 1.00 83.81 810 MET A O 1
ATOM 6219 N N . CYS A 1 811 ? 11.291 -3.865 -42.272 1.00 79.69 811 CYS A N 1
ATOM 6220 C CA . CYS A 1 811 ? 10.234 -4.426 -43.124 1.00 79.69 811 CYS A CA 1
ATOM 6221 C C . CYS A 1 811 ? 10.721 -4.696 -44.558 1.00 79.69 811 CYS A C 1
ATOM 6223 O O . CYS A 1 811 ? 10.383 -5.721 -45.167 1.00 79.69 811 CYS A O 1
ATOM 6225 N N . THR A 1 812 ? 11.539 -3.792 -45.098 1.00 79.00 812 THR A N 1
ATOM 6226 C CA . THR A 1 812 ? 12.152 -3.937 -46.425 1.00 79.00 812 THR A CA 1
ATOM 6227 C C . THR A 1 812 ? 13.161 -5.083 -46.441 1.00 79.00 812 THR A C 1
ATOM 6229 O O . THR A 1 812 ? 13.143 -5.911 -47.351 1.00 79.00 812 THR A O 1
ATOM 6232 N N . LEU A 1 813 ? 13.995 -5.182 -45.405 1.00 80.25 813 LEU A N 1
ATOM 6233 C CA . LEU A 1 813 ? 14.992 -6.233 -45.259 1.00 80.25 813 LEU A CA 1
ATOM 6234 C C . LEU A 1 813 ? 14.347 -7.618 -45.151 1.00 80.25 813 LEU A C 1
ATOM 6236 O O . LEU A 1 813 ? 14.745 -8.526 -45.876 1.00 80.25 813 LEU A O 1
ATOM 6240 N N . VAL A 1 814 ? 13.316 -7.785 -44.317 1.00 81.06 814 VAL A N 1
ATOM 6241 C CA . VAL A 1 814 ? 12.576 -9.057 -44.215 1.00 81.06 814 VAL A CA 1
ATOM 6242 C C . VAL A 1 814 ? 11.948 -9.424 -45.563 1.00 81.06 814 VAL A C 1
ATOM 6244 O O . VAL A 1 814 ? 11.992 -10.584 -45.965 1.00 81.06 814 VAL A O 1
ATOM 6247 N N . SER A 1 815 ? 11.417 -8.438 -46.296 1.00 79.25 815 SER A N 1
ATOM 6248 C CA . SER A 1 815 ? 10.865 -8.659 -47.640 1.00 79.25 815 SER A CA 1
ATOM 6249 C C . SER A 1 815 ? 11.918 -9.109 -48.656 1.00 79.25 815 SER A C 1
ATOM 6251 O O . SER A 1 815 ? 11.568 -9.837 -49.575 1.00 79.25 815 SER A O 1
ATOM 6253 N N . ALA A 1 816 ? 13.172 -8.673 -48.506 1.00 74.50 816 ALA A N 1
ATOM 6254 C CA . ALA A 1 816 ? 14.285 -9.044 -49.379 1.00 74.50 816 ALA A CA 1
ATOM 6255 C C . ALA A 1 816 ? 14.957 -10.376 -48.991 1.00 74.50 816 ALA A C 1
ATOM 6257 O O . ALA A 1 816 ? 15.558 -11.030 -49.838 1.00 74.50 816 ALA A O 1
ATOM 6258 N N . LEU A 1 817 ? 14.903 -10.757 -47.709 1.00 73.19 817 LEU A N 1
ATOM 6259 C CA . LEU A 1 817 ? 15.440 -12.025 -47.198 1.00 73.19 817 LEU A CA 1
ATOM 6260 C C . LEU A 1 817 ? 14.543 -13.230 -47.512 1.00 73.19 817 LEU A C 1
ATOM 6262 O O . LEU A 1 817 ? 15.029 -14.369 -47.491 1.00 73.19 817 LEU A O 1
ATOM 6266 N N . ARG A 1 818 ? 13.257 -12.965 -47.753 1.00 65.44 818 ARG A N 1
ATOM 6267 C CA . ARG A 1 818 ? 12.270 -13.905 -48.279 1.00 65.44 818 ARG A CA 1
ATOM 6268 C C . ARG A 1 818 ? 12.426 -14.061 -49.787 1.00 65.44 818 ARG A C 1
ATOM 6270 O O . ARG A 1 818 ? 12.294 -15.219 -50.243 1.00 65.44 818 ARG A O 1
#

Mean predicted aligned error: 15.58 Å

Solvent-accessible surface area (backbone atoms only — not comparable to full-atom values): 46057 Å² total; per-residue (Å²): 89,71,73,37,52,69,38,93,44,71,70,59,28,51,58,50,52,63,56,49,67,82,44,44,78,63,32,61,75,29,72,68,52,30,43,39,40,50,60,25,60,33,69,69,53,49,44,50,34,47,70,50,42,76,61,48,21,49,53,37,49,55,53,52,55,64,44,57,71,45,55,68,38,30,57,66,53,51,77,44,48,18,49,48,47,53,46,48,52,52,66,63,40,96,74,72,76,79,54,73,66,52,53,54,51,34,67,73,66,76,55,54,72,63,42,52,52,29,48,49,50,31,51,48,48,48,47,53,50,52,42,23,70,53,69,32,60,76,59,52,72,68,53,71,45,77,60,78,82,82,76,79,87,75,77,51,60,57,56,77,68,48,73,78,71,57,95,57,98,60,88,73,72,82,78,80,78,73,74,72,47,64,68,57,55,33,61,75,67,64,54,62,66,65,55,48,52,51,51,54,49,51,50,50,50,40,52,51,51,48,52,50,52,51,51,53,53,53,51,57,64,66,75,60,86,79,79,96,69,88,90,61,47,65,45,62,53,39,49,51,48,39,55,48,45,50,48,62,73,60,51,92,60,95,77,67,55,70,68,28,53,58,38,36,55,50,36,46,49,48,36,71,69,67,42,41,82,88,55,38,62,61,55,50,52,50,54,73,68,55,82,46,64,70,57,48,51,47,51,53,46,43,54,74,70,55,88,49,81,78,51,36,71,73,48,43,30,54,54,30,38,49,38,56,56,47,55,76,71,59,86,51,69,70,58,45,34,53,40,27,41,50,43,18,56,38,29,70,73,54,35,68,50,20,68,33,72,81,63,94,48,92,62,39,61,60,54,39,49,55,50,50,39,54,52,49,53,49,28,38,55,53,49,53,50,50,55,51,42,27,76,75,68,74,51,71,98,62,74,76,59,17,42,50,46,27,47,40,33,50,53,52,49,47,63,77,38,66,89,54,59,93,79,36,65,72,45,49,54,50,50,51,53,42,49,51,53,54,56,50,48,52,73,69,60,49,82,89,48,40,84,76,36,48,73,57,50,42,47,49,29,46,42,49,19,54,45,34,67,66,53,52,71,84,53,39,70,58,48,60,74,41,43,50,48,46,54,69,70,51,55,39,75,38,46,60,39,41,48,69,34,55,79,74,51,56,45,65,69,54,64,86,42,72,44,53,58,35,43,42,53,30,29,39,51,53,32,47,52,48,69,69,38,94,81,60,52,83,68,53,49,53,55,34,52,48,49,41,48,49,41,23,52,52,45,24,38,57,48,56,62,28,84,69,72,60,55,60,68,39,49,42,78,36,63,79,50,49,74,94,73,82,78,67,57,76,60,77,80,81,69,63,75,67,76,74,42,74,91,82,67,69,81,84,72,72,90,74,52,83,74,51,75,67,43,66,57,88,81,40,90,90,19,53,68,35,36,34,50,53,46,42,49,44,53,50,51,43,54,51,52,48,34,64,68,23,70,84,53,48,67,97,77,75,71,99,80,72,73,62,59,58,41,62,62,52,49,53,44,54,56,54,30,46,69,33,64,71,45,30,60,72,44,56,52,71,66,57,38,41,43,30,46,19,39,41,25,65,46,48,53,30,41,46,63,71,57,42,60,72,57,43,59,68,65,56,55,50,50,43,49,43,47,40,39,49,34,42,65,64,44,54,44,89,46,78,61,50,65,67,32,76,88,42,76,60,26,54,47,31,34,53,43,29,34,52,51,53,52,33,45,71,58,33,69,68,41,45,44,48,39,50,50,50,41,60,58,43,65,63,74,62,60,82,79,61,68,75,59,54,52,52,36,36,75,69,67,79,39,54,66,40,33,53,51,23,39,55,50,50,34,51,49,50,62,70,74,102

Nearest PDB structures (foldseek):
  4c0e-assembly1_A  TM=2.130E-01  e=1.259E-02  Thermochaetoides thermophila
  7moc-assembly1_A  TM=1.615E-01  e=2.170E-02  Homo sapiens
  7mp6-assembly1_B  TM=1.615E-01  e=2.334E-02  Homo sapiens
  7mp6-assembly1_A  TM=1.615E-01  e=2.699E-02  Homo sapiens
  6e9t-assembly1_B  TM=2.026E-01  e=8.709E+00  synthetic construct

Radius of gyration: 38.51 Å; Cα contacts (8 Å, |Δi|>4): 906; chains: 1; bounding box: 85×73×119 Å

Organism: NCBI:txid189622

Sequence (818 aa):
MYRLHTAPNQKLKFILSTYCLSFEKSYGTSKVDAERLVMALDPEFLALMLRSSPVIASSALTLIMSLLSNKSTARHLSTLTPHVGVLLSFLVDKGFEIDSTTSALIKQSASSVEVLKARLISDCLSFFHAISTALGLPAFHAINMDAPDLSDVVDDLSKDMFDLVGDDGMPSHPTNVTAVCRLCELVESREFKEAASEVEHIERDLDALAAAHLEDVTAASAEHEECDDDDHCIGALLLTVGKSVLGELSSKQGSTPQEAISINVLSLKSVLELIPSTEFDELFQQCLSSGNFDVMAVLFDLCKSSHSALFGPSVQIRVSQVASTILEQSSHKSGIALASCFLGQMIERHGFVAISSYQGDHGGITQLQKRLYALVSRCEIEIHLTLHDFLRLGSVSTDVNASFRLLEAIIVCIGENESIMPACHELFAVIHRTMTTVFEFFDEISDNNRKKADSLLTCCCRLIGCWMTLEPMHLRSLYLSKLSKILSAISAEDFAWLLPSFDYLDAVDFDGIKALMPSCLAAMSLAWAAVMGGNSTGATDGEERRTLSMCYRLLERMFVESVNDCSAFLALDAADAIPPFTPLKLRGFQETILDQGNVHFSPRIPLDVSMPIPIDPSAIDGSAERVCRVLQFMQYHFLSVLRRFHPKLESPTVRAEDDFLDLGVLQDALENSLKSASVLQADWSPILCEAALATAAVCLLRVNQSHVREWMNGCATLIIMECVAMSFAYANPRTTAEYSAVDESSGLLWHRIALCCTILLQRQPHFVNVFAFVCRKLNLKPLKATNGKLNSLVEAGWLSADCASACEFMCTLVSALR

Secondary structure (DSSP, 8-state):
-HHHHT-SSHHHHHHHHHHHGGGHHHHHT-HHHHHHHHHHH-HHHHHHHHTS-HHHHHHHHHHHHHH--SHHHHHHHGGGHHHHHHHHHHHHSTT-PPPHHHHHHHHHHT--HHHHHHHHHHHHHHHHHHHHHHH-HHHHHTS--------S--S-HHHHHHTT--SSSS-----------HHHHHHHHT-HHHHHHHHHHHHHHHHHHHHHHHHHHHHHHHS-S----GGG-HHHHHHHHHHHHHHHHH---TTS-HHHHHHHHHHHHHHHHHS-HHHHHHHHHHHHHS--HHHHHHHHHHHHH---GGGSHHHHHHHHHHHHHHHHH---HHHHHHHHHHHHHHHHHHGGGGTS---SSTTHHHHHHHHHHHHHHHHHHHHHHHHHHHHHHSS-SS-THHHHHHHHHHHHHHHH-GGGGGG-HHHHHHHHHHHHHHHHHHHH--GGGGGGSHHHHHHHHHHHHHHHHH-TTTTHHHHHHHHHHHHHHS-HHHHHTTGGGGGGS-GGGGTT-TTHHHHHHHHHHHHHHHHHSTT--TTHHHHHHHHHHHHHHHHHHHHHT--S-HHHHHHSTHHHHS------------THHHHTS-TT------TTSPPPPPB-GGGSTT-HHHHHHHHHHHHHHHHHHHHHHSTTT--S---TT-----HHHHHHHHHHHTT-HHHHHHH--HHHHHHHHHHHIIIIISB-HHHHHHHS-HHHHHHHHHHHHHHHHHH--SSHHHHT-SSSHHHHHHHHHHHHHHHHHHH-HHHHHHHHHHHHHHT--PPPP-HHHHHHHHHTTSS-HHHHHHHHHHHHHHHHH-

Foldseek 3Di:
DVCLLPPPDLLSNLVVLLCVVVCLVPVLVPVLSLLLVCLSSDLVSLLLQCPFFLVSVLSSLVSLLSSLNALLSLLSNLLCLLSLLVSLLQLLDPPNDHDPVVVVVCVVVVHDPLLSSLVSLLSSLVSLVSSCVRPNLVLSQLRFNPNPPPPDDDPRPVCVNPVQPDPDPDRDDPPPPCPPPVLNVCVVVVVPPVSVVVVVVSSVVSVVVSVVSSVVSVVVSVVRPDDPDDDGTPQVSLLSSLVSLLVVLLDPDPPRDPSSNVSSLSSNLSSLLNHDPVSNVVSLVCLLVSLRLSSLLSLLCCLVPPPHPSSDLVSLLSSLQSLLVCLLVDPDPQSVLSSLQSNLVNCLVPNLSSNFPPPDDPCRLVSSLVSLQSLLLSLLVLLLCQLVCCLVPLAGPDDNQRSLSSLLSNLVSCQVVVVSPVPNPSVVVSLVSSLVSLLVSLVSDDPVSLVRCQVVLLSSLLSQLSVCLRPVPDCVVSCLVSVLSNLVRYALVSVLSNLNNVVSDALQSCPPSQSVLLSLLLVLVVLVVQCVDPPDDPVSVVSSLVSNLSSLVNLLRNQQVYPDDCLSNQQHPSVVSNPDDDQADEDDDDPVLLVVFDLPDQDDAPPPADAGAAHDNVVPPPRLVSSLSVLRSLLRSLVSVLLCQFPQNPDPDDDPPDRYDHVVSVVVSLVQLLQELVSVLVRDDPSNQSSLSSSCSSQFRHYAPVSSVVRDDPSSVLVSLLSLLSSLSNLQDPDPCLCLDLPDPSNVSNLSSLLSLSSNSNRPSSSLSSNLVSLVSHVDQHDADDVVRLVVCCVVVSDPPNSSSSSNVVNVSSVVSD